Protein AF-0000000084591682 (afdb_homodimer)

Radius of gyration: 33.71 Å; Cα contacts (8 Å, |Δi|>4): 1251; chains: 2; bounding box: 107×96×108 Å

Sequence (1066 aa):
MLTRLLGTFDNETSRPFTKQYIESLRVKVKLLESEIAQLQAGPSNFSTSVPPDTPSSSSLSQEPFDELQSPHFLPSSLLNPLPPFASATNSDFSTTPSLHASELNAFHSTPTFQYQYTFNVDLSIPFEHHTPEIQASLSCQWDRHLPDLGQVYLSRIEHDGILSRYFSNGASWLSGLVPSLFLRDMMRSLSPQSTTGHLNNYSPLLHCSLLTFASTFSDNPYIKANDVRAKFATQAKGWLFDQFGDFHPTLLPSLVLLAGYHNGIGERNTGYMYLGMGVRATKAAPISTNISTHTWYSWSVYAQGHAHNLIEAFSALESGRSNQMPLPRIPIDFPTEHLGDHSSLEAETFVRSCKLAVIATEVNRNTPGDSSSVAELQLQIDAWYNSLPHRLLISQRATFTHSHVFCLHIAYWWITLQLHLPLYRQGQTKDSSIGQDRSIKMCNRATENLVQLFTEFDKRYTLRYFPGNLLQAMALCGDALLLERVQTPGGAPKKRAKAQEGIDSCIRALQAAGETWSHARNLSEQLQARAAEMLTRLLGTFDNETSRPFTKQYIESLRVKVKLLESEIAQLQAGPSNFSTSVPPDTPSSSSLSQEPFDELQSPHFLPSSLLNPLPPFASATNSDFSTTPSLHASELNAFHSTPTFQYQYTFNVDLSIPFEHHTPEIQASLSCQWDRHLPDLGQVYLSRIEHDGILSRYFSNGASWLSGLVPSLFLRDMMRSLSPQSTTGHLNNYSPLLHCSLLTFASTFSDNPYIKANDVRAKFATQAKGWLFDQFGDFHPTLLPSLVLLAGYHNGIGERNTGYMYLGMGVRATKAAPISTNISTHTWYSWSVYAQGHAHNLIEAFSALESGRSNQMPLPRIPIDFPTEHLGDHSSLEAETFVRSCKLAVIATEVNRNTPGDSSSVAELQLQIDAWYNSLPHRLLISQRATFTHSHVFCLHIAYWWITLQLHLPLYRQGQTKDSSIGQDRSIKMCNRATENLVQLFTEFDKRYTLRYFPGNLLQAMALCGDALLLERVQTPGGAPKKRAKAQEGIDSCIRALQAAGETWSHARNLSEQLQARAAE

Organism: NCBI:txid1423351

Secondary structure (DSSP, 8-state):
-HHHHHHHHHTT--SPPPHHHHHHHHHHHHHHHHHHHHHHS---------------------------------------------------TT------GGGS--------PPP--GGGS-TTS-GGGS-HHHHHHHH--TTTTSPP-TT----HHHHHHHHHHHHHHTHHHHT---HHHHHHHHHHHTSTT-----BTTB-HHHHHHHHHHHGGG-S-HHHHSHHHHHHHHHHHHHHHHHHTTT--TTHHHHHHHHHHHHHHTT-HHHHHHHHHHHHHHHTS---GGGHHHHHHHHHHHHHHHHHHHHHHHHHHTTT-----PPP-SSS----HHHHTT---HHHHHHHHHHHHHHHHHHHHHSPTT-HHHHHHHHHHHHHHHHTS-GGGS--SS-S---HHHHHHHHHHHHHHHHHHHHHHHT---SS--HHHHHHHHHHHHHHHHHHHHHHHHHHHH-GGG--GGGHHHHHHHHHHHHHHHHHS-TT-HHHHHHHHHHHHHHHHHHHHHTTT-HHHHHHHHHHHHHHH-/-TTGGGSSTTS-------HHHHHHHHHHHHHHHHHHHHHHS---------------------------------------------------TT-S----TTTTT-------PPP--GGGS-TTS-GGGS-HHHHHHHH--TTTTSPP-TT----HHHHHHHHHHHHHHTHHHHT---HHHHHHHHHHHTSTT-----BTTB-HHHHHHHHHHHGGG-S-HHHHSHHHHHHHHHHHHHHHHHHTTT--TTHHHHHHHHHHHHHHTT-HHHHHHHHHHHHHHHTS---GGGHHHHHHHHHHHHHHHHHHHHHHHHHHHHH-----PPP-SSS----HHHHTT---HHHHHHHHHHHHHHHHHHHHHSPTT-HHHHHHHHHHHHHHHHTS-GGGS--SS-S---HHHHHHHHHHHHHHHHHHHHHHHT---SS--HHHHHHHHHHHHHHHHHHHHHHHHHHHH-GGG--GGGHHHHHHHHHHHHHHHHHS-TT-HHHHHHHHHHHHHHHHHHHHHTTT-HHHHHHHHHHHHHHH-

Nearest PDB structures (foldseek):
  5xbk-assembly2_A  TM=3.174E-01  e=1.146E+00  Homo sapiens
  1a4o-assembly2_D  TM=3.570E-01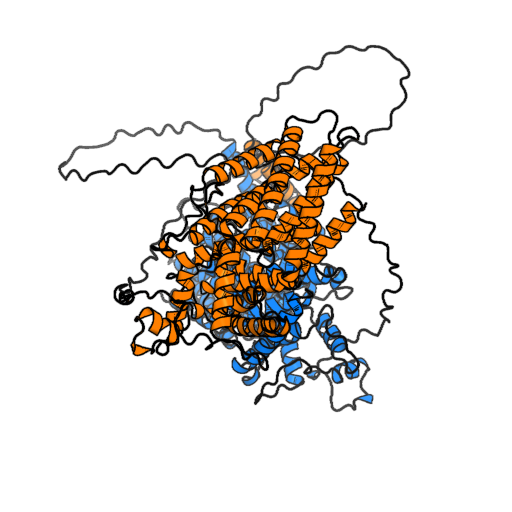  e=2.607E+00  Bos taurus
  8fbj-assembly1_A  TM=3.184E-01  e=3.048E+00  synthetic construct
  8jau-assembly1_A  TM=4.005E-01  e=5.701E+00  Homo sapiens
  3kbt-assembly2_B  TM=1.583E-01  e=6.411E+00  Homo sapiens

Solvent-accessible surface area (backbone atoms only — not comparable to full-atom values): 59731 Å² total; per-residue (Å²): 117,69,68,58,56,59,59,66,48,57,80,68,39,90,54,76,76,46,71,64,29,54,50,23,43,50,49,36,38,50,44,41,50,50,52,43,48,61,68,62,66,57,86,72,83,80,74,78,75,76,74,79,77,86,91,78,83,84,90,82,76,82,83,80,83,82,79,79,81,78,81,86,82,81,88,87,74,83,77,73,79,77,76,82,60,79,80,74,78,76,77,68,80,63,68,56,76,72,64,75,71,62,78,54,75,76,70,67,82,59,81,82,50,61,64,50,55,59,82,78,49,69,77,84,54,57,70,88,75,45,55,70,38,51,40,50,38,71,53,28,45,83,63,74,75,53,62,85,58,77,90,53,81,82,49,70,56,52,54,43,46,24,53,51,52,30,53,54,43,47,25,24,45,42,45,59,58,49,59,71,54,30,41,30,33,42,40,54,36,28,25,85,85,41,83,52,65,73,51,81,52,24,30,59,35,31,54,24,14,45,47,29,37,28,26,55,67,37,87,46,66,69,56,38,28,66,70,47,29,48,45,26,40,53,49,16,56,63,40,48,72,65,42,35,66,61,50,51,43,37,54,32,47,21,26,41,32,45,14,51,37,30,40,48,75,65,37,50,47,39,13,50,49,30,39,45,46,21,57,49,55,57,67,45,81,52,51,80,90,38,46,51,50,32,52,52,27,33,45,17,41,50,34,40,46,45,43,44,34,54,49,33,39,62,49,22,70,69,68,75,65,85,78,81,71,78,75,66,80,78,72,81,62,72,52,53,72,61,43,55,89,55,80,41,73,45,58,51,45,20,53,54,40,43,55,49,42,55,52,44,52,51,50,68,67,47,66,81,66,45,55,60,59,45,29,50,52,45,25,51,53,31,45,53,61,41,39,51,53,75,89,64,49,89,48,93,81,50,90,74,77,58,52,40,44,51,52,51,53,47,49,53,35,38,49,52,31,64,56,24,46,53,42,45,64,70,48,83,48,97,74,59,46,78,52,37,59,51,23,43,53,49,38,53,54,28,41,54,51,45,54,51,50,52,53,52,43,35,75,75,67,35,35,55,54,53,49,76,75,53,51,58,45,42,52,51,40,27,50,53,27,50,49,50,38,70,67,47,57,86,89,43,58,67,61,37,51,52,26,50,52,49,32,51,48,30,40,51,48,26,48,44,25,25,76,52,29,57,61,32,38,52,52,25,50,51,51,51,52,60,71,70,106,124,84,74,67,70,74,66,73,83,77,77,83,81,94,68,76,82,55,73,64,55,54,50,50,44,49,50,46,38,52,49,38,53,48,47,43,19,52,68,54,44,60,87,76,86,79,79,78,86,80,84,88,84,87,84,82,90,86,79,88,75,80,84,72,86,82,78,82,80,74,79,83,79,76,87,82,68,26,77,64,75,74,75,79,77,78,75,73,80,77,77,69,79,62,69,56,78,72,66,77,70,65,70,76,61,64,64,69,82,61,82,82,50,62,62,49,56,57,83,79,50,69,79,84,54,58,69,88,74,45,54,70,39,49,41,50,38,70,55,30,45,82,63,76,74,52,62,84,59,76,92,53,82,82,48,71,54,53,52,44,46,25,52,49,50,28,54,54,43,46,26,25,47,42,45,57,59,48,61,70,54,30,41,31,34,42,40,54,37,29,26,85,85,41,82,52,66,73,50,80,52,24,30,58,36,30,54,22,14,47,48,27,35,29,26,54,68,37,86,47,67,69,55,38,28,66,70,46,28,47,45,27,41,54,48,17,55,65,40,46,70,65,42,36,65,62,51,50,43,37,55,31,46,22,26,41,30,44,13,49,36,30,43,50,74,65,38,50,49,40,13,51,49,31,40,44,47,23,57,48,55,57,66,45,81,52,51,80,89,38,47,50,50,32,53,51,25,33,45,19,40,50,34,41,46,46,41,42,36,54,50,32,40,61,48,24,70,68,68,75,63,84,77,81,73,76,74,64,81,77,71,83,60,72,49,53,74,60,43,55,88,55,80,39,74,46,57,52,45,19,53,52,41,41,56,48,43,56,52,46,51,52,51,69,68,46,49,81,68,44,57,67,60,46,53,53,51,46,49,49,54,50,49,54,59,69,66,52,54,74,89,64,50,90,48,92,81,50,90,72,77,59,51,42,46,52,50,52,53,47,50,53,36,38,49,51,31,63,56,26,45,54,43,46,66,68,48,82,48,96,75,59,46,77,53,37,59,50,22,44,52,50,37,53,52,26,40,54,51,45,53,51,49,52,52,51,42,35,74,73,67,35,36,55,53,52,49,76,74,52,48,57,45,42,52,52,39,26,50,52,28,49,49,50,37,69,68,48,58,88,89,41,59,68,60,37,50,52,27,50,52,49,30,51,49,30,37,51,49,26,48,44,24,25,76,52,29,59,63,33,39,53,51,25,51,52,51,51,53,59,72,70,108

Foldseek 3Di:
DLVVLLVVLPPFFPFDFDPLLVVLVVLLVVVVVVVVVVVPPPPPPPPPPPPPDDDDDDDDDDDDPDPPDPDDPDDPDDPDDPDDPDDPDDPCPVPPPCPPPPPVPPPPVPPLQFADQPVPDDPVDDLVPDDPSPNLNVQFPLCPLADDLVPDDDDSNQLSVLLVLCQQAPCQQQLLQDSRVLRSVSSQCRHPPHPDADDQRDHSLLSLLSLLQSLLLGPDCSSNDPSSSVRSVVSSVVCLVVCVVQLRLSNLSSLQSSLNNCVLVPNNVSSVVSLVVNLVSLPDDHDPVRVLSNLSSNLSSLLSVLLVCVVVCVVCCVVVDPPDRDDRDDPLPNSCVVCPVVPDPSNVSHSLSSSVSVLLVQLSVDDQPDLSSLSSSSSSLSSSVSSDDPLLDDDPPDPDDGNSSLVSVLSSLLSLLSNLVSLCVVDCDVCNPPRSVVSLVSNVVSLVVNLVSLVVCCVPPRLLSHYPSSLVSLLSSLVSLLSQLVNDDPVCVVSNVVSVVSNVSSLVSLVRNCSSGVVSPVSSVVSVVSSVD/DVVPPVPPPPDDDPDDPDPVVVVVVVVVVVVVVVVQFVVQFDDDPPPPPDDDDDDDDDDDPDDPDDDPDDDDDDDDTHPDDPDDPDDPDPPCPVPPPPPPPPPPPCPPPPPLQFADQPVPDDPVDDLVPDDPSPNLNVQFPLCPLADDLPPDDDDSNQLSVLLVLCQQAPCQQQLLQDSRVLRSVSSQCRHPPHPDADDQRDHSLLSLLSLLQSLLLGPDCSSNDPSSSVRSLVSSVVCLVVCVVQLRLSNLSSLQSSLNNCVLVPNNVSSVVSLVVNLVSLPDDHDPVRVLSNLSSNLSSLLSVLLVCVVCVVVCVVVVDPPDRDDRDDPLPNSCVVCPVVPDPSNVSRSLSSQVSVLLVQLSVDDQPDLVSLVVSVVVLVVSVVPDDPLLDDDPPDPDDGNSSLVSVLSSLLSLLSNLVSLCVVDPDVCCPPSSVVSLVSNVVSLVVNLVSLVVCCVPPRLLSHYPSSLVSLLSSLVSLLSQLVNDDPVCVVSNVVSVVSNVSSLVSLVRNCSSGVVSPVSSVVSVVSSVD

Structure (mmCIF, N/CA/C/O backbone):
data_AF-0000000084591682-model_v1
#
loop_
_entity.id
_entity.type
_entity.pdbx_description
1 polymer 'Putative transcription factor'
#
loop_
_atom_site.group_PDB
_atom_site.id
_atom_site.type_symbol
_atom_site.label_atom_id
_atom_site.label_alt_id
_atom_site.label_comp_id
_atom_site.label_asym_id
_atom_site.label_entity_id
_atom_site.label_seq_id
_atom_site.pdbx_PDB_ins_code
_atom_site.Cartn_x
_atom_site.Cartn_y
_atom_site.Cartn_z
_atom_site.occupancy
_atom_site.B_iso_or_equiv
_atom_site.auth_seq_id
_atom_site.auth_comp_id
_atom_site.auth_asym_id
_atom_site.auth_atom_id
_atom_site.pdbx_PDB_model_num
ATOM 1 N N . MET A 1 1 ? -15.391 -1.304 -22.281 1 24.45 1 MET A N 1
ATOM 2 C CA . MET A 1 1 ? -14.102 -1.838 -21.859 1 24.45 1 MET A CA 1
ATOM 3 C C . MET A 1 1 ? -13.969 -3.309 -22.234 1 24.45 1 MET A C 1
ATOM 5 O O . MET A 1 1 ? -12.898 -3.752 -22.656 1 24.45 1 MET A O 1
ATOM 9 N N . LEU A 1 2 ? -15.141 -3.934 -22.219 1 29.91 2 LEU A N 1
ATOM 10 C CA . LEU A 1 2 ? -15.164 -5.375 -22.438 1 29.91 2 LEU A CA 1
ATOM 11 C C . LEU A 1 2 ? -14.914 -5.695 -23.906 1 29.91 2 LEU A C 1
ATOM 13 O O . LEU A 1 2 ? -14.219 -6.66 -24.234 1 29.91 2 LEU A O 1
ATOM 17 N N . THR A 1 3 ? -15.414 -4.969 -24.734 1 33.12 3 THR A N 1
ATOM 18 C CA . THR A 1 3 ? -15.281 -5.246 -26.156 1 33.12 3 THR A CA 1
ATOM 19 C C . THR A 1 3 ? -13.82 -5.18 -26.594 1 33.12 3 THR A C 1
ATOM 21 O O . THR A 1 3 ? -13.414 -5.875 -27.531 1 33.12 3 THR A O 1
ATOM 24 N N . ARG A 1 4 ? -13.164 -4.395 -25.906 1 32 4 ARG A N 1
ATOM 25 C CA . ARG A 1 4 ? -11.773 -4.223 -26.312 1 32 4 ARG A CA 1
ATOM 26 C C . ARG A 1 4 ? -10.945 -5.457 -25.969 1 32 4 ARG A C 1
ATOM 28 O O . ARG A 1 4 ? -9.977 -5.773 -26.672 1 32 4 ARG A O 1
ATOM 35 N N . LEU A 1 5 ? -11.312 -6.07 -25.062 1 34.53 5 LEU A N 1
ATOM 36 C CA . LEU A 1 5 ? -10.57 -7.258 -24.672 1 34.53 5 LEU A CA 1
ATOM 37 C C . LEU A 1 5 ? -10.742 -8.375 -25.688 1 34.53 5 LEU A C 1
ATOM 39 O O . LEU A 1 5 ? -9.797 -9.125 -25.969 1 34.53 5 LEU A O 1
ATOM 43 N N . LEU A 1 6 ? -11.883 -8.453 -26.281 1 39.56 6 LEU A N 1
ATOM 44 C CA . LEU A 1 6 ? -12.117 -9.5 -27.281 1 39.56 6 LEU A CA 1
ATOM 45 C C . LEU A 1 6 ? -11.297 -9.25 -28.531 1 39.56 6 LEU A C 1
ATOM 47 O O . LEU A 1 6 ? -10.828 -10.195 -29.172 1 39.56 6 LEU A O 1
ATOM 51 N N . GLY A 1 7 ? -11.164 -8.039 -28.828 1 38.56 7 GLY A N 1
ATOM 52 C CA . GLY A 1 7 ? -10.383 -7.703 -30.016 1 38.56 7 GLY A CA 1
ATOM 53 C C . GLY A 1 7 ? -8.922 -8.086 -29.891 1 38.56 7 GLY A C 1
ATOM 54 O O . GLY A 1 7 ? -8.289 -8.477 -30.875 1 38.56 7 GLY A O 1
ATOM 55 N N . THR A 1 8 ? -8.445 -7.988 -28.766 1 39.97 8 THR A N 1
ATOM 56 C CA . THR A 1 8 ? -7.016 -8.203 -28.594 1 39.97 8 THR A CA 1
ATOM 57 C C . THR A 1 8 ? -6.676 -9.688 -28.703 1 39.97 8 THR A C 1
ATOM 59 O O . THR A 1 8 ? -5.547 -10.055 -29.047 1 39.97 8 THR A O 1
ATOM 62 N N . PHE A 1 9 ? -7.562 -10.578 -28.406 1 42.81 9 PHE A N 1
ATOM 63 C CA . PHE A 1 9 ? -7.27 -12 -28.453 1 42.81 9 PHE A CA 1
ATOM 64 C C . PHE A 1 9 ? -7.305 -12.516 -29.891 1 42.81 9 PHE A C 1
ATOM 66 O O . PHE A 1 9 ? -6.695 -13.539 -30.203 1 42.81 9 PHE A O 1
ATOM 73 N N . ASP A 1 10 ? -7.906 -11.812 -30.828 1 42.34 10 ASP A N 1
ATOM 74 C CA . ASP A 1 10 ? -8.18 -12.297 -32.156 1 42.34 10 ASP A CA 1
ATOM 75 C C . ASP A 1 10 ? -6.902 -12.359 -33 1 42.34 10 ASP A C 1
ATOM 77 O O . ASP A 1 10 ? -6.746 -13.25 -33.844 1 42.34 10 ASP A O 1
ATOM 81 N N . ASN A 1 11 ? -6.129 -11.422 -32.844 1 40.66 11 ASN A N 1
ATOM 82 C CA . ASN A 1 11 ? -5.066 -11.359 -33.844 1 40.66 11 ASN A CA 1
ATOM 83 C C . ASN A 1 11 ? -4.078 -12.516 -33.656 1 40.66 11 ASN A C 1
ATOM 85 O O . ASN A 1 11 ? -3.158 -12.672 -34.469 1 40.66 11 ASN A O 1
ATOM 89 N N . GLU A 1 12 ? -4.164 -13.203 -32.625 1 39.81 12 GLU A N 1
ATOM 90 C CA . GLU A 1 12 ? -3 -14.07 -32.469 1 39.81 12 GLU A CA 1
ATOM 91 C C . GLU A 1 12 ? -3.316 -15.5 -32.875 1 39.81 12 GLU A C 1
ATOM 93 O O . GLU A 1 12 ? -2.426 -16.359 -32.906 1 39.81 12 GLU A O 1
ATOM 98 N N . THR A 1 13 ? -4.504 -15.984 -32.938 1 44.84 13 THR A N 1
ATOM 99 C CA . THR A 1 13 ? -4.516 -17.438 -32.938 1 44.84 13 THR A CA 1
ATOM 100 C C . THR A 1 13 ? -4.891 -17.969 -34.312 1 44.84 13 THR A C 1
ATOM 102 O O . THR A 1 13 ? -5.91 -17.578 -34.875 1 44.84 13 THR A O 1
ATOM 105 N N . SER A 1 14 ? -3.955 -18.578 -35.031 1 51 14 SER A N 1
ATOM 106 C CA . SER A 1 14 ? -4.086 -19.484 -36.156 1 51 14 SER A CA 1
ATOM 107 C C . SER A 1 14 ? -4.891 -20.719 -35.812 1 51 14 SER A C 1
ATOM 109 O O . SER A 1 14 ? -5.02 -21.641 -36.625 1 51 14 SER A O 1
ATOM 111 N N . ARG A 1 15 ? -5.258 -20.969 -34.688 1 53.69 15 ARG A N 1
ATOM 112 C CA . ARG A 1 15 ? -5.914 -22.219 -34.312 1 53.69 15 ARG A CA 1
ATOM 113 C C . ARG A 1 15 ? -7.422 -22.109 -34.5 1 53.69 15 ARG A C 1
ATOM 115 O O . ARG A 1 15 ? -8.016 -21.047 -34.312 1 53.69 15 ARG A O 1
ATOM 122 N N . PRO A 1 16 ? -7.973 -23.234 -34.938 1 55.75 16 PRO A N 1
ATOM 123 C CA . PRO A 1 16 ? -9.43 -23.281 -35.062 1 55.75 16 PRO A CA 1
ATOM 124 C C . PRO A 1 16 ? -10.133 -23.047 -33.719 1 55.75 16 PRO A C 1
ATOM 126 O O . PRO A 1 16 ? -9.578 -23.359 -32.656 1 55.75 16 PRO A O 1
ATOM 129 N N . PHE A 1 17 ? -11.211 -22.344 -33.688 1 56 17 PHE A N 1
ATOM 130 C CA . PHE A 1 17 ? -11.984 -22 -32.5 1 56 17 PHE A CA 1
ATOM 131 C C . PHE A 1 17 ? -12.555 -23.266 -31.859 1 56 17 PHE A C 1
ATOM 133 O O . PHE A 1 17 ? -12.984 -24.188 -32.562 1 56 17 PHE A O 1
ATOM 140 N N . THR A 1 18 ? -12.523 -23.406 -30.594 1 61.62 18 THR A N 1
ATOM 141 C CA . THR A 1 18 ? -13.055 -24.531 -29.828 1 61.62 18 THR A CA 1
ATOM 142 C C . THR A 1 18 ? -14.578 -24.531 -29.844 1 61.62 18 THR A C 1
ATOM 144 O O . THR A 1 18 ? -15.195 -23.484 -30.062 1 61.62 18 THR A O 1
ATOM 147 N N . LYS A 1 19 ? -15.156 -25.672 -29.766 1 59.75 19 LYS A N 1
ATOM 148 C CA . LYS A 1 19 ? -16.609 -25.828 -29.688 1 59.75 19 LYS A CA 1
ATOM 149 C C . LYS A 1 19 ? -17.188 -24.984 -28.562 1 59.75 19 LYS A C 1
ATOM 151 O O . LYS A 1 19 ? -18.266 -24.406 -28.703 1 59.75 19 LYS A O 1
ATOM 156 N N . GLN A 1 20 ? -16.469 -24.875 -27.516 1 61.59 20 GLN A N 1
ATOM 157 C CA . GLN A 1 20 ? -16.953 -24.141 -26.344 1 61.59 20 GLN A CA 1
ATOM 158 C C . GLN A 1 20 ? -17.047 -22.641 -26.656 1 61.59 20 GLN A C 1
ATOM 160 O O . GLN A 1 20 ? -18.016 -22 -26.25 1 61.59 20 GLN A O 1
ATOM 165 N N . TYR A 1 21 ? -16.141 -22.172 -27.328 1 66.69 21 TYR A N 1
ATOM 166 C CA . TYR A 1 21 ? -16.172 -20.766 -27.688 1 66.69 21 TYR A CA 1
ATOM 167 C C . TYR A 1 21 ? -17.359 -20.469 -28.609 1 66.69 21 TYR A C 1
ATOM 169 O O . TYR A 1 21 ? -18.047 -19.453 -28.438 1 66.69 21 TYR A O 1
ATOM 177 N N . ILE A 1 22 ? -17.594 -21.375 -29.5 1 63.94 22 ILE A N 1
ATOM 178 C CA . ILE A 1 22 ? -18.703 -21.203 -30.438 1 63.94 22 ILE A CA 1
ATOM 179 C C . ILE A 1 22 ? -20.031 -21.266 -29.672 1 63.94 22 ILE A C 1
ATOM 181 O O . ILE A 1 22 ? -20.938 -20.469 -29.922 1 63.94 22 ILE A O 1
ATOM 185 N N . GLU A 1 23 ? -20.031 -22.141 -28.734 1 65.75 23 GLU A N 1
ATOM 186 C CA . GLU A 1 23 ? -21.234 -22.25 -27.922 1 65.75 23 GLU A CA 1
ATOM 187 C C . GLU A 1 23 ? -21.469 -20.984 -27.094 1 65.75 23 GLU A C 1
ATOM 189 O O . GLU A 1 23 ? -22.594 -20.531 -26.953 1 65.75 23 GLU A O 1
ATOM 194 N N . SER A 1 24 ? -20.469 -20.5 -26.688 1 68.81 24 SER A N 1
ATOM 195 C CA . SER A 1 24 ? -20.594 -19.281 -25.891 1 68.81 24 SER A CA 1
ATOM 196 C C . SER A 1 24 ? -21.062 -18.109 -26.734 1 68.81 24 SER A C 1
ATOM 198 O O . SER A 1 24 ? -21.844 -17.281 -26.281 1 68.81 24 SER A O 1
ATOM 200 N N . LEU A 1 25 ? -20.594 -18.016 -27.938 1 64.19 25 LEU A N 1
ATOM 201 C CA . LEU A 1 25 ? -21.047 -16.969 -28.859 1 64.19 25 LEU A CA 1
ATOM 202 C C . LEU A 1 25 ? -22.531 -17.125 -29.156 1 64.19 25 LEU A C 1
ATOM 204 O O . LEU A 1 25 ? -23.266 -16.141 -29.188 1 64.19 25 LEU A O 1
ATOM 208 N N . ARG A 1 26 ? -22.953 -18.359 -29.266 1 63.03 26 ARG A N 1
ATOM 209 C CA . ARG A 1 26 ? -24.359 -18.641 -29.547 1 63.03 26 ARG A CA 1
ATOM 210 C C . ARG A 1 26 ? -25.25 -18.234 -28.391 1 63.03 26 ARG A C 1
ATOM 212 O O . ARG A 1 26 ? -26.312 -17.625 -28.594 1 63.03 26 ARG A O 1
ATOM 219 N N . VAL A 1 27 ? -24.812 -18.531 -27.281 1 63.88 27 VAL A N 1
ATOM 220 C CA . VAL A 1 27 ? -25.594 -18.188 -26.109 1 63.88 27 VAL A CA 1
ATOM 221 C C . VAL A 1 27 ? -25.688 -16.672 -25.953 1 63.88 27 VAL A C 1
ATOM 223 O O . VAL A 1 27 ? -26.75 -16.141 -25.656 1 63.88 27 VAL A O 1
ATOM 226 N N . LYS A 1 28 ? -24.641 -16.047 -26.219 1 68.81 28 LYS A N 1
ATOM 227 C CA . LYS A 1 28 ? -24.656 -14.594 -26.156 1 68.81 28 LYS A CA 1
ATOM 228 C C . LYS A 1 28 ? -25.625 -14 -27.172 1 68.81 28 LYS A C 1
ATOM 230 O O . LYS A 1 28 ? -26.375 -13.07 -26.875 1 68.81 28 LYS A O 1
ATOM 235 N N . VAL A 1 29 ? -25.609 -14.555 -28.297 1 62.22 29 VAL A N 1
ATOM 236 C CA . VAL A 1 29 ? -26.516 -14.086 -29.344 1 62.22 29 VAL A CA 1
ATOM 237 C C . VAL A 1 29 ? -27.953 -14.297 -28.906 1 62.22 29 VAL A C 1
ATOM 239 O O . VAL A 1 29 ? -28.781 -13.391 -29.031 1 62.22 29 VAL A O 1
ATOM 242 N N . LYS A 1 30 ? -28.172 -15.414 -28.359 1 62.84 30 LYS A N 1
ATOM 243 C CA . LYS A 1 30 ? -29.531 -15.719 -27.938 1 62.84 30 LYS A CA 1
ATOM 244 C C . LYS A 1 30 ? -29.984 -14.781 -26.812 1 62.84 30 LYS A C 1
ATOM 246 O O . LYS A 1 30 ? -31.125 -14.32 -26.812 1 62.84 30 LYS A O 1
ATOM 251 N N . LEU A 1 31 ? -29.094 -14.531 -26.062 1 64.88 31 LEU A N 1
ATOM 252 C CA . LEU A 1 31 ? -29.438 -13.656 -24.953 1 64.88 31 LEU A CA 1
ATOM 253 C C . LEU A 1 31 ? -29.656 -12.227 -25.422 1 64.88 31 LEU A C 1
ATOM 255 O O . LEU A 1 31 ? -30.609 -11.562 -24.984 1 64.88 31 LEU A O 1
ATOM 259 N N . LEU A 1 32 ? -28.828 -11.852 -26.266 1 64.94 32 LEU A N 1
ATOM 260 C CA . LEU A 1 32 ? -29 -10.516 -26.828 1 64.94 32 LEU A CA 1
ATOM 261 C C . LEU A 1 32 ? -30.297 -10.414 -27.609 1 64.94 32 LEU A C 1
ATOM 263 O O . LEU A 1 32 ? -31 -9.398 -27.531 1 64.94 32 LEU A O 1
ATOM 267 N N . GLU A 1 33 ? -30.688 -11.43 -28.25 1 62.22 33 GLU A N 1
ATOM 268 C CA . GLU A 1 33 ? -31.938 -11.469 -29.016 1 62.22 33 GLU A CA 1
ATOM 269 C C . GLU A 1 33 ? -33.156 -11.43 -28.078 1 62.22 33 GLU A C 1
ATOM 271 O O . GLU A 1 33 ? -34.125 -10.742 -28.359 1 62.22 33 GLU A O 1
ATOM 276 N N . SER A 1 34 ? -32.938 -12.078 -27.047 1 61.81 34 SER A N 1
ATOM 277 C CA . SER A 1 34 ? -34.062 -12.07 -26.078 1 61.81 34 SER A CA 1
ATOM 278 C C . SER A 1 34 ? -34.219 -10.703 -25.438 1 61.81 34 SER A C 1
ATOM 280 O O . SER A 1 34 ? -35.312 -10.242 -25.203 1 61.81 34 SER A O 1
ATOM 282 N N . GLU A 1 35 ? -33.156 -10.133 -25.188 1 63.44 35 GLU A N 1
ATOM 283 C CA . GLU A 1 35 ? -33.188 -8.797 -24.609 1 63.44 35 GLU A CA 1
ATOM 284 C C . GLU A 1 35 ? -33.75 -7.781 -25.578 1 63.44 35 GLU A C 1
ATOM 286 O O . GLU A 1 35 ? -34.531 -6.91 -25.188 1 63.44 35 GLU A O 1
ATOM 291 N N . ILE A 1 36 ? -33.5 -7.844 -26.812 1 61.12 36 ILE A N 1
ATOM 292 C CA . ILE A 1 36 ? -34.031 -6.969 -27.859 1 61.12 36 ILE A CA 1
ATOM 293 C C . ILE A 1 36 ? -35.531 -7.223 -28.016 1 61.12 36 ILE A C 1
ATOM 295 O O . ILE A 1 36 ? -36.312 -6.281 -28.156 1 61.12 36 ILE A O 1
ATOM 299 N N . ALA A 1 37 ? -35.938 -8.445 -27.969 1 59.81 37 ALA A N 1
ATOM 300 C CA . ALA A 1 37 ? -37.375 -8.773 -28.062 1 59.81 37 ALA A CA 1
ATOM 301 C C . ALA A 1 37 ? -38.156 -8.172 -26.906 1 59.81 37 ALA A C 1
ATOM 303 O O . ALA A 1 37 ? -39.25 -7.66 -27.109 1 59.81 37 ALA A O 1
ATOM 304 N N . GLN A 1 38 ? -37.5 -8.164 -25.812 1 59.62 38 GLN A N 1
ATOM 305 C CA . GLN A 1 38 ? -38.188 -7.594 -24.641 1 59.62 38 GLN A CA 1
ATOM 306 C C . GLN A 1 38 ? -38.25 -6.074 -24.75 1 59.62 38 GLN A C 1
ATOM 308 O O . GLN A 1 38 ? -39.281 -5.477 -24.391 1 59.62 38 GLN A O 1
ATOM 313 N N . LEU A 1 39 ? -37.281 -5.578 -25.25 1 60.5 39 LEU A N 1
ATOM 314 C CA . LEU A 1 39 ? -37.281 -4.129 -25.406 1 60.5 39 LEU A CA 1
ATOM 315 C C . LEU A 1 39 ? -38.219 -3.713 -26.547 1 60.5 39 LEU A C 1
ATOM 317 O O . LEU A 1 39 ? -38.844 -2.641 -26.484 1 60.5 39 LEU A O 1
ATOM 321 N N . GLN A 1 40 ? -38.5 -4.477 -27.516 1 55.03 40 GLN A N 1
ATOM 322 C CA . GLN A 1 40 ? -39.375 -4.184 -28.641 1 55.03 40 GLN A CA 1
ATOM 323 C C . GLN A 1 40 ? -40.812 -4.477 -28.297 1 55.03 40 GLN A C 1
ATOM 325 O O . GLN A 1 40 ? -41.719 -3.822 -28.812 1 55.03 40 GLN A O 1
ATOM 330 N N . ALA A 1 41 ? -41.219 -5.645 -27.672 1 50.66 41 ALA A N 1
ATOM 331 C CA . ALA A 1 41 ? -42.625 -5.988 -27.375 1 50.66 41 ALA A CA 1
ATOM 332 C C . ALA A 1 41 ? -43.281 -4.91 -26.516 1 50.66 41 ALA A C 1
ATOM 334 O O . ALA A 1 41 ? -44.5 -4.895 -26.359 1 50.66 41 ALA A O 1
ATOM 335 N N . GLY A 1 42 ? -43.188 -3.67 -26.625 1 41.75 42 GLY A N 1
ATOM 336 C CA . GLY A 1 42 ? -43.906 -2.541 -26.062 1 41.75 42 GLY A CA 1
ATOM 337 C C . GLY A 1 42 ? -44.406 -2.783 -24.656 1 41.75 42 GLY A C 1
ATOM 338 O O . GLY A 1 42 ? -44.438 -3.924 -24.188 1 41.75 42 GLY A O 1
ATOM 339 N N . PRO A 1 43 ? -44.781 -1.813 -23.797 1 37.59 43 PRO A N 1
ATOM 340 C CA . PRO A 1 43 ? -45.469 -1.909 -22.5 1 37.59 43 PRO A CA 1
ATOM 341 C C . PRO A 1 43 ? -46.812 -2.629 -22.578 1 37.59 43 PRO A C 1
ATOM 343 O O . PRO A 1 43 ? -47.75 -2.109 -23.188 1 37.59 43 PRO A O 1
ATOM 346 N N . SER A 1 44 ? -47.094 -3.754 -23.078 1 31.17 44 SER A N 1
ATOM 347 C CA . SER A 1 44 ? -48.469 -4.242 -22.953 1 31.17 44 SER A CA 1
ATOM 348 C C . SER A 1 44 ? -49.031 -3.947 -21.562 1 31.17 44 SER A C 1
ATOM 350 O O . SER A 1 44 ? -48.281 -3.936 -20.578 1 31.17 44 SER A O 1
ATOM 352 N N . ASN A 1 45 ? -50.375 -3.357 -21.469 1 30.25 45 ASN A N 1
ATOM 353 C CA . ASN A 1 45 ? -51.344 -3.086 -20.406 1 30.25 45 ASN A CA 1
ATOM 354 C C . ASN A 1 45 ? -51.594 -4.312 -19.531 1 30.25 45 ASN A C 1
ATOM 356 O O . ASN A 1 45 ? -52.25 -5.266 -19.953 1 30.25 45 ASN A O 1
ATOM 360 N N . PHE A 1 46 ? -50.719 -5.004 -18.875 1 23.97 46 PHE A N 1
ATOM 361 C CA . PHE A 1 46 ? -51.094 -6.012 -17.906 1 23.97 46 PHE A CA 1
ATOM 362 C C . PHE A 1 46 ? -52.219 -5.5 -17.016 1 23.97 46 PHE A C 1
ATOM 364 O O . PHE A 1 46 ? -52 -4.605 -16.188 1 23.97 46 PHE A O 1
ATOM 371 N N . SER A 1 47 ? -53.469 -5.414 -17.594 1 23.98 47 SER A N 1
ATOM 372 C CA . SER A 1 47 ? -54.719 -5.285 -16.844 1 23.98 47 SER A CA 1
ATOM 373 C C . SER A 1 47 ? -54.812 -6.34 -15.75 1 23.98 47 SER A C 1
ATOM 375 O O . SER A 1 47 ? -54.938 -7.531 -16.031 1 23.98 47 SER A O 1
ATOM 377 N N . THR A 1 48 ? -54 -6.246 -14.641 1 22.28 48 THR A N 1
ATOM 378 C CA . THR A 1 48 ? -54.219 -7.07 -13.453 1 22.28 48 THR A CA 1
ATOM 379 C C . THR A 1 48 ? -55.688 -7.062 -13.031 1 22.28 48 THR A C 1
ATOM 381 O O . THR A 1 48 ? -56.188 -6.035 -12.586 1 22.28 48 THR A O 1
ATOM 384 N N . SER A 1 49 ? -56.531 -7.664 -13.727 1 21.27 49 SER A N 1
ATOM 385 C CA . SER A 1 49 ? -57.875 -7.98 -13.273 1 21.27 49 SER A CA 1
ATOM 386 C C . SER A 1 49 ? -57.875 -8.609 -11.883 1 21.27 49 SER A C 1
ATOM 388 O O . SER A 1 49 ? -57.156 -9.586 -11.648 1 21.27 49 SER A O 1
ATOM 390 N N . VAL A 1 50 ? -58.312 -7.738 -10.828 1 22.66 50 VAL A N 1
ATOM 391 C CA . VAL A 1 50 ? -58.625 -7.922 -9.414 1 22.66 50 VAL A CA 1
ATOM 392 C C . VAL A 1 50 ? -59.688 -9.016 -9.266 1 22.66 50 VAL A C 1
ATOM 394 O O . VAL A 1 50 ? -60.812 -8.867 -9.727 1 22.66 50 VAL A O 1
ATOM 397 N N . PRO A 1 51 ? -59.281 -10.219 -9.375 1 19.7 51 PRO A N 1
ATOM 398 C CA . PRO A 1 51 ? -60.438 -11.102 -9.211 1 19.7 51 PRO A CA 1
ATOM 399 C C . PRO A 1 51 ? -61.156 -10.883 -7.879 1 19.7 51 PRO A C 1
ATOM 401 O O . PRO A 1 51 ? -60.531 -10.477 -6.898 1 19.7 51 PRO A O 1
ATOM 404 N N . PRO A 1 52 ? -62.5 -10.75 -7.75 1 21 52 PRO A N 1
ATOM 405 C CA . PRO A 1 52 ? -63.469 -10.406 -6.711 1 21 52 PRO A CA 1
ATOM 406 C C . PRO A 1 52 ? -63.531 -11.445 -5.594 1 21 52 PRO A C 1
ATOM 408 O O . PRO A 1 52 ? -64.375 -11.359 -4.703 1 21 52 PRO A O 1
ATOM 411 N N . ASP A 1 53 ? -62.656 -12.414 -5.434 1 18.5 53 ASP A N 1
ATOM 412 C CA . ASP A 1 53 ? -63.375 -13.531 -4.836 1 18.5 53 ASP A CA 1
ATOM 413 C C . ASP A 1 53 ? -63.875 -13.164 -3.443 1 18.5 53 ASP A C 1
ATOM 415 O O . ASP A 1 53 ? -63.469 -12.156 -2.867 1 18.5 53 ASP A O 1
ATOM 419 N N . THR A 1 54 ? -63.594 -14.141 -2.43 1 19.12 54 THR A N 1
ATOM 420 C CA . THR A 1 54 ? -64.438 -14.938 -1.567 1 19.12 54 THR A CA 1
ATOM 421 C C . THR A 1 54 ? -64.75 -14.211 -0.259 1 19.12 54 THR A C 1
ATOM 423 O O . THR A 1 54 ? -64 -13.289 0.118 1 19.12 54 THR A O 1
ATOM 426 N N . PRO A 1 55 ? -65.062 -15.008 0.877 1 19.59 55 PRO A N 1
ATOM 427 C CA . PRO A 1 55 ? -66.125 -15.086 1.941 1 19.59 55 PRO A CA 1
ATOM 428 C C . PRO A 1 55 ? -65.688 -14.305 3.189 1 19.59 55 PRO A C 1
ATOM 430 O O . PRO A 1 55 ? -64.562 -13.898 3.326 1 19.59 55 PRO A O 1
ATOM 433 N N . SER A 1 56 ? -66.312 -14.555 4.418 1 18.42 56 SER A N 1
ATOM 434 C CA . SER A 1 56 ? -67 -13.945 5.539 1 18.42 56 SER A CA 1
ATOM 435 C C . SER A 1 56 ? -66.062 -13.68 6.711 1 18.42 56 SER A C 1
ATOM 437 O O . SER A 1 56 ? -66.188 -12.648 7.375 1 18.42 56 SER A O 1
ATOM 439 N N . SER A 1 57 ? -65.438 -14.688 7.305 1 17.94 57 SER A N 1
ATOM 440 C CA . SER A 1 57 ? -65.75 -14.789 8.719 1 17.94 57 SER A CA 1
ATOM 441 C C . SER A 1 57 ? -65.125 -13.641 9.516 1 17.94 57 SER A C 1
ATOM 443 O O . SER A 1 57 ? -65.875 -12.914 10.211 1 17.94 57 SER A O 1
ATOM 445 N N . SER A 1 58 ? -64.312 -14.078 10.602 1 18.7 58 SER A N 1
ATOM 446 C CA . SER A 1 58 ? -64.375 -13.914 12.055 1 18.7 58 SER A CA 1
ATOM 447 C C . SER A 1 58 ? -63.625 -12.68 12.508 1 18.7 58 SER A C 1
ATOM 449 O O . SER A 1 58 ? -62.781 -12.164 11.781 1 18.7 58 SER A O 1
ATOM 451 N N . SER A 1 59 ? -63.344 -12.625 13.781 1 19.11 59 SER A N 1
ATOM 452 C CA . SER A 1 59 ? -63.344 -11.719 14.93 1 19.11 59 SER A CA 1
ATOM 453 C C . SER A 1 59 ? -62.094 -10.867 14.969 1 19.11 59 SER A C 1
ATOM 455 O O . SER A 1 59 ? -60.969 -11.367 14.734 1 19.11 59 SER A O 1
ATOM 457 N N . LEU A 1 60 ? -62.125 -9.43 14.992 1 18.17 60 LEU A N 1
ATOM 458 C CA . LEU A 1 60 ? -61.719 -8.047 14.812 1 18.17 60 LEU A CA 1
ATOM 459 C C . LEU A 1 60 ? -60.625 -7.684 15.828 1 18.17 60 LEU A C 1
ATOM 461 O O . LEU A 1 60 ? -59.969 -6.645 15.695 1 18.17 60 LEU A O 1
ATOM 465 N N . SER A 1 61 ? -60.438 -8.234 17.062 1 17.72 61 SER A N 1
ATOM 466 C CA . SER A 1 61 ? -60.406 -7.156 18.047 1 17.72 61 SER A CA 1
ATOM 467 C C . SER A 1 61 ? -59.031 -6.512 18.094 1 17.72 61 SER A C 1
ATOM 469 O O . SER A 1 61 ? -58.875 -5.379 18.562 1 17.72 61 SER A O 1
ATOM 471 N N . GLN A 1 62 ? -57.938 -7.32 17.891 1 18.03 62 GLN A N 1
ATOM 472 C CA . GLN A 1 62 ? -56.875 -7.008 18.844 1 18.03 62 GLN A CA 1
ATOM 473 C C . GLN A 1 62 ? -56.312 -5.617 18.609 1 18.03 62 GLN A C 1
ATOM 475 O O . GLN A 1 62 ? -56.344 -5.113 17.484 1 18.03 62 GLN A O 1
ATOM 480 N N . GLU A 1 63 ? -55.438 -4.988 19.547 1 19.27 63 GLU A N 1
ATOM 481 C CA . GLU A 1 63 ? -55.188 -3.697 20.172 1 19.27 63 GLU A CA 1
ATOM 482 C C . GLU A 1 63 ? -54.281 -2.828 19.312 1 19.27 63 GLU A C 1
ATOM 484 O O . GLU A 1 63 ? -53.531 -3.34 18.469 1 19.27 63 GLU A O 1
ATOM 489 N N . PRO A 1 64 ? -54.125 -1.445 19.469 1 19.34 64 PRO A N 1
ATOM 490 C CA . PRO A 1 64 ? -53.906 -0.135 18.844 1 19.34 64 PRO A CA 1
ATOM 491 C C . PRO A 1 64 ? -52.438 0.176 18.578 1 19.34 64 PRO A C 1
ATOM 493 O O . PRO A 1 64 ? -52.125 1.273 18.125 1 19.34 64 PRO A O 1
ATOM 496 N N . PHE A 1 65 ? -51.438 -0.844 18.562 1 18.59 65 PHE A N 1
ATOM 497 C CA . PHE A 1 65 ? -50.156 -0.273 18.953 1 18.59 65 PHE A CA 1
ATOM 498 C C . PHE A 1 65 ? -49.719 0.772 17.938 1 18.59 65 PHE A C 1
ATOM 500 O O . PHE A 1 65 ? -49.938 0.62 16.734 1 18.59 65 PHE A O 1
ATOM 507 N N . ASP A 1 66 ? -49.125 1.956 18.359 1 18.73 66 ASP A N 1
ATOM 508 C CA . ASP A 1 66 ? -48.781 3.352 18.078 1 18.73 66 ASP A CA 1
ATOM 509 C C . ASP A 1 66 ? -47.688 3.459 17.031 1 18.73 66 ASP A C 1
ATOM 511 O O . ASP A 1 66 ? -46.594 2.928 17.219 1 18.73 66 ASP A O 1
ATOM 515 N N . GLU A 1 67 ? -47.969 3.734 15.727 1 19.31 67 GLU A N 1
ATOM 516 C CA . GLU A 1 67 ? -47.375 3.682 14.391 1 19.31 67 GLU A CA 1
ATOM 517 C C . GLU A 1 67 ? -46.375 4.793 14.18 1 19.31 67 GLU A C 1
ATOM 519 O O . GLU A 1 67 ? -46.719 5.926 13.844 1 19.31 67 GLU A O 1
ATOM 524 N N . LEU A 1 68 ? -45.344 4.93 15.148 1 19.25 68 LEU A N 1
ATOM 525 C CA . LEU A 1 68 ? -44.625 6.191 15.102 1 19.25 68 LEU A CA 1
ATOM 526 C C . LEU A 1 68 ? -44.031 6.441 13.711 1 19.25 68 LEU A C 1
ATOM 528 O O . LEU A 1 68 ? -43.531 5.512 13.07 1 19.25 68 LEU A O 1
ATOM 532 N N . GLN A 1 69 ? -44.156 7.617 13.047 1 18.11 69 GLN A N 1
ATOM 533 C CA . GLN A 1 69 ? -44.188 8.336 11.773 1 18.11 69 GLN A CA 1
ATOM 534 C C . GLN A 1 69 ? -42.75 8.547 11.25 1 18.11 69 GLN A C 1
ATOM 536 O O . GLN A 1 69 ? -41.969 9.32 11.82 1 18.11 69 GLN A O 1
ATOM 541 N N . SER A 1 70 ? -42.031 7.492 10.852 1 18.33 70 SER A N 1
ATOM 542 C CA . SER A 1 70 ? -40.594 7.562 10.57 1 18.33 70 SER A CA 1
ATOM 543 C C . SER A 1 70 ? -40.312 8.508 9.406 1 18.33 70 SER A C 1
ATOM 545 O O . SER A 1 70 ? -40.938 8.406 8.352 1 18.33 70 SER A O 1
ATOM 547 N N . PRO A 1 71 ? -39.562 9.688 9.555 1 19.66 71 PRO A N 1
ATOM 548 C CA . PRO A 1 71 ? -39.469 10.875 8.695 1 19.66 71 PRO A CA 1
ATOM 549 C C . PRO A 1 71 ? -38.906 10.562 7.309 1 19.66 71 PRO A C 1
ATOM 551 O O . PRO A 1 71 ? -38.219 9.547 7.133 1 19.66 71 PRO A O 1
ATOM 554 N N . HIS A 1 72 ? -39.25 11.266 6.25 1 18.88 72 HIS A N 1
ATOM 555 C CA . HIS A 1 72 ? -39.312 11.352 4.797 1 18.88 72 HIS A CA 1
ATOM 556 C C . HIS A 1 72 ? -37.938 11.609 4.199 1 18.88 72 HIS A C 1
ATOM 558 O O . HIS A 1 72 ? -37.375 12.703 4.344 1 18.88 72 HIS A O 1
ATOM 564 N N . PHE A 1 73 ? -36.969 10.719 4.234 1 18.91 73 PHE A N 1
ATOM 565 C CA . PHE A 1 73 ? -35.562 10.836 3.916 1 18.91 73 PHE A CA 1
ATOM 566 C C . PHE A 1 73 ? -35.344 11.211 2.451 1 18.91 73 PHE A C 1
ATOM 568 O O . PHE A 1 73 ? -35.938 10.586 1.561 1 18.91 73 PHE A O 1
ATOM 575 N N . LEU A 1 74 ? -34.906 12.539 2.105 1 18.52 74 LEU A N 1
ATOM 576 C CA . LEU A 1 74 ? -34.906 13.328 0.88 1 18.52 74 LEU A CA 1
ATOM 577 C C . LEU A 1 74 ? -34.156 12.625 -0.229 1 18.52 74 LEU A C 1
ATOM 579 O O . LEU A 1 74 ? -33.281 11.781 0.045 1 18.52 74 LEU A O 1
ATOM 583 N N . PRO A 1 75 ? -34.188 13.266 -1.594 1 18.91 75 PRO A N 1
ATOM 584 C CA . PRO A 1 75 ? -34.094 12.859 -2.996 1 18.91 75 PRO A CA 1
ATOM 585 C C . PRO A 1 75 ? -32.656 12.734 -3.477 1 18.91 75 PRO A C 1
ATOM 587 O O . PRO A 1 75 ? -31.828 13.594 -3.166 1 18.91 75 PRO A O 1
ATOM 590 N N . SER A 1 76 ? -32.031 11.641 -3.771 1 20.19 76 SER A N 1
ATOM 591 C CA . SER A 1 76 ? -30.719 11.07 -3.992 1 20.19 76 SER A CA 1
ATOM 592 C C . SER A 1 76 ? -30.141 11.508 -5.336 1 20.19 76 SER A C 1
ATOM 594 O O . SER A 1 76 ? -29.172 10.93 -5.816 1 20.19 76 SER A O 1
ATOM 596 N N . SER A 1 77 ? -30.703 12.406 -6.254 1 19.53 77 SER A N 1
ATOM 597 C CA . SER A 1 77 ? -30.609 12.195 -7.695 1 19.53 77 SER A CA 1
ATOM 598 C C . SER A 1 77 ? -29.234 12.586 -8.234 1 19.53 77 SER A C 1
ATOM 600 O O . SER A 1 77 ? -28.672 11.883 -9.07 1 19.53 77 SER A O 1
ATOM 602 N N . LEU A 1 78 ? -28.812 13.852 -8.242 1 18.39 78 LEU A N 1
ATOM 603 C CA . LEU A 1 78 ? -28.438 14.656 -9.391 1 18.39 78 LEU A CA 1
ATOM 604 C C . LEU A 1 78 ? -26.969 14.422 -9.758 1 18.39 78 LEU A C 1
ATOM 606 O O . LEU A 1 78 ? -26.109 15.258 -9.477 1 18.39 78 LEU A O 1
ATOM 610 N N . LEU A 1 79 ? -26.391 13.43 -9.594 1 19.09 79 LEU A N 1
ATOM 611 C CA . LEU A 1 79 ? -24.938 13.516 -9.672 1 19.09 79 LEU A CA 1
ATOM 612 C C . LEU A 1 79 ? -24.469 13.578 -11.117 1 19.09 79 LEU A C 1
ATOM 614 O O . LEU A 1 79 ? -24.594 12.602 -11.859 1 19.09 79 LEU A O 1
ATOM 618 N N . ASN A 1 80 ? -24.594 14.742 -11.867 1 19.27 80 ASN A N 1
ATOM 619 C CA . ASN A 1 80 ? -24.266 14.977 -13.266 1 19.27 80 ASN A CA 1
ATOM 620 C C . ASN A 1 80 ? -22.797 14.711 -13.562 1 19.27 80 ASN A C 1
ATOM 622 O O . ASN A 1 80 ? -21.922 15.117 -12.797 1 19.27 80 ASN A O 1
ATOM 626 N N . PRO A 1 81 ? -22.531 13.953 -14.547 1 20.92 81 PRO A N 1
ATOM 627 C CA . PRO A 1 81 ? -21.203 13.492 -14.961 1 20.92 81 PRO A CA 1
ATOM 628 C C . PRO A 1 81 ? -20.312 14.633 -15.477 1 20.92 81 PRO A C 1
ATOM 630 O O . PRO A 1 81 ? -20.766 15.445 -16.297 1 20.92 81 PRO A O 1
ATOM 633 N N . LEU A 1 82 ? -19.578 15.32 -14.758 1 20.66 82 LEU A N 1
ATOM 634 C CA . LEU A 1 82 ? -18.906 16.516 -15.227 1 20.66 82 LEU A CA 1
ATOM 635 C C . LEU A 1 82 ? -18.141 16.25 -16.516 1 20.66 82 LEU A C 1
ATOM 637 O O . LEU A 1 82 ? -17.641 15.141 -16.719 1 20.66 82 LEU A O 1
ATOM 641 N N . PRO A 1 83 ? -18.281 17.109 -17.578 1 20.77 83 PRO A N 1
ATOM 642 C CA . PRO A 1 83 ? -17.75 17 -18.938 1 20.77 83 PRO A CA 1
ATOM 643 C C . PRO A 1 83 ? -16.234 16.781 -18.969 1 20.77 83 PRO A C 1
ATOM 645 O O . PRO A 1 83 ? -15.539 17.125 -18.016 1 20.77 83 PRO A O 1
ATOM 648 N N . PRO A 1 84 ? -15.742 16.062 -20.047 1 21.14 84 PRO A N 1
ATOM 649 C CA . PRO A 1 84 ? -14.367 15.609 -20.281 1 21.14 84 PRO A CA 1
ATOM 650 C C . PRO A 1 84 ? -13.391 16.766 -20.438 1 21.14 84 PRO A C 1
ATOM 652 O O . PRO A 1 84 ? -13.688 17.75 -21.125 1 21.14 84 PRO A O 1
ATOM 655 N N . PHE A 1 85 ? -12.828 17.266 -19.516 1 20.81 85 PHE A N 1
ATOM 656 C CA . PHE A 1 85 ? -11.969 18.438 -19.594 1 20.81 85 PHE A CA 1
ATOM 657 C C . PHE A 1 85 ? -11.039 18.344 -20.797 1 20.81 85 PHE A C 1
ATOM 659 O O . PHE A 1 85 ? -10.578 17.266 -21.156 1 20.81 85 PHE A O 1
ATOM 666 N N . ALA A 1 86 ? -11.109 19.281 -21.766 1 19.02 86 ALA A N 1
ATOM 667 C CA . ALA A 1 86 ? -10.344 19.562 -22.969 1 19.02 86 ALA A CA 1
ATOM 668 C C . ALA A 1 86 ? -8.844 19.391 -22.719 1 19.02 86 ALA A C 1
ATOM 670 O O . ALA A 1 86 ? -8.375 19.562 -21.594 1 19.02 86 ALA A O 1
ATOM 671 N N . SER A 1 87 ? -8.164 18.906 -23.828 1 20.8 87 SER A N 1
ATOM 672 C CA . SER A 1 87 ? -6.809 18.484 -24.172 1 20.8 87 SER A CA 1
ATOM 673 C C . SER A 1 87 ? -5.816 19.641 -24.016 1 20.8 87 SER A C 1
ATOM 675 O O . SER A 1 87 ? -5.773 20.547 -24.844 1 20.8 87 SER A O 1
ATOM 677 N N . ALA A 1 88 ? -5.758 20.328 -23 1 21.8 88 ALA A N 1
ATOM 678 C CA . ALA A 1 88 ? -4.762 21.391 -23.094 1 21.8 88 ALA A CA 1
ATOM 679 C C . ALA A 1 88 ? -3.504 20.891 -23.812 1 21.8 88 ALA A C 1
ATOM 681 O O . ALA A 1 88 ? -3.186 19.703 -23.781 1 21.8 88 ALA A O 1
ATOM 682 N N . THR A 1 89 ? -2.928 21.719 -24.75 1 19.47 89 THR A N 1
ATOM 683 C CA . THR A 1 89 ? -1.794 21.609 -25.656 1 19.47 89 THR A CA 1
ATOM 684 C C . THR A 1 89 ? -0.587 21 -24.953 1 19.47 89 THR A C 1
ATOM 686 O O . THR A 1 89 ? -0.441 21.141 -23.734 1 19.47 89 THR A O 1
ATOM 689 N N . ASN A 1 90 ? 0.14 20.188 -25.719 1 20.89 90 ASN A N 1
ATOM 690 C CA . ASN A 1 90 ? 1.365 19.391 -25.672 1 20.89 90 ASN A CA 1
ATOM 691 C C . ASN A 1 90 ? 2.568 20.25 -25.281 1 20.89 90 ASN A C 1
ATOM 693 O O . ASN A 1 90 ? 3.16 20.922 -26.109 1 20.89 90 ASN A O 1
ATOM 697 N N . SER A 1 91 ? 2.467 21.25 -24.547 1 21.34 91 SER A N 1
ATOM 698 C CA . SER A 1 91 ? 3.77 21.906 -24.594 1 21.34 91 SER A CA 1
ATOM 699 C C . SER A 1 91 ? 4.902 20.891 -24.469 1 21.34 91 SER A C 1
ATOM 701 O O . SER A 1 91 ? 4.773 19.891 -23.75 1 21.34 91 SER A O 1
ATOM 703 N N . ASP A 1 92 ? 5.914 21.016 -25.453 1 21.91 92 ASP A N 1
ATOM 704 C CA . ASP A 1 92 ? 7.152 20.344 -25.844 1 21.91 92 ASP A CA 1
ATOM 705 C C . ASP A 1 92 ? 8.133 20.266 -24.672 1 21.91 92 ASP A C 1
ATOM 707 O O . ASP A 1 92 ? 9.086 21.047 -24.594 1 21.91 92 ASP A O 1
ATOM 711 N N . PHE A 1 93 ? 7.66 20.484 -23.656 1 21.72 93 PHE A N 1
ATOM 712 C CA . PHE A 1 93 ? 8.797 20.438 -22.75 1 21.72 93 PHE A CA 1
ATOM 713 C C . PHE A 1 93 ? 9.625 19.188 -22.984 1 21.72 93 PHE A C 1
ATOM 715 O O . PHE A 1 93 ? 9.562 18.234 -22.203 1 21.72 93 PHE A O 1
ATOM 722 N N . SER A 1 94 ? 9.539 18.734 -24.25 1 23.59 94 SER A N 1
ATOM 723 C CA . SER A 1 94 ? 10.398 17.688 -24.766 1 23.59 94 SER A CA 1
ATOM 724 C C . SER A 1 94 ? 11.875 18 -24.516 1 23.59 94 SER A C 1
ATOM 726 O O . SER A 1 94 ? 12.75 17.203 -24.859 1 23.59 94 SER A O 1
ATOM 728 N N . THR A 1 95 ? 12.125 19.359 -24.359 1 22.67 95 THR A N 1
ATOM 729 C CA . THR A 1 95 ? 13.539 19.453 -24.703 1 22.67 95 THR A CA 1
ATOM 730 C C . THR A 1 95 ? 14.406 18.859 -23.594 1 22.67 95 THR A C 1
ATOM 732 O O . THR A 1 95 ? 14.727 19.547 -22.609 1 22.67 95 THR A O 1
ATOM 735 N N . THR A 1 96 ? 13.992 17.938 -23.016 1 23.75 96 THR A N 1
ATOM 736 C CA . THR A 1 96 ? 15.094 17.406 -22.219 1 23.75 96 THR A CA 1
ATOM 737 C C . THR A 1 96 ? 16.406 17.453 -23 1 23.75 96 THR A C 1
ATOM 739 O O . THR A 1 96 ? 16.453 17.078 -24.172 1 23.75 96 THR A O 1
ATOM 742 N N . PRO A 1 97 ? 17.203 18.484 -22.719 1 23.72 97 PRO A N 1
ATOM 743 C CA . PRO A 1 97 ? 18.438 18.344 -23.516 1 23.72 97 PRO A CA 1
ATOM 744 C C . PRO A 1 97 ? 18.812 16.875 -23.766 1 23.72 97 PRO A C 1
ATOM 746 O O . PRO A 1 97 ? 18.438 16 -22.984 1 23.72 97 PRO A O 1
ATOM 749 N N . SER A 1 98 ? 18.875 16.562 -25.031 1 23.12 98 SER A N 1
ATOM 750 C CA . SER A 1 98 ? 19.484 15.391 -25.656 1 23.12 98 SER A CA 1
ATOM 751 C C . SER A 1 98 ? 20.797 15.023 -24.984 1 23.12 98 SER A C 1
ATOM 753 O O . SER A 1 98 ? 21.844 15.562 -25.328 1 23.12 98 SER A O 1
ATOM 755 N N . LEU A 1 99 ? 20.828 15.266 -23.688 1 23.91 99 LEU A N 1
ATOM 756 C CA . LEU A 1 99 ? 22.188 14.836 -23.391 1 23.91 99 LEU A CA 1
ATOM 757 C C . LEU A 1 99 ? 22.562 13.602 -24.203 1 23.91 99 LEU A C 1
ATOM 759 O O . LEU A 1 99 ? 21.703 12.75 -24.484 1 23.91 99 LEU A O 1
ATOM 763 N N . HIS A 1 100 ? 23.531 13.812 -25 1 23.38 100 HIS A N 1
ATOM 764 C CA . HIS A 1 100 ? 24.188 12.828 -25.859 1 23.38 100 HIS A CA 1
ATOM 765 C C . HIS A 1 100 ? 24.203 11.445 -25.203 1 23.38 100 HIS A C 1
ATOM 767 O O . HIS A 1 100 ? 24.594 11.312 -24.047 1 23.38 100 HIS A O 1
ATOM 773 N N . ALA A 1 101 ? 23.219 10.688 -25.531 1 25.7 101 ALA A N 1
ATOM 774 C CA . ALA A 1 101 ? 23.016 9.242 -25.516 1 25.7 101 ALA A CA 1
ATOM 775 C C . ALA A 1 101 ? 24.328 8.492 -25.594 1 25.7 101 ALA A C 1
ATOM 777 O O . ALA A 1 101 ? 24.344 7.262 -25.703 1 25.7 101 ALA A O 1
ATOM 778 N N . SER A 1 102 ? 25.266 9.32 -25.938 1 25.17 102 SER A N 1
ATOM 779 C CA . SER A 1 102 ? 26.438 8.594 -26.422 1 25.17 102 SER A CA 1
ATOM 780 C C . SER A 1 102 ? 26.984 7.645 -25.359 1 25.17 102 SER A C 1
ATOM 782 O O . SER A 1 102 ? 27.391 6.523 -25.672 1 25.17 102 SER A O 1
ATOM 784 N N . GLU A 1 103 ? 27.359 8.391 -24.297 1 25.19 103 GLU A N 1
ATOM 785 C CA . GLU A 1 103 ? 28.297 7.516 -23.609 1 25.19 103 GLU A CA 1
ATOM 786 C C . GLU A 1 103 ? 27.578 6.391 -22.875 1 25.19 103 GLU A C 1
ATOM 788 O O . GLU A 1 103 ? 27.547 6.367 -21.641 1 25.19 103 GLU A O 1
ATOM 793 N N . LEU A 1 104 ? 26.328 6.371 -23.062 1 27.41 104 LEU A N 1
ATOM 794 C CA . LEU A 1 104 ? 25.656 5.211 -22.5 1 27.41 104 LEU A CA 1
ATOM 795 C C . LEU A 1 104 ? 26.5 3.951 -22.672 1 27.41 104 LEU A C 1
ATOM 797 O O . LEU A 1 104 ? 26.953 3.658 -23.781 1 27.41 104 LEU A O 1
ATOM 801 N N . ASN A 1 105 ? 27 3.453 -21.531 1 27.67 105 ASN A N 1
ATOM 802 C CA . ASN A 1 105 ? 28.062 2.451 -21.438 1 27.67 105 ASN A CA 1
ATOM 803 C C . ASN A 1 105 ? 27.844 1.317 -22.438 1 27.67 105 ASN A C 1
ATOM 805 O O . ASN A 1 105 ? 26.703 0.934 -22.703 1 27.67 105 ASN A O 1
ATOM 809 N N . ALA A 1 106 ? 28.656 1.18 -23.469 1 27 106 ALA A N 1
ATOM 810 C CA . ALA A 1 106 ? 29.125 -0.017 -24.156 1 27 106 ALA A CA 1
ATOM 811 C C . ALA A 1 106 ? 28.969 -1.257 -23.281 1 27 106 ALA A C 1
ATOM 813 O O . ALA A 1 106 ? 29.734 -1.479 -22.344 1 27 106 ALA A O 1
ATOM 814 N N . PHE A 1 107 ? 27.797 -1.475 -22.828 1 29.78 107 PHE A N 1
ATOM 815 C CA . PHE A 1 107 ? 27.609 -2.857 -22.406 1 29.78 107 PHE A CA 1
ATOM 816 C C . PHE A 1 107 ? 28.484 -3.801 -23.219 1 29.78 107 PHE A C 1
ATOM 818 O O . PHE A 1 107 ? 28.297 -3.947 -24.438 1 29.78 107 PHE A O 1
ATOM 825 N N . HIS A 1 108 ? 29.656 -3.752 -23.062 1 30.03 108 HIS A N 1
ATOM 826 C CA . HIS A 1 108 ? 30.469 -4.859 -23.547 1 30.03 108 HIS A CA 1
ATOM 827 C C . HIS A 1 108 ? 29.672 -6.164 -23.547 1 30.03 108 HIS A C 1
ATOM 829 O O . HIS A 1 108 ? 28.891 -6.422 -22.641 1 30.03 108 HIS A O 1
ATOM 835 N N . SER A 1 109 ? 29.172 -6.66 -24.609 1 35.12 109 SER A N 1
ATOM 836 C CA . SER A 1 109 ? 28.75 -8.008 -24.953 1 35.12 109 SER A CA 1
ATOM 837 C C . SER A 1 109 ? 29.344 -9.047 -24.016 1 35.12 109 SER A C 1
ATOM 839 O O . SER A 1 109 ? 30.375 -9.656 -24.328 1 35.12 109 SER A O 1
ATOM 841 N N . THR A 1 110 ? 29.594 -8.75 -22.812 1 40.34 110 THR A N 1
ATOM 842 C CA . THR A 1 110 ? 30.141 -9.867 -22.062 1 40.34 110 THR A CA 1
ATOM 843 C C . THR A 1 110 ? 29.328 -11.133 -22.281 1 40.34 110 THR A C 1
ATOM 845 O O . THR A 1 110 ? 28.094 -11.07 -22.359 1 40.34 110 THR A O 1
ATOM 848 N N . PRO A 1 111 ? 29.75 -12.109 -22.75 1 46.47 111 PRO A N 1
ATOM 849 C CA . PRO A 1 111 ? 29.078 -13.391 -22.969 1 46.47 111 PRO A CA 1
ATOM 850 C C . PRO A 1 111 ? 28.078 -13.727 -21.859 1 46.47 111 PRO A C 1
ATOM 852 O O . PRO A 1 111 ? 28.406 -13.617 -20.672 1 46.47 111 PRO A O 1
ATOM 855 N N . THR A 1 112 ? 26.766 -13.367 -21.922 1 61.47 112 THR A N 1
ATOM 856 C CA . THR A 1 112 ? 25.703 -13.562 -20.938 1 61.47 112 THR A CA 1
ATOM 857 C C . THR A 1 112 ? 25.688 -15.008 -20.453 1 61.47 112 THR A C 1
ATOM 859 O O . THR A 1 112 ? 25.266 -15.906 -21.172 1 61.47 112 THR A O 1
ATOM 862 N N . PHE A 1 113 ? 26.531 -15.383 -19.609 1 74.88 113 PHE A N 1
ATOM 863 C CA . PHE A 1 113 ? 26.625 -16.719 -19.016 1 74.88 113 PHE A CA 1
ATOM 864 C C . PHE A 1 113 ? 25.297 -17.094 -18.359 1 74.88 113 PHE A C 1
ATOM 866 O O . PHE A 1 113 ? 24.641 -16.25 -17.734 1 74.88 113 PHE A O 1
ATOM 873 N N . GLN A 1 114 ? 24.938 -18.281 -18.75 1 83.31 114 GLN A N 1
ATOM 874 C CA . GLN A 1 114 ? 23.797 -18.859 -18.062 1 83.31 114 GLN A CA 1
ATOM 875 C C . GLN A 1 114 ? 24.219 -19.5 -16.734 1 83.31 114 GLN A C 1
ATOM 877 O O . GLN A 1 114 ? 25.234 -20.203 -16.672 1 83.31 114 GLN A O 1
ATOM 882 N N . TYR A 1 115 ? 23.516 -19.203 -15.766 1 91.38 115 TYR A N 1
ATOM 883 C CA . TYR A 1 115 ? 23.797 -19.766 -14.453 1 91.38 115 TYR A CA 1
ATOM 884 C C . TYR A 1 115 ? 23.594 -21.281 -14.445 1 91.38 115 TYR A C 1
ATOM 886 O O . TYR A 1 115 ? 22.609 -21.781 -14.992 1 91.38 115 TYR A O 1
ATOM 894 N N . GLN A 1 116 ? 24.578 -21.953 -13.922 1 91.06 116 GLN A N 1
ATOM 895 C CA . GLN A 1 116 ? 24.484 -23.406 -13.773 1 91.06 116 GLN A CA 1
ATOM 896 C C . GLN A 1 116 ? 24.281 -23.797 -12.312 1 91.06 116 GLN A C 1
ATOM 898 O O . GLN A 1 116 ? 25.141 -23.516 -11.469 1 91.06 116 GLN A O 1
ATOM 903 N N . TYR A 1 117 ? 23.141 -24.469 -12.172 1 92.81 117 TYR A N 1
ATOM 904 C CA . TYR A 1 117 ? 22.891 -24.938 -10.812 1 92.81 117 TYR A CA 1
ATOM 905 C C . TYR A 1 117 ? 24 -25.875 -10.344 1 92.81 117 TYR A C 1
ATOM 907 O O . TYR A 1 117 ? 24.484 -26.703 -11.117 1 92.81 117 TYR A O 1
ATOM 915 N N . THR A 1 118 ? 24.344 -25.812 -9.148 1 90.06 118 THR A N 1
ATOM 916 C CA . THR A 1 118 ? 25.5 -26.547 -8.617 1 90.06 118 THR A CA 1
ATOM 917 C C . THR A 1 118 ? 25.234 -28.047 -8.641 1 90.06 118 THR A C 1
ATOM 919 O O . THR A 1 118 ? 26.156 -28.844 -8.805 1 90.06 118 THR A O 1
ATOM 922 N N . PHE A 1 119 ? 24 -28.422 -8.453 1 88.19 119 PHE A N 1
ATOM 923 C CA . PHE A 1 119 ? 23.703 -29.859 -8.422 1 88.19 119 PHE A CA 1
ATOM 924 C C . PHE A 1 119 ? 23.812 -30.453 -9.82 1 88.19 119 PHE A C 1
ATOM 926 O O . PHE A 1 119 ? 23.844 -31.672 -9.969 1 88.19 119 PHE A O 1
ATOM 933 N N . ASN A 1 120 ? 23.922 -29.641 -10.828 1 87.94 120 ASN A N 1
ATOM 934 C CA . ASN A 1 120 ? 24.125 -30.109 -12.195 1 87.94 120 ASN A CA 1
ATOM 935 C C . ASN A 1 120 ? 25.594 -30.125 -12.578 1 87.94 120 ASN A C 1
ATOM 937 O O . ASN A 1 120 ? 25.953 -30.516 -13.695 1 87.94 120 ASN A O 1
ATOM 941 N N . VAL A 1 121 ? 26.438 -29.656 -11.68 1 89.81 121 VAL A N 1
ATOM 942 C CA . VAL A 1 121 ? 27.859 -29.516 -11.984 1 89.81 121 VAL A CA 1
ATOM 943 C C . VAL A 1 121 ? 28.641 -30.641 -11.305 1 89.81 121 VAL A C 1
ATOM 945 O O . VAL A 1 121 ? 28.422 -30.953 -10.133 1 89.81 121 VAL A O 1
ATOM 948 N N . ASP A 1 122 ? 29.516 -31.25 -12.062 1 89.69 122 ASP A N 1
ATOM 949 C CA . ASP A 1 122 ? 30.422 -32.25 -11.516 1 89.69 122 ASP A CA 1
ATOM 950 C C . ASP A 1 122 ? 31.578 -31.609 -10.766 1 89.69 122 ASP A C 1
ATOM 952 O O . ASP A 1 122 ? 32.531 -31.141 -11.375 1 89.69 122 ASP A O 1
ATOM 956 N N . LEU A 1 123 ? 31.5 -31.703 -9.539 1 87.25 123 LEU A N 1
ATOM 957 C CA . LEU A 1 123 ? 32.469 -31.016 -8.688 1 87.25 123 LEU A CA 1
ATOM 958 C C . LEU A 1 123 ? 33.75 -31.781 -8.602 1 87.25 123 LEU A C 1
ATOM 960 O O . LEU A 1 123 ? 34.75 -31.312 -8.016 1 87.25 123 LEU A O 1
ATOM 964 N N . SER A 1 124 ? 33.781 -32.938 -9.219 1 87.56 124 SER A N 1
ATOM 965 C CA . SER A 1 124 ? 35.031 -33.719 -9.266 1 87.56 124 SER A CA 1
ATOM 966 C C . SER A 1 124 ? 36.031 -33.125 -10.266 1 87.56 124 SER A C 1
ATOM 968 O O . SER A 1 124 ? 37.219 -33.375 -10.18 1 87.56 124 SER A O 1
ATOM 970 N N . ILE A 1 125 ? 35.5 -32.406 -11.234 1 91.06 125 ILE A N 1
ATOM 971 C CA . ILE A 1 125 ? 36.344 -31.75 -12.227 1 91.06 125 ILE A CA 1
ATOM 972 C C . ILE A 1 125 ? 36.969 -30.484 -11.617 1 91.06 125 ILE A C 1
ATOM 974 O O . ILE A 1 125 ? 36.25 -29.688 -11 1 91.06 125 ILE A O 1
ATOM 978 N N . PRO A 1 126 ? 38.281 -30.406 -11.734 1 91.44 126 PRO A N 1
ATOM 979 C CA . PRO A 1 126 ? 38.906 -29.203 -11.188 1 91.44 126 PRO A CA 1
ATOM 980 C C . PRO A 1 126 ? 38.344 -27.906 -11.773 1 91.44 126 PRO A C 1
ATOM 982 O O . PRO A 1 126 ? 37.906 -27.891 -12.93 1 91.44 126 PRO A O 1
ATOM 985 N N . PHE A 1 127 ? 38.25 -26.812 -11.039 1 91 127 PHE A N 1
ATOM 986 C CA . PHE A 1 127 ? 37.656 -25.531 -11.336 1 91 127 PHE A CA 1
ATOM 987 C C . PHE A 1 127 ? 38.125 -25 -12.688 1 91 127 PHE A C 1
ATOM 989 O O . PHE A 1 127 ? 37.312 -24.531 -13.492 1 91 127 PHE A O 1
ATOM 996 N N . GLU A 1 128 ? 39.469 -25.188 -12.992 1 90.88 128 GLU A N 1
ATOM 997 C CA . GLU A 1 128 ? 40.094 -24.594 -14.164 1 90.88 128 GLU A CA 1
ATOM 998 C C . GLU A 1 128 ? 39.688 -25.297 -15.445 1 90.88 128 GLU A C 1
ATOM 1000 O O . GLU A 1 128 ? 39.812 -24.75 -16.547 1 90.88 128 GLU A O 1
ATOM 1005 N N . HIS A 1 129 ? 39.125 -26.531 -15.203 1 92.56 129 HIS A N 1
ATOM 1006 C CA . HIS A 1 129 ? 38.781 -27.312 -16.375 1 92.56 129 HIS A CA 1
ATOM 1007 C C . HIS A 1 129 ? 37.312 -27.156 -16.75 1 92.56 129 HIS A C 1
ATOM 1009 O O . HIS A 1 129 ? 36.875 -27.641 -17.797 1 92.56 129 HIS A O 1
ATOM 1015 N N . HIS A 1 130 ? 36.594 -26.422 -15.906 1 91.62 130 HIS A N 1
ATOM 1016 C CA . HIS A 1 130 ? 35.188 -26.172 -16.219 1 91.62 130 HIS A CA 1
ATOM 1017 C C . HIS A 1 130 ? 35.062 -25.094 -17.281 1 91.62 130 HIS A C 1
ATOM 1019 O O . HIS A 1 130 ? 35.969 -24.312 -17.516 1 91.62 130 HIS A O 1
ATOM 1025 N N . THR A 1 131 ? 33.938 -25.156 -17.984 1 90.75 131 THR A N 1
ATOM 1026 C CA . THR A 1 131 ? 33.625 -24.078 -18.922 1 90.75 131 THR A CA 1
ATOM 1027 C C . THR A 1 131 ? 33.531 -22.734 -18.203 1 90.75 131 THR A C 1
ATOM 1029 O O . THR A 1 131 ? 33.312 -22.688 -17 1 90.75 131 THR A O 1
ATOM 1032 N N . PRO A 1 132 ? 33.75 -21.656 -18.891 1 89.44 132 PRO A N 1
ATOM 1033 C CA . PRO A 1 132 ? 33.656 -20.344 -18.25 1 89.44 132 PRO A CA 1
ATOM 1034 C C . PRO A 1 132 ? 32.312 -20.094 -17.562 1 89.44 132 PRO A C 1
ATOM 1036 O O . PRO A 1 132 ? 32.281 -19.422 -16.531 1 89.44 132 PRO A O 1
ATOM 1039 N N . GLU A 1 133 ? 31.281 -20.625 -18.062 1 88.62 133 GLU A N 1
ATOM 1040 C CA . GLU A 1 133 ? 29.953 -20.484 -17.469 1 88.62 133 GLU A CA 1
ATOM 1041 C C . GLU A 1 133 ? 29.891 -21.156 -16.094 1 88.62 133 GLU A C 1
ATOM 1043 O O . GLU A 1 133 ? 29.359 -20.594 -15.141 1 88.62 133 GLU A O 1
ATOM 1048 N N . ILE A 1 134 ? 30.406 -22.281 -16.094 1 91.5 134 ILE A N 1
ATOM 1049 C CA . ILE A 1 134 ? 30.406 -23.047 -14.852 1 91.5 134 ILE A CA 1
ATOM 1050 C C . ILE A 1 134 ? 31.328 -22.375 -13.844 1 91.5 134 ILE A C 1
ATOM 1052 O O . ILE A 1 134 ? 31 -22.281 -12.656 1 91.5 134 ILE A O 1
ATOM 1056 N N . GLN A 1 135 ? 32.406 -21.891 -14.312 1 91.88 135 GLN A N 1
ATOM 1057 C CA . GLN A 1 135 ? 33.344 -21.203 -13.438 1 91.88 135 GLN A CA 1
ATOM 1058 C C . GLN A 1 135 ? 32.688 -19.953 -12.82 1 91.88 135 GLN A C 1
ATOM 1060 O O . GLN A 1 135 ? 32.844 -19.703 -11.617 1 91.88 135 GLN A O 1
ATOM 1065 N N . ALA A 1 136 ? 32.031 -19.266 -13.664 1 90.06 136 ALA A N 1
ATOM 1066 C CA . ALA A 1 136 ? 3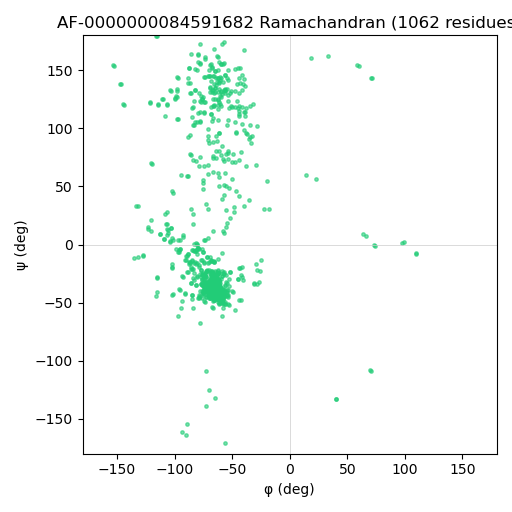1.344 -18.062 -13.195 1 90.06 136 ALA A CA 1
ATOM 1067 C C . ALA A 1 136 ? 30.281 -18.422 -12.164 1 90.06 136 ALA A C 1
ATOM 1069 O O . ALA A 1 136 ? 30.125 -17.734 -11.156 1 90.06 136 ALA A O 1
ATOM 1070 N N . SER A 1 137 ? 29.531 -19.453 -12.398 1 91.81 137 SER A N 1
ATOM 1071 C CA . SER A 1 137 ? 28.484 -19.906 -11.484 1 91.81 137 SER A CA 1
ATOM 1072 C C . SER A 1 137 ? 29.062 -20.359 -10.148 1 91.81 137 SER A C 1
ATOM 1074 O O . SER A 1 137 ? 28.516 -20.031 -9.094 1 91.81 137 SER A O 1
ATOM 1076 N N . LEU A 1 138 ? 30.172 -21 -10.25 1 91.56 138 LEU A N 1
ATOM 1077 C CA . LEU A 1 138 ? 30.797 -21.531 -9.047 1 91.56 138 LEU A CA 1
ATOM 1078 C C . LEU A 1 138 ? 31.438 -20.406 -8.227 1 91.56 138 LEU A C 1
ATOM 1080 O O . LEU A 1 138 ? 31.547 -20.5 -7.004 1 91.56 138 LEU A O 1
ATOM 1084 N N . SER A 1 139 ? 31.781 -19.344 -8.883 1 91.69 139 SER A N 1
ATOM 1085 C CA . SER A 1 139 ? 32.438 -18.234 -8.203 1 91.69 139 SER A CA 1
ATOM 1086 C C . SER A 1 139 ? 31.422 -17.25 -7.625 1 91.69 139 SER A C 1
ATOM 1088 O O . SER A 1 139 ? 31.797 -16.328 -6.883 1 91.69 139 SER A O 1
ATOM 1090 N N . CYS A 1 140 ? 30.141 -17.438 -7.961 1 93.44 140 CYS A N 1
ATOM 1091 C CA . CYS A 1 140 ? 29.078 -16.562 -7.496 1 93.44 140 CYS A CA 1
ATOM 1092 C C . CYS A 1 140 ? 28.969 -16.609 -5.977 1 93.44 140 CYS A C 1
ATOM 1094 O O . CYS A 1 140 ? 28.844 -17.672 -5.383 1 93.44 140 CYS A O 1
ATOM 1096 N N . GLN A 1 141 ? 29.047 -15.469 -5.352 1 94.69 141 GLN A N 1
ATOM 1097 C CA . GLN A 1 141 ? 28.922 -15.375 -3.9 1 94.69 141 GLN A CA 1
ATOM 1098 C C . GLN A 1 141 ? 27.453 -15.328 -3.482 1 94.69 141 GLN A C 1
ATOM 1100 O O . GLN A 1 141 ? 26.984 -14.32 -2.949 1 94.69 141 GLN A O 1
ATOM 1105 N N . TRP A 1 142 ? 26.828 -16.391 -3.588 1 94.31 142 TRP A N 1
ATOM 1106 C CA . TRP A 1 142 ? 25.375 -16.531 -3.506 1 94.31 142 TRP A CA 1
ATOM 1107 C C . TRP A 1 142 ? 24.875 -16.156 -2.113 1 94.31 142 TRP A C 1
ATOM 1109 O O . TRP A 1 142 ? 23.703 -15.781 -1.946 1 94.31 142 TRP A O 1
ATOM 1119 N N . ASP A 1 143 ? 25.719 -16.219 -1.021 1 94.69 143 ASP A N 1
ATOM 1120 C CA . ASP A 1 143 ? 25.25 -16.031 0.345 1 94.69 143 ASP A CA 1
ATOM 1121 C C . ASP A 1 143 ? 25.672 -14.664 0.888 1 94.69 143 ASP A C 1
ATOM 1123 O O . ASP A 1 143 ? 25.531 -14.391 2.082 1 94.69 143 ASP A O 1
ATOM 1127 N N . ARG A 1 144 ? 26.141 -13.781 0.012 1 94.31 144 ARG A N 1
ATOM 1128 C CA . ARG A 1 144 ? 26.672 -12.484 0.409 1 94.31 144 ARG A CA 1
ATOM 1129 C C . ARG A 1 144 ? 25.656 -11.68 1.201 1 94.31 144 ARG A C 1
ATOM 1131 O O . ARG A 1 144 ? 26 -11.016 2.176 1 94.31 144 ARG A O 1
ATOM 1138 N N . HIS A 1 145 ? 24.406 -11.711 0.799 1 94.12 145 HIS A N 1
ATOM 1139 C CA . HIS A 1 145 ? 23.406 -10.836 1.389 1 94.12 145 HIS A CA 1
ATOM 1140 C C . HIS A 1 145 ? 22.375 -11.633 2.188 1 94.12 145 HIS A C 1
ATOM 1142 O O . HIS A 1 145 ? 21.344 -11.086 2.604 1 94.12 145 HIS A O 1
ATOM 1148 N N . LEU A 1 146 ? 22.609 -12.898 2.395 1 96.25 146 LEU A N 1
ATOM 1149 C CA . LEU A 1 146 ? 21.688 -13.742 3.146 1 96.25 146 LEU A CA 1
ATOM 1150 C C . LEU A 1 146 ? 22 -13.68 4.641 1 96.25 146 LEU A C 1
ATOM 1152 O O . LEU A 1 146 ? 23.109 -13.367 5.039 1 96.25 146 LEU A O 1
ATOM 1156 N N . PRO A 1 147 ? 21 -13.891 5.449 1 95.81 147 PRO A N 1
ATOM 1157 C CA . PRO A 1 147 ? 21.219 -13.812 6.898 1 95.81 147 PRO A CA 1
ATOM 1158 C C . PRO A 1 147 ? 21.984 -15.016 7.449 1 95.81 147 PRO A C 1
ATOM 1160 O O . PRO A 1 147 ? 22.047 -16.062 6.793 1 95.81 147 PRO A O 1
ATOM 1163 N N . ASP A 1 148 ? 22.484 -14.75 8.594 1 93.56 148 ASP A N 1
ATOM 1164 C CA . ASP A 1 148 ? 23 -15.859 9.375 1 93.56 148 ASP A CA 1
ATOM 1165 C C . ASP A 1 148 ? 21.859 -16.688 9.984 1 93.56 148 ASP A C 1
ATOM 1167 O O . ASP A 1 148 ? 21.031 -16.156 10.727 1 93.56 148 ASP A O 1
ATOM 1171 N N . LEU A 1 149 ? 21.844 -17.984 9.672 1 93.38 149 LEU A N 1
ATOM 1172 C CA . LEU A 1 149 ? 20.734 -18.828 10.109 1 93.38 149 LEU A CA 1
ATOM 1173 C C . LEU A 1 149 ? 21.047 -19.5 11.445 1 93.38 149 LEU A C 1
ATOM 1175 O O . LEU A 1 149 ? 20.312 -20.375 11.898 1 93.38 149 LEU A O 1
ATOM 1179 N N . GLY A 1 150 ? 22.141 -19.078 12.008 1 89.5 150 GLY A N 1
ATOM 1180 C CA . GLY A 1 150 ? 22.516 -19.625 13.305 1 89.5 150 GLY A CA 1
ATOM 1181 C C . GLY A 1 150 ? 22.938 -21.078 13.242 1 89.5 150 GLY A C 1
ATOM 1182 O O . GLY A 1 150 ? 23.891 -21.422 12.531 1 89.5 150 GLY A O 1
ATOM 1183 N N . GLN A 1 151 ? 22.031 -21.906 13.789 1 88.38 151 GLN A N 1
ATOM 1184 C CA . GLN A 1 151 ? 22.359 -23.328 13.93 1 88.38 151 GLN A CA 1
ATOM 1185 C C . GLN A 1 151 ? 22.047 -24.094 12.648 1 88.38 151 GLN A C 1
ATOM 1187 O O . GLN A 1 151 ? 22.5 -25.219 12.477 1 88.38 151 GLN A O 1
ATOM 1192 N N . VAL A 1 152 ? 21.328 -23.5 11.781 1 92.19 152 VAL A N 1
ATOM 1193 C CA . VAL A 1 152 ? 20.969 -24.156 10.539 1 92.19 152 VAL A CA 1
ATOM 1194 C C . VAL A 1 152 ? 21.891 -23.703 9.414 1 92.19 152 VAL A C 1
ATOM 1196 O O . VAL A 1 152 ? 22.141 -22.516 9.25 1 92.19 152 VAL A O 1
ATOM 1199 N N . TYR A 1 153 ? 22.469 -24.688 8.742 1 90.81 153 TYR A N 1
ATOM 1200 C CA . TYR A 1 153 ? 23.391 -24.391 7.648 1 90.81 153 TYR A CA 1
ATOM 1201 C C . TYR A 1 153 ? 22.703 -24.516 6.297 1 90.81 153 TYR A C 1
ATOM 1203 O O . TYR A 1 153 ? 22.094 -25.547 6.008 1 90.81 153 TYR A O 1
ATOM 1211 N N . LEU A 1 154 ? 22.781 -23.469 5.531 1 94.81 154 LEU A N 1
ATOM 1212 C CA . LEU A 1 154 ? 22.297 -23.5 4.156 1 94.81 154 LEU A CA 1
ATOM 1213 C C . LEU A 1 154 ? 23.438 -23.75 3.184 1 94.81 154 LEU A C 1
ATOM 1215 O O . LEU A 1 154 ? 24.281 -22.875 2.955 1 94.81 154 LEU A O 1
ATOM 1219 N N . SER A 1 155 ? 23.453 -24.906 2.652 1 93.19 155 SER A N 1
ATOM 1220 C CA . SER A 1 155 ? 24.484 -25.219 1.673 1 93.19 155 SER A CA 1
ATOM 1221 C C . SER A 1 155 ? 24.141 -24.641 0.303 1 93.19 155 SER A C 1
ATOM 1223 O O . SER A 1 155 ? 22.984 -24.312 0.031 1 93.19 155 SER A O 1
ATOM 1225 N N . ARG A 1 156 ? 25.125 -24.578 -0.544 1 93.88 156 ARG A N 1
ATOM 1226 C CA . ARG A 1 156 ? 24.922 -24.094 -1.905 1 93.88 156 ARG A CA 1
ATOM 1227 C C . ARG A 1 156 ? 23.969 -25 -2.67 1 93.88 156 ARG A C 1
ATOM 1229 O O . ARG A 1 156 ? 23.125 -24.516 -3.438 1 93.88 156 ARG A O 1
ATOM 1236 N N . ILE A 1 157 ? 24.047 -26.234 -2.477 1 92.75 157 ILE A N 1
ATOM 1237 C CA . ILE A 1 157 ? 23.188 -27.203 -3.143 1 92.75 157 ILE A CA 1
ATOM 1238 C C . ILE A 1 157 ? 21.734 -27 -2.715 1 92.75 157 ILE A C 1
ATOM 1240 O O . ILE A 1 157 ? 20.828 -27.047 -3.543 1 92.75 157 ILE A O 1
ATOM 1244 N N . GLU A 1 158 ? 21.578 -26.719 -1.461 1 94.19 158 GLU A N 1
ATOM 1245 C CA . GLU A 1 158 ? 20.234 -26.469 -0.953 1 94.19 158 GLU A CA 1
ATOM 1246 C C . GLU A 1 158 ? 19.672 -25.156 -1.49 1 94.19 158 GLU A C 1
ATOM 1248 O O . GLU A 1 158 ? 18.5 -25.094 -1.869 1 94.19 158 GLU A O 1
ATOM 1253 N N . HIS A 1 159 ? 20.531 -24.156 -1.456 1 96.5 159 HIS A N 1
ATOM 1254 C CA . HIS A 1 159 ? 20.125 -22.875 -2.023 1 96.5 159 HIS A CA 1
ATOM 1255 C C . HIS A 1 159 ? 19.641 -23.031 -3.461 1 96.5 159 HIS A C 1
ATOM 1257 O O . HIS A 1 159 ? 18.531 -22.609 -3.797 1 96.5 159 HIS A O 1
ATOM 1263 N N . ASP A 1 160 ? 20.453 -23.688 -4.273 1 95.38 160 ASP A N 1
ATOM 1264 C CA . ASP A 1 160 ? 20.109 -23.891 -5.68 1 95.38 160 ASP A CA 1
ATOM 1265 C C . ASP A 1 160 ? 18.875 -24.781 -5.828 1 95.38 160 ASP A C 1
ATOM 1267 O O . ASP A 1 160 ? 18.062 -24.578 -6.734 1 95.38 160 ASP A O 1
ATOM 1271 N N . GLY A 1 161 ? 18.781 -25.75 -4.945 1 94 161 GLY A N 1
ATOM 1272 C CA . GLY A 1 161 ? 17.625 -26.625 -4.973 1 94 161 GLY A CA 1
ATOM 1273 C C . GLY A 1 161 ? 16.312 -25.891 -4.703 1 94 161 GLY A C 1
ATOM 1274 O O . GLY A 1 161 ? 15.312 -26.125 -5.383 1 94 161 GLY A O 1
ATOM 1275 N N . ILE A 1 162 ? 16.344 -25.016 -3.77 1 94.44 162 ILE A N 1
ATOM 1276 C CA . ILE A 1 162 ? 15.164 -24.234 -3.414 1 94.44 162 ILE A CA 1
ATOM 1277 C C . ILE A 1 162 ? 14.758 -23.344 -4.594 1 94.44 162 ILE A C 1
ATOM 1279 O O . ILE A 1 162 ? 13.578 -23.297 -4.957 1 94.44 162 ILE A O 1
ATOM 1283 N N . LEU A 1 163 ? 15.773 -22.688 -5.195 1 93.94 163 LEU A N 1
ATOM 1284 C CA . LEU A 1 163 ? 15.484 -21.828 -6.34 1 93.94 163 LEU A CA 1
ATOM 1285 C C . LEU A 1 163 ? 14.914 -22.641 -7.496 1 93.94 163 LEU A C 1
ATOM 1287 O O . LEU A 1 163 ? 13.914 -22.25 -8.102 1 93.94 163 LEU A O 1
ATOM 1291 N N . SER A 1 164 ? 15.477 -23.75 -7.73 1 91.5 164 SER A N 1
ATOM 1292 C CA . SER A 1 164 ? 15.031 -24.594 -8.836 1 91.5 164 SER A CA 1
ATOM 1293 C C . SER A 1 164 ? 13.602 -25.078 -8.625 1 91.5 164 SER A C 1
ATOM 1295 O O . SER A 1 164 ? 12.789 -25.062 -9.555 1 91.5 164 SER A O 1
ATOM 1297 N N . ARG A 1 165 ? 13.289 -25.484 -7.469 1 89.31 165 ARG A N 1
ATOM 1298 C CA . ARG A 1 165 ? 11.945 -25.969 -7.164 1 89.31 165 ARG A CA 1
ATOM 1299 C C . ARG A 1 165 ? 10.914 -24.859 -7.309 1 89.31 165 ARG A C 1
ATOM 1301 O O . ARG A 1 165 ? 9.828 -25.078 -7.844 1 89.31 165 ARG A O 1
ATOM 1308 N N . TYR A 1 166 ? 11.273 -23.734 -6.836 1 91.38 166 TYR A N 1
ATOM 1309 C CA . TYR A 1 166 ? 10.352 -22.609 -6.953 1 91.38 166 TYR A CA 1
ATOM 1310 C C . TYR A 1 166 ? 10.156 -22.219 -8.414 1 91.38 166 TYR A C 1
ATOM 1312 O O . TYR A 1 166 ? 9.023 -21.969 -8.852 1 91.38 166 TYR A O 1
ATOM 1320 N N . PHE A 1 167 ? 11.219 -22.125 -9.141 1 88.12 167 PHE A N 1
ATOM 1321 C CA . PHE A 1 167 ? 11.141 -21.688 -10.531 1 88.12 167 PHE A CA 1
ATOM 1322 C C . PHE A 1 167 ? 10.406 -22.719 -11.383 1 88.12 167 PHE A C 1
ATOM 1324 O O . PHE A 1 167 ? 9.727 -22.375 -12.344 1 88.12 167 PHE A O 1
ATOM 1331 N N . SER A 1 168 ? 10.406 -23.922 -10.977 1 81.12 168 SER A N 1
ATOM 1332 C CA . SER A 1 168 ? 9.758 -24.984 -11.734 1 81.12 168 SER A CA 1
ATOM 1333 C C . SER A 1 168 ? 8.273 -25.078 -11.398 1 81.12 168 SER A C 1
ATOM 1335 O O . SER A 1 168 ? 7.461 -25.453 -12.25 1 81.12 168 SER A O 1
ATOM 1337 N N . ASN A 1 169 ? 7.938 -24.797 -10.188 1 74.31 169 ASN A N 1
ATOM 1338 C CA . ASN A 1 169 ? 6.574 -25.078 -9.75 1 74.31 169 ASN A CA 1
ATOM 1339 C C . ASN A 1 169 ? 5.824 -23.797 -9.398 1 74.31 169 ASN A C 1
ATOM 1341 O O . ASN A 1 169 ? 4.594 -23.766 -9.414 1 74.31 169 ASN A O 1
ATOM 1345 N N . GLY A 1 170 ? 6.449 -22.797 -8.984 1 61.81 170 GLY A N 1
ATOM 1346 C CA . GLY A 1 170 ? 5.77 -21.688 -8.32 1 61.81 170 GLY A CA 1
ATOM 1347 C C . GLY A 1 170 ? 5.844 -20.391 -9.094 1 61.81 170 GLY A C 1
ATOM 1348 O O . GLY A 1 170 ? 4.879 -19.625 -9.133 1 61.81 170 GLY A O 1
ATOM 1349 N N . ALA A 1 171 ? 6.867 -20.125 -9.609 1 61.56 171 ALA A N 1
ATOM 1350 C CA . ALA A 1 171 ? 7.191 -18.766 -10.031 1 61.56 171 ALA A CA 1
ATOM 1351 C C . ALA A 1 171 ? 6.461 -18.406 -11.328 1 61.56 171 ALA A C 1
ATOM 1353 O O . ALA A 1 171 ? 5.93 -17.312 -11.461 1 61.56 171 ALA A O 1
ATOM 1354 N N . SER A 1 172 ? 6.285 -19.344 -12.156 1 60.91 172 SER A N 1
ATOM 1355 C CA . SER A 1 172 ? 6.062 -18.953 -13.547 1 60.91 172 SER A CA 1
ATOM 1356 C C . SER A 1 172 ? 4.602 -18.594 -13.789 1 60.91 172 SER A C 1
ATOM 1358 O O . SER A 1 172 ? 4.285 -17.828 -14.703 1 60.91 172 SER A O 1
ATOM 1360 N N . TRP A 1 173 ? 3.814 -19 -12.859 1 69.75 173 TRP A N 1
ATOM 1361 C CA . TRP A 1 173 ? 2.455 -18.688 -13.273 1 69.75 173 TRP A CA 1
ATOM 1362 C C . TRP A 1 173 ? 2.021 -17.328 -12.719 1 69.75 173 TRP A C 1
ATOM 1364 O O . TRP A 1 173 ? 1.29 -16.578 -13.375 1 69.75 173 TRP A O 1
ATOM 1374 N N . LEU A 1 174 ? 2.615 -16.922 -11.57 1 74.75 174 LEU A N 1
ATOM 1375 C CA . LEU A 1 174 ? 2.043 -15.664 -11.086 1 74.75 174 LEU A CA 1
ATOM 1376 C C . LEU A 1 174 ? 3.141 -14.703 -10.656 1 74.75 174 LEU A C 1
ATOM 1378 O O . LEU A 1 174 ? 2.893 -13.5 -10.5 1 74.75 174 LEU A O 1
ATOM 1382 N N . SER A 1 175 ? 4.348 -15.117 -10.531 1 78.44 175 SER A N 1
ATOM 1383 C CA . SER A 1 175 ? 5.344 -14.227 -9.945 1 78.44 175 SER A CA 1
ATOM 1384 C C . SER A 1 175 ? 6.004 -13.359 -11.008 1 78.44 175 SER A C 1
ATOM 1386 O O . SER A 1 175 ? 6.531 -12.289 -10.711 1 78.44 175 SER A O 1
ATOM 1388 N N . GLY A 1 176 ? 6 -13.781 -12.227 1 80.88 176 GLY A N 1
ATOM 1389 C CA . GLY A 1 176 ? 6.645 -13.039 -13.289 1 80.88 176 GLY A CA 1
ATOM 1390 C C . GLY A 1 176 ? 8.156 -13.109 -13.242 1 80.88 176 GLY A C 1
ATOM 1391 O O . GLY A 1 176 ? 8.844 -12.531 -14.086 1 80.88 176 GLY A O 1
ATOM 1392 N N . LEU A 1 177 ? 8.711 -13.82 -12.25 1 87.88 177 LEU A N 1
ATOM 1393 C CA . LEU A 1 177 ? 10.164 -13.984 -12.188 1 87.88 177 LEU A CA 1
ATOM 1394 C C . LEU A 1 177 ? 10.641 -14.977 -13.242 1 87.88 177 LEU A C 1
ATOM 1396 O O . LEU A 1 177 ? 10.273 -16.156 -13.211 1 87.88 177 LEU A O 1
ATOM 1400 N N . VAL A 1 178 ? 11.336 -14.453 -14.109 1 84.62 178 VAL A N 1
ATOM 1401 C CA . VAL A 1 178 ? 11.938 -15.312 -15.125 1 84.62 178 VAL A CA 1
ATOM 1402 C C . VAL A 1 178 ? 13.258 -15.891 -14.594 1 84.62 178 VAL A C 1
ATOM 1404 O O . VAL A 1 178 ? 14.219 -15.156 -14.375 1 84.62 178 VAL A O 1
ATOM 1407 N N . PRO A 1 179 ? 13.305 -17.172 -14.477 1 87.88 179 PRO A N 1
ATOM 1408 C CA . PRO A 1 179 ? 14.469 -17.797 -13.82 1 87.88 179 PRO A CA 1
ATOM 1409 C C . PRO A 1 179 ? 15.789 -17.422 -14.492 1 87.88 179 PRO A C 1
ATOM 1411 O O . PRO A 1 179 ? 16.75 -17.047 -13.812 1 87.88 179 PRO A O 1
ATOM 1414 N N . SER A 1 180 ? 15.844 -17.438 -15.805 1 85.56 180 SER A N 1
ATOM 1415 C CA . SER A 1 180 ? 17.094 -17.172 -16.516 1 85.56 180 SER A CA 1
ATOM 1416 C C . SER A 1 180 ? 17.562 -15.742 -16.281 1 85.56 180 SER A C 1
ATOM 1418 O O . SER A 1 180 ? 18.766 -15.492 -16.141 1 85.56 180 SER A O 1
ATOM 1420 N N . LEU A 1 181 ? 16.656 -14.844 -16.203 1 86.81 181 LEU A N 1
ATOM 1421 C CA . LEU A 1 181 ? 17.016 -13.445 -16.016 1 86.81 181 LEU A CA 1
ATOM 1422 C C . LEU A 1 181 ? 17.453 -13.195 -14.578 1 86.81 181 LEU A C 1
ATOM 1424 O O . LEU A 1 181 ? 18.422 -12.469 -14.336 1 86.81 181 LEU A O 1
ATOM 1428 N N . PHE A 1 182 ? 16.75 -13.781 -13.648 1 91.81 182 PHE A N 1
ATOM 1429 C CA . PHE A 1 182 ? 17.125 -13.633 -12.25 1 91.81 182 PHE A CA 1
ATOM 1430 C C . PHE A 1 182 ? 18.5 -14.219 -11.992 1 91.81 182 PHE A C 1
ATOM 1432 O O . PHE A 1 182 ? 19.359 -13.578 -11.383 1 91.81 182 PHE A O 1
ATOM 1439 N N . LEU A 1 183 ? 18.688 -15.375 -12.492 1 92.44 183 LEU A N 1
ATOM 1440 C CA . LEU A 1 183 ? 19.938 -16.078 -12.242 1 92.44 183 LEU A CA 1
ATOM 1441 C C . LEU A 1 183 ? 21.109 -15.375 -12.93 1 92.44 183 LEU A C 1
ATOM 1443 O O . LEU A 1 183 ? 22.203 -15.305 -12.383 1 92.44 183 LEU A O 1
ATOM 1447 N N . ARG A 1 184 ? 20.891 -14.914 -14.086 1 89.75 184 ARG A N 1
ATOM 1448 C CA . ARG A 1 184 ? 21.906 -14.148 -14.789 1 89.75 184 ARG A CA 1
ATOM 1449 C C . ARG A 1 184 ? 22.328 -12.922 -13.984 1 89.75 184 ARG A C 1
ATOM 1451 O O . ARG A 1 184 ? 23.516 -12.688 -13.773 1 89.75 184 ARG A O 1
ATOM 1458 N N . ASP A 1 185 ? 21.359 -12.188 -13.562 1 91.5 185 ASP A N 1
ATOM 1459 C CA . ASP A 1 185 ? 21.641 -10.945 -12.836 1 91.5 185 ASP A CA 1
ATOM 1460 C C . ASP A 1 185 ? 22.219 -11.242 -11.461 1 91.5 185 ASP A C 1
ATOM 1462 O O . ASP A 1 185 ? 23.047 -10.477 -10.953 1 91.5 185 ASP A O 1
ATOM 1466 N N . MET A 1 186 ? 21.781 -12.336 -10.859 1 94.12 186 MET A N 1
ATOM 1467 C CA . MET A 1 186 ? 22.375 -12.742 -9.586 1 94.12 186 MET A CA 1
ATOM 1468 C C . MET A 1 186 ? 23.859 -13.039 -9.742 1 94.12 186 MET A C 1
ATOM 1470 O O . MET A 1 186 ? 24.672 -12.555 -8.953 1 94.12 186 MET A O 1
ATOM 1474 N N . MET A 1 187 ? 24.172 -13.75 -10.75 1 92.31 187 MET A N 1
ATOM 1475 C CA . MET A 1 187 ? 25.562 -14.102 -11.008 1 92.31 187 MET A CA 1
ATOM 1476 C C . MET A 1 187 ? 26.406 -12.859 -11.273 1 92.31 187 MET A C 1
ATOM 1478 O O . MET A 1 187 ? 27.531 -12.75 -10.781 1 92.31 187 MET A O 1
ATOM 1482 N N . ARG A 1 188 ? 25.859 -11.969 -11.953 1 90.75 188 ARG A N 1
ATOM 1483 C CA . ARG A 1 188 ? 26.562 -10.734 -12.273 1 90.75 188 ARG A CA 1
ATOM 1484 C C . ARG A 1 188 ? 26.75 -9.867 -11.031 1 90.75 188 ARG A C 1
ATOM 1486 O O . ARG A 1 188 ? 27.844 -9.359 -10.781 1 90.75 188 ARG A O 1
ATOM 1493 N N . SER A 1 189 ? 25.719 -9.719 -10.273 1 93.12 189 SER A N 1
ATOM 1494 C CA . SER A 1 189 ? 25.734 -8.852 -9.102 1 93.12 189 SER A CA 1
ATOM 1495 C C . SER A 1 189 ? 26.625 -9.43 -7.996 1 93.12 189 SER A C 1
ATOM 1497 O O . SER A 1 189 ? 27.219 -8.68 -7.215 1 93.12 189 SER A O 1
ATOM 1499 N N . LEU A 1 190 ? 26.688 -10.703 -7.98 1 94 190 LEU A N 1
ATOM 1500 C CA . LEU A 1 190 ? 27.391 -11.336 -6.871 1 94 190 LEU A CA 1
ATOM 1501 C C . LEU A 1 190 ? 28.734 -11.898 -7.32 1 94 190 LEU A C 1
ATOM 1503 O O . LEU A 1 190 ? 29.312 -12.766 -6.656 1 94 190 LEU A O 1
ATOM 1507 N N . SER A 1 191 ? 29.109 -11.406 -8.43 1 91.38 191 SER A N 1
ATOM 1508 C CA . SER A 1 191 ? 30.484 -11.742 -8.828 1 91.38 191 SER A CA 1
ATOM 1509 C C . SER A 1 191 ? 31.5 -11.125 -7.871 1 91.38 191 SER A C 1
ATOM 1511 O O . SER A 1 191 ? 31.266 -10.047 -7.316 1 91.38 191 SER A O 1
ATOM 1513 N N . PRO A 1 192 ? 32.562 -11.758 -7.602 1 87.69 192 PRO A N 1
ATOM 1514 C CA . PRO A 1 192 ? 33.562 -11.25 -6.648 1 87.69 192 PRO A CA 1
ATOM 1515 C C . PRO A 1 192 ? 34 -9.836 -6.98 1 87.69 192 PRO A C 1
ATOM 1517 O O . PRO A 1 192 ? 34.312 -9.047 -6.074 1 87.69 192 PRO A O 1
ATOM 1520 N N . GLN A 1 193 ? 34 -9.43 -8.18 1 82.06 193 GLN A N 1
ATOM 1521 C CA . GLN A 1 193 ? 34.531 -8.125 -8.578 1 82.06 193 GLN A CA 1
ATOM 1522 C C . GLN A 1 193 ? 33.406 -7.086 -8.672 1 82.06 193 GLN A C 1
ATOM 1524 O O . GLN A 1 193 ? 33.656 -5.895 -8.844 1 82.06 193 GLN A O 1
ATOM 1529 N N . SER A 1 194 ? 32.188 -7.617 -8.516 1 82.62 194 SER A N 1
ATOM 1530 C CA . SER A 1 194 ? 31.094 -6.699 -8.766 1 82.62 194 SER A CA 1
ATOM 1531 C C . SER A 1 194 ? 30.75 -5.895 -7.523 1 82.62 194 SER A C 1
ATOM 1533 O O . SER A 1 194 ? 30.719 -6.434 -6.414 1 82.62 194 SER A O 1
ATOM 1535 N N . THR A 1 195 ? 30.672 -4.559 -7.758 1 73.44 195 THR A N 1
ATOM 1536 C CA . THR A 1 195 ? 30.234 -3.664 -6.691 1 73.44 195 THR A CA 1
ATOM 1537 C C . THR A 1 195 ? 28.797 -3.207 -6.93 1 73.44 195 THR A C 1
ATOM 1539 O O . THR A 1 195 ? 28.281 -2.35 -6.211 1 73.44 195 THR A O 1
ATOM 1542 N N . THR A 1 196 ? 28.344 -3.842 -8.078 1 66.31 196 THR A N 1
ATOM 1543 C CA . THR A 1 196 ? 27 -3.383 -8.43 1 66.31 196 THR A CA 1
ATOM 1544 C C . THR A 1 196 ? 25.953 -4.012 -7.512 1 66.31 196 THR A C 1
ATOM 1546 O O . THR A 1 196 ? 25.969 -5.223 -7.277 1 66.31 196 THR A O 1
ATOM 1549 N N . GLY A 1 197 ? 25.203 -3.264 -6.91 1 68.38 197 GLY A N 1
ATOM 1550 C CA . GLY A 1 197 ? 24.266 -3.811 -5.945 1 68.38 197 GLY A CA 1
ATOM 1551 C C . GLY A 1 197 ? 22.922 -4.164 -6.562 1 68.38 197 GLY A C 1
ATOM 1552 O O . GLY A 1 197 ? 22.422 -5.273 -6.379 1 68.38 197 GLY A O 1
ATOM 1553 N N . HIS A 1 198 ? 22.328 -3.342 -7.457 1 83.5 198 HIS A N 1
ATOM 1554 C CA . HIS A 1 198 ? 20.969 -3.549 -7.98 1 83.5 198 HIS A CA 1
ATOM 1555 C C . HIS A 1 198 ? 20.984 -3.674 -9.5 1 83.5 198 HIS A C 1
ATOM 1557 O O . HIS A 1 198 ? 21.688 -2.926 -10.18 1 83.5 198 HIS A O 1
ATOM 1563 N N . LEU A 1 199 ? 20.469 -4.828 -9.992 1 87.38 199 LEU A N 1
ATOM 1564 C CA . LEU A 1 199 ? 20.219 -4.988 -11.414 1 87.38 199 LEU A CA 1
ATOM 1565 C C . LEU A 1 199 ? 18.734 -5.152 -11.688 1 87.38 199 LEU A C 1
ATOM 1567 O O . LEU A 1 199 ? 17.922 -5.176 -10.758 1 87.38 199 LEU A O 1
ATOM 1571 N N . ASN A 1 200 ? 18.359 -5.285 -12.867 1 85.12 200 ASN A N 1
ATOM 1572 C CA . ASN A 1 200 ? 16.953 -5.258 -13.25 1 85.12 200 ASN A CA 1
ATOM 1573 C C . ASN A 1 200 ? 16.172 -6.434 -12.656 1 85.12 200 ASN A C 1
ATOM 1575 O O . ASN A 1 200 ? 14.984 -6.316 -12.359 1 85.12 200 ASN A O 1
ATOM 1579 N N . ASN A 1 201 ? 16.891 -7.535 -12.516 1 90.06 201 ASN A N 1
ATOM 1580 C CA . ASN A 1 201 ? 16.188 -8.719 -12.055 1 90.06 201 ASN A CA 1
ATOM 1581 C C . ASN A 1 201 ? 16.797 -9.289 -10.781 1 90.06 201 ASN A C 1
ATOM 1583 O O . ASN A 1 201 ? 16.578 -10.461 -10.453 1 90.06 201 ASN A O 1
ATOM 1587 N N . TYR A 1 202 ? 17.656 -8.438 -10.188 1 93.31 202 TYR A N 1
ATOM 1588 C CA . TYR A 1 202 ? 18.266 -8.914 -8.945 1 93.31 202 TYR A CA 1
ATOM 1589 C C . TYR A 1 202 ? 18.5 -7.762 -7.98 1 93.31 202 TYR A C 1
ATOM 1591 O O . TYR A 1 202 ? 18.953 -6.691 -8.383 1 93.31 202 TYR A O 1
ATOM 1599 N N . SER A 1 203 ? 18.234 -7.977 -6.836 1 94.38 203 SER A N 1
ATOM 1600 C CA . SER A 1 203 ? 18.594 -7.152 -5.691 1 94.38 203 SER A CA 1
ATOM 1601 C C . SER A 1 203 ? 18.688 -7.984 -4.418 1 94.38 203 SER A C 1
ATOM 1603 O O . SER A 1 203 ? 18.094 -9.07 -4.332 1 94.38 203 SER A O 1
ATOM 1605 N N . PRO A 1 204 ? 19.422 -7.574 -3.51 1 94.94 204 PRO A N 1
ATOM 1606 C CA . PRO A 1 204 ? 19.469 -8.305 -2.242 1 94.94 204 PRO A CA 1
ATOM 1607 C C . PRO A 1 204 ? 18.094 -8.5 -1.621 1 94.94 204 PRO A C 1
ATOM 1609 O O . PRO A 1 204 ? 17.797 -9.57 -1.079 1 94.94 204 PRO A O 1
ATOM 1612 N N . LEU A 1 205 ? 17.25 -7.516 -1.705 1 95.69 205 LEU A N 1
ATOM 1613 C CA . LEU A 1 205 ? 15.891 -7.621 -1.205 1 95.69 205 LEU A CA 1
ATOM 1614 C C . LEU A 1 205 ? 15.148 -8.758 -1.9 1 95.69 205 LEU A C 1
ATOM 1616 O O . LEU A 1 205 ? 14.531 -9.594 -1.24 1 95.69 205 LEU A O 1
ATOM 1620 N N . LEU A 1 206 ? 15.211 -8.781 -3.176 1 96.19 206 LEU A N 1
ATOM 1621 C CA . LEU A 1 206 ? 14.508 -9.805 -3.936 1 96.19 206 LEU A CA 1
ATOM 1622 C C . LEU A 1 206 ? 15.039 -11.195 -3.6 1 96.19 206 LEU A C 1
ATOM 1624 O O . LEU A 1 206 ? 14.266 -12.141 -3.438 1 96.19 206 LEU A O 1
ATOM 1628 N N . HIS A 1 207 ? 16.328 -11.258 -3.535 1 97.06 207 HIS A N 1
ATOM 1629 C CA . HIS A 1 207 ? 16.953 -12.539 -3.223 1 97.06 207 HIS A CA 1
ATOM 1630 C C . HIS A 1 207 ? 16.469 -13.078 -1.879 1 97.06 207 HIS A C 1
ATOM 1632 O O . HIS A 1 207 ? 16.062 -14.234 -1.778 1 97.06 207 HIS A O 1
ATOM 1638 N N . CYS A 1 208 ? 16.453 -12.281 -0.896 1 97.44 208 CYS A N 1
ATOM 1639 C CA . CYS A 1 208 ? 16.016 -12.688 0.435 1 97.44 208 CYS A CA 1
ATOM 1640 C C . CYS A 1 208 ? 14.523 -12.984 0.446 1 97.44 208 CYS A C 1
ATOM 1642 O O . CYS A 1 208 ? 14.086 -13.953 1.074 1 97.44 208 CYS A O 1
ATOM 1644 N N . SER A 1 209 ? 13.758 -12.148 -0.234 1 96.62 209 SER A N 1
ATOM 1645 C CA . SER A 1 209 ? 12.32 -12.391 -0.319 1 96.62 209 SER A CA 1
ATOM 1646 C C . SER A 1 209 ? 12.016 -13.711 -1.016 1 96.62 209 SER A C 1
ATOM 1648 O O . SER A 1 209 ? 11.117 -14.445 -0.601 1 96.62 209 SER A O 1
ATOM 1650 N N . LEU A 1 210 ? 12.758 -13.922 -2.055 1 96.38 210 LEU A N 1
ATOM 1651 C CA . LEU A 1 210 ? 12.586 -15.164 -2.801 1 96.38 210 LEU A CA 1
ATOM 1652 C C . LEU A 1 210 ? 12.859 -16.375 -1.913 1 96.38 210 LEU A C 1
ATOM 1654 O O . LEU A 1 210 ? 12.078 -17.328 -1.889 1 96.38 210 LEU A O 1
ATOM 1658 N N . LEU A 1 211 ? 13.906 -16.312 -1.188 1 97.19 211 LEU A N 1
ATOM 1659 C CA . LEU A 1 211 ? 14.227 -17.438 -0.316 1 97.19 211 LEU A CA 1
ATOM 1660 C C . LEU A 1 211 ? 13.203 -17.562 0.807 1 97.19 211 LEU A C 1
ATOM 1662 O O . LEU A 1 211 ? 12.875 -18.672 1.232 1 97.19 211 LEU A O 1
ATOM 1666 N N . THR A 1 212 ? 12.727 -16.406 1.305 1 96.62 212 THR A N 1
ATOM 1667 C CA . THR A 1 212 ? 11.688 -16.422 2.332 1 96.62 212 THR A CA 1
ATOM 1668 C C . THR A 1 212 ? 10.484 -17.25 1.881 1 96.62 212 THR A C 1
ATOM 1670 O O . THR A 1 212 ? 9.992 -18.094 2.627 1 96.62 212 THR A O 1
ATOM 1673 N N . PHE A 1 213 ? 10.117 -17.047 0.666 1 94.44 213 PHE A N 1
ATOM 1674 C CA . PHE A 1 213 ? 8.922 -17.719 0.151 1 94.44 213 PHE A CA 1
ATOM 1675 C C . PHE A 1 213 ? 9.258 -19.125 -0.348 1 94.44 213 PHE A C 1
ATOM 1677 O O . PHE A 1 213 ? 8.594 -20.094 0.018 1 94.44 213 PHE A O 1
ATOM 1684 N N . ALA A 1 214 ? 10.344 -19.25 -1.064 1 94.44 214 ALA A N 1
ATOM 1685 C CA . ALA A 1 214 ? 10.688 -20.484 -1.773 1 94.44 214 ALA A CA 1
ATOM 1686 C C . ALA A 1 214 ? 11.117 -21.578 -0.8 1 94.44 214 ALA A C 1
ATOM 1688 O O . ALA A 1 214 ? 11.047 -22.766 -1.121 1 94.44 214 ALA A O 1
ATOM 1689 N N . SER A 1 215 ? 11.555 -21.219 0.378 1 95.06 215 SER A N 1
ATOM 1690 C CA . SER A 1 215 ? 12.008 -22.219 1.343 1 95.06 215 SER A CA 1
ATOM 1691 C C . SER A 1 215 ? 10.859 -23.109 1.807 1 95.06 215 SER A C 1
ATOM 1693 O O . SER A 1 215 ? 11.086 -24.172 2.383 1 95.06 215 SER A O 1
ATOM 1695 N N . THR A 1 216 ? 9.68 -22.688 1.542 1 91.81 216 THR A N 1
ATOM 1696 C CA . THR A 1 216 ? 8.523 -23.531 1.843 1 91.81 216 THR A CA 1
ATOM 1697 C C . THR A 1 216 ? 8.586 -24.828 1.044 1 91.81 216 THR A C 1
ATOM 1699 O O . THR A 1 216 ? 8.031 -25.859 1.467 1 91.81 216 THR A O 1
ATOM 1702 N N . PHE A 1 217 ? 9.32 -24.828 -0.07 1 90.69 217 PHE A N 1
ATOM 1703 C CA . PHE A 1 217 ? 9.406 -25.984 -0.956 1 90.69 217 PHE A CA 1
ATOM 1704 C C . PHE A 1 217 ? 10.641 -26.828 -0.641 1 90.69 217 PHE A C 1
ATOM 1706 O O . PHE A 1 217 ? 10.922 -27.812 -1.331 1 90.69 217 PHE A O 1
ATOM 1713 N N . SER A 1 218 ? 11.328 -26.422 0.373 1 92.62 218 SER A N 1
ATOM 1714 C CA . SER A 1 218 ? 12.516 -27.188 0.732 1 92.62 218 SER A CA 1
ATOM 1715 C C . SER A 1 218 ? 12.141 -28.547 1.301 1 92.62 218 SER A C 1
ATOM 1717 O O . SER A 1 218 ? 11.141 -28.688 2.008 1 92.62 218 SER A O 1
ATOM 1719 N N . ASP A 1 219 ? 12.945 -29.5 1.004 1 89.06 219 ASP A N 1
ATOM 1720 C CA . ASP A 1 219 ? 12.75 -30.844 1.567 1 89.06 219 ASP A CA 1
ATOM 1721 C C . ASP A 1 219 ? 13.438 -30.969 2.926 1 89.06 219 ASP A C 1
ATOM 1723 O O . ASP A 1 219 ? 13.203 -31.922 3.658 1 89.06 219 ASP A O 1
ATOM 1727 N N . ASN A 1 220 ? 14.312 -30 3.176 1 92.69 220 ASN A N 1
ATOM 1728 C CA . ASN A 1 220 ? 14.961 -29.953 4.48 1 92.69 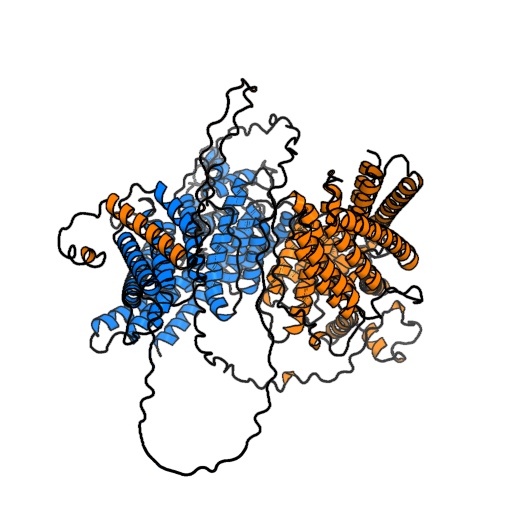220 ASN A CA 1
ATOM 1729 C C . ASN A 1 220 ? 14.055 -29.328 5.535 1 92.69 220 ASN A C 1
ATOM 1731 O O . ASN A 1 220 ? 13.758 -28.141 5.484 1 92.69 220 ASN A O 1
ATOM 1735 N N . PRO A 1 221 ? 13.648 -30.125 6.48 1 91.56 221 PRO A N 1
ATOM 1736 C CA . PRO A 1 221 ? 12.688 -29.625 7.469 1 91.56 221 PRO A CA 1
ATOM 1737 C C . PRO A 1 221 ? 13.227 -28.453 8.281 1 91.56 221 PRO A C 1
ATOM 1739 O O . PRO A 1 221 ? 12.445 -27.625 8.758 1 91.56 221 PRO A O 1
ATOM 1742 N N . TYR A 1 222 ? 14.555 -28.391 8.367 1 94.25 222 TYR A N 1
ATOM 1743 C CA . TYR A 1 222 ? 15.133 -27.297 9.133 1 94.25 222 TYR A CA 1
ATOM 1744 C C . TYR A 1 222 ? 15.039 -25.984 8.367 1 94.25 222 TYR A C 1
ATOM 1746 O O . TYR A 1 222 ? 14.773 -24.922 8.953 1 94.25 222 TYR A O 1
ATOM 1754 N N . ILE A 1 223 ? 15.195 -26.062 7.094 1 94.38 223 ILE A N 1
ATOM 1755 C CA . ILE A 1 223 ? 15.125 -24.875 6.258 1 94.38 223 ILE A CA 1
ATOM 1756 C C . ILE A 1 223 ? 13.664 -24.453 6.082 1 94.38 223 ILE A C 1
ATOM 1758 O O . ILE A 1 223 ? 13.352 -23.266 6.07 1 94.38 223 ILE A O 1
ATOM 1762 N N . LYS A 1 224 ? 12.836 -25.422 6.059 1 93.12 224 LYS A N 1
ATOM 1763 C CA . LYS A 1 224 ? 11.414 -25.172 5.859 1 93.12 224 LYS A CA 1
ATOM 1764 C C . LYS A 1 224 ? 10.766 -24.641 7.133 1 93.12 224 LYS A C 1
ATOM 1766 O O . LYS A 1 224 ? 9.664 -24.094 7.094 1 93.12 224 LYS A O 1
ATOM 1771 N N . ALA A 1 225 ? 11.43 -24.734 8.195 1 93 225 ALA A N 1
ATOM 1772 C CA . ALA A 1 225 ? 10.883 -24.328 9.492 1 93 225 ALA A CA 1
ATOM 1773 C C . ALA A 1 225 ? 10.617 -22.828 9.523 1 93 225 ALA A C 1
ATOM 1775 O O . ALA A 1 225 ? 11.352 -22.047 8.914 1 93 225 ALA A O 1
ATOM 1776 N N . ASN A 1 226 ? 9.625 -22.453 10.281 1 91.12 226 ASN A N 1
ATOM 1777 C CA . ASN A 1 226 ? 9.195 -21.062 10.352 1 91.12 226 ASN A CA 1
ATOM 1778 C C . ASN A 1 226 ? 10.297 -20.172 10.898 1 91.12 226 ASN A C 1
ATOM 1780 O O . ASN A 1 226 ? 10.445 -19.031 10.461 1 91.12 226 ASN A O 1
ATOM 1784 N N . ASP A 1 227 ? 11.039 -20.672 11.773 1 92.56 227 ASP A N 1
ATOM 1785 C CA . ASP A 1 227 ? 12.07 -19.859 12.406 1 92.56 227 ASP A CA 1
ATOM 1786 C C . ASP A 1 227 ? 13.141 -19.438 11.398 1 92.56 227 ASP A C 1
ATOM 1788 O O . ASP A 1 227 ? 13.602 -18.297 11.414 1 92.56 227 ASP A O 1
ATOM 1792 N N . VAL A 1 228 ? 13.523 -20.375 10.594 1 95.19 228 VAL A N 1
ATOM 1793 C CA . VAL A 1 228 ? 14.547 -20.094 9.602 1 95.19 228 VAL A CA 1
ATOM 1794 C C . VAL A 1 228 ? 13.977 -19.172 8.531 1 95.19 228 VAL A C 1
ATOM 1796 O O . VAL A 1 228 ? 14.633 -18.203 8.125 1 95.19 228 VAL A O 1
ATOM 1799 N N . ARG A 1 229 ? 12.797 -19.406 8.055 1 95.25 229 ARG A N 1
ATOM 1800 C CA . ARG A 1 229 ? 12.164 -18.562 7.051 1 95.25 229 ARG A CA 1
ATOM 1801 C C . ARG A 1 229 ? 11.953 -17.141 7.578 1 95.25 229 ARG A C 1
ATOM 1803 O O . ARG A 1 229 ? 12.078 -16.172 6.828 1 95.25 229 ARG A O 1
ATOM 1810 N N . ALA A 1 230 ? 11.703 -17.047 8.875 1 94.81 230 ALA A N 1
ATOM 1811 C CA . ALA A 1 230 ? 11.539 -15.734 9.5 1 94.81 230 ALA A CA 1
ATOM 1812 C C . ALA A 1 230 ? 12.844 -14.938 9.453 1 94.81 230 ALA A C 1
ATOM 1814 O O . ALA A 1 230 ? 12.828 -13.711 9.352 1 94.81 230 ALA A O 1
ATOM 1815 N N . LYS A 1 231 ? 13.953 -15.648 9.531 1 96.44 231 LYS A N 1
ATOM 1816 C CA . LYS A 1 231 ? 15.25 -14.969 9.445 1 96.44 231 LYS A CA 1
ATOM 1817 C C . LYS A 1 231 ? 15.469 -14.375 8.062 1 96.44 231 LYS A C 1
ATOM 1819 O O . LYS A 1 231 ? 15.953 -13.25 7.926 1 96.44 231 LYS A O 1
ATOM 1824 N N . PHE A 1 232 ? 15.078 -15.148 7.004 1 97.31 232 PHE A N 1
ATOM 1825 C CA . PHE A 1 232 ? 15.148 -14.609 5.648 1 97.31 232 PHE A CA 1
ATOM 1826 C C . PHE A 1 232 ? 14.25 -13.391 5.508 1 97.31 232 PHE A C 1
ATOM 1828 O O . PHE A 1 232 ? 14.641 -12.383 4.918 1 97.31 232 PHE A O 1
ATOM 1835 N N . ALA A 1 233 ? 13.078 -13.5 6.082 1 95.81 233 ALA A N 1
ATOM 1836 C CA . ALA A 1 233 ? 12.109 -12.414 5.988 1 95.81 233 ALA A CA 1
ATOM 1837 C C . ALA A 1 233 ? 12.625 -11.164 6.688 1 95.81 233 ALA A C 1
ATOM 1839 O O . ALA A 1 233 ? 12.484 -10.055 6.164 1 95.81 233 ALA A O 1
ATOM 1840 N N . THR A 1 234 ? 13.195 -11.352 7.859 1 93.12 234 THR A N 1
ATOM 1841 C CA . THR A 1 234 ? 13.734 -10.227 8.617 1 93.12 234 THR A CA 1
ATOM 1842 C C . THR A 1 234 ? 14.844 -9.531 7.832 1 93.12 234 THR A C 1
ATOM 1844 O O . THR A 1 234 ? 14.891 -8.297 7.785 1 93.12 234 THR A O 1
ATOM 1847 N N . GLN A 1 235 ? 15.68 -10.312 7.207 1 94.69 235 GLN A N 1
ATOM 1848 C CA . GLN A 1 235 ? 16.75 -9.75 6.391 1 94.69 235 GLN A CA 1
ATOM 1849 C C . GLN A 1 235 ? 16.172 -8.992 5.191 1 94.69 235 GLN A C 1
ATOM 1851 O O . GLN A 1 235 ? 16.672 -7.922 4.836 1 94.69 235 GLN A O 1
ATOM 1856 N N . ALA A 1 236 ? 15.188 -9.562 4.535 1 95.69 236 ALA A N 1
ATOM 1857 C CA . ALA A 1 236 ? 14.531 -8.898 3.414 1 95.69 236 ALA A CA 1
ATOM 1858 C C . ALA A 1 236 ? 13.93 -7.559 3.838 1 95.69 236 ALA A C 1
ATOM 1860 O O . ALA A 1 236 ? 14.117 -6.543 3.162 1 95.69 236 ALA A O 1
ATOM 1861 N N . LYS A 1 237 ? 13.281 -7.527 4.977 1 90.06 237 LYS A N 1
ATOM 1862 C CA . LYS A 1 237 ? 12.648 -6.312 5.484 1 90.06 237 LYS A CA 1
ATOM 1863 C C . LYS A 1 237 ? 13.688 -5.234 5.781 1 90.06 237 LYS A C 1
ATOM 1865 O O . LYS A 1 237 ? 13.414 -4.043 5.637 1 90.06 237 LYS A O 1
ATOM 1870 N N . GLY A 1 238 ? 14.836 -5.695 6.195 1 87.88 238 GLY A N 1
ATOM 1871 C CA . GLY A 1 238 ? 15.922 -4.758 6.414 1 87.88 238 GLY A CA 1
ATOM 1872 C C . GLY A 1 238 ? 16.328 -4.016 5.152 1 87.88 238 GLY A C 1
ATOM 1873 O O . GLY A 1 238 ? 16.688 -2.836 5.207 1 87.88 238 GLY A O 1
ATOM 1874 N N . TRP A 1 239 ? 16.188 -4.66 3.996 1 90.06 239 TRP A N 1
ATOM 1875 C CA . TRP A 1 239 ? 16.562 -4.062 2.715 1 90.06 239 TRP A CA 1
ATOM 1876 C C . TRP A 1 239 ? 15.414 -3.211 2.168 1 90.06 239 TRP A C 1
ATOM 1878 O O . TRP A 1 239 ? 15.625 -2.375 1.285 1 90.06 239 TRP A O 1
ATOM 1888 N N . LEU A 1 240 ? 14.195 -3.477 2.635 1 88.19 240 LEU A N 1
ATOM 1889 C CA . LEU A 1 240 ? 12.992 -2.873 2.08 1 88.19 240 LEU A CA 1
ATOM 1890 C C . LEU A 1 240 ? 13.031 -1.354 2.219 1 88.19 240 LEU A C 1
ATOM 1892 O O . LEU A 1 240 ? 12.75 -0.632 1.26 1 88.19 240 LEU A O 1
ATOM 1896 N N . PHE A 1 241 ? 13.43 -0.819 3.361 1 80.25 241 PHE A N 1
ATOM 1897 C CA . PHE A 1 241 ? 13.367 0.615 3.619 1 80.25 241 PHE A CA 1
ATOM 1898 C C . PHE A 1 241 ? 14.43 1.355 2.826 1 80.25 241 PHE A C 1
ATOM 1900 O O . PHE A 1 241 ? 14.227 2.502 2.418 1 80.25 241 PHE A O 1
ATOM 1907 N N . ASP A 1 242 ? 15.461 0.587 2.482 1 78.31 242 ASP A N 1
ATOM 1908 C CA . ASP A 1 242 ? 16.5 1.172 1.641 1 78.31 242 ASP A CA 1
ATOM 1909 C C . ASP A 1 242 ? 16.031 1.313 0.197 1 78.31 242 ASP A C 1
ATOM 1911 O O . ASP A 1 242 ? 16.422 2.252 -0.502 1 78.31 242 ASP A O 1
ATOM 1915 N N . GLN A 1 243 ? 15.141 0.482 -0.18 1 82.75 243 GLN A N 1
ATOM 1916 C CA . GLN A 1 243 ? 14.719 0.453 -1.575 1 82.75 243 GLN A CA 1
ATOM 1917 C C . GLN A 1 243 ? 13.531 1.384 -1.811 1 82.75 243 GLN A C 1
ATOM 1919 O O . GLN A 1 243 ? 13.203 1.703 -2.955 1 82.75 243 GLN A O 1
ATOM 1924 N N . PHE A 1 244 ? 12.891 1.854 -0.796 1 82.19 244 PHE A N 1
ATOM 1925 C CA . PHE A 1 244 ? 11.797 2.797 -0.979 1 82.19 244 PHE A CA 1
ATOM 1926 C C . PHE A 1 244 ? 12.289 4.082 -1.637 1 82.19 244 PHE A C 1
ATOM 1928 O O . PHE A 1 244 ? 11.531 4.758 -2.336 1 82.19 244 PHE A O 1
ATOM 1935 N N . GLY A 1 245 ? 13.57 4.301 -1.445 1 76.69 245 GLY A N 1
ATOM 1936 C CA . GLY A 1 245 ? 14.133 5.539 -1.966 1 76.69 245 GLY A CA 1
ATOM 1937 C C . GLY A 1 245 ? 14.305 5.527 -3.473 1 76.69 245 GLY A C 1
ATOM 1938 O O . GLY A 1 245 ? 14.273 6.578 -4.117 1 76.69 245 GLY A O 1
ATOM 1939 N N . ASP A 1 246 ? 14.57 4.402 -4.141 1 73.94 246 ASP A N 1
ATOM 1940 C CA . ASP A 1 246 ? 14.898 4.359 -5.562 1 73.94 246 ASP A CA 1
ATOM 1941 C C . ASP A 1 246 ? 13.898 3.502 -6.332 1 73.94 246 ASP A C 1
ATOM 1943 O O . ASP A 1 246 ? 13.938 3.451 -7.566 1 73.94 246 ASP A O 1
ATOM 1947 N N . PHE A 1 247 ? 12.852 3.242 -5.973 1 80.19 247 PHE A N 1
ATOM 1948 C CA . PHE A 1 247 ? 11.82 2.385 -6.539 1 80.19 247 PHE A CA 1
ATOM 1949 C C . PHE A 1 247 ? 12.391 1.492 -7.633 1 80.19 247 PHE A C 1
ATOM 1951 O O . PHE A 1 247 ? 11.969 1.562 -8.789 1 80.19 247 PHE A O 1
ATOM 1958 N N . HIS A 1 248 ? 13.336 0.686 -7.34 1 85.19 248 HIS A N 1
ATOM 1959 C CA . HIS A 1 248 ? 13.867 -0.312 -8.266 1 85.19 248 HIS A CA 1
ATOM 1960 C C . HIS A 1 248 ? 12.805 -1.344 -8.625 1 85.19 248 HIS A C 1
ATOM 1962 O O . HIS A 1 248 ? 12.008 -1.749 -7.773 1 85.19 248 HIS A O 1
ATOM 1968 N N . PRO A 1 249 ? 12.812 -1.784 -9.836 1 86.62 249 PRO A N 1
ATOM 1969 C CA . PRO A 1 249 ? 11.742 -2.682 -10.273 1 86.62 249 PRO A CA 1
ATOM 1970 C C . PRO A 1 249 ? 11.672 -3.959 -9.438 1 86.62 249 PRO A C 1
ATOM 1972 O O . PRO A 1 249 ? 10.594 -4.547 -9.297 1 86.62 249 PRO A O 1
ATOM 1975 N N . THR A 1 250 ? 12.758 -4.379 -8.875 1 91.5 250 THR A N 1
ATOM 1976 C CA . THR A 1 250 ? 12.797 -5.621 -8.109 1 91.5 250 THR A CA 1
ATOM 1977 C C . THR A 1 250 ? 11.992 -5.48 -6.82 1 91.5 250 THR A C 1
ATOM 1979 O O . THR A 1 250 ? 11.664 -6.48 -6.176 1 91.5 250 THR A O 1
ATOM 1982 N N . LEU A 1 251 ? 11.664 -4.262 -6.465 1 93 251 LEU A N 1
ATOM 1983 C CA . LEU A 1 251 ? 10.836 -4.027 -5.285 1 93 251 LEU A CA 1
ATOM 1984 C C . LEU A 1 251 ? 9.477 -4.703 -5.426 1 93 251 LEU A C 1
ATOM 1986 O O . LEU A 1 251 ? 8.961 -5.273 -4.461 1 93 251 LEU A O 1
ATOM 1990 N N . LEU A 1 252 ? 8.977 -4.695 -6.613 1 90.81 252 LEU A N 1
ATOM 1991 C CA . LEU A 1 252 ? 7.617 -5.172 -6.871 1 90.81 252 LEU A CA 1
ATOM 1992 C C . LEU A 1 252 ? 7.512 -6.672 -6.621 1 90.81 252 LEU A C 1
ATOM 1994 O O . LEU A 1 252 ? 6.746 -7.105 -5.754 1 90.81 252 LEU A O 1
ATOM 1998 N N . PRO A 1 253 ? 8.359 -7.461 -7.258 1 91.75 253 PRO A N 1
ATOM 1999 C CA . PRO A 1 253 ? 8.25 -8.891 -6.969 1 91.75 253 PRO A CA 1
ATOM 2000 C C . PRO A 1 253 ? 8.664 -9.234 -5.539 1 91.75 253 PRO A C 1
ATOM 2002 O O . PRO A 1 253 ? 8.156 -10.203 -4.965 1 91.75 253 PRO A O 1
ATOM 2005 N N . SER A 1 254 ? 9.539 -8.484 -4.969 1 95.19 254 SER A N 1
ATOM 2006 C CA . SER A 1 254 ? 9.945 -8.727 -3.586 1 95.19 254 SER A CA 1
ATOM 2007 C C . SER A 1 254 ? 8.758 -8.594 -2.635 1 95.19 254 SER A C 1
ATOM 2009 O O . SER A 1 254 ? 8.562 -9.438 -1.756 1 95.19 254 SER A O 1
ATOM 2011 N N . LEU A 1 255 ? 7.992 -7.57 -2.85 1 93 255 LEU A N 1
ATOM 2012 C CA . LEU A 1 255 ? 6.836 -7.32 -1.996 1 93 255 LEU A CA 1
ATOM 2013 C C . LEU A 1 255 ? 5.781 -8.406 -2.178 1 93 255 LEU A C 1
ATOM 2015 O O . LEU A 1 255 ? 5.156 -8.836 -1.206 1 93 255 LEU A O 1
ATOM 2019 N N . VAL A 1 256 ? 5.652 -8.867 -3.328 1 91.5 256 VAL A N 1
ATOM 2020 C CA . VAL A 1 256 ? 4.684 -9.914 -3.629 1 91.5 256 VAL A CA 1
ATOM 2021 C C . VAL A 1 256 ? 5.105 -11.219 -2.957 1 91.5 256 VAL A C 1
ATOM 2023 O O . VAL A 1 256 ? 4.273 -11.93 -2.395 1 91.5 256 VAL A O 1
ATOM 2026 N N . LEU A 1 257 ? 6.34 -11.477 -3.01 1 93.81 257 LEU A N 1
ATOM 2027 C CA . LEU A 1 257 ? 6.855 -12.695 -2.389 1 93.81 257 LEU A CA 1
ATOM 2028 C C . LEU A 1 257 ? 6.715 -12.633 -0.872 1 93.81 257 LEU A C 1
ATOM 2030 O O . LEU A 1 257 ? 6.344 -13.625 -0.238 1 93.81 257 LEU A O 1
ATOM 2034 N N . LEU A 1 258 ? 6.957 -11.523 -0.344 1 93.94 258 LEU A N 1
ATOM 2035 C CA . LEU A 1 258 ? 6.77 -11.352 1.094 1 93.94 258 LEU A CA 1
ATOM 2036 C C . LEU A 1 258 ? 5.301 -11.5 1.471 1 93.94 258 LEU A C 1
ATOM 2038 O O . LEU A 1 258 ? 4.977 -12.117 2.49 1 93.94 258 LEU A O 1
ATOM 2042 N N . ALA A 1 259 ? 4.445 -10.922 0.646 1 91.06 259 ALA A N 1
ATOM 2043 C CA . ALA A 1 259 ? 3.016 -11.102 0.877 1 91.06 259 ALA A CA 1
ATOM 2044 C C . ALA A 1 259 ? 2.633 -12.578 0.861 1 91.06 259 ALA A C 1
ATOM 2046 O O . ALA A 1 259 ? 1.901 -13.047 1.736 1 91.06 259 ALA A O 1
ATOM 2047 N N . GLY A 1 260 ? 3.172 -13.273 -0.09 1 89 260 GLY A N 1
ATOM 2048 C CA . GLY A 1 260 ? 2.902 -14.703 -0.188 1 89 260 GLY A CA 1
ATOM 2049 C C . GLY A 1 260 ? 3.381 -15.484 1.02 1 89 260 GLY A C 1
ATOM 2050 O O . GLY A 1 260 ? 2.695 -16.391 1.488 1 89 260 GLY A O 1
ATOM 2051 N N . TYR A 1 261 ? 4.496 -15.125 1.509 1 92.12 261 TYR A N 1
ATOM 2052 C CA . TYR A 1 261 ? 5.039 -15.766 2.701 1 92.12 261 TYR A CA 1
ATOM 2053 C C . TYR A 1 261 ? 4.105 -15.578 3.893 1 92.12 261 TYR A C 1
ATOM 2055 O O . TYR A 1 261 ? 3.736 -16.547 4.562 1 92.12 261 TYR A O 1
ATOM 2063 N N . HIS A 1 262 ? 3.719 -14.391 4.148 1 90.31 262 HIS A N 1
ATOM 2064 C CA . HIS A 1 262 ? 2.891 -14.109 5.316 1 90.31 262 HIS A CA 1
ATOM 2065 C C . HIS A 1 262 ? 1.506 -14.727 5.172 1 90.31 262 HIS A C 1
ATOM 2067 O O . HIS A 1 262 ? 0.95 -15.25 6.141 1 90.31 262 HIS A O 1
ATOM 2073 N N . ASN A 1 263 ? 1.005 -14.703 4.016 1 84.62 263 ASN A N 1
ATOM 2074 C CA . ASN A 1 263 ? -0.266 -15.383 3.785 1 84.62 263 ASN A CA 1
ATOM 2075 C C . ASN A 1 263 ? -0.146 -16.891 4.008 1 84.62 263 ASN A C 1
ATOM 2077 O O . ASN A 1 263 ? -1.062 -17.516 4.543 1 84.62 263 ASN A O 1
ATOM 2081 N N . GLY A 1 264 ? 0.938 -17.375 3.59 1 84.56 264 GLY A N 1
ATOM 2082 C CA . GLY A 1 264 ? 1.154 -18.812 3.699 1 84.56 264 GLY A CA 1
ATOM 2083 C C . GLY A 1 264 ? 1.223 -19.297 5.137 1 84.56 264 GLY A C 1
ATOM 2084 O O . GLY A 1 264 ? 0.866 -20.438 5.43 1 84.56 264 GLY A O 1
ATOM 2085 N N . ILE A 1 265 ? 1.624 -18.453 6.051 1 86.38 265 ILE A N 1
ATOM 2086 C CA . ILE A 1 265 ? 1.742 -18.875 7.438 1 86.38 265 ILE A CA 1
ATOM 2087 C C . ILE A 1 265 ? 0.536 -18.391 8.234 1 86.38 265 ILE A C 1
ATOM 2089 O O . ILE A 1 265 ? 0.533 -18.438 9.469 1 86.38 265 ILE A O 1
ATOM 2093 N N . GLY A 1 266 ? -0.392 -17.781 7.535 1 80.56 266 GLY A N 1
ATOM 2094 C CA . GLY A 1 266 ? -1.652 -17.438 8.172 1 80.56 266 GLY A CA 1
ATOM 2095 C C . GLY A 1 266 ? -1.709 -15.984 8.617 1 80.56 266 GLY A C 1
ATOM 2096 O O . GLY A 1 266 ? -2.666 -15.57 9.273 1 80.56 266 GLY A O 1
ATOM 2097 N N . GLU A 1 267 ? -0.674 -15.227 8.352 1 86.75 267 GLU A N 1
ATOM 2098 C CA . GLU A 1 267 ? -0.681 -13.805 8.68 1 86.75 267 GLU A CA 1
ATOM 2099 C C . GLU A 1 267 ? -1.31 -12.977 7.559 1 86.75 267 GLU A C 1
ATOM 2101 O O . GLU A 1 267 ? -0.621 -12.211 6.883 1 86.75 267 GLU A O 1
ATOM 2106 N N . ARG A 1 268 ? -2.527 -12.977 7.488 1 81.62 268 ARG A N 1
ATOM 2107 C CA . ARG A 1 268 ? -3.27 -12.43 6.355 1 81.62 268 ARG A CA 1
ATOM 2108 C C . ARG A 1 268 ? -3.178 -10.914 6.324 1 81.62 268 ARG A C 1
ATOM 2110 O O . ARG A 1 268 ? -3.064 -10.312 5.254 1 81.62 268 ARG A O 1
ATOM 2117 N N . ASN A 1 269 ? -3.211 -10.328 7.48 1 84 269 ASN A N 1
ATOM 2118 C CA . ASN A 1 269 ? -3.135 -8.875 7.527 1 84 269 ASN A CA 1
ATOM 2119 C C . ASN A 1 269 ? -1.785 -8.367 7.031 1 84 269 ASN A C 1
ATOM 2121 O O . ASN A 1 269 ? -1.724 -7.402 6.266 1 84 269 ASN A O 1
ATOM 2125 N N . THR A 1 270 ? -0.778 -9.039 7.496 1 88.69 270 THR A N 1
ATOM 2126 C CA . THR A 1 270 ? 0.563 -8.656 7.07 1 88.69 270 THR A CA 1
ATOM 2127 C C . THR A 1 270 ? 0.733 -8.852 5.566 1 88.69 270 THR A C 1
ATOM 2129 O O . THR A 1 270 ? 1.298 -7.992 4.887 1 88.69 270 THR A O 1
ATOM 2132 N N . GLY A 1 271 ? 0.223 -9.977 5.094 1 88.44 271 GLY A N 1
ATOM 2133 C CA . GLY A 1 271 ? 0.238 -10.195 3.654 1 88.44 271 GLY A CA 1
ATOM 2134 C C . GLY A 1 271 ? -0.525 -9.133 2.885 1 88.44 271 GLY A C 1
ATOM 2135 O O . GLY A 1 271 ? -0.061 -8.656 1.849 1 88.44 271 GLY A O 1
ATOM 2136 N N . TYR A 1 272 ? -1.616 -8.742 3.457 1 85.25 272 TYR A N 1
ATOM 2137 C CA . TYR A 1 272 ? -2.445 -7.695 2.877 1 85.25 272 TYR A CA 1
ATOM 2138 C C . TYR A 1 272 ? -1.67 -6.391 2.756 1 85.25 272 TYR A C 1
ATOM 2140 O O . TYR A 1 272 ? -1.741 -5.711 1.73 1 85.25 272 TYR A O 1
ATOM 2148 N N . MET A 1 273 ? -0.927 -6.098 3.723 1 88.38 273 MET A N 1
ATOM 2149 C CA . MET A 1 273 ? -0.172 -4.848 3.74 1 88.38 273 MET A CA 1
ATOM 2150 C C . MET A 1 273 ? 0.957 -4.879 2.715 1 88.38 273 MET A C 1
ATOM 2152 O O . MET A 1 273 ? 1.166 -3.908 1.984 1 88.38 273 MET A O 1
ATOM 2156 N N . TYR A 1 274 ? 1.678 -5.953 2.609 1 91.06 274 TYR A N 1
ATOM 2157 C CA . TYR A 1 274 ? 2.773 -6.047 1.651 1 91.06 274 TYR A CA 1
ATOM 2158 C C . TYR A 1 274 ? 2.254 -5.98 0.221 1 91.06 274 TYR A C 1
ATOM 2160 O O . TYR A 1 274 ? 2.883 -5.367 -0.646 1 91.06 274 TYR A O 1
ATOM 2168 N N . LEU A 1 275 ? 1.172 -6.641 0.01 1 88.12 275 LEU A N 1
ATOM 2169 C CA . LEU A 1 275 ? 0.58 -6.543 -1.32 1 88.12 275 LEU A CA 1
ATOM 2170 C C . LEU A 1 275 ? 0.173 -5.109 -1.631 1 88.12 275 LEU A C 1
ATOM 2172 O O . LEU A 1 275 ? 0.341 -4.641 -2.76 1 88.12 275 LEU A O 1
ATOM 2176 N N . GLY A 1 276 ? -0.381 -4.488 -0.666 1 84.06 276 GLY A N 1
ATOM 2177 C CA . GLY A 1 276 ? -0.718 -3.082 -0.831 1 84.06 276 GLY A CA 1
ATOM 2178 C C . GLY A 1 276 ? 0.479 -2.219 -1.18 1 84.06 276 GLY A C 1
ATOM 2179 O O . GLY A 1 276 ? 0.38 -1.319 -2.016 1 84.06 276 GLY A O 1
ATOM 2180 N N . MET A 1 277 ? 1.6 -2.457 -0.514 1 88.12 277 MET A N 1
ATOM 2181 C CA . MET A 1 277 ? 2.836 -1.753 -0.841 1 88.12 277 MET A CA 1
ATOM 2182 C C . MET A 1 277 ? 3.225 -1.983 -2.297 1 88.12 277 MET A C 1
ATOM 2184 O O . MET A 1 277 ? 3.691 -1.064 -2.973 1 88.12 277 MET A O 1
ATOM 2188 N N . GLY A 1 278 ? 3.039 -3.246 -2.674 1 86.94 278 GLY A N 1
ATOM 2189 C CA . GLY A 1 278 ? 3.312 -3.559 -4.066 1 86.94 278 GLY A CA 1
ATOM 2190 C C . GLY A 1 278 ? 2.465 -2.754 -5.035 1 86.94 278 GLY A C 1
ATOM 2191 O O . GLY A 1 278 ? 2.982 -2.195 -6.004 1 86.94 278 GLY A O 1
ATOM 2192 N N . VAL A 1 279 ? 1.21 -2.641 -4.793 1 82.38 279 VAL A N 1
ATOM 2193 C CA . VAL A 1 279 ? 0.29 -1.896 -5.645 1 82.38 279 VAL A CA 1
ATOM 2194 C C . VAL A 1 279 ? 0.707 -0.427 -5.699 1 82.38 279 VAL A C 1
ATOM 2196 O O . VAL A 1 279 ? 0.726 0.182 -6.77 1 82.38 279 VAL A O 1
ATOM 2199 N N . ARG A 1 280 ? 1.072 0.066 -4.551 1 82 280 ARG A N 1
ATOM 2200 C CA . ARG A 1 280 ? 1.513 1.456 -4.488 1 82 280 ARG A CA 1
ATOM 2201 C C . ARG A 1 280 ? 2.783 1.665 -5.305 1 82 280 ARG A C 1
ATOM 2203 O O . ARG A 1 280 ? 2.922 2.674 -6 1 82 280 ARG A O 1
ATOM 2210 N N . ALA A 1 281 ? 3.66 0.796 -5.23 1 84.81 281 ALA A N 1
ATOM 2211 C CA . ALA A 1 281 ? 4.945 0.893 -5.922 1 84.81 281 ALA A CA 1
ATOM 2212 C C . ALA A 1 281 ? 4.754 0.834 -7.438 1 84.81 281 ALA A C 1
ATOM 2214 O O . ALA A 1 281 ? 5.57 1.372 -8.188 1 84.81 281 ALA A O 1
ATOM 2215 N N . THR A 1 282 ? 3.684 0.125 -7.871 1 81.75 282 THR A N 1
ATOM 2216 C CA . THR A 1 282 ? 3.439 0.072 -9.312 1 81.75 282 THR A CA 1
ATOM 2217 C C . THR A 1 282 ? 3.148 1.465 -9.859 1 81.75 282 THR A C 1
ATOM 2219 O O . THR A 1 282 ? 3.412 1.742 -11.031 1 81.75 282 THR A O 1
ATOM 2222 N N . LYS A 1 283 ? 2.652 2.32 -9.008 1 73.62 283 LYS A N 1
ATOM 2223 C CA . LYS A 1 283 ? 2.234 3.65 -9.445 1 73.62 283 LYS A CA 1
ATOM 2224 C C . LYS A 1 283 ? 3.387 4.648 -9.352 1 73.62 283 LYS A C 1
ATOM 2226 O O . LYS A 1 283 ? 3.268 5.785 -9.805 1 73.62 283 LYS A O 1
ATOM 2231 N N . ALA A 1 284 ? 4.422 4.164 -8.727 1 73.81 284 ALA A N 1
ATOM 2232 C CA . ALA A 1 284 ? 5.578 5.051 -8.602 1 73.81 284 ALA A CA 1
ATOM 2233 C C . ALA A 1 284 ? 6.316 5.176 -9.93 1 73.81 284 ALA A C 1
ATOM 2235 O O . ALA A 1 284 ? 6.301 4.25 -10.75 1 73.81 284 ALA A O 1
ATOM 2236 N N . ALA A 1 285 ? 6.82 6.34 -10.18 1 59.41 285 ALA A N 1
ATOM 2237 C CA . ALA A 1 285 ? 7.57 6.57 -11.406 1 59.41 285 ALA A CA 1
ATOM 2238 C C . ALA A 1 285 ? 8.898 5.816 -11.398 1 59.41 285 ALA A C 1
ATOM 2240 O O . ALA A 1 285 ? 9.734 6.035 -10.516 1 59.41 285 ALA A O 1
ATOM 2241 N N . PRO A 1 286 ? 8.891 4.859 -12.305 1 60.31 286 PRO A N 1
ATOM 2242 C CA . PRO A 1 286 ? 10.172 4.152 -12.359 1 60.31 286 PRO A CA 1
ATOM 2243 C C . PRO A 1 286 ? 11.297 5.02 -12.922 1 60.31 286 PRO A C 1
ATOM 2245 O O . PRO A 1 286 ? 11.031 6.039 -13.562 1 60.31 286 PRO A O 1
ATOM 2248 N N . ILE A 1 287 ? 12.414 4.605 -12.484 1 58 287 ILE A N 1
ATOM 2249 C CA . ILE A 1 287 ? 13.562 5.191 -13.164 1 58 287 ILE A CA 1
ATOM 2250 C C . ILE A 1 287 ? 13.5 4.867 -14.656 1 58 287 ILE A C 1
ATOM 2252 O O . ILE A 1 287 ? 13.078 3.775 -15.047 1 58 287 ILE A O 1
ATOM 2256 N N . SER A 1 288 ? 13.672 5.816 -15.43 1 54.94 288 SER A N 1
ATOM 2257 C CA . SER A 1 288 ? 13.492 5.805 -16.875 1 54.94 288 SER A CA 1
ATOM 2258 C C . SER A 1 288 ? 14.117 4.566 -17.5 1 54.94 288 SER A C 1
ATOM 2260 O O . SER A 1 288 ? 13.578 4.008 -18.469 1 54.94 288 SER A O 1
ATOM 2262 N N . THR A 1 289 ? 15.117 4.074 -16.922 1 56.47 289 THR A N 1
ATOM 2263 C CA . THR A 1 289 ? 15.844 2.971 -17.547 1 56.47 289 THR A CA 1
ATOM 2264 C C . THR A 1 289 ? 15.133 1.645 -17.281 1 56.47 289 THR A C 1
ATOM 2266 O O . THR A 1 289 ? 15.391 0.653 -17.969 1 56.47 289 THR A O 1
ATOM 2269 N N . ASN A 1 290 ? 14.148 1.651 -16.547 1 74.62 290 ASN A N 1
ATOM 2270 C CA . ASN A 1 290 ? 13.617 0.365 -16.109 1 74.62 290 ASN A CA 1
ATOM 2271 C C . ASN A 1 290 ? 12.102 0.299 -16.266 1 74.62 290 ASN A C 1
ATOM 2273 O O . ASN A 1 290 ? 11.43 -0.431 -15.539 1 74.62 290 ASN A O 1
ATOM 2277 N N . ILE A 1 291 ? 11.695 0.998 -17.328 1 74.25 291 ILE A N 1
ATOM 2278 C CA . ILE A 1 291 ? 10.242 1.119 -17.422 1 74.25 291 ILE A CA 1
ATOM 2279 C C . ILE A 1 291 ? 9.641 -0.224 -17.828 1 74.25 291 ILE A C 1
ATOM 2281 O O . ILE A 1 291 ? 8.609 -0.633 -17.281 1 74.25 291 ILE A O 1
ATOM 2285 N N . SER A 1 292 ? 10.344 -0.906 -18.75 1 77.62 292 SER A N 1
ATOM 2286 C CA . SER A 1 292 ? 9.82 -2.18 -19.219 1 77.62 292 SER A CA 1
ATOM 2287 C C . SER A 1 292 ? 9.812 -3.225 -18.109 1 77.62 292 SER A C 1
ATOM 2289 O O . SER A 1 292 ? 8.828 -3.955 -17.953 1 77.62 292 SER A O 1
ATOM 2291 N N . THR A 1 293 ? 10.844 -3.277 -17.391 1 84.56 293 THR A N 1
ATOM 2292 C CA . THR A 1 293 ? 10.93 -4.223 -16.281 1 84.56 293 THR A CA 1
ATOM 2293 C C . THR A 1 293 ? 9.914 -3.879 -15.195 1 84.56 293 THR A C 1
ATOM 2295 O O . THR A 1 293 ? 9.281 -4.77 -14.625 1 84.56 293 THR A O 1
ATOM 2298 N N . HIS A 1 294 ? 9.742 -2.598 -15.008 1 84.69 294 HIS A N 1
ATOM 2299 C CA . HIS A 1 294 ? 8.758 -2.143 -14.023 1 84.69 294 HIS A CA 1
ATOM 2300 C C . HIS A 1 294 ? 7.348 -2.549 -14.43 1 84.69 294 HIS A C 1
ATOM 2302 O O . HIS A 1 294 ? 6.566 -3.008 -13.586 1 84.69 294 HIS A O 1
ATOM 2308 N N . THR A 1 295 ? 7.082 -2.408 -15.656 1 81.06 295 THR A N 1
ATOM 2309 C CA . THR A 1 295 ? 5.766 -2.783 -16.156 1 81.06 295 THR A CA 1
ATOM 2310 C C . THR A 1 295 ? 5.551 -4.289 -16.047 1 81.06 295 THR A C 1
ATOM 2312 O O . THR A 1 295 ? 4.473 -4.742 -15.656 1 81.06 295 THR A O 1
ATOM 2315 N N . TRP A 1 296 ? 6.559 -4.988 -16.328 1 84.75 296 TRP A N 1
ATOM 2316 C CA . TRP A 1 296 ? 6.484 -6.441 -16.234 1 84.75 296 TRP A CA 1
ATOM 2317 C C . TRP A 1 296 ? 6.141 -6.875 -14.812 1 84.75 296 TRP A C 1
ATOM 2319 O O . TRP A 1 296 ? 5.191 -7.637 -14.602 1 84.75 296 TRP A O 1
ATOM 2329 N N . TYR A 1 297 ? 6.828 -6.32 -13.922 1 88.06 297 TYR A N 1
ATOM 2330 C CA . TYR A 1 297 ? 6.629 -6.738 -12.539 1 88.06 297 TYR A CA 1
ATOM 2331 C C . TYR A 1 297 ? 5.355 -6.133 -11.961 1 88.06 297 TYR A C 1
ATOM 2333 O O . TYR A 1 297 ? 4.809 -6.641 -10.977 1 88.06 297 TYR A O 1
ATOM 2341 N N . SER A 1 298 ? 4.871 -5.016 -12.562 1 84.81 298 SER A N 1
ATOM 2342 C CA . SER A 1 298 ? 3.568 -4.496 -12.156 1 84.81 298 SER A CA 1
ATOM 2343 C C . SER A 1 298 ? 2.463 -5.512 -12.422 1 84.81 298 SER A C 1
ATOM 2345 O O . SER A 1 298 ? 1.51 -5.617 -11.648 1 84.81 298 SER A O 1
ATOM 2347 N N . TRP A 1 299 ? 2.643 -6.293 -13.422 1 84 299 TRP A N 1
ATOM 2348 C CA . TRP A 1 299 ? 1.666 -7.332 -13.727 1 84 299 TRP A CA 1
ATOM 2349 C C . TRP A 1 299 ? 1.744 -8.469 -12.719 1 84 299 TRP A C 1
ATOM 2351 O O . TRP A 1 299 ? 0.735 -9.117 -12.422 1 84 299 TRP A O 1
ATOM 2361 N N . SER A 1 300 ? 2.938 -8.695 -12.234 1 85.69 300 SER A N 1
ATOM 2362 C CA . SER A 1 300 ? 3.068 -9.688 -11.172 1 85.69 300 SER A CA 1
ATOM 2363 C C . SER A 1 300 ? 2.258 -9.289 -9.945 1 85.69 300 SER A C 1
ATOM 2365 O O . SER A 1 300 ? 1.578 -10.125 -9.352 1 85.69 300 SER A O 1
ATOM 2367 N N . VAL A 1 301 ? 2.314 -8.016 -9.656 1 86.31 301 VAL A N 1
ATOM 2368 C CA . VAL A 1 301 ? 1.562 -7.504 -8.516 1 86.31 301 VAL A CA 1
ATOM 2369 C C . VAL A 1 301 ? 0.064 -7.648 -8.781 1 86.31 301 VAL A C 1
ATOM 2371 O O . VAL A 1 301 ? -0.687 -8.086 -7.906 1 86.31 301 VAL A O 1
ATOM 2374 N N . TYR A 1 302 ? -0.331 -7.375 -9.969 1 81.81 302 TYR A N 1
ATOM 2375 C CA . TYR A 1 302 ? -1.741 -7.461 -10.328 1 81.81 302 TYR A CA 1
ATOM 2376 C C . TYR A 1 302 ? -2.232 -8.898 -10.266 1 81.81 302 TYR A C 1
ATOM 2378 O O . TYR A 1 302 ? -3.279 -9.18 -9.68 1 81.81 302 TYR A O 1
ATOM 2386 N N . ALA A 1 303 ? -1.473 -9.688 -10.852 1 82.31 303 ALA A N 1
ATOM 2387 C CA . ALA A 1 303 ? -1.879 -11.086 -10.922 1 82.31 303 ALA A CA 1
ATOM 2388 C C . ALA A 1 303 ? -1.954 -11.711 -9.531 1 82.31 303 ALA A C 1
ATOM 2390 O O . ALA A 1 303 ? -2.902 -12.438 -9.219 1 82.31 303 ALA A O 1
ATOM 2391 N N . GLN A 1 304 ? -1.055 -11.375 -8.758 1 82.56 304 GLN A N 1
ATOM 2392 C CA . GLN A 1 304 ? -1.05 -11.922 -7.406 1 82.56 304 GLN A CA 1
ATOM 2393 C C . GLN A 1 304 ? -2.143 -11.297 -6.547 1 82.56 304 GLN A C 1
ATOM 2395 O O . GLN A 1 304 ? -2.738 -11.961 -5.699 1 82.56 304 GLN A O 1
ATOM 2400 N N . GLY A 1 305 ? -2.293 -10.023 -6.738 1 75.31 305 GLY A N 1
ATOM 2401 C CA . GLY A 1 305 ? -3.375 -9.359 -6.031 1 75.31 305 GLY A CA 1
ATOM 2402 C C . GLY A 1 305 ? -4.734 -9.961 -6.312 1 75.31 305 GLY A C 1
ATOM 2403 O O . GLY A 1 305 ? -5.547 -10.141 -5.402 1 75.31 305 GLY A O 1
ATOM 2404 N N . HIS A 1 306 ? -4.902 -10.297 -7.453 1 69.69 306 HIS A N 1
ATOM 2405 C CA . HIS A 1 306 ? -6.164 -10.93 -7.832 1 69.69 306 HIS A CA 1
ATOM 2406 C C . HIS A 1 306 ? -6.289 -12.32 -7.215 1 69.69 306 HIS A C 1
ATOM 2408 O O . HIS A 1 306 ? -7.355 -12.68 -6.711 1 69.69 306 HIS A O 1
ATOM 2414 N N . ALA A 1 307 ? -5.172 -12.945 -7.355 1 65.88 307 ALA A N 1
ATOM 2415 C CA . ALA A 1 307 ? -5.195 -14.289 -6.781 1 65.88 307 ALA A CA 1
ATOM 2416 C C . ALA A 1 307 ? -5.484 -14.234 -5.281 1 65.88 307 ALA A C 1
ATOM 2418 O O . ALA A 1 307 ? -6.227 -15.07 -4.758 1 65.88 307 ALA A O 1
ATOM 2419 N N . HIS A 1 308 ? -4.973 -13.148 -4.738 1 64.88 308 HIS A N 1
ATOM 2420 C CA . HIS A 1 308 ? -5.207 -12.969 -3.309 1 64.88 308 HIS A CA 1
ATOM 2421 C C . HIS A 1 308 ? -6.621 -12.469 -3.039 1 64.88 308 HIS A C 1
ATOM 2423 O O . HIS A 1 308 ? -7.258 -12.898 -2.072 1 64.88 308 HIS A O 1
ATOM 2429 N N . ASN A 1 309 ? -6.984 -11.484 -3.889 1 57.94 309 ASN A N 1
ATOM 2430 C CA . ASN A 1 309 ? -8.344 -10.977 -3.73 1 57.94 309 ASN A CA 1
ATOM 2431 C C . ASN A 1 309 ? -9.375 -12.078 -3.941 1 57.94 309 ASN A C 1
ATOM 2433 O O . ASN A 1 309 ? -10.398 -12.125 -3.248 1 57.94 309 ASN A O 1
ATOM 2437 N N . LEU A 1 310 ? -9.023 -12.805 -4.934 1 48.28 310 LEU A N 1
ATOM 2438 C CA . LEU A 1 310 ? -9.898 -13.953 -5.133 1 48.28 310 LEU A CA 1
ATOM 2439 C C . LEU A 1 310 ? -9.977 -14.797 -3.865 1 48.28 310 LEU A C 1
ATOM 2441 O O . LEU A 1 310 ? -11.055 -15.289 -3.506 1 48.28 310 LEU A O 1
ATOM 2445 N N . ILE A 1 311 ? -8.758 -14.727 -3.312 1 44.22 311 ILE A N 1
ATOM 2446 C CA . ILE A 1 311 ? -8.727 -15.445 -2.041 1 44.22 311 ILE A CA 1
ATOM 2447 C C . ILE A 1 311 ? -9.492 -14.648 -0.984 1 44.22 311 ILE A C 1
ATOM 2449 O O . ILE A 1 311 ? -10.289 -15.203 -0.231 1 44.22 311 ILE A O 1
ATOM 2453 N N . GLU A 1 312 ? -9.141 -13.25 -1.037 1 47.31 312 GLU A N 1
ATOM 2454 C CA . GLU A 1 312 ? -9.797 -12.375 -0.071 1 47.31 312 GLU A CA 1
ATOM 2455 C C . GLU A 1 312 ? -11.266 -12.141 -0.44 1 47.31 312 GLU A C 1
ATOM 2457 O O . GLU A 1 312 ? -12.125 -12.031 0.439 1 47.31 312 GLU A O 1
ATOM 2462 N N . ALA A 1 313 ? -11.367 -11.781 -1.765 1 39.88 313 ALA A N 1
ATOM 2463 C CA . ALA A 1 313 ? -12.766 -11.703 -2.176 1 39.88 313 ALA A CA 1
ATOM 2464 C C . ALA A 1 313 ? -13.562 -12.898 -1.644 1 39.88 313 ALA A C 1
ATOM 2466 O O . ALA A 1 313 ? -14.703 -12.742 -1.202 1 39.88 313 ALA A O 1
ATOM 2467 N N . PHE A 1 314 ? -12.961 -14.047 -1.854 1 38.28 314 PHE A N 1
ATOM 2468 C CA . PHE A 1 314 ? -13.625 -15.18 -1.22 1 38.28 314 PHE A CA 1
ATOM 2469 C C . PHE A 1 314 ? -13.695 -14.984 0.291 1 38.28 314 PHE A C 1
ATOM 2471 O O . PHE A 1 314 ? -14.719 -15.273 0.911 1 38.28 314 PHE A O 1
ATOM 2478 N N . SER A 1 315 ? -12.461 -14.406 0.649 1 36.88 315 SER A N 1
ATOM 2479 C CA . SER A 1 315 ? -12.523 -14.102 2.076 1 36.88 315 SER A CA 1
ATOM 2480 C C . SER A 1 315 ? -13.312 -12.82 2.334 1 36.88 315 SER A C 1
ATOM 2482 O O . SER A 1 315 ? -14.023 -12.719 3.336 1 36.88 315 SER A O 1
ATOM 2484 N N . ALA A 1 316 ? -13.008 -11.766 1.541 1 34.91 316 ALA A N 1
ATOM 2485 C CA . ALA A 1 316 ? -13.781 -10.531 1.544 1 34.91 316 ALA A CA 1
ATOM 2486 C C . ALA A 1 316 ? -15.219 -10.773 1.095 1 34.91 316 ALA A C 1
ATOM 2488 O O . ALA A 1 316 ? -16.109 -9.953 1.347 1 34.91 316 ALA A O 1
ATOM 2489 N N . LEU A 1 317 ? -15.492 -11.477 -0.052 1 33.19 317 LEU A N 1
ATOM 2490 C CA . LEU A 1 317 ? -16.891 -11.906 -0.107 1 33.19 317 LEU A CA 1
ATOM 2491 C C . LEU A 1 317 ? -17.469 -12.055 1.297 1 33.19 317 LEU A C 1
ATOM 2493 O O . LEU A 1 317 ? -18.656 -11.844 1.507 1 33.19 317 LEU A O 1
ATOM 2497 N N . GLU A 1 318 ? -16.75 -12.398 2.197 1 32.41 318 GLU A N 1
ATOM 2498 C CA . GLU A 1 318 ? -17.25 -12.281 3.568 1 32.41 318 GLU A CA 1
ATOM 2499 C C . GLU A 1 318 ? -17.156 -10.844 4.07 1 32.41 318 GLU A C 1
ATOM 2501 O O . GLU A 1 318 ? -18.031 -10.375 4.785 1 32.41 318 GLU A O 1
ATOM 2506 N N . SER A 1 319 ? -15.938 -9.938 3.852 1 34.47 319 SER A N 1
ATOM 2507 C CA . SER A 1 319 ? -15.805 -8.703 4.613 1 34.47 319 SER A CA 1
ATOM 2508 C C . SER A 1 319 ? -16.031 -7.48 3.73 1 34.47 319 SER A C 1
ATOM 2510 O O . SER A 1 319 ? -16.125 -6.355 4.227 1 34.47 319 SER A O 1
ATOM 2512 N N . GLY A 1 320 ? -16.75 -7.348 2.592 1 34.31 320 GLY A N 1
ATOM 2513 C CA . GLY A 1 320 ? -17.234 -6.219 1.815 1 34.31 320 GLY A CA 1
ATOM 2514 C C . GLY A 1 320 ? -16.125 -5.371 1.228 1 34.31 320 GLY A C 1
ATOM 2515 O O . GLY A 1 320 ? -16.344 -4.223 0.838 1 34.31 320 GLY A O 1
ATOM 2516 N N . ARG A 1 321 ? -14.898 -5.609 1.209 1 38.59 321 ARG A N 1
ATOM 2517 C CA . ARG A 1 321 ? -13.82 -4.668 0.897 1 38.59 321 ARG A CA 1
ATOM 2518 C C . ARG A 1 321 ? -13.539 -4.641 -0.601 1 38.59 321 ARG A C 1
ATOM 2520 O O . ARG A 1 321 ? -13.242 -5.68 -1.2 1 38.59 321 ARG A O 1
ATOM 2527 N N . SER A 1 322 ? -14.109 -3.766 -1.548 1 37.78 322 SER A N 1
ATOM 2528 C CA . SER A 1 322 ? -13.875 -3.574 -2.977 1 37.78 322 SER A CA 1
ATOM 2529 C C . SER A 1 322 ? -12.43 -3.191 -3.26 1 37.78 322 SER A C 1
ATOM 2531 O O . SER A 1 322 ? -11.969 -2.133 -2.83 1 37.78 322 SER A O 1
ATOM 2533 N N . ASN A 1 323 ? -11.414 -4.008 -3.268 1 42.41 323 ASN A N 1
ATOM 2534 C CA . ASN A 1 323 ? -10 -3.76 -3.52 1 42.41 323 ASN A CA 1
ATOM 2535 C C . ASN A 1 323 ? -9.742 -3.449 -4.992 1 42.41 323 ASN A C 1
ATOM 2537 O O . ASN A 1 323 ? -9.797 -4.344 -5.84 1 42.41 323 ASN A O 1
ATOM 2541 N N . GLN A 1 324 ? -10.156 -2.338 -5.625 1 44.75 324 GLN A N 1
ATOM 2542 C CA . GLN A 1 324 ? -9.93 -2.096 -7.047 1 44.75 324 GLN A CA 1
ATOM 2543 C C . GLN A 1 324 ? -8.461 -1.808 -7.324 1 44.75 324 GLN A C 1
ATOM 2545 O O . GLN A 1 324 ? -7.906 -0.827 -6.82 1 44.75 324 GLN A O 1
ATOM 2550 N N . MET A 1 325 ? -7.676 -2.9 -7.613 1 45.81 325 MET A N 1
ATOM 2551 C CA . MET A 1 325 ? -6.34 -2.662 -8.148 1 45.81 325 MET A CA 1
ATOM 2552 C C . MET A 1 325 ? -6.414 -2.074 -9.555 1 45.81 325 MET A C 1
ATOM 2554 O O . MET A 1 325 ? -7.141 -2.586 -10.406 1 45.81 325 MET A O 1
ATOM 2558 N N . PRO A 1 326 ? -5.859 -0.844 -9.672 1 44.06 326 PRO A N 1
ATOM 2559 C CA . PRO A 1 326 ? -5.824 -0.34 -11.047 1 44.06 326 PRO A CA 1
ATOM 2560 C C . PRO A 1 326 ? -5.098 -1.285 -12.008 1 44.06 326 PRO A C 1
ATOM 2562 O O . PRO A 1 326 ? -4.156 -1.975 -11.602 1 44.06 326 PRO A O 1
ATOM 2565 N N . LEU A 1 327 ? -5.773 -1.501 -13.188 1 47.78 327 LEU A N 1
ATOM 2566 C CA . LEU A 1 327 ? -5.102 -2.287 -14.219 1 47.78 327 LEU A CA 1
ATOM 2567 C C . LEU A 1 327 ? -3.801 -1.618 -14.648 1 47.78 327 LEU A C 1
ATOM 2569 O O . LEU A 1 327 ? -3.736 -0.392 -14.758 1 47.78 327 LEU A O 1
ATOM 2573 N N . PRO A 1 328 ? -2.709 -2.375 -14.477 1 48.97 328 PRO A N 1
ATOM 2574 C CA . PRO A 1 328 ? -1.543 -1.799 -15.148 1 48.97 328 PRO A CA 1
ATOM 2575 C C . PRO A 1 328 ? -1.859 -1.306 -16.562 1 48.97 328 PRO A C 1
ATOM 2577 O O . PRO A 1 328 ? -2.938 -1.585 -17.094 1 48.97 328 PRO A O 1
ATOM 2580 N N . ARG A 1 329 ? -1.191 -0.322 -17.109 1 43.12 329 ARG A N 1
ATOM 2581 C CA . ARG A 1 329 ? -1.393 0.168 -18.469 1 43.12 329 ARG A CA 1
ATOM 2582 C C . ARG A 1 329 ? -1.642 -0.984 -19.438 1 43.12 329 ARG A C 1
ATOM 2584 O O . ARG A 1 329 ? -0.906 -1.974 -19.438 1 43.12 329 ARG A O 1
ATOM 2591 N N . ILE A 1 330 ? -2.992 -0.921 -19.953 1 41.84 330 ILE A N 1
ATOM 2592 C CA . ILE A 1 330 ? -3.422 -1.764 -21.062 1 41.84 330 ILE A CA 1
ATOM 2593 C C . ILE A 1 330 ? -2.994 -1.133 -22.391 1 41.84 330 ILE A C 1
ATOM 2595 O O . ILE A 1 330 ? -2.916 0.093 -22.5 1 41.84 330 ILE A O 1
ATOM 2599 N N . PRO A 1 331 ? -2.701 -2.02 -23.594 1 43.91 331 PRO A N 1
ATOM 2600 C CA . PRO A 1 331 ? -2.748 -3.479 -23.703 1 43.91 331 PRO A CA 1
ATOM 2601 C C . PRO A 1 331 ? -1.687 -4.168 -22.844 1 43.91 331 PRO A C 1
ATOM 2603 O O . PRO A 1 331 ? -0.635 -3.586 -22.562 1 43.91 331 PRO A O 1
ATOM 2606 N N . ILE A 1 332 ? -2.01 -5.094 -22.281 1 49.12 332 ILE A N 1
ATOM 2607 C CA . ILE A 1 332 ? -1.008 -5.984 -21.703 1 49.12 332 ILE A CA 1
ATOM 2608 C C . ILE A 1 332 ? 0.084 -6.27 -22.734 1 49.12 332 ILE A C 1
ATOM 2610 O O . ILE A 1 332 ? -0.085 -7.121 -23.609 1 49.12 332 ILE A O 1
ATOM 2614 N N . ASP A 1 333 ? 0.562 -5.242 -23.391 1 47.69 333 ASP A N 1
ATOM 2615 C CA . ASP A 1 333 ? 1.603 -5.672 -24.328 1 47.69 333 ASP A CA 1
ATOM 2616 C C . ASP A 1 333 ? 2.836 -6.172 -23.578 1 47.69 333 ASP A C 1
ATOM 2618 O O . ASP A 1 333 ? 3.291 -5.539 -22.625 1 47.69 333 ASP A O 1
ATOM 2622 N N . PHE A 1 334 ? 2.963 -7.406 -23.609 1 50.53 334 PHE A N 1
ATOM 2623 C CA . PHE A 1 334 ? 4.141 -8.125 -23.141 1 50.53 334 PHE A CA 1
ATOM 2624 C C . PHE A 1 334 ? 5.414 -7.355 -23.484 1 50.53 334 PHE A C 1
ATOM 2626 O O . PHE A 1 334 ? 5.688 -7.094 -24.656 1 50.53 334 PHE A O 1
ATOM 2633 N N . PRO A 1 335 ? 5.82 -6.621 -22.453 1 54.06 335 PRO A N 1
ATOM 2634 C CA . PRO A 1 335 ? 7.012 -5.891 -22.891 1 54.06 335 PRO A CA 1
ATOM 2635 C C . PRO A 1 335 ? 8.086 -6.809 -23.469 1 54.06 335 PRO A C 1
ATOM 2637 O O . PRO A 1 335 ? 8.953 -7.285 -22.734 1 54.06 335 PRO A O 1
ATOM 2640 N N . THR A 1 336 ? 7.945 -7.219 -24.656 1 54.31 336 THR A N 1
ATOM 2641 C CA . THR A 1 336 ? 8.914 -8.016 -25.406 1 54.31 336 THR A CA 1
ATOM 2642 C C . THR A 1 336 ? 10.328 -7.484 -25.188 1 54.31 336 THR A C 1
ATOM 2644 O O . THR A 1 336 ? 11.297 -8.242 -25.25 1 54.31 336 THR A O 1
ATOM 2647 N N . GLU A 1 337 ? 10.281 -6.297 -24.781 1 56.34 337 GLU A N 1
ATOM 2648 C CA . GLU A 1 337 ? 11.609 -5.707 -24.641 1 56.34 337 GLU A CA 1
ATOM 2649 C C . GLU A 1 337 ? 12.312 -6.223 -23.391 1 56.34 337 GLU A C 1
ATOM 2651 O O . GLU A 1 337 ? 13.539 -6.348 -23.375 1 56.34 337 GLU A O 1
ATOM 2656 N N . HIS A 1 338 ? 11.578 -6.543 -22.406 1 56.69 338 HIS A N 1
ATOM 2657 C CA . HIS A 1 338 ? 12.164 -7.062 -21.172 1 56.69 338 HIS A CA 1
ATOM 2658 C C . HIS A 1 338 ? 12.703 -8.477 -21.375 1 56.69 338 HIS A C 1
ATOM 2660 O O . HIS A 1 338 ? 13.773 -8.812 -20.859 1 56.69 338 HIS A O 1
ATOM 2666 N N . LEU A 1 339 ? 11.945 -9.172 -22.094 1 61.22 339 LEU A N 1
ATOM 2667 C CA . LEU A 1 339 ? 12.273 -10.586 -22.234 1 61.22 339 LEU A CA 1
ATOM 2668 C C . LEU A 1 339 ? 13.344 -10.797 -23.297 1 61.22 339 LEU A C 1
ATOM 2670 O O . LEU A 1 339 ? 14.023 -11.828 -23.312 1 61.22 339 LEU A O 1
ATOM 2674 N N . GLY A 1 340 ? 13.641 -9.547 -23.953 1 54.66 340 GLY A N 1
ATOM 2675 C CA . GLY A 1 340 ? 14.555 -9.742 -25.062 1 54.66 340 GLY A CA 1
ATOM 2676 C C . GLY A 1 340 ? 14.273 -10.992 -25.875 1 54.66 340 GLY A C 1
ATOM 2677 O O . GLY A 1 340 ? 13.133 -11.242 -26.266 1 54.66 340 GLY A O 1
ATOM 2678 N N . ASP A 1 341 ? 15.297 -11.711 -26.125 1 51.59 341 ASP A N 1
ATOM 2679 C CA . ASP A 1 341 ? 15.281 -12.953 -26.891 1 51.59 341 ASP A CA 1
ATOM 2680 C C . ASP A 1 341 ? 14.828 -14.125 -26.031 1 51.59 341 ASP A C 1
ATOM 2682 O O . ASP A 1 341 ? 14.75 -15.266 -26.5 1 51.59 341 ASP A O 1
ATOM 2686 N N . HIS A 1 342 ? 14.531 -13.852 -24.766 1 52.94 342 HIS A N 1
ATOM 2687 C CA . HIS A 1 342 ? 14.227 -14.961 -23.875 1 52.94 342 HIS A CA 1
ATOM 2688 C C . HIS A 1 342 ? 12.742 -15.312 -23.906 1 52.94 342 HIS A C 1
ATOM 2690 O O . HIS A 1 342 ? 11.961 -14.805 -23.094 1 52.94 342 HIS A O 1
ATOM 2696 N N . SER A 1 343 ? 12.305 -15.641 -25.047 1 57.94 343 SER A N 1
ATOM 2697 C CA . SER A 1 343 ? 10.938 -16.156 -25.125 1 57.94 343 SER A CA 1
ATOM 2698 C C . SER A 1 343 ? 10.812 -17.5 -24.422 1 57.94 343 SER A C 1
ATOM 2700 O O . SER A 1 343 ? 11.055 -18.547 -25.031 1 57.94 343 SER A O 1
ATOM 2702 N N . SER A 1 344 ? 10.82 -17.453 -23.047 1 72.94 344 SER A N 1
ATOM 2703 C CA . SER A 1 344 ? 10.688 -18.703 -22.297 1 72.94 344 SER A CA 1
ATOM 2704 C C . SER A 1 344 ? 9.219 -19.062 -22.078 1 72.94 344 SER A C 1
ATOM 2706 O O . SER A 1 344 ? 8.344 -18.203 -22.188 1 72.94 344 SER A O 1
ATOM 2708 N N . LEU A 1 345 ? 8.945 -20.312 -22.219 1 77.5 345 LEU A N 1
ATOM 2709 C CA . LEU A 1 345 ? 7.629 -20.859 -21.922 1 77.5 345 LEU A CA 1
ATOM 2710 C C . LEU A 1 345 ? 7.07 -20.266 -20.641 1 77.5 345 LEU A C 1
ATOM 2712 O O . LEU A 1 345 ? 5.871 -20 -20.531 1 77.5 345 LEU A O 1
ATOM 2716 N N . GLU A 1 346 ? 7.992 -19.875 -19.828 1 80.5 346 GLU A N 1
ATOM 2717 C CA . GLU A 1 346 ? 7.586 -19.312 -18.547 1 80.5 346 GLU A CA 1
ATOM 2718 C C . GLU A 1 346 ? 7.047 -17.906 -18.703 1 80.5 346 GLU A C 1
ATOM 2720 O O . GLU A 1 346 ? 6.043 -17.531 -18.094 1 80.5 346 GLU A O 1
ATOM 2725 N N . ALA A 1 347 ? 7.695 -17.141 -19.5 1 80.56 347 ALA A N 1
ATOM 2726 C CA . ALA A 1 347 ? 7.262 -15.766 -19.734 1 80.56 347 ALA A CA 1
ATOM 2727 C C . ALA A 1 347 ? 5.914 -15.734 -20.453 1 80.56 347 ALA A C 1
ATOM 2729 O O . ALA A 1 347 ? 5.051 -14.914 -20.125 1 80.56 347 ALA A O 1
ATOM 2730 N N . GLU A 1 348 ? 5.758 -16.641 -21.328 1 81.88 348 GLU A N 1
ATOM 2731 C CA . GLU A 1 348 ? 4.496 -16.703 -22.047 1 81.88 348 GLU A CA 1
ATOM 2732 C C . GLU A 1 348 ? 3.352 -17.125 -21.141 1 81.88 348 GLU A C 1
ATOM 2734 O O . GLU A 1 348 ? 2.24 -16.609 -21.234 1 81.88 348 GLU A O 1
ATOM 2739 N N . THR A 1 349 ? 3.65 -18.125 -20.391 1 85.44 349 THR A N 1
ATOM 2740 C CA . THR A 1 349 ? 2.65 -18.562 -19.422 1 85.44 349 THR A CA 1
ATOM 2741 C C . THR A 1 349 ? 2.221 -17.406 -18.531 1 85.44 349 THR A C 1
ATOM 2743 O O . THR A 1 349 ? 1.032 -17.234 -18.25 1 85.44 349 THR A O 1
ATOM 2746 N N . PHE A 1 350 ? 3.162 -16.625 -18.141 1 85.44 350 PHE A N 1
ATOM 2747 C CA . PHE A 1 350 ? 2.867 -15.492 -17.266 1 85.44 350 PHE A CA 1
ATOM 2748 C C . PHE A 1 350 ? 1.965 -14.492 -17.969 1 85.44 350 PHE A C 1
ATOM 2750 O O . PHE A 1 350 ? 0.987 -14.008 -17.391 1 85.44 350 PHE A O 1
ATOM 2757 N N . VAL A 1 351 ? 2.268 -14.203 -19.125 1 83.31 351 VAL A N 1
ATOM 2758 C CA . VAL A 1 351 ? 1.484 -13.242 -19.891 1 83.31 351 VAL A CA 1
ATOM 2759 C C . VAL A 1 351 ? 0.046 -13.734 -20.031 1 83.31 351 VAL A C 1
ATOM 2761 O O . VAL A 1 351 ? -0.901 -12.969 -19.812 1 83.31 351 VAL A O 1
ATOM 2764 N N . ARG A 1 352 ? -0.086 -14.969 -20.328 1 86.06 352 ARG A N 1
ATOM 2765 C CA . ARG A 1 352 ? -1.418 -15.547 -20.484 1 86.06 352 ARG A CA 1
ATOM 2766 C C . ARG A 1 352 ? -2.162 -15.578 -19.156 1 86.06 352 ARG A C 1
ATOM 2768 O O . ARG A 1 352 ? -3.381 -15.406 -19.109 1 86.06 352 ARG A O 1
ATOM 2775 N N . SER A 1 353 ? -1.408 -15.828 -18.156 1 87.56 353 SER A N 1
ATOM 2776 C CA . SER A 1 353 ? -2.014 -15.812 -16.828 1 87.56 353 SER A CA 1
ATOM 2777 C C . SER A 1 353 ? -2.518 -14.422 -16.469 1 87.56 353 SER A C 1
ATOM 2779 O O . SER A 1 353 ? -3.574 -14.273 -15.852 1 87.56 353 SER A O 1
ATOM 2781 N N . CYS A 1 354 ? -1.734 -13.445 -16.828 1 84.5 354 CYS A N 1
ATOM 2782 C CA . CYS A 1 354 ? -2.148 -12.07 -16.562 1 84.5 354 CYS A CA 1
ATOM 2783 C C . CYS A 1 354 ? -3.424 -11.734 -17.328 1 84.5 354 CYS A C 1
ATOM 2785 O O . CYS A 1 354 ? -4.328 -11.094 -16.781 1 84.5 354 CYS A O 1
ATOM 2787 N N . LYS A 1 355 ? -3.48 -12.141 -18.5 1 84 355 LYS A N 1
ATOM 2788 C CA . LYS A 1 355 ? -4.68 -11.898 -19.312 1 84 355 LYS A CA 1
ATOM 2789 C C . LYS A 1 355 ? -5.898 -12.586 -18.688 1 84 355 LYS A C 1
ATOM 2791 O O . LYS A 1 355 ? -6.996 -12.031 -18.688 1 84 355 LYS A O 1
ATOM 2796 N N . LEU A 1 356 ? -5.676 -13.75 -18.266 1 88.19 356 LEU A N 1
ATOM 2797 C CA . LEU A 1 356 ? -6.754 -14.477 -17.609 1 88.19 356 LEU A CA 1
ATOM 2798 C C . LEU A 1 356 ? -7.184 -13.766 -16.328 1 88.19 356 LEU A C 1
ATOM 2800 O O . LEU A 1 356 ? -8.367 -13.727 -16 1 88.19 356 LEU A O 1
ATOM 2804 N N . ALA A 1 357 ? -6.23 -13.227 -15.656 1 84.81 357 ALA A N 1
ATOM 2805 C CA . ALA A 1 357 ? -6.52 -12.508 -14.414 1 84.81 357 ALA A CA 1
ATOM 2806 C C . ALA A 1 357 ? -7.414 -11.305 -14.68 1 84.81 357 ALA A C 1
ATOM 2808 O O . ALA A 1 357 ? -8.258 -10.953 -13.852 1 84.81 357 ALA A O 1
ATOM 2809 N N . VAL A 1 358 ? -7.215 -10.68 -15.766 1 81.25 358 VAL A N 1
ATOM 2810 C CA . VAL A 1 358 ? -8.062 -9.547 -16.125 1 81.25 358 VAL A CA 1
ATOM 2811 C C . VAL A 1 358 ? -9.508 -10.016 -16.281 1 81.25 358 VAL A C 1
ATOM 2813 O O . VAL A 1 358 ? -10.438 -9.367 -15.797 1 81.25 358 VAL A O 1
ATOM 2816 N N . ILE A 1 359 ? -9.688 -11.117 -16.906 1 84.5 359 ILE A N 1
ATOM 2817 C CA . ILE A 1 359 ? -11.023 -11.672 -17.062 1 84.5 359 ILE A CA 1
ATOM 2818 C C . ILE A 1 359 ? -11.594 -12.062 -15.703 1 84.5 359 ILE A C 1
ATOM 2820 O O . ILE A 1 359 ? -12.773 -11.836 -15.43 1 84.5 359 ILE A O 1
ATOM 2824 N N . ALA A 1 360 ? -10.766 -12.625 -14.93 1 85.75 360 ALA A N 1
ATOM 2825 C CA . ALA A 1 360 ? -11.195 -13.039 -13.594 1 85.75 360 ALA A CA 1
ATOM 2826 C C . ALA A 1 360 ? -11.688 -11.844 -12.789 1 85.75 360 ALA A C 1
ATOM 2828 O O . ALA A 1 360 ? -12.617 -11.969 -11.992 1 85.75 360 ALA A O 1
ATOM 2829 N N . THR A 1 361 ? -11.039 -10.742 -12.969 1 78.56 361 THR A N 1
ATOM 2830 C CA . THR A 1 361 ? -11.477 -9.531 -12.273 1 78.56 361 THR A CA 1
ATOM 2831 C C . THR A 1 361 ? -12.898 -9.156 -12.68 1 78.56 361 THR A C 1
ATOM 2833 O O . THR A 1 361 ? -13.703 -8.758 -11.836 1 78.56 361 THR A O 1
ATOM 2836 N N . GLU A 1 362 ? -13.164 -9.328 -13.875 1 77.06 362 GLU A N 1
ATOM 2837 C CA . GLU A 1 362 ? -14.508 -9.031 -14.352 1 77.06 362 GLU A CA 1
ATOM 2838 C C . GLU A 1 362 ? -15.523 -10.039 -13.812 1 77.06 362 GLU A C 1
ATOM 2840 O O . GLU A 1 362 ? -16.656 -9.68 -13.523 1 77.06 362 GLU A O 1
ATOM 2845 N N . VAL A 1 363 ? -15.109 -11.188 -13.711 1 83.88 363 VAL A N 1
ATOM 2846 C CA . VAL A 1 363 ? -15.977 -12.227 -13.172 1 83.88 363 VAL A CA 1
ATOM 2847 C C . VAL A 1 363 ? -16.312 -11.906 -11.711 1 83.88 363 VAL A C 1
ATOM 2849 O O . VAL A 1 363 ? -17.469 -12.047 -11.297 1 83.88 363 VAL A O 1
ATOM 2852 N N . ASN A 1 364 ? -15.422 -11.461 -11.039 1 76.88 364 ASN A N 1
ATOM 2853 C CA . ASN A 1 364 ? -15.617 -11.141 -9.625 1 76.88 364 ASN A CA 1
ATOM 2854 C C . ASN A 1 364 ? -16.5 -9.914 -9.445 1 76.88 364 ASN A C 1
ATOM 2856 O O . ASN A 1 364 ? -17.219 -9.797 -8.445 1 76.88 364 ASN A O 1
ATOM 2860 N N . ARG A 1 365 ? -16.375 -9.086 -10.359 1 68.25 365 ARG A N 1
ATOM 2861 C CA . ARG A 1 365 ? -17.156 -7.852 -10.273 1 68.25 365 ARG A CA 1
ATOM 2862 C C . ARG A 1 365 ? -18.594 -8.078 -10.75 1 68.25 365 ARG A C 1
ATOM 2864 O O . ARG A 1 365 ? -19.484 -7.273 -10.469 1 68.25 365 ARG A O 1
ATOM 2871 N N . ASN A 1 366 ? -18.719 -9.133 -11.398 1 67.38 366 ASN A N 1
ATOM 2872 C CA . ASN A 1 366 ? -20.031 -9.414 -12 1 67.38 366 ASN A CA 1
ATOM 2873 C C . ASN A 1 366 ? -21.078 -9.727 -10.938 1 67.38 366 ASN A C 1
ATOM 2875 O O . ASN A 1 366 ? -20.781 -10.344 -9.914 1 67.38 366 ASN A O 1
ATOM 2879 N N . THR A 1 367 ? -22.234 -9.125 -11.148 1 57.47 367 THR A N 1
ATOM 2880 C CA . THR A 1 367 ? -23.375 -9.406 -10.289 1 57.47 367 THR A CA 1
ATOM 2881 C C . THR A 1 367 ? -23.844 -10.852 -10.461 1 57.47 367 THR A C 1
ATOM 2883 O O . THR A 1 367 ? -24.094 -11.289 -11.586 1 57.47 367 THR A O 1
ATOM 2886 N N . PRO A 1 368 ? -23.891 -11.508 -9.289 1 61.84 368 PRO A N 1
ATOM 2887 C CA . PRO A 1 368 ? -24.312 -12.906 -9.391 1 61.84 368 PRO A CA 1
ATOM 2888 C C . PRO A 1 368 ? -25.719 -13.055 -9.969 1 61.84 368 PRO A C 1
ATOM 2890 O O . PRO A 1 368 ? -26.625 -12.305 -9.594 1 61.84 368 PRO A O 1
ATOM 2893 N N . GLY A 1 369 ? -25.938 -13.844 -10.977 1 60.44 369 GLY A N 1
ATOM 2894 C CA . GLY A 1 369 ? -27.266 -14.234 -11.414 1 60.44 369 GLY A CA 1
ATOM 2895 C C . GLY A 1 369 ? -27.656 -13.617 -12.742 1 60.44 369 GLY A C 1
ATOM 2896 O O . GLY A 1 369 ? -28.734 -13.914 -13.281 1 60.44 369 GLY A O 1
ATOM 2897 N N . ASP A 1 370 ? -26.953 -12.773 -13.234 1 71.25 370 ASP A N 1
ATOM 2898 C CA . ASP A 1 370 ? -27.25 -12.195 -14.539 1 71.25 370 ASP A CA 1
ATOM 2899 C C . ASP A 1 370 ? -26.75 -13.094 -15.672 1 71.25 370 ASP A C 1
ATOM 2901 O O . ASP A 1 370 ? -25.562 -13.109 -15.992 1 71.25 370 ASP A O 1
ATOM 2905 N N . SER A 1 371 ? -27.672 -13.789 -16.344 1 74.25 371 SER A N 1
ATOM 2906 C CA . SER A 1 371 ? -27.328 -14.797 -17.344 1 74.25 371 SER A CA 1
ATOM 2907 C C . SER A 1 371 ? -26.656 -14.172 -18.562 1 74.25 371 SER A C 1
ATOM 2909 O O . SER A 1 371 ? -25.812 -14.797 -19.188 1 74.25 371 SER A O 1
ATOM 2911 N N . SER A 1 372 ? -27 -12.992 -18.812 1 73.94 372 SER A N 1
ATOM 2912 C CA . SER A 1 372 ? -26.406 -12.32 -19.969 1 73.94 372 SER A CA 1
ATOM 2913 C C . SER A 1 372 ? -24.938 -12 -19.719 1 73.94 372 SER A C 1
ATOM 2915 O O . SER A 1 372 ? -24.078 -12.242 -20.578 1 73.94 372 SER A O 1
ATOM 2917 N N . SER A 1 373 ? -24.688 -11.516 -18.562 1 79.62 373 SER A N 1
ATOM 2918 C CA . SER A 1 373 ? -23.312 -11.195 -18.203 1 79.62 373 SER A CA 1
ATOM 2919 C C . SER A 1 373 ? -22.453 -12.453 -18.125 1 79.62 373 SER A C 1
ATOM 2921 O O . SER A 1 373 ? -21.297 -12.445 -18.516 1 79.62 373 SER A O 1
ATOM 2923 N N . VAL A 1 374 ? -23.047 -13.516 -17.703 1 86.19 374 VAL A N 1
ATOM 2924 C CA . VAL A 1 374 ? -22.328 -14.773 -17.578 1 86.19 374 VAL A CA 1
ATOM 2925 C C . VAL A 1 374 ? -21.953 -15.297 -18.969 1 86.19 374 VAL A C 1
ATOM 2927 O O . VAL A 1 374 ? -20.844 -15.773 -19.172 1 86.19 374 VAL A O 1
ATOM 2930 N N . ALA A 1 375 ? -22.891 -15.172 -19.828 1 81.69 375 ALA A N 1
ATOM 2931 C CA . ALA A 1 375 ? -22.641 -15.641 -21.188 1 81.69 375 ALA A CA 1
ATOM 2932 C C . ALA A 1 375 ? -21.516 -14.836 -21.859 1 81.69 375 ALA A C 1
ATOM 2934 O O . ALA A 1 375 ? -20.672 -15.391 -22.547 1 81.69 375 ALA A O 1
ATOM 2935 N N . GLU A 1 376 ? -21.531 -13.586 -21.594 1 82.31 376 GLU A N 1
ATOM 2936 C CA . GLU A 1 376 ? -20.484 -12.727 -22.156 1 82.31 376 GLU A CA 1
ATOM 2937 C C . GLU A 1 376 ? -19.125 -13.055 -21.578 1 82.31 376 GLU A C 1
ATOM 2939 O O . GLU A 1 376 ? -18.141 -13.141 -22.312 1 82.31 376 GLU A O 1
ATOM 2944 N N . LEU A 1 377 ? -19.094 -13.234 -20.359 1 87.31 377 LEU A N 1
ATOM 2945 C CA . LEU A 1 377 ? -17.828 -13.531 -19.703 1 87.31 377 LEU A CA 1
ATOM 2946 C C . LEU A 1 377 ? -17.328 -14.914 -20.094 1 87.31 377 LEU A C 1
ATOM 2948 O O . LEU A 1 377 ? -16.125 -15.125 -20.234 1 87.31 377 LEU A O 1
ATOM 2952 N N . GLN A 1 378 ? -18.234 -15.797 -20.312 1 89.12 378 GLN A N 1
ATOM 2953 C CA . GLN A 1 378 ? -17.812 -17.125 -20.75 1 89.12 378 GLN A CA 1
ATOM 2954 C C . GLN A 1 378 ? -17.188 -17.062 -22.141 1 89.12 378 GLN A C 1
ATOM 2956 O O . GLN A 1 378 ? -16.234 -17.781 -22.438 1 89.12 378 GLN A O 1
ATOM 2961 N N . LEU A 1 379 ? -17.797 -16.266 -22.891 1 85.56 379 LEU A N 1
ATOM 2962 C CA . LEU A 1 379 ? -17.234 -16.078 -24.234 1 85.56 379 LEU A CA 1
ATOM 2963 C C . LEU A 1 379 ? -15.797 -15.57 -24.141 1 85.56 379 LEU A C 1
ATOM 2965 O O . LEU A 1 379 ? -14.938 -15.984 -24.922 1 85.56 379 LEU A O 1
ATOM 2969 N N . GLN A 1 380 ? -15.539 -14.75 -23.25 1 87.31 380 GLN A N 1
ATOM 2970 C CA . GLN A 1 380 ? -14.188 -14.219 -23.078 1 87.31 380 GLN A CA 1
ATOM 2971 C C . GLN A 1 380 ? -13.234 -15.312 -22.594 1 87.31 380 GLN A C 1
ATOM 2973 O O . GLN A 1 380 ? -12.094 -15.391 -23.047 1 87.31 380 GLN A O 1
ATOM 2978 N N . ILE A 1 381 ? -13.68 -16.078 -21.688 1 91.31 381 ILE A N 1
ATOM 2979 C CA . ILE A 1 381 ? -12.867 -17.156 -21.141 1 91.31 381 ILE A CA 1
ATOM 2980 C C . ILE A 1 381 ? -12.531 -18.156 -22.25 1 91.31 381 ILE A C 1
ATOM 2982 O O . ILE A 1 381 ? -11.383 -18.594 -22.375 1 91.31 381 ILE A O 1
ATOM 2986 N N . ASP A 1 382 ? -13.539 -18.391 -23.062 1 88.38 382 ASP A N 1
ATOM 2987 C CA . ASP A 1 382 ? -13.32 -19.328 -24.156 1 88.38 382 ASP A CA 1
ATOM 2988 C C . ASP A 1 382 ? -12.391 -18.734 -25.219 1 88.38 382 ASP A C 1
ATOM 2990 O O . ASP A 1 382 ? -11.57 -19.453 -25.797 1 88.38 382 ASP A O 1
ATOM 2994 N N . ALA A 1 383 ? -12.594 -17.5 -25.438 1 84 383 ALA A N 1
ATOM 2995 C CA . ALA A 1 383 ? -11.695 -16.828 -26.391 1 84 383 ALA A CA 1
ATOM 2996 C C . ALA A 1 383 ? -10.25 -16.875 -25.891 1 84 383 ALA A C 1
ATOM 2998 O O . ALA A 1 383 ? -9.328 -17.094 -26.688 1 84 383 ALA A O 1
ATOM 2999 N N . TRP A 1 384 ? -10.039 -16.625 -24.688 1 90 384 TRP A N 1
ATOM 3000 C CA . TRP A 1 384 ? -8.711 -16.719 -24.078 1 90 384 TRP A CA 1
ATOM 3001 C C . TRP A 1 384 ? -8.125 -18.109 -24.266 1 90 384 TRP A C 1
ATOM 3003 O O . TRP A 1 384 ? -6.977 -18.25 -24.688 1 90 384 TRP A O 1
ATOM 3013 N N . TYR A 1 385 ? -8.898 -19.141 -23.938 1 91.94 385 TYR A N 1
ATOM 3014 C CA . TYR A 1 385 ? -8.422 -20.516 -24.047 1 91.94 385 TYR A CA 1
ATOM 3015 C C . TYR A 1 385 ? -8.047 -20.844 -25.484 1 91.94 385 TYR A C 1
ATOM 3017 O O . TYR A 1 385 ? -7.012 -21.469 -25.734 1 91.94 385 TYR A O 1
ATOM 3025 N N . ASN A 1 386 ? -8.859 -20.359 -26.391 1 85.81 386 ASN A N 1
ATOM 3026 C CA . ASN A 1 386 ? -8.633 -20.656 -27.797 1 85.81 386 ASN A CA 1
ATOM 3027 C C . ASN A 1 386 ? -7.41 -19.922 -28.344 1 85.81 386 ASN A C 1
ATOM 3029 O O . ASN A 1 386 ? -6.824 -20.344 -29.344 1 85.81 386 ASN A O 1
ATOM 3033 N N . SER A 1 387 ? -7.074 -18.891 -27.703 1 83.94 387 SER A N 1
ATOM 3034 C CA . SER A 1 387 ? -5.93 -18.109 -28.156 1 83.94 387 SER A CA 1
ATOM 3035 C C . SER A 1 387 ? -4.621 -18.688 -27.625 1 83.94 387 SER A C 1
ATOM 3037 O O . SER A 1 387 ? -3.539 -18.25 -28.031 1 83.94 387 SER A O 1
ATOM 3039 N N . LEU A 1 388 ? -4.68 -19.734 -26.766 1 87.88 388 LEU A N 1
ATOM 3040 C CA . LEU A 1 388 ? -3.467 -20.312 -26.203 1 87.88 388 LEU A CA 1
ATOM 3041 C C . LEU A 1 388 ? -2.648 -21.016 -27.297 1 87.88 388 LEU A C 1
ATOM 3043 O O . LEU A 1 388 ? -3.199 -21.734 -28.125 1 87.88 388 LEU A O 1
ATOM 3047 N N . PRO A 1 389 ? -1.403 -20.719 -27.328 1 83.25 389 PRO A N 1
ATOM 3048 C CA . PRO A 1 389 ? -0.557 -21.469 -28.25 1 83.25 389 PRO A CA 1
ATOM 3049 C C . PRO A 1 389 ? -0.502 -22.969 -27.922 1 83.25 389 PRO A C 1
ATOM 3051 O O . PRO A 1 389 ? -0.755 -23.344 -26.766 1 83.25 389 PRO A O 1
ATOM 3054 N N . HIS A 1 390 ? -0.091 -23.781 -28.859 1 82.81 390 HIS A N 1
ATOM 3055 C CA . HIS A 1 390 ? -0.088 -25.234 -28.719 1 82.81 390 HIS A CA 1
ATOM 3056 C C . HIS A 1 390 ? 0.831 -25.672 -27.594 1 82.81 390 HIS A C 1
ATOM 3058 O O . HIS A 1 390 ? 0.547 -26.656 -26.906 1 82.81 390 HIS A O 1
ATOM 3064 N N . ARG A 1 391 ? 1.84 -24.922 -27.375 1 82.38 391 ARG A N 1
ATOM 3065 C CA . ARG A 1 391 ? 2.828 -25.297 -26.359 1 82.38 391 ARG A CA 1
ATOM 3066 C C . ARG A 1 391 ? 2.264 -25.141 -24.953 1 82.38 391 ARG A C 1
ATOM 3068 O O . ARG A 1 391 ? 2.812 -25.672 -24 1 82.38 391 ARG A O 1
ATOM 3075 N N . LEU A 1 392 ? 1.146 -24.391 -24.859 1 88.81 392 LEU A N 1
ATOM 3076 C CA . LEU A 1 392 ? 0.547 -24.156 -23.547 1 88.81 392 LEU A CA 1
ATOM 3077 C C . LEU A 1 392 ? -0.731 -24.984 -2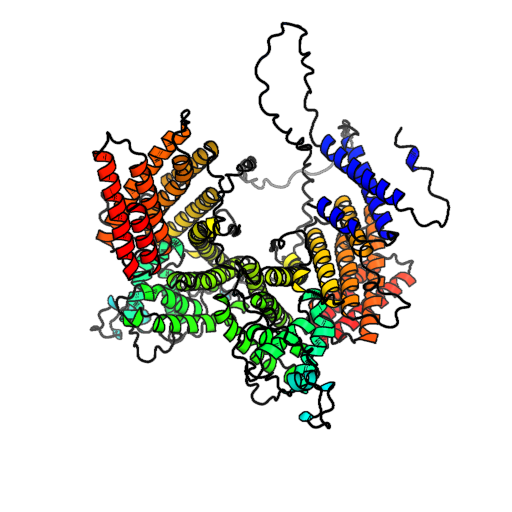3.375 1 88.81 392 LEU A C 1
ATOM 3079 O O . LEU A 1 392 ? -1.489 -24.766 -22.422 1 88.81 392 LEU A O 1
ATOM 3083 N N . LEU A 1 393 ? -0.944 -25.875 -24.297 1 89.19 393 LEU A N 1
ATOM 3084 C CA . LEU A 1 393 ? -2.086 -26.781 -24.172 1 89.19 393 LEU A CA 1
ATOM 3085 C C . LEU A 1 393 ? -1.656 -28.125 -23.594 1 89.19 393 LEU A C 1
ATOM 3087 O O . LEU A 1 393 ? -0.508 -28.531 -23.766 1 89.19 393 LEU A O 1
ATOM 3091 N N . ILE A 1 394 ? -2.504 -28.656 -22.828 1 86.81 394 ILE A N 1
ATOM 3092 C CA . ILE A 1 394 ? -2.227 -29.984 -22.281 1 86.81 394 ILE A CA 1
ATOM 3093 C C . ILE A 1 394 ? -2.658 -31.047 -23.297 1 86.81 394 ILE A C 1
ATOM 3095 O O . ILE A 1 394 ? -3.83 -31.109 -23.672 1 86.81 394 ILE A O 1
ATOM 3099 N N . SER A 1 395 ? -1.681 -31.562 -23.938 1 74.12 395 SER A N 1
ATOM 3100 C CA . SER A 1 395 ? -1.979 -32.625 -24.906 1 74.12 395 SER A CA 1
ATOM 3101 C C . SER A 1 395 ? -1.743 -34 -24.297 1 74.12 395 SER A C 1
ATOM 3103 O O . SER A 1 395 ? -0.819 -34.188 -23.5 1 74.12 395 SER A O 1
ATOM 3105 N N . GLN A 1 396 ? -2.76 -34.812 -24.531 1 60.84 396 GLN A N 1
ATOM 3106 C CA . GLN A 1 396 ? -2.609 -36.219 -24.094 1 60.84 396 GLN A CA 1
ATOM 3107 C C . GLN A 1 396 ? -1.381 -36.844 -24.734 1 60.84 396 GLN A C 1
ATOM 3109 O O . GLN A 1 396 ? -0.808 -37.781 -24.172 1 60.84 396 GLN A O 1
ATOM 3114 N N . ARG A 1 397 ? -0.94 -36.312 -25.875 1 58.91 397 ARG A N 1
ATOM 3115 C CA . ARG A 1 397 ? 0.166 -36.906 -26.609 1 58.91 397 ARG A CA 1
ATOM 3116 C C . ARG A 1 397 ? 1.507 -36.375 -26.125 1 58.91 397 ARG A C 1
ATOM 3118 O O . ARG A 1 397 ? 2.557 -36.938 -26.422 1 58.91 397 ARG A O 1
ATOM 3125 N N . ALA A 1 398 ? 1.263 -35.281 -25.391 1 62.81 398 ALA A N 1
ATOM 3126 C CA . ALA A 1 398 ? 2.535 -34.688 -24.984 1 62.81 398 ALA A CA 1
ATOM 3127 C C . ALA A 1 398 ? 3.139 -35.469 -23.812 1 62.81 398 ALA A C 1
ATOM 3129 O O . ALA A 1 398 ? 2.434 -35.812 -22.859 1 62.81 398 ALA A O 1
ATOM 3130 N N . THR A 1 399 ? 4.293 -35.906 -24.016 1 61.41 399 THR A N 1
ATOM 3131 C CA . THR A 1 399 ? 5.043 -36.719 -23.047 1 61.41 399 THR A CA 1
ATOM 3132 C C . THR A 1 399 ? 5.289 -35.938 -21.766 1 61.41 399 THR A C 1
ATOM 3134 O O . THR A 1 399 ? 5.352 -36.5 -20.688 1 61.41 399 THR A O 1
ATOM 3137 N N . PHE A 1 400 ? 5.375 -34.562 -21.906 1 78.56 400 PHE A N 1
ATOM 3138 C CA . PHE A 1 400 ? 5.727 -33.812 -20.703 1 78.56 400 PHE A CA 1
ATOM 3139 C C . PHE A 1 400 ? 4.992 -32.469 -20.672 1 78.56 400 PHE A C 1
ATOM 3141 O O . PHE A 1 400 ? 4.922 -31.766 -21.672 1 78.56 400 PHE A O 1
ATOM 3148 N N . THR A 1 401 ? 4.223 -32.281 -19.656 1 81 401 THR A N 1
ATOM 3149 C CA . THR A 1 401 ? 3.588 -31 -19.406 1 81 401 THR A CA 1
ATOM 3150 C C . THR A 1 401 ? 4.184 -30.344 -18.172 1 81 401 THR A C 1
ATOM 3152 O O . THR A 1 401 ? 4.246 -30.938 -17.094 1 81 401 THR A O 1
ATOM 3155 N N . HIS A 1 402 ? 4.633 -29.141 -18.359 1 85.62 402 HIS A N 1
ATOM 3156 C CA . HIS A 1 402 ? 5.234 -28.391 -17.266 1 85.62 402 HIS A CA 1
ATOM 3157 C C . HIS A 1 402 ? 4.199 -28.047 -16.203 1 85.62 402 HIS A C 1
ATOM 3159 O O . HIS A 1 402 ? 3.014 -27.906 -16.5 1 85.62 402 HIS A O 1
ATOM 3165 N N . SER A 1 403 ? 4.652 -27.906 -15.062 1 88.5 403 SER A N 1
ATOM 3166 C CA . SER A 1 403 ? 3.773 -27.625 -13.93 1 88.5 403 SER A CA 1
ATOM 3167 C C . SER A 1 403 ? 3.02 -26.312 -14.133 1 88.5 403 SER A C 1
ATOM 3169 O O . SER A 1 403 ? 1.84 -26.219 -13.789 1 88.5 403 SER A O 1
ATOM 3171 N N . HIS A 1 404 ? 3.709 -25.281 -14.68 1 87.19 404 HIS A N 1
ATOM 3172 C CA . HIS A 1 404 ? 3.068 -23.984 -14.836 1 87.19 404 HIS A CA 1
ATOM 3173 C C . HIS A 1 404 ? 1.938 -24.047 -15.859 1 87.19 404 HIS A C 1
ATOM 3175 O O . HIS A 1 404 ? 0.977 -23.281 -15.781 1 87.19 404 HIS A O 1
ATOM 3181 N N . VAL A 1 405 ? 2.031 -24.969 -16.75 1 89 405 VAL A N 1
ATOM 3182 C CA . VAL A 1 405 ? 0.957 -25.156 -17.719 1 89 405 VAL A CA 1
ATOM 3183 C C . VAL A 1 405 ? -0.258 -25.766 -17.031 1 89 405 VAL A C 1
ATOM 3185 O O . VAL A 1 405 ? -1.396 -25.375 -17.312 1 89 405 VAL A O 1
ATOM 3188 N N . PHE A 1 406 ? 0.011 -26.703 -16.141 1 91.31 406 PHE A N 1
ATOM 3189 C CA . PHE A 1 406 ? -1.081 -27.25 -15.352 1 91.31 406 PHE A CA 1
ATOM 3190 C C . PHE A 1 406 ? -1.792 -26.156 -14.57 1 91.31 406 PHE A C 1
ATOM 3192 O O . PHE A 1 406 ? -3.023 -26.094 -14.555 1 91.31 406 PHE A O 1
ATOM 3199 N N . CYS A 1 407 ? -0.992 -25.312 -13.977 1 91.5 407 CYS A N 1
ATOM 3200 C CA . CYS A 1 407 ? -1.551 -24.234 -13.172 1 91.5 407 CYS A CA 1
ATOM 3201 C C . CYS A 1 407 ? -2.422 -23.312 -14.016 1 91.5 407 CYS A C 1
ATOM 3203 O O . CYS A 1 407 ? -3.484 -22.875 -13.57 1 91.5 407 CYS A O 1
ATOM 3205 N N . LEU A 1 408 ? -1.99 -23.078 -15.172 1 91.06 408 LEU A N 1
ATOM 3206 C CA . LEU A 1 408 ? -2.744 -22.234 -16.109 1 91.06 408 LEU A CA 1
ATOM 3207 C C . LEU A 1 408 ? -4.109 -22.844 -16.391 1 91.06 408 LEU A C 1
ATOM 3209 O O . LEU A 1 408 ? -5.125 -22.156 -16.375 1 91.06 408 LEU A O 1
ATOM 3213 N N . HIS A 1 409 ? -4.164 -24.078 -16.641 1 93.75 409 HIS A N 1
ATOM 3214 C CA . HIS A 1 409 ? -5.41 -24.766 -16.953 1 93.75 409 HIS A CA 1
ATOM 3215 C C . HIS A 1 409 ? -6.297 -24.891 -15.719 1 93.75 409 HIS A C 1
ATOM 3217 O O . HIS A 1 409 ? -7.523 -24.812 -15.82 1 93.75 409 HIS A O 1
ATOM 3223 N N . ILE A 1 410 ? -5.668 -25.125 -14.625 1 94.25 410 ILE A N 1
ATOM 3224 C CA . ILE A 1 410 ? -6.438 -25.156 -13.383 1 94.25 410 ILE A CA 1
ATOM 3225 C C . ILE A 1 410 ? -7.109 -23.797 -13.156 1 94.25 410 ILE A C 1
ATOM 3227 O O . ILE A 1 410 ? -8.289 -23.734 -12.812 1 94.25 410 ILE A O 1
ATOM 3231 N N . ALA A 1 411 ? -6.379 -22.75 -13.375 1 92.25 411 ALA A N 1
ATOM 3232 C CA . ALA A 1 411 ? -6.934 -21.422 -13.211 1 92.25 411 ALA A CA 1
ATOM 3233 C C . ALA A 1 411 ? -8.094 -21.188 -14.172 1 92.25 411 ALA A C 1
ATOM 3235 O O . ALA A 1 411 ? -9.102 -20.578 -13.805 1 92.25 411 ALA A O 1
ATOM 3236 N N . TYR A 1 412 ? -7.941 -21.656 -15.391 1 93.69 412 TYR A N 1
ATOM 3237 C CA . TYR A 1 412 ? -8.992 -21.531 -16.406 1 93.69 412 TYR A CA 1
ATOM 3238 C C . TYR A 1 412 ? -10.297 -22.156 -15.906 1 93.69 412 TYR A C 1
ATOM 3240 O O . TYR A 1 412 ? -11.344 -21.5 -15.922 1 93.69 412 TYR A O 1
ATOM 3248 N N . TRP A 1 413 ? -10.227 -23.297 -15.469 1 95.81 413 TRP A N 1
ATOM 3249 C CA . TRP A 1 413 ? -11.43 -23.984 -15.031 1 95.81 413 TRP A CA 1
ATOM 3250 C C . TRP A 1 413 ? -11.938 -23.438 -13.703 1 95.81 413 TRP A C 1
ATOM 3252 O O . TRP A 1 413 ? -13.141 -23.422 -13.445 1 95.81 413 TRP A O 1
ATOM 3262 N N . TRP A 1 414 ? -11.016 -23.016 -12.898 1 93.75 414 TRP A N 1
ATOM 3263 C CA . TRP A 1 414 ? -11.391 -22.375 -11.648 1 93.75 414 TRP A CA 1
ATOM 3264 C C . TRP A 1 414 ? -12.234 -21.141 -11.898 1 93.75 414 TRP A C 1
ATOM 3266 O O . TRP A 1 414 ? -13.297 -20.969 -11.297 1 93.75 414 TRP A O 1
ATOM 3276 N N . ILE A 1 415 ? -11.812 -20.297 -12.773 1 91.56 415 ILE A N 1
ATOM 3277 C CA . ILE A 1 415 ? -12.516 -19.062 -13.094 1 91.56 415 ILE A CA 1
ATOM 3278 C C . ILE A 1 415 ? -13.867 -19.391 -13.734 1 91.56 415 ILE A C 1
ATOM 3280 O O . ILE A 1 415 ? -14.859 -18.719 -13.469 1 91.56 415 ILE A O 1
ATOM 3284 N N . THR A 1 416 ? -13.898 -20.422 -14.523 1 94 416 THR A N 1
ATOM 3285 C CA . THR A 1 416 ? -15.156 -20.891 -15.117 1 94 416 THR A CA 1
ATOM 3286 C C . THR A 1 416 ? -16.141 -21.312 -14.031 1 94 416 THR A C 1
ATOM 3288 O O . THR A 1 416 ? -17.328 -20.953 -14.086 1 94 416 THR A O 1
ATOM 3291 N N . LEU A 1 417 ? -15.625 -21.984 -13.156 1 93.75 417 LEU A N 1
ATOM 3292 C CA . LEU A 1 417 ? -16.453 -22.438 -12.055 1 93.75 417 LEU A CA 1
ATOM 3293 C C . LEU A 1 417 ? -16.984 -21.266 -11.25 1 93.75 417 LEU A C 1
ATOM 3295 O O . LEU A 1 417 ? -18.172 -21.234 -10.891 1 93.75 417 LEU A O 1
ATOM 3299 N N . GLN A 1 418 ? -16.188 -20.344 -11.016 1 89 418 GLN A N 1
ATOM 3300 C CA . GLN A 1 418 ? -16.578 -19.156 -10.273 1 89 418 GLN A CA 1
ATOM 3301 C C . GLN A 1 418 ? -17.672 -18.375 -11.008 1 89 418 GLN A C 1
ATOM 3303 O O . GLN A 1 418 ? -18.547 -17.781 -10.375 1 89 418 GLN A O 1
ATOM 3308 N N . LEU A 1 419 ? -17.516 -18.359 -12.203 1 89.94 419 LEU A N 1
ATOM 3309 C CA . LEU A 1 419 ? -18.453 -17.609 -13.023 1 89.94 419 LEU A CA 1
ATOM 3310 C C . LEU A 1 419 ? -19.844 -18.25 -12.984 1 89.94 419 LEU A C 1
ATOM 3312 O O . LEU A 1 419 ? -20.844 -17.562 -12.852 1 89.94 419 LEU A O 1
ATOM 3316 N N . HIS A 1 420 ? -19.984 -19.547 -12.977 1 90.81 420 HIS A N 1
ATOM 3317 C CA . HIS A 1 420 ? -21.234 -20.25 -13.211 1 90.81 420 HIS A CA 1
ATOM 3318 C C . HIS A 1 420 ? -21.844 -20.734 -11.906 1 90.81 420 HIS A C 1
ATOM 3320 O O . HIS A 1 420 ? -23.047 -21.016 -11.836 1 90.81 420 HIS A O 1
ATOM 3326 N N . LEU A 1 421 ? -21.156 -20.828 -10.914 1 89.06 421 LEU A N 1
ATOM 3327 C CA . LEU A 1 421 ? -21.594 -21.438 -9.68 1 89.06 421 LEU A CA 1
ATOM 3328 C C . LEU A 1 421 ? -22.75 -20.672 -9.062 1 89.06 421 LEU A C 1
ATOM 3330 O O . LEU A 1 421 ? -23.719 -21.266 -8.562 1 89.06 421 LEU A O 1
ATOM 3334 N N . PRO A 1 422 ? -22.672 -19.375 -9.086 1 84.31 422 PRO A N 1
ATOM 3335 C CA . PRO A 1 422 ? -23.797 -18.641 -8.492 1 84.31 422 PRO A CA 1
ATOM 3336 C C . PRO A 1 422 ? -25.141 -18.953 -9.156 1 84.31 422 PRO A C 1
ATOM 3338 O O . PRO A 1 422 ? -26.156 -19.047 -8.477 1 84.31 422 PRO A O 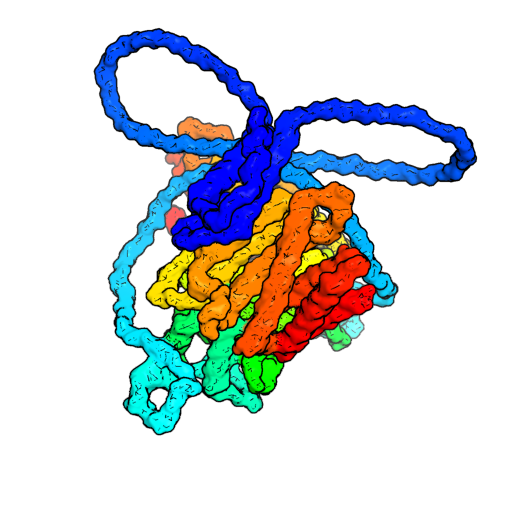1
ATOM 3341 N N . LEU A 1 423 ? -25.188 -19.109 -10.406 1 83.62 423 LEU A N 1
ATOM 3342 C CA . LEU A 1 423 ? -26.422 -19.453 -11.109 1 83.62 423 LEU A CA 1
ATOM 3343 C C . LEU A 1 423 ? -26.844 -20.891 -10.805 1 83.62 423 LEU A C 1
ATOM 3345 O O . LEU A 1 423 ? -28.047 -21.188 -10.758 1 83.62 423 LEU A O 1
ATOM 3349 N N . TYR A 1 424 ? -25.906 -21.672 -10.625 1 83.25 424 TYR A N 1
ATOM 3350 C CA . TYR A 1 424 ? -26.172 -23.062 -10.258 1 83.25 424 TYR A CA 1
ATOM 3351 C C . TYR A 1 424 ? -26.828 -23.141 -8.883 1 83.25 424 TYR A C 1
ATOM 3353 O O . TYR A 1 424 ? -27.75 -23.953 -8.672 1 83.25 424 TYR A O 1
ATOM 3361 N N . ARG A 1 425 ? -26.469 -22.281 -8.016 1 80.19 425 ARG A N 1
ATOM 3362 C CA . ARG A 1 425 ? -26.969 -22.297 -6.641 1 80.19 425 ARG A CA 1
ATOM 3363 C C . ARG A 1 425 ? -28.406 -21.781 -6.574 1 80.19 425 ARG A C 1
ATOM 3365 O O . ARG A 1 425 ? -29.156 -22.125 -5.66 1 80.19 425 ARG A O 1
ATOM 3372 N N . GLN A 1 426 ? -28.75 -20.781 -7.41 1 72.75 426 GLN A N 1
ATOM 3373 C CA . GLN A 1 426 ? -30.109 -20.219 -7.395 1 72.75 426 GLN A CA 1
ATOM 3374 C C . GLN A 1 426 ? -31.141 -21.312 -7.641 1 72.75 426 GLN A C 1
ATOM 3376 O O . GLN A 1 426 ? -32.312 -21.156 -7.262 1 72.75 426 GLN A O 1
ATOM 3381 N N . GLY A 1 427 ? -30.875 -22.5 -7.648 1 59.88 427 GLY A N 1
ATOM 3382 C CA . GLY A 1 427 ? -31.781 -23.625 -7.715 1 59.88 427 GLY A CA 1
ATOM 3383 C C . GLY A 1 427 ? -32.625 -23.641 -8.969 1 59.88 427 GLY A C 1
ATOM 3384 O O . GLY A 1 427 ? -32.688 -22.641 -9.688 1 59.88 427 GLY A O 1
ATOM 3385 N N . GLN A 1 428 ? -33.094 -24.797 -9.43 1 52.12 428 GLN A N 1
ATOM 3386 C CA . GLN A 1 428 ? -33.969 -25.047 -10.547 1 52.12 428 GLN A CA 1
ATOM 3387 C C . GLN A 1 428 ? -35.344 -24.375 -10.328 1 52.12 428 GLN A C 1
ATOM 3389 O O . GLN A 1 428 ? -36.125 -24.844 -9.516 1 52.12 428 GLN A O 1
ATOM 3394 N N . THR A 1 429 ? -35.375 -23.062 -10.203 1 48.38 429 THR A N 1
ATOM 3395 C CA . THR A 1 429 ? -36.781 -22.656 -10.242 1 48.38 429 THR A CA 1
ATOM 3396 C C . THR A 1 429 ? -37.469 -23.172 -11.5 1 48.38 429 THR A C 1
ATOM 3398 O O . THR A 1 429 ? -36.812 -23.484 -12.492 1 48.38 429 THR A O 1
ATOM 3401 N N . LYS A 1 430 ? -38.781 -23.578 -11.375 1 49.19 430 LYS A N 1
ATOM 3402 C CA . LYS A 1 430 ? -39.688 -24.094 -12.398 1 49.19 430 LYS A CA 1
ATOM 3403 C C . LYS A 1 430 ? -39.375 -23.484 -13.766 1 49.19 430 LYS A C 1
ATOM 3405 O O . LYS A 1 430 ? -39.656 -24.078 -14.805 1 49.19 430 LYS A O 1
ATOM 3410 N N . ASP A 1 431 ? -38.969 -22.312 -13.828 1 45.06 431 ASP A N 1
ATOM 3411 C CA . ASP A 1 431 ? -38.625 -21.688 -15.102 1 45.06 431 ASP A CA 1
ATOM 3412 C C . ASP A 1 431 ? -37.125 -21.656 -15.336 1 45.06 431 ASP A C 1
ATOM 3414 O O . ASP A 1 431 ? -36.5 -20.609 -15.203 1 45.06 431 ASP A O 1
ATOM 3418 N N . SER A 1 432 ? -36.562 -22.719 -15.055 1 54.78 432 SER A N 1
ATOM 3419 C CA . SER A 1 432 ? -35.125 -22.875 -15.211 1 54.78 432 SER A CA 1
ATOM 3420 C C . SER A 1 432 ? -34.656 -22.359 -16.562 1 54.78 432 SER A C 1
ATOM 3422 O O . SER A 1 432 ? -35.094 -22.875 -17.609 1 54.78 432 SER A O 1
ATOM 3424 N N . SER A 1 433 ? -34.156 -21.125 -16.703 1 61.47 433 SER A N 1
ATOM 3425 C CA . SER A 1 433 ? -33.75 -20.406 -17.906 1 61.47 433 SER A CA 1
ATOM 3426 C C . SER A 1 433 ? -32.562 -21.078 -18.578 1 61.47 433 SER A C 1
ATOM 3428 O O . SER A 1 433 ? -31.859 -21.875 -17.969 1 61.47 433 SER A O 1
ATOM 3430 N N . ILE A 1 434 ? -32.625 -21.234 -19.859 1 62.59 434 ILE A N 1
ATOM 3431 C CA . ILE A 1 434 ? -31.578 -21.703 -20.75 1 62.59 434 ILE A CA 1
ATOM 3432 C C . ILE A 1 434 ? -30.203 -21.359 -20.172 1 62.59 434 ILE A C 1
ATOM 3434 O O . ILE A 1 434 ? -29.266 -22.156 -20.25 1 62.59 434 ILE A O 1
ATOM 3438 N N . GLY A 1 435 ? -30.297 -20.406 -19.344 1 71.19 435 GLY A N 1
ATOM 3439 C CA . GLY A 1 435 ? -29.031 -19.969 -18.75 1 71.19 435 GLY A CA 1
ATOM 3440 C C . GLY A 1 435 ? -28.609 -20.797 -17.562 1 71.19 435 GLY A C 1
ATOM 3441 O O . GLY A 1 435 ? -27.422 -21.094 -17.406 1 71.19 435 GLY A O 1
ATOM 3442 N N . GLN A 1 436 ? -29.516 -21.281 -16.938 1 77.75 436 GLN A N 1
ATOM 3443 C CA . GLN A 1 436 ? -29.203 -22.062 -15.75 1 77.75 436 GLN A CA 1
ATOM 3444 C C . GLN A 1 436 ? -28.719 -23.469 -16.125 1 77.75 436 GLN A C 1
ATOM 3446 O O . GLN A 1 436 ? -27.781 -23.984 -15.539 1 77.75 436 GLN A O 1
ATOM 3451 N N . ASP A 1 437 ? -29.344 -24.031 -17.094 1 80.56 437 ASP A N 1
ATOM 3452 C CA . ASP A 1 437 ? -28.938 -25.359 -17.547 1 80.56 437 ASP A CA 1
ATOM 3453 C C . ASP A 1 437 ? -27.516 -25.328 -18.094 1 80.56 437 ASP A C 1
ATOM 3455 O O . ASP A 1 437 ? -26.734 -26.25 -17.844 1 80.56 437 ASP A O 1
ATOM 3459 N N . ARG A 1 438 ? -27.203 -24.344 -18.734 1 83.75 438 ARG A N 1
ATOM 3460 C CA . ARG A 1 438 ? -25.859 -24.188 -19.266 1 83.75 438 ARG A CA 1
ATOM 3461 C C . ARG A 1 438 ? -24.844 -24.062 -18.141 1 83.75 438 ARG A C 1
ATOM 3463 O O . ARG A 1 438 ? -23.75 -24.625 -18.219 1 83.75 438 ARG A O 1
ATOM 3470 N N . SER A 1 439 ? -25.266 -23.359 -17.188 1 88.38 439 SER A N 1
ATOM 3471 C CA . SER A 1 439 ? -24.344 -23.172 -16.062 1 88.38 439 SER A CA 1
ATOM 3472 C C . SER A 1 439 ? -24.109 -24.469 -15.297 1 88.38 439 SER A C 1
ATOM 3474 O O . SER A 1 439 ? -23 -24.734 -14.844 1 88.38 439 SER A O 1
ATOM 3476 N N . ILE A 1 440 ? -25.125 -25.188 -15.227 1 88.19 440 ILE A N 1
ATOM 3477 C CA . ILE A 1 440 ? -24.984 -26.484 -14.555 1 88.19 440 ILE A CA 1
ATOM 3478 C C . ILE A 1 440 ? -24.031 -27.375 -15.344 1 88.19 440 ILE A C 1
ATOM 3480 O O . ILE A 1 440 ? -23.125 -27.984 -14.781 1 88.19 440 ILE A O 1
ATOM 3484 N N . LYS A 1 441 ? -24.188 -27.406 -16.609 1 88.75 441 LYS A N 1
ATOM 3485 C CA . LYS A 1 441 ? -23.328 -28.219 -17.469 1 88.75 441 LYS A CA 1
ATOM 3486 C C . LYS A 1 441 ? -21.875 -27.75 -17.406 1 88.75 441 LYS A C 1
ATOM 3488 O O . LYS A 1 441 ? -20.953 -28.562 -17.359 1 88.75 441 LYS A O 1
ATOM 3493 N N . MET A 1 442 ? -21.75 -26.469 -17.406 1 92.69 442 MET A N 1
ATOM 3494 C CA . MET A 1 442 ? -20.406 -25.906 -17.344 1 92.69 442 MET A CA 1
ATOM 3495 C C . MET A 1 442 ? -19.734 -26.203 -16.016 1 92.69 442 MET A C 1
ATOM 3497 O O . MET A 1 442 ? -18.531 -26.469 -15.953 1 92.69 442 MET A O 1
ATOM 3501 N N . CYS A 1 443 ? -20.469 -26.125 -14.977 1 94.19 443 CYS A N 1
ATOM 3502 C CA . CYS A 1 443 ? -19.922 -26.438 -13.664 1 94.19 443 CYS A CA 1
ATOM 3503 C C . CYS A 1 443 ? -19.484 -27.906 -13.602 1 94.19 443 CYS A C 1
ATOM 3505 O O . CYS A 1 443 ? -18.406 -28.219 -13.078 1 94.19 443 CYS A O 1
ATOM 3507 N N . ASN A 1 444 ? -20.312 -28.75 -14.148 1 92.56 444 ASN A N 1
ATOM 3508 C CA . ASN A 1 444 ? -19.969 -30.172 -14.156 1 92.56 444 ASN A CA 1
ATOM 3509 C C . ASN A 1 444 ? -18.703 -30.438 -14.969 1 92.56 444 ASN A C 1
ATOM 3511 O O . ASN A 1 444 ? -17.844 -31.203 -14.539 1 92.56 444 ASN A O 1
ATOM 3515 N N . ARG A 1 445 ? -18.609 -29.812 -16.094 1 93.81 445 ARG A N 1
ATOM 3516 C CA . ARG A 1 445 ? -17.406 -29.953 -16.922 1 93.81 445 ARG A CA 1
ATOM 3517 C C . ARG A 1 445 ? -16.172 -29.422 -16.188 1 93.81 445 ARG A C 1
ATOM 3519 O O . ARG A 1 445 ? -15.109 -30.047 -16.234 1 93.81 445 ARG A O 1
ATOM 3526 N N . ALA A 1 446 ? -16.328 -28.344 -15.562 1 97.06 446 ALA A N 1
ATOM 3527 C CA . ALA A 1 446 ? -15.219 -27.719 -14.852 1 97.06 446 ALA A CA 1
ATOM 3528 C C . ALA A 1 446 ? -14.734 -28.594 -13.703 1 97.06 446 ALA A C 1
ATOM 3530 O O . ALA A 1 446 ? -13.531 -28.797 -13.531 1 97.06 446 ALA A O 1
ATOM 3531 N N . THR A 1 447 ? -15.664 -29.141 -12.945 1 97.56 447 THR A N 1
ATOM 3532 C CA . THR A 1 447 ? -15.281 -29.969 -11.805 1 97.56 447 THR A CA 1
ATOM 3533 C C . THR A 1 447 ? -14.594 -31.25 -12.266 1 97.56 447 THR A C 1
ATOM 3535 O O . THR A 1 447 ? -13.617 -31.688 -11.664 1 97.56 447 THR A O 1
ATOM 3538 N N . GLU A 1 448 ? -15.102 -31.812 -13.32 1 96.12 448 GLU A N 1
ATOM 3539 C CA . GLU A 1 448 ? -14.477 -33.031 -13.859 1 96.12 448 GLU A CA 1
ATOM 3540 C C . GLU A 1 448 ? -13.039 -32.75 -14.305 1 96.12 448 GLU A C 1
ATOM 3542 O O . GLU A 1 448 ? -12.125 -33.5 -13.984 1 96.12 448 GLU A O 1
ATOM 3547 N N . ASN A 1 449 ? -12.844 -31.703 -15.016 1 96.69 449 ASN A N 1
ATOM 3548 C CA . ASN A 1 449 ? -11.508 -31.344 -15.492 1 96.69 449 ASN A CA 1
ATOM 3549 C C . ASN A 1 449 ? -10.578 -31 -14.336 1 96.69 449 ASN A C 1
ATOM 3551 O O . ASN A 1 449 ? -9.406 -31.375 -14.336 1 96.69 449 ASN A O 1
ATOM 3555 N N . LEU A 1 450 ? -11.055 -30.266 -13.359 1 97.81 450 LEU A N 1
ATOM 3556 C CA . LEU A 1 450 ? -10.234 -29.875 -12.211 1 97.81 450 LEU A CA 1
ATOM 3557 C C . LEU A 1 450 ? -9.75 -31.094 -11.445 1 97.81 450 LEU A C 1
ATOM 3559 O O . LEU A 1 450 ? -8.562 -31.203 -11.125 1 97.81 450 LEU A O 1
ATOM 3563 N N . VAL A 1 451 ? -10.68 -32 -11.188 1 97.62 451 VAL A N 1
ATOM 3564 C CA . VAL A 1 451 ? -10.297 -33.219 -10.469 1 97.62 451 VAL A CA 1
ATOM 3565 C C . VAL A 1 451 ? -9.234 -33.969 -11.25 1 97.62 451 VAL A C 1
ATOM 3567 O O . VAL A 1 451 ? -8.242 -34.438 -10.672 1 97.62 451 VAL A O 1
ATOM 3570 N N . GLN A 1 452 ? -9.43 -34.062 -12.547 1 95.62 452 GLN A N 1
ATOM 3571 C CA . GLN A 1 452 ? -8.445 -34.75 -13.391 1 95.62 452 GLN A CA 1
ATOM 3572 C C . GLN A 1 452 ? -7.102 -34.031 -13.344 1 95.62 452 GLN A C 1
ATOM 3574 O O . GLN A 1 452 ? -6.055 -34.656 -13.25 1 95.62 452 GLN A O 1
ATOM 3579 N N . LEU A 1 453 ? -7.137 -32.75 -13.383 1 95.81 453 LEU A N 1
ATOM 3580 C CA . LEU A 1 453 ? -5.914 -31.953 -13.375 1 95.81 453 LEU A CA 1
ATOM 3581 C C . LEU A 1 453 ? -5.195 -32.094 -12.031 1 95.81 453 LEU A C 1
ATOM 3583 O O . LEU A 1 453 ? -3.967 -32.156 -11.984 1 95.81 453 LEU A O 1
ATOM 3587 N N . PHE A 1 454 ? -5.934 -32.094 -10.953 1 96.56 454 PHE A N 1
ATOM 3588 C CA . PHE A 1 454 ? -5.328 -32.312 -9.641 1 96.56 454 PHE A CA 1
ATOM 3589 C C . PHE A 1 454 ? -4.629 -33.656 -9.562 1 96.56 454 PHE A C 1
ATOM 3591 O O . PHE A 1 454 ? -3.502 -33.75 -9.07 1 96.56 454 PHE A O 1
ATOM 3598 N N . THR A 1 455 ? -5.336 -34.594 -10.047 1 94.75 455 THR A N 1
ATOM 3599 C CA . THR A 1 455 ? -4.797 -35.969 -10.008 1 94.75 455 THR A CA 1
ATOM 3600 C C . THR A 1 455 ? -3.533 -36.062 -10.852 1 94.75 455 THR A C 1
ATOM 3602 O O . THR A 1 455 ? -2.539 -36.656 -10.422 1 94.75 455 THR A O 1
ATOM 3605 N N . GLU A 1 456 ? -3.555 -35.5 -12.016 1 92.69 456 GLU A N 1
ATOM 3606 C CA . GLU A 1 456 ? -2.391 -35.531 -12.898 1 92.69 456 GLU A CA 1
ATOM 3607 C C . GLU A 1 456 ? -1.229 -34.75 -12.305 1 92.69 456 GLU A C 1
ATOM 3609 O O . GLU A 1 456 ? -0.07 -35.125 -12.43 1 92.69 456 GLU A O 1
ATOM 3614 N N . PHE A 1 457 ? -1.508 -33.625 -11.719 1 93.5 457 PHE A N 1
ATOM 3615 C CA . PHE A 1 457 ? -0.475 -32.812 -11.062 1 93.5 457 PHE A CA 1
ATOM 3616 C C . PHE A 1 457 ? 0.194 -33.625 -9.953 1 93.5 457 PHE A C 1
ATOM 3618 O O . PHE A 1 457 ? 1.42 -33.594 -9.82 1 93.5 457 PHE A O 1
ATOM 3625 N N . ASP A 1 458 ? -0.561 -34.281 -9.18 1 94.06 458 ASP A N 1
ATOM 3626 C CA . ASP A 1 458 ? -0.039 -35.094 -8.078 1 94.06 458 ASP A CA 1
ATOM 3627 C C . ASP A 1 458 ? 0.869 -36.219 -8.586 1 94.06 458 ASP A C 1
ATOM 3629 O O . ASP A 1 458 ? 1.938 -36.469 -8.023 1 94.06 458 ASP A O 1
ATOM 3633 N N . LYS A 1 459 ? 0.468 -36.812 -9.617 1 91.56 459 LYS A N 1
ATOM 3634 C CA . LYS A 1 459 ? 1.227 -37.938 -10.195 1 91.56 459 LYS A CA 1
ATOM 3635 C C . LYS A 1 459 ? 2.562 -37.438 -10.75 1 91.56 459 LYS A C 1
ATOM 3637 O O . LYS A 1 459 ? 3.584 -38.125 -10.602 1 91.56 459 LYS A O 1
ATOM 3642 N N . ARG A 1 460 ? 2.562 -36.281 -11.297 1 88.44 460 ARG A N 1
ATOM 3643 C CA . ARG A 1 460 ? 3.74 -35.812 -12.031 1 88.44 460 ARG A CA 1
ATOM 3644 C C . ARG A 1 460 ? 4.637 -34.969 -11.141 1 88.44 460 ARG A C 1
ATOM 3646 O O . ARG A 1 460 ? 5.863 -35 -11.25 1 88.44 460 ARG A O 1
ATOM 3653 N N . TYR A 1 461 ? 4.145 -34.125 -10.281 1 89.62 461 TYR A N 1
ATOM 3654 C CA . TYR A 1 461 ? 4.938 -33.156 -9.555 1 89.62 461 TYR A CA 1
ATOM 3655 C C . TYR A 1 461 ? 4.688 -33.25 -8.055 1 89.62 461 TYR A C 1
ATOM 3657 O O . TYR A 1 461 ? 5.402 -32.625 -7.258 1 89.62 461 TYR A O 1
ATOM 3665 N N . THR A 1 462 ? 3.695 -34 -7.633 1 91.5 462 THR A N 1
ATOM 3666 C CA . THR A 1 462 ? 3.26 -34.125 -6.246 1 91.5 462 THR A CA 1
ATOM 3667 C C . THR A 1 462 ? 2.562 -32.844 -5.793 1 91.5 462 THR A C 1
ATOM 3669 O O . THR A 1 462 ? 2.977 -31.734 -6.152 1 91.5 462 THR A O 1
ATOM 3672 N N . LEU A 1 463 ? 1.618 -32.938 -5.043 1 93.19 463 LEU A N 1
ATOM 3673 C CA . LEU A 1 463 ? 0.821 -31.797 -4.582 1 93.19 463 LEU A CA 1
ATOM 3674 C C . LEU A 1 463 ? 1.521 -31.062 -3.441 1 93.19 463 LEU A C 1
ATOM 3676 O O . LEU A 1 463 ? 1.103 -29.969 -3.047 1 93.19 463 LEU A O 1
ATOM 3680 N N . ARG A 1 464 ? 2.666 -31.594 -3.02 1 90 464 ARG A N 1
ATOM 3681 C CA . ARG A 1 464 ? 3.5 -30.891 -2.055 1 90 464 ARG A CA 1
ATOM 3682 C C . ARG A 1 464 ? 4.012 -29.578 -2.635 1 90 464 ARG A C 1
ATOM 3684 O O . ARG A 1 464 ? 4.199 -28.594 -1.905 1 90 464 ARG A O 1
ATOM 3691 N N . TYR A 1 465 ? 4.18 -29.531 -3.951 1 89.56 465 TYR A N 1
ATOM 3692 C CA . TYR A 1 465 ? 4.727 -28.359 -4.613 1 89.56 465 TYR A CA 1
ATOM 3693 C C . TYR A 1 465 ? 3.623 -27.547 -5.289 1 89.56 465 TYR A C 1
ATOM 3695 O O . TYR A 1 465 ? 3.9 -26.688 -6.121 1 89.56 465 TYR A O 1
ATOM 3703 N N . PHE A 1 466 ? 2.363 -27.906 -4.887 1 91.69 466 PHE A N 1
ATOM 3704 C CA . PHE A 1 466 ? 1.229 -27.172 -5.453 1 91.69 466 PHE A CA 1
ATOM 3705 C C . PHE A 1 466 ? 1.229 -25.719 -4.996 1 91.69 466 PHE A C 1
ATOM 3707 O O . PHE A 1 466 ? 1.473 -25.438 -3.822 1 91.69 466 PHE A O 1
ATOM 3714 N N . PRO A 1 467 ? 1.048 -24.766 -5.922 1 88.31 467 PRO A N 1
ATOM 3715 C CA . PRO A 1 467 ? 1.072 -23.344 -5.539 1 88.31 467 PRO A CA 1
ATOM 3716 C C . PRO A 1 467 ? -0.03 -22.984 -4.543 1 88.31 467 PRO A C 1
ATOM 3718 O O . PRO A 1 467 ? -1.187 -23.375 -4.734 1 88.31 467 PRO A O 1
ATOM 3721 N N . GLY A 1 468 ? 0.249 -22.203 -3.609 1 85.12 468 GLY A N 1
ATOM 3722 C CA . GLY A 1 468 ? -0.673 -21.844 -2.543 1 85.12 468 GLY A CA 1
ATOM 3723 C C . GLY A 1 468 ? -1.843 -21.016 -3.021 1 85.12 468 GLY A C 1
ATOM 3724 O O . GLY A 1 468 ? -2.939 -21.094 -2.465 1 85.12 468 GLY A O 1
ATOM 3725 N N . ASN A 1 469 ? -1.626 -20.25 -4.051 1 83.06 469 ASN A N 1
ATOM 3726 C CA . ASN A 1 469 ? -2.654 -19.344 -4.551 1 83.06 469 ASN A CA 1
ATOM 3727 C C . ASN A 1 469 ? -3.738 -20.094 -5.32 1 83.06 469 ASN A C 1
ATOM 3729 O O . ASN A 1 469 ? -4.781 -19.516 -5.641 1 83.06 469 ASN A O 1
ATOM 3733 N N . LEU A 1 470 ? -3.576 -21.391 -5.562 1 88.25 470 LEU A N 1
ATOM 3734 C CA . LEU A 1 470 ? -4.555 -22.172 -6.316 1 88.25 470 LEU A CA 1
ATOM 3735 C C . LEU A 1 470 ? -5.301 -23.141 -5.402 1 88.25 470 LEU A C 1
ATOM 3737 O O . LEU A 1 470 ? -6.129 -23.922 -5.871 1 88.25 470 LEU A O 1
ATOM 3741 N N . LEU A 1 471 ? -5.043 -23.062 -4.152 1 89.25 471 LEU A N 1
ATOM 3742 C CA . LEU A 1 471 ? -5.688 -23.953 -3.205 1 89.25 471 LEU A CA 1
ATOM 3743 C C . LEU A 1 471 ? -7.199 -23.766 -3.209 1 89.25 471 LEU A C 1
ATOM 3745 O O . LEU A 1 471 ? -7.957 -24.719 -3.027 1 89.25 471 LEU A O 1
ATOM 3749 N N . GLN A 1 472 ? -7.539 -22.562 -3.486 1 88.12 472 GLN A N 1
ATOM 3750 C CA . GLN A 1 472 ? -8.969 -22.266 -3.484 1 88.12 472 GLN A CA 1
ATOM 3751 C C . GLN A 1 472 ? -9.688 -22.984 -4.621 1 88.12 472 GLN A C 1
ATOM 3753 O O . GLN A 1 472 ? -10.883 -23.266 -4.527 1 88.12 472 GLN A O 1
ATOM 3758 N N . ALA A 1 473 ? -8.984 -23.234 -5.633 1 92.38 473 ALA A N 1
ATOM 3759 C CA . ALA A 1 473 ? -9.57 -23.984 -6.73 1 92.38 473 ALA A CA 1
ATOM 3760 C C . ALA A 1 473 ? -9.984 -25.391 -6.273 1 92.38 473 ALA A C 1
ATOM 3762 O O . ALA A 1 473 ? -11.047 -25.891 -6.66 1 92.38 473 ALA A O 1
ATOM 3763 N N . MET A 1 474 ? -9.227 -25.969 -5.383 1 95.31 474 MET A N 1
ATOM 3764 C CA . MET A 1 474 ? -9.547 -27.281 -4.84 1 95.31 474 MET A CA 1
ATOM 3765 C C . MET A 1 474 ? -10.773 -27.219 -3.934 1 95.31 474 MET A C 1
ATOM 3767 O O . MET A 1 474 ? -11.672 -28.062 -4.035 1 95.31 474 MET A O 1
ATOM 3771 N N . ALA A 1 475 ? -10.781 -26.219 -3.158 1 93.38 475 ALA A N 1
ATOM 3772 C CA . ALA A 1 475 ? -11.891 -26.047 -2.223 1 93.38 475 ALA A CA 1
ATOM 3773 C C . ALA A 1 475 ? -13.195 -25.781 -2.963 1 93.38 475 ALA A C 1
ATOM 3775 O O . ALA A 1 475 ? -14.219 -26.406 -2.674 1 93.38 475 ALA A O 1
ATOM 3776 N N . LEU A 1 476 ? -13.117 -24.891 -3.877 1 92.69 476 LEU A N 1
ATOM 3777 C CA . LEU A 1 476 ? -14.32 -24.547 -4.625 1 92.69 476 LEU A CA 1
ATOM 3778 C C . LEU A 1 476 ? -14.812 -25.734 -5.441 1 92.69 476 LEU A C 1
ATOM 3780 O O . LEU A 1 476 ? -16.031 -25.938 -5.586 1 92.69 476 LEU A O 1
ATOM 3784 N N . CYS A 1 477 ? -13.93 -26.406 -6.055 1 97.06 477 CYS A N 1
ATOM 3785 C CA . CYS A 1 477 ? -14.289 -27.625 -6.777 1 97.06 477 CYS A CA 1
ATOM 3786 C C . CYS A 1 477 ? -15.031 -28.594 -5.871 1 97.06 477 CYS A C 1
ATOM 3788 O O . CYS A 1 477 ? -16.078 -29.109 -6.246 1 97.06 477 CYS A O 1
ATOM 3790 N N . GLY A 1 478 ? -14.539 -28.781 -4.664 1 96.44 478 GLY A N 1
ATOM 3791 C CA . GLY A 1 478 ? -15.219 -29.625 -3.699 1 96.44 478 GLY A CA 1
ATOM 3792 C C . GLY A 1 478 ? -16.625 -29.141 -3.367 1 96.44 478 GLY A C 1
ATOM 3793 O O . GLY A 1 478 ? -17.562 -29.938 -3.307 1 96.44 478 GLY A O 1
ATOM 3794 N N . ASP A 1 479 ? -16.75 -27.922 -3.213 1 93.19 479 ASP A N 1
ATOM 3795 C CA . ASP A 1 479 ? -18.047 -27.328 -2.906 1 93.19 479 ASP A CA 1
ATOM 3796 C C . ASP A 1 479 ? -19.031 -27.531 -4.055 1 93.19 479 ASP A C 1
ATOM 3798 O O . ASP A 1 479 ? -20.203 -27.812 -3.828 1 93.19 479 ASP A O 1
ATOM 3802 N N . ALA A 1 480 ? -18.531 -27.281 -5.215 1 94.81 480 ALA A N 1
ATOM 3803 C CA . ALA A 1 480 ? -19.391 -27.484 -6.383 1 94.81 480 ALA A CA 1
ATOM 3804 C C . ALA A 1 480 ? -19.844 -28.922 -6.492 1 94.81 480 ALA A C 1
ATOM 3806 O O . ALA A 1 480 ? -21 -29.203 -6.84 1 94.81 480 ALA A O 1
ATOM 3807 N N . LEU A 1 481 ? -18.984 -29.844 -6.215 1 96.31 481 LEU A N 1
ATOM 3808 C CA . LEU A 1 481 ? -19.328 -31.25 -6.254 1 96.31 481 LEU A CA 1
ATOM 3809 C C . LEU A 1 481 ? -20.312 -31.609 -5.148 1 96.31 481 LEU A C 1
ATOM 3811 O O . LEU A 1 481 ? -21.172 -32.469 -5.332 1 96.31 481 LEU A O 1
ATOM 3815 N N . LEU A 1 482 ? -20.172 -30.953 -4.039 1 94.31 482 LEU A N 1
ATOM 3816 C CA . LEU A 1 482 ? -21.156 -31.141 -2.971 1 94.31 482 LEU A CA 1
ATOM 3817 C C . LEU A 1 482 ? -22.531 -30.688 -3.418 1 94.31 482 LEU A C 1
ATOM 3819 O O . LEU A 1 482 ? -23.531 -31.359 -3.141 1 94.31 482 LEU A O 1
ATOM 3823 N N . LEU A 1 483 ? -22.531 -29.562 -4.031 1 91 483 LEU A N 1
ATOM 3824 C CA . LEU A 1 483 ? -23.797 -29.062 -4.562 1 91 483 LEU A CA 1
ATOM 3825 C C . LEU A 1 483 ? -24.391 -30.031 -5.574 1 91 483 LEU A C 1
ATOM 3827 O O . LEU A 1 483 ? -25.594 -30.281 -5.578 1 91 483 LEU A O 1
ATOM 3831 N N . GLU A 1 484 ? -23.609 -30.562 -6.453 1 91.5 484 GLU A N 1
ATOM 3832 C CA . GLU A 1 484 ? -24.047 -31.562 -7.434 1 91.5 484 GLU A CA 1
ATOM 3833 C C . GLU A 1 484 ? -24.625 -32.812 -6.75 1 91.5 484 GLU A C 1
ATOM 3835 O O . GLU A 1 484 ? -25.641 -33.344 -7.172 1 91.5 484 GLU A O 1
ATOM 3840 N N . ARG A 1 485 ? -24.016 -33.219 -5.699 1 91.5 485 ARG A N 1
ATOM 3841 C CA . ARG A 1 485 ? -24.484 -34.375 -4.965 1 91.5 485 ARG A CA 1
ATOM 3842 C C . ARG A 1 485 ? -25.859 -34.125 -4.352 1 91.5 485 ARG A C 1
ATOM 3844 O O . ARG A 1 485 ? -26.719 -35 -4.395 1 91.5 485 ARG A O 1
ATOM 3851 N N . VAL A 1 486 ? -26.047 -32.969 -3.816 1 87.69 486 VAL A N 1
ATOM 3852 C CA . VAL A 1 486 ? -27.281 -32.625 -3.137 1 87.69 486 VAL A CA 1
ATOM 3853 C C . VAL A 1 486 ? -28.406 -32.469 -4.164 1 87.69 486 VAL A C 1
ATOM 3855 O O . VAL A 1 486 ? -29.547 -32.844 -3.91 1 87.69 486 VAL A O 1
ATOM 3858 N N . GLN A 1 487 ? -28.109 -31.906 -5.293 1 84.06 487 GLN A N 1
ATOM 3859 C CA . GLN A 1 487 ? -29.125 -31.594 -6.285 1 84.06 487 GLN A CA 1
ATOM 3860 C C . GLN A 1 487 ? -29.438 -32.812 -7.164 1 84.06 487 GLN A C 1
ATOM 3862 O O . GLN A 1 487 ? -30.422 -32.812 -7.898 1 84.06 487 GLN A O 1
ATOM 3867 N N . THR A 1 488 ? -28.578 -33.719 -7.223 1 84.06 488 THR A N 1
ATOM 3868 C CA . THR A 1 488 ? -28.828 -34.938 -7.988 1 84.06 488 THR A CA 1
ATOM 3869 C C . THR A 1 488 ? -29.969 -35.75 -7.379 1 84.06 488 THR A C 1
ATOM 3871 O O . THR A 1 488 ? -29.953 -36.062 -6.184 1 84.06 488 THR A O 1
ATOM 3874 N N . PRO A 1 489 ? -30.969 -35.906 -8.242 1 78.31 489 PRO A N 1
ATOM 3875 C CA . PRO A 1 489 ? -32.125 -36.625 -7.75 1 78.31 489 PRO A CA 1
ATOM 3876 C C . PRO A 1 489 ? -31.797 -38.031 -7.25 1 78.31 489 PRO A C 1
ATOM 3878 O O . PRO A 1 489 ? -30.781 -38.594 -7.664 1 78.31 489 PRO A O 1
ATOM 3881 N N . GLY A 1 490 ? -32.594 -38.625 -6.344 1 75.81 490 GLY A N 1
ATOM 3882 C CA . GLY A 1 490 ? -32.406 -39.938 -5.719 1 75.81 490 GLY A CA 1
ATOM 3883 C C . GLY A 1 490 ? -32.312 -41.062 -6.723 1 75.81 490 GLY A C 1
ATOM 3884 O O . GLY A 1 490 ? -31.641 -42.062 -6.457 1 75.81 490 GLY A O 1
ATOM 3885 N N . GLY A 1 491 ? -32.875 -40.906 -7.887 1 74.44 491 GLY A N 1
ATOM 3886 C CA . GLY A 1 491 ? -32.875 -41.969 -8.883 1 74.44 491 GLY A CA 1
ATOM 3887 C C . GLY A 1 491 ? -31.594 -42.062 -9.672 1 74.44 491 GLY A C 1
ATOM 3888 O O . GLY A 1 491 ? -31.469 -42.875 -10.578 1 74.44 491 GLY A O 1
ATOM 3889 N N . ALA A 1 492 ? -30.578 -41.25 -9.43 1 86.38 492 ALA A N 1
ATOM 3890 C CA . ALA A 1 492 ? -29.328 -41.312 -10.172 1 86.38 492 ALA A CA 1
ATOM 3891 C C . ALA A 1 492 ? -28.141 -41.594 -9.242 1 86.38 492 ALA A C 1
ATOM 3893 O O . ALA A 1 492 ? -27.266 -40.75 -9.062 1 86.38 492 ALA A O 1
ATOM 3894 N N . PRO A 1 493 ? -28.109 -42.844 -8.734 1 86.06 493 PRO A N 1
ATOM 3895 C CA . PRO A 1 493 ? -27.094 -43.156 -7.738 1 86.06 493 PRO A CA 1
ATOM 3896 C C . PRO A 1 493 ? -25.672 -43.125 -8.305 1 86.06 493 PRO A C 1
ATOM 3898 O O . PRO A 1 493 ? -24.734 -42.75 -7.59 1 86.06 493 PRO A O 1
ATOM 3901 N N . LYS A 1 494 ? -25.547 -43.469 -9.594 1 89.38 494 LYS A N 1
ATOM 3902 C CA . LYS A 1 494 ? -24.219 -43.438 -10.195 1 89.38 494 LYS A CA 1
ATOM 3903 C C . LYS A 1 494 ? -23.656 -42.031 -10.219 1 89.38 494 LYS A C 1
ATOM 3905 O O . LYS A 1 494 ? -22.469 -41.812 -9.938 1 89.38 494 LYS A O 1
ATOM 3910 N N . LYS A 1 495 ? -24.469 -41.094 -10.539 1 88.81 495 LYS A N 1
ATOM 3911 C CA . LYS A 1 495 ? -24.047 -39.719 -10.562 1 88.81 495 LYS A CA 1
ATOM 3912 C C . LYS A 1 495 ? -23.688 -39.219 -9.164 1 88.81 495 LYS A C 1
ATOM 3914 O O . LYS A 1 495 ? -22.719 -38.469 -9 1 88.81 495 LYS A O 1
ATOM 3919 N N . ARG A 1 496 ? -24.344 -39.625 -8.211 1 90.81 496 ARG A N 1
ATOM 3920 C CA . ARG A 1 496 ? -24.062 -39.25 -6.828 1 90.81 496 ARG A CA 1
ATOM 3921 C C . ARG A 1 496 ? -22.75 -39.844 -6.355 1 90.81 496 ARG A C 1
ATOM 3923 O O . ARG A 1 496 ? -21.969 -39.188 -5.656 1 90.81 496 ARG A O 1
ATOM 3930 N N . ALA A 1 497 ? -22.578 -41.094 -6.754 1 91.88 497 ALA A N 1
ATOM 3931 C CA . ALA A 1 497 ? -21.328 -41.75 -6.379 1 91.88 497 ALA A CA 1
ATOM 3932 C C . ALA A 1 497 ? -20.125 -41.062 -7.02 1 91.88 497 ALA A C 1
ATOM 3934 O O . ALA A 1 497 ? -19.078 -40.938 -6.387 1 91.88 497 ALA A O 1
ATOM 3935 N N . LYS A 1 498 ? -20.266 -40.688 -8.25 1 92.75 498 LYS A N 1
ATOM 3936 C CA . LYS A 1 498 ? -19.188 -40 -8.945 1 92.75 498 LYS A CA 1
ATOM 3937 C C . LYS A 1 498 ? -18.891 -38.656 -8.273 1 92.75 498 LYS A C 1
ATOM 3939 O O . LYS A 1 498 ? -17.719 -38.281 -8.148 1 92.75 498 LYS A O 1
ATOM 3944 N N . ALA A 1 499 ? -19.875 -37.938 -7.891 1 94.31 499 ALA A N 1
ATOM 3945 C CA . ALA A 1 499 ? -19.703 -36.688 -7.176 1 94.31 499 ALA A CA 1
ATOM 3946 C C . ALA A 1 499 ? -18.969 -36.906 -5.859 1 94.31 499 ALA A C 1
ATOM 3948 O O . ALA A 1 499 ? -18.078 -36.125 -5.5 1 94.31 499 ALA A O 1
ATOM 3949 N N . GLN A 1 500 ? -19.312 -37.969 -5.18 1 94.31 500 GLN A N 1
ATOM 3950 C CA . GLN A 1 500 ? -18.656 -38.281 -3.91 1 94.31 500 GLN A CA 1
ATOM 3951 C C . GLN A 1 500 ? -17.172 -38.594 -4.117 1 94.31 500 GLN A C 1
ATOM 3953 O O . GLN A 1 500 ? -16.328 -38.156 -3.33 1 94.31 500 GLN A O 1
ATOM 3958 N N . GLU A 1 501 ? -16.891 -39.344 -5.152 1 95.62 501 GLU A N 1
ATOM 3959 C CA . GLU A 1 501 ? -15.5 -39.625 -5.477 1 95.62 501 GLU A CA 1
ATOM 3960 C C . GLU A 1 501 ? -14.719 -38.344 -5.754 1 95.62 501 GLU A C 1
ATOM 3962 O O . GLU A 1 501 ? -13.555 -38.219 -5.371 1 95.62 501 GLU A O 1
ATOM 3967 N N . GLY A 1 502 ? -15.336 -37.5 -6.461 1 96.94 502 GLY A N 1
ATOM 3968 C CA . GLY A 1 502 ? -14.719 -36.219 -6.723 1 96.94 502 GLY A CA 1
ATOM 3969 C C . GLY A 1 502 ? -14.445 -35.406 -5.461 1 96.94 502 GLY A C 1
ATOM 3970 O O . GLY A 1 502 ? -13.375 -34.812 -5.316 1 96.94 502 GLY A O 1
ATOM 3971 N N . ILE A 1 503 ? -15.375 -35.375 -4.57 1 97 503 ILE A N 1
ATOM 3972 C CA . ILE A 1 503 ? -15.227 -34.688 -3.297 1 97 503 ILE A CA 1
ATOM 3973 C C . ILE A 1 503 ? -14.039 -35.281 -2.527 1 97 503 ILE A C 1
ATOM 3975 O O . ILE A 1 503 ? -13.195 -34.531 -2.025 1 97 503 ILE A O 1
ATOM 3979 N N . ASP A 1 504 ? -13.977 -36.562 -2.508 1 96.44 504 ASP A N 1
ATOM 3980 C CA . ASP A 1 504 ? -12.898 -37.25 -1.799 1 96.44 504 ASP A CA 1
ATOM 3981 C C . ASP A 1 504 ? -11.539 -36.906 -2.418 1 96.44 504 ASP A C 1
ATOM 3983 O O . ASP A 1 504 ? -10.547 -36.75 -1.705 1 96.44 504 ASP A O 1
ATOM 3987 N N . SER A 1 505 ? -11.562 -36.844 -3.701 1 97.06 505 SER A N 1
ATOM 3988 C CA . SER A 1 505 ? -10.336 -36.469 -4.402 1 97.06 505 SER A CA 1
ATOM 3989 C C . SER A 1 505 ? -9.883 -35.062 -4.016 1 97.06 505 SER A C 1
ATOM 3991 O O . SER A 1 505 ? -8.688 -34.812 -3.836 1 97.06 505 SER A O 1
ATOM 3993 N N . CYS A 1 506 ? -10.789 -34.156 -3.912 1 97.81 506 CYS A N 1
ATOM 3994 C CA . CYS A 1 506 ? -10.469 -32.781 -3.525 1 97.81 506 CYS A CA 1
ATOM 3995 C C . CYS A 1 506 ? -9.938 -32.75 -2.096 1 97.81 506 CYS A C 1
ATOM 3997 O O . CYS A 1 506 ? -8.969 -32.031 -1.812 1 97.81 506 CYS A O 1
ATOM 3999 N N . ILE A 1 507 ? -10.531 -33.469 -1.228 1 97.12 507 ILE A N 1
ATOM 4000 C CA . ILE A 1 507 ? -10.102 -33.531 0.166 1 97.12 507 ILE A CA 1
ATOM 4001 C C . ILE A 1 507 ? -8.68 -34.094 0.249 1 97.12 507 ILE A C 1
ATOM 4003 O O . ILE A 1 507 ? -7.824 -33.531 0.928 1 97.12 507 ILE A O 1
ATOM 4007 N N . ARG A 1 508 ? -8.422 -35.156 -0.456 1 96.56 508 ARG A N 1
ATOM 4008 C CA . ARG A 1 508 ? -7.094 -35.75 -0.47 1 96.56 508 ARG A CA 1
ATOM 4009 C C . ARG A 1 508 ? -6.062 -34.781 -1.034 1 96.56 508 ARG A C 1
ATOM 4011 O O . ARG A 1 508 ? -4.941 -34.688 -0.528 1 96.56 508 ARG A O 1
ATOM 4018 N N . ALA A 1 509 ? -6.477 -34.125 -2.082 1 97.69 509 ALA A N 1
ATOM 4019 C CA . ALA A 1 509 ? -5.578 -33.156 -2.697 1 97.69 509 ALA A CA 1
ATOM 4020 C C . ALA A 1 509 ? -5.227 -32.062 -1.719 1 97.69 509 ALA A C 1
ATOM 4022 O O . ALA A 1 509 ? -4.062 -31.672 -1.593 1 97.69 509 ALA A O 1
ATOM 4023 N N . LEU A 1 510 ? -6.188 -31.516 -0.987 1 97 510 LEU A N 1
ATOM 4024 C CA . LEU A 1 510 ? -5.961 -30.469 0.001 1 97 510 LEU A CA 1
ATOM 4025 C C . LEU A 1 510 ? -5.082 -30.969 1.138 1 97 510 LEU A C 1
ATOM 4027 O O . LEU A 1 510 ? -4.203 -30.25 1.616 1 97 510 LEU A O 1
ATOM 4031 N N . GLN A 1 511 ? -5.27 -32.188 1.507 1 96.44 511 GLN A N 1
ATOM 4032 C CA . GLN A 1 511 ? -4.449 -32.75 2.562 1 96.44 511 GLN A CA 1
ATOM 4033 C C . GLN A 1 511 ? -2.994 -32.906 2.119 1 96.44 511 GLN A C 1
ATOM 4035 O O . GLN A 1 511 ? -2.076 -32.594 2.889 1 96.44 511 GLN A O 1
ATOM 4040 N N . ALA A 1 512 ? -2.816 -33.312 0.918 1 95.94 512 ALA A N 1
ATOM 4041 C CA . ALA A 1 512 ? -1.463 -33.438 0.379 1 95.94 512 ALA A CA 1
ATOM 4042 C C . ALA A 1 512 ? -0.787 -32.062 0.291 1 95.94 512 ALA A C 1
ATOM 4044 O O . ALA A 1 512 ? 0.38 -31.922 0.662 1 95.94 512 ALA A O 1
ATOM 4045 N N . ALA A 1 513 ? -1.529 -31.109 -0.161 1 93.81 513 ALA A N 1
ATOM 4046 C CA . ALA A 1 513 ? -0.996 -29.75 -0.241 1 93.81 513 ALA A CA 1
ATOM 4047 C C . ALA A 1 513 ? -0.759 -29.172 1.15 1 93.81 513 ALA A C 1
ATOM 4049 O O . ALA A 1 513 ? 0.017 -28.219 1.312 1 93.81 513 ALA A O 1
ATOM 4050 N N . GLY A 1 514 ? -1.438 -29.672 2.166 1 92.38 514 GLY A N 1
ATOM 4051 C CA . GLY A 1 514 ? -1.342 -29.234 3.547 1 92.38 514 GLY A CA 1
ATOM 4052 C C . GLY A 1 514 ? 0.012 -29.5 4.172 1 92.38 514 GLY A C 1
ATOM 4053 O O . GLY A 1 514 ? 0.352 -28.938 5.211 1 92.38 514 GLY A O 1
ATOM 4054 N N . GLU A 1 515 ? 0.81 -30.359 3.52 1 89.81 515 GLU A N 1
ATOM 4055 C CA . GLU A 1 515 ? 2.178 -30.578 3.98 1 89.81 515 GLU A CA 1
ATOM 4056 C C . GLU A 1 515 ? 3.023 -29.312 3.811 1 89.81 515 GLU A C 1
ATOM 4058 O O . GLU A 1 515 ? 3.975 -29.094 4.562 1 89.81 515 GLU A O 1
ATOM 4063 N N . THR A 1 516 ? 2.658 -28.531 2.844 1 89 516 THR A N 1
ATOM 4064 C CA . THR A 1 516 ? 3.389 -27.312 2.549 1 89 516 THR A CA 1
ATOM 4065 C C . THR A 1 516 ? 2.652 -26.094 3.105 1 89 516 THR A C 1
ATOM 4067 O O . THR A 1 516 ? 3.27 -25.203 3.697 1 89 516 THR A O 1
ATOM 4070 N N . TRP A 1 517 ? 1.334 -26.125 2.912 1 88.94 517 TRP A N 1
ATOM 4071 C CA . TRP A 1 517 ? 0.536 -24.969 3.291 1 88.94 517 TRP A CA 1
ATOM 4072 C C . TRP A 1 517 ? -0.416 -25.312 4.434 1 88.94 517 TRP A C 1
ATOM 4074 O O . TRP A 1 517 ? -1.321 -26.125 4.27 1 88.94 517 TRP A O 1
ATOM 4084 N N . SER A 1 518 ? -0.325 -24.672 5.547 1 84.25 518 SER A N 1
ATOM 4085 C CA . SER A 1 518 ? -1.169 -24.969 6.703 1 84.25 518 SER A CA 1
ATOM 4086 C C . SER A 1 518 ? -2.631 -24.641 6.414 1 84.25 518 SER A C 1
ATOM 4088 O O . SER A 1 518 ? -3.531 -25.344 6.875 1 84.25 518 SER A O 1
ATOM 4090 N N . HIS A 1 519 ? -2.842 -23.656 5.711 1 84.69 519 HIS A N 1
ATOM 4091 C CA . HIS A 1 519 ? -4.215 -23.25 5.434 1 84.69 519 HIS A CA 1
ATOM 4092 C C . HIS A 1 519 ? -4.918 -24.281 4.547 1 84.69 519 HIS A C 1
ATOM 4094 O O . HIS A 1 519 ? -6.148 -24.359 4.543 1 84.69 519 HIS A O 1
ATOM 4100 N N . ALA A 1 520 ? -4.211 -25.047 3.762 1 90.62 520 ALA A N 1
ATOM 4101 C CA . ALA A 1 520 ? -4.809 -26.125 2.98 1 90.62 520 ALA A CA 1
ATOM 4102 C C . ALA A 1 520 ? -5.445 -27.172 3.889 1 90.62 520 ALA A C 1
ATOM 4104 O O . ALA A 1 520 ? -6.488 -27.734 3.561 1 90.62 520 ALA A O 1
ATOM 4105 N N . ARG A 1 521 ? -4.852 -27.359 5.016 1 90.94 521 ARG A N 1
ATOM 4106 C CA . ARG A 1 521 ? -5.418 -28.281 5.984 1 90.94 521 ARG A CA 1
ATOM 4107 C C . ARG A 1 521 ? -6.75 -27.781 6.523 1 90.94 521 ARG A C 1
ATOM 4109 O O . ARG A 1 521 ? -7.707 -28.547 6.656 1 90.94 521 ARG A O 1
ATOM 4116 N N . ASN A 1 522 ? -6.762 -26.578 6.781 1 88.62 522 ASN A N 1
ATOM 4117 C CA . ASN A 1 522 ? -8.008 -25.969 7.25 1 88.62 522 ASN A CA 1
ATOM 4118 C C . ASN A 1 522 ? -9.117 -26.094 6.215 1 88.62 522 ASN A C 1
ATOM 4120 O O . ASN A 1 522 ? -10.258 -26.406 6.559 1 88.62 522 ASN A O 1
ATOM 4124 N N . LEU A 1 523 ? -8.766 -25.844 4.98 1 90.25 523 LEU A N 1
ATOM 4125 C CA . LEU A 1 523 ? -9.742 -25.969 3.904 1 90.25 523 LEU A CA 1
ATOM 4126 C C . LEU A 1 523 ? -10.25 -27.406 3.785 1 90.25 523 LEU A C 1
ATOM 4128 O O . LEU A 1 523 ? -11.445 -27.625 3.557 1 90.25 523 LEU A O 1
ATOM 4132 N N . SER A 1 524 ? -9.352 -28.312 3.975 1 94.94 524 SER A N 1
ATOM 4133 C CA . SER A 1 524 ? -9.727 -29.719 3.92 1 94.94 524 SER A CA 1
ATOM 4134 C C . SER A 1 524 ? -10.711 -30.078 5.027 1 94.94 524 SER A C 1
ATOM 4136 O O . SER A 1 524 ? -11.703 -30.766 4.785 1 94.94 524 SER A O 1
ATOM 4138 N N . GLU A 1 525 ? -10.445 -29.562 6.16 1 93.81 525 GLU A N 1
ATOM 4139 C CA . GLU A 1 525 ? -11.32 -29.844 7.301 1 93.81 525 GLU A CA 1
ATOM 4140 C C . GLU A 1 525 ? -12.695 -29.219 7.102 1 93.81 525 GLU A C 1
ATOM 4142 O O . GLU A 1 525 ? -13.711 -29.828 7.422 1 93.81 525 GLU A O 1
ATOM 4147 N N . GLN A 1 526 ? -12.695 -28.109 6.609 1 92.5 526 GLN A N 1
ATOM 4148 C CA . GLN A 1 526 ? -13.969 -27.438 6.348 1 92.5 526 GLN A CA 1
ATOM 4149 C C . GLN A 1 526 ? -14.781 -28.203 5.301 1 92.5 526 GLN A C 1
ATOM 4151 O O . GLN A 1 526 ? -15.984 -28.375 5.457 1 92.5 526 GLN A O 1
ATOM 4156 N N . LEU A 1 527 ? -14.125 -28.594 4.277 1 93.19 527 LEU A N 1
ATOM 4157 C CA . LEU A 1 527 ? -14.805 -29.344 3.221 1 93.19 527 LEU A CA 1
ATOM 4158 C C . LEU A 1 527 ? -15.32 -30.672 3.742 1 93.19 527 LEU A C 1
ATOM 4160 O O . LEU A 1 527 ? -16.438 -31.094 3.414 1 93.19 527 LEU A O 1
ATOM 4164 N N . GLN A 1 528 ? -14.555 -31.25 4.562 1 94.56 528 GLN A N 1
ATOM 4165 C CA . GLN A 1 528 ? -14.969 -32.531 5.164 1 94.56 528 GLN A CA 1
ATOM 4166 C C . GLN A 1 528 ? -16.188 -32.344 6.059 1 94.56 528 GLN A C 1
ATOM 4168 O O . GLN A 1 528 ? -17.094 -33.156 6.051 1 94.56 528 GLN A O 1
ATOM 4173 N N . ALA A 1 529 ? -16.125 -31.266 6.762 1 92.75 529 ALA A N 1
ATOM 4174 C CA . ALA A 1 529 ? -17.25 -30.984 7.641 1 92.75 529 ALA A CA 1
ATOM 4175 C C . ALA A 1 529 ? -18.531 -30.75 6.84 1 92.75 529 ALA A C 1
ATOM 4177 O O . ALA A 1 529 ? -19.609 -31.219 7.207 1 92.75 529 ALA A O 1
ATOM 4178 N N . ARG A 1 530 ? -18.406 -30.078 5.809 1 91.5 530 ARG A N 1
ATOM 4179 C CA . ARG A 1 530 ? -19.578 -29.812 4.969 1 91.5 530 ARG A CA 1
ATOM 4180 C C . ARG A 1 530 ? -20.062 -31.078 4.27 1 91.5 530 ARG A C 1
ATOM 4182 O O . ARG A 1 530 ? -21.266 -31.266 4.07 1 91.5 530 ARG A O 1
ATOM 4189 N N . ALA A 1 531 ? -19.188 -31.938 3.885 1 90.81 531 ALA A N 1
ATOM 4190 C CA . ALA A 1 531 ? -19.531 -33.188 3.209 1 90.81 531 ALA A CA 1
ATOM 4191 C C . ALA A 1 531 ? -20.25 -34.125 4.16 1 90.81 531 ALA A C 1
ATOM 4193 O O . ALA A 1 531 ? -21.078 -34.938 3.73 1 90.81 531 ALA A O 1
ATOM 4194 N N . ALA A 1 532 ? -19.969 -33.969 5.379 1 87.81 532 ALA A N 1
ATOM 4195 C CA . ALA A 1 532 ? -20.594 -34.844 6.383 1 87.81 532 ALA A CA 1
ATOM 4196 C C . ALA A 1 532 ? -22 -34.375 6.703 1 87.81 532 ALA A C 1
ATOM 4198 O O . ALA A 1 532 ? -22.859 -35.188 7.086 1 87.81 532 ALA A O 1
ATOM 4199 N N . GLU A 1 533 ? -22.375 -33.094 6.574 1 80.19 533 GLU A N 1
ATOM 4200 C CA . GLU A 1 533 ? -23.719 -32.594 6.793 1 80.19 533 GLU A CA 1
ATOM 4201 C C . GLU A 1 533 ? -24.656 -33.031 5.676 1 80.19 533 GLU A C 1
ATOM 4203 O O . GLU A 1 533 ? -25.828 -33.344 5.922 1 80.19 533 GLU A O 1
ATOM 4208 N N . MET B 1 1 ? -40.656 -11.602 -39.188 1 19.92 1 MET B N 1
ATOM 4209 C CA . MET B 1 1 ? -40.062 -12.406 -40.25 1 19.92 1 MET B CA 1
ATOM 4210 C C . MET B 1 1 ? -38.75 -13.031 -39.781 1 19.92 1 MET B C 1
ATOM 4212 O O . MET B 1 1 ? -38.344 -14.078 -40.312 1 19.92 1 MET B O 1
ATOM 4216 N N . LEU B 1 2 ? -37.969 -12.32 -38.875 1 21.42 2 LEU B N 1
ATOM 4217 C CA . LEU B 1 2 ? -36.625 -12.758 -38.531 1 21.42 2 LEU B CA 1
ATOM 4218 C C . LEU B 1 2 ? -36.656 -13.945 -37.562 1 21.42 2 LEU B C 1
ATOM 4220 O O . LEU B 1 2 ? -35.594 -14.492 -37.219 1 21.42 2 LEU B O 1
ATOM 4224 N N . THR B 1 3 ? -37.781 -14.383 -37.094 1 25.52 3 THR B N 1
ATOM 4225 C CA . THR B 1 3 ? -38.062 -15.508 -36.188 1 25.52 3 THR B CA 1
ATOM 4226 C C . THR B 1 3 ? -37.75 -16.828 -36.875 1 25.52 3 THR B C 1
ATOM 4228 O O . THR B 1 3 ? -37.406 -17.812 -36.219 1 25.52 3 THR B O 1
ATOM 4231 N N . ARG B 1 4 ? -38.125 -16.938 -38.219 1 25.61 4 ARG B N 1
ATOM 4232 C CA . ARG B 1 4 ? -38.25 -18.156 -39 1 25.61 4 ARG B CA 1
ATOM 4233 C C . ARG B 1 4 ? -36.875 -18.797 -39.25 1 25.61 4 ARG B C 1
ATOM 4235 O O . ARG B 1 4 ? -36.781 -19.984 -39.562 1 25.61 4 ARG B O 1
ATOM 4242 N N . LEU B 1 5 ? -35.844 -17.922 -39.344 1 24.12 5 LEU B N 1
ATOM 4243 C CA . LEU B 1 5 ? -34.688 -18.547 -39.938 1 24.12 5 LEU B CA 1
ATOM 4244 C C . LEU B 1 5 ? -33.938 -19.406 -38.906 1 24.12 5 LEU B C 1
ATOM 4246 O O . LEU B 1 5 ? -33.031 -20.156 -39.25 1 24.12 5 LEU B O 1
ATOM 4250 N N . LEU B 1 6 ? -34.156 -19.188 -37.625 1 27.53 6 LEU B N 1
ATOM 4251 C CA . LEU B 1 6 ? -33.281 -19.906 -36.719 1 27.53 6 LEU B CA 1
ATOM 4252 C C . LEU B 1 6 ? -33.75 -21.359 -36.531 1 27.53 6 LEU B C 1
ATOM 4254 O O . LEU B 1 6 ? -33.094 -22.141 -35.812 1 27.53 6 LEU B O 1
ATOM 4258 N N . GLY B 1 7 ? -34.906 -21.766 -37.031 1 27.45 7 GLY B N 1
ATOM 4259 C CA . GLY B 1 7 ? -35.438 -23.078 -36.719 1 27.45 7 GLY B CA 1
ATOM 4260 C C . GLY B 1 7 ? -34.625 -24.219 -37.281 1 27.45 7 GLY B C 1
ATOM 4261 O O . GLY B 1 7 ? -34.656 -25.344 -36.781 1 27.45 7 GLY B O 1
ATOM 4262 N N . THR B 1 8 ? -34.25 -24.156 -38.656 1 27.14 8 THR B N 1
ATOM 4263 C CA . THR B 1 8 ? -34.094 -25.359 -39.469 1 27.14 8 THR B CA 1
ATOM 4264 C C . THR B 1 8 ? -32.719 -25.969 -39.219 1 27.14 8 THR B C 1
ATOM 4266 O O . THR B 1 8 ? -32.406 -27.078 -39.688 1 27.14 8 THR B O 1
ATOM 4269 N N . PHE B 1 9 ? -31.562 -25.172 -38.969 1 26.88 9 PHE B N 1
ATOM 4270 C CA . PHE B 1 9 ? -30.297 -25.812 -39.281 1 26.88 9 PHE B CA 1
ATOM 4271 C C . PHE B 1 9 ? -29.844 -26.688 -38.094 1 26.88 9 PHE B C 1
ATOM 4273 O O . PHE B 1 9 ? -28.938 -26.312 -37.344 1 26.88 9 PHE B O 1
ATOM 4280 N N . ASP B 1 10 ? -30.609 -27.234 -37.219 1 29.78 10 ASP B N 1
ATOM 4281 C CA . ASP B 1 10 ? -30.375 -28.125 -36.094 1 29.78 10 ASP B CA 1
ATOM 4282 C C . ASP B 1 10 ? -29.484 -29.281 -36.469 1 29.78 10 ASP B C 1
ATOM 4284 O O . ASP B 1 10 ? -28.703 -29.781 -35.656 1 29.78 10 ASP B O 1
ATOM 4288 N N . ASN B 1 11 ? -29.766 -30.172 -37.531 1 27.36 11 ASN B N 1
ATOM 4289 C CA . ASN B 1 11 ? -29.469 -31.609 -37.594 1 27.36 11 ASN B CA 1
ATOM 4290 C C . ASN B 1 11 ? -28.031 -31.859 -38.062 1 27.36 11 ASN B C 1
ATOM 4292 O O . ASN B 1 11 ? -27.578 -33 -38.094 1 27.36 11 ASN B O 1
ATOM 4296 N N . GLU B 1 12 ? -27.578 -31.266 -39.312 1 26.91 12 GLU B N 1
ATOM 4297 C CA . GLU B 1 12 ? -26.688 -32.125 -40.094 1 26.91 12 GLU B CA 1
ATOM 4298 C C . GLU B 1 12 ? -25.312 -32.219 -39.438 1 26.91 12 GLU B C 1
ATOM 4300 O O . GLU B 1 12 ? -25.016 -31.469 -38.5 1 26.91 12 GLU B O 1
ATOM 4305 N N . THR B 1 13 ? -24.125 -32.156 -40.438 1 28.3 13 THR B N 1
ATOM 4306 C CA . THR B 1 13 ? -22.859 -32.875 -40.625 1 28.3 13 THR B CA 1
ATOM 4307 C C . THR B 1 13 ? -21.812 -32.344 -39.656 1 28.3 13 THR B C 1
ATOM 4309 O O . THR B 1 13 ? -21.906 -31.203 -39.188 1 28.3 13 THR B O 1
ATOM 4312 N N . SER B 1 14 ? -20.672 -33.219 -39.312 1 33.84 14 SER B N 1
ATOM 4313 C CA . SER B 1 14 ? -19.391 -33.5 -38.688 1 33.84 14 SER B CA 1
ATOM 4314 C C . SER B 1 14 ? -18.406 -32.344 -38.875 1 33.84 14 SER B C 1
ATOM 4316 O O . SER B 1 14 ? -17.219 -32.469 -38.562 1 33.84 14 SER B O 1
ATOM 4318 N N . ARG B 1 15 ? -18.625 -31.406 -39.875 1 35.41 15 ARG B N 1
ATOM 4319 C CA . ARG B 1 15 ? -17.547 -30.531 -40.344 1 35.41 15 ARG B CA 1
ATOM 4320 C C . ARG B 1 15 ? -17.328 -29.391 -39.375 1 35.41 15 ARG B C 1
ATOM 4322 O O . ARG B 1 15 ? -18.281 -28.812 -38.844 1 35.41 15 ARG B O 1
ATOM 4329 N N . PRO B 1 16 ? -16.031 -29.125 -38.938 1 42.62 16 PRO B N 1
ATOM 4330 C CA . PRO B 1 16 ? -15.531 -28.078 -38.031 1 42.62 16 PRO B CA 1
ATOM 4331 C C . PRO B 1 16 ? -16.031 -26.688 -38.438 1 42.62 16 PRO B C 1
ATOM 4333 O O . PRO B 1 16 ? -16.312 -26.438 -39.625 1 42.62 16 PRO B O 1
ATOM 4336 N N . PHE B 1 17 ? -16.797 -25.969 -37.594 1 44.47 17 PHE B N 1
ATOM 4337 C CA . PHE B 1 17 ? -17.344 -24.656 -37.875 1 44.47 17 PHE B CA 1
ATOM 4338 C C . PHE B 1 17 ? -16.297 -23.766 -38.5 1 44.47 17 PHE B C 1
ATOM 4340 O O . PHE B 1 17 ? -15.125 -23.781 -38.125 1 44.47 17 PHE B O 1
ATOM 4347 N N . THR B 1 18 ? -16.5 -23.281 -39.781 1 45.97 18 THR B N 1
ATOM 4348 C CA . THR B 1 18 ? -15.594 -22.438 -40.531 1 45.97 18 THR B CA 1
ATOM 4349 C C . THR B 1 18 ? -15.383 -21.094 -39.844 1 45.97 18 THR B C 1
ATOM 4351 O O . THR B 1 18 ? -16.234 -20.672 -39.031 1 45.97 18 THR B O 1
ATOM 4354 N N . LYS B 1 19 ? -14.156 -20.484 -39.875 1 53.59 19 LYS B N 1
ATOM 4355 C CA . LYS B 1 19 ? -13.766 -19.156 -39.406 1 53.59 19 LYS B CA 1
ATOM 4356 C C . LYS B 1 19 ? -14.828 -18.109 -39.75 1 53.59 19 LYS B C 1
ATOM 4358 O O . LYS B 1 19 ? -15.086 -17.203 -38.938 1 53.59 19 LYS B O 1
ATOM 4363 N N . GLN B 1 20 ? -15.523 -18.297 -40.812 1 47.94 20 GLN B N 1
ATOM 4364 C CA . GLN B 1 20 ? -16.547 -17.359 -41.281 1 47.94 20 GLN B CA 1
ATOM 4365 C C . GLN B 1 20 ? -17.766 -17.391 -40.406 1 47.94 20 GLN B C 1
ATOM 4367 O O . GLN B 1 20 ? -18.359 -16.344 -40.094 1 47.94 20 GLN B O 1
ATOM 4372 N N . TYR B 1 21 ? -18.078 -18.516 -39.906 1 52.84 21 TYR B N 1
ATOM 4373 C CA . TYR B 1 21 ? -19.234 -18.641 -39.031 1 52.84 21 TYR B CA 1
ATOM 4374 C C . TYR B 1 21 ? -19 -17.953 -37.688 1 52.84 21 TYR B C 1
ATOM 4376 O O . TYR B 1 21 ? -19.875 -17.234 -37.188 1 52.84 21 TYR B O 1
ATOM 4384 N N . ILE B 1 22 ? -17.859 -18.062 -37.312 1 58.5 22 ILE B N 1
ATOM 4385 C CA . ILE B 1 22 ? -17.516 -17.438 -36.031 1 58.5 22 ILE B CA 1
ATOM 4386 C C . ILE B 1 22 ? -17.5 -15.914 -36.188 1 58.5 22 ILE B C 1
ATOM 4388 O O . ILE B 1 22 ? -18 -15.195 -35.312 1 58.5 22 ILE B O 1
ATOM 4392 N N . GLU B 1 23 ? -17.016 -15.508 -37.219 1 59.28 23 GLU B N 1
ATOM 4393 C CA . GLU B 1 23 ? -17.031 -14.078 -37.5 1 59.28 23 GLU B CA 1
ATOM 4394 C C . GLU B 1 23 ? -18.469 -13.562 -37.656 1 59.28 23 GLU B C 1
ATOM 4396 O O . GLU B 1 23 ? -18.781 -12.461 -37.219 1 59.28 23 GLU B O 1
ATOM 4401 N N . SER B 1 24 ? -19.281 -14.461 -38.219 1 54.44 24 SER B N 1
ATOM 4402 C CA . SER B 1 24 ? -20.688 -14.055 -38.375 1 54.44 24 SER B CA 1
ATOM 4403 C C . SER B 1 24 ? -21.359 -13.953 -37 1 54.44 24 SER B C 1
ATOM 4405 O O . SER B 1 24 ? -22.141 -13.039 -36.75 1 54.44 24 SER B O 1
ATOM 4407 N N . LEU B 1 25 ? -21.031 -14.781 -36.062 1 56.72 25 LEU B N 1
ATOM 4408 C CA . LEU B 1 25 ? -21.594 -14.734 -34.719 1 56.72 25 LEU B CA 1
ATOM 4409 C C . LEU B 1 25 ? -21.078 -13.523 -33.969 1 56.72 25 LEU B C 1
ATOM 4411 O O . LEU B 1 25 ? -21.844 -12.867 -33.25 1 56.72 25 LEU B O 1
ATOM 4415 N N . ARG B 1 26 ? -19.922 -13.234 -34.25 1 61.59 26 ARG B N 1
ATOM 4416 C CA . ARG B 1 26 ? -19.312 -12.07 -33.625 1 61.59 26 ARG B CA 1
ATOM 4417 C C . ARG B 1 26 ? -19.969 -10.773 -34.094 1 61.59 26 ARG B C 1
ATOM 4419 O O . ARG B 1 26 ? -20.25 -9.883 -33.312 1 61.59 26 ARG B O 1
ATOM 4426 N N . VAL B 1 27 ? -20.156 -10.742 -35.375 1 56.34 27 VAL B N 1
ATOM 4427 C CA . VAL B 1 27 ? -20.812 -9.586 -35.969 1 56.34 27 VAL B CA 1
ATOM 4428 C C . VAL B 1 27 ? -22.25 -9.492 -35.438 1 56.34 27 VAL B C 1
ATOM 4430 O O . VAL B 1 27 ? -22.734 -8.398 -35.156 1 56.34 27 VAL B O 1
ATOM 4433 N N . LYS B 1 28 ? -22.812 -10.617 -35.281 1 57.38 28 LYS B N 1
ATOM 4434 C CA . LYS B 1 28 ? -24.188 -10.633 -34.781 1 57.38 28 LYS B CA 1
ATOM 4435 C C . LYS B 1 28 ? -24.25 -10.141 -33.344 1 57.38 28 LYS B C 1
ATOM 4437 O O . LYS B 1 28 ? -25.141 -9.375 -32.969 1 57.38 28 LYS B O 1
ATOM 4442 N N . VAL B 1 29 ? -23.328 -10.516 -32.656 1 61.53 29 VAL B N 1
ATOM 4443 C CA . VAL B 1 29 ? -23.281 -10.078 -31.25 1 61.53 29 VAL B CA 1
ATOM 4444 C C . VAL B 1 29 ? -23.062 -8.562 -31.203 1 61.53 29 VAL B C 1
ATOM 4446 O O . VAL B 1 29 ? -23.75 -7.859 -30.469 1 61.53 29 VAL B O 1
ATOM 4449 N N . LYS B 1 30 ? -22.203 -8.156 -32.031 1 63.19 30 LYS B N 1
ATOM 4450 C CA . LYS B 1 30 ? -21.969 -6.719 -32.062 1 63.19 30 LYS B CA 1
ATOM 4451 C C . LYS B 1 30 ? -23.219 -5.965 -32.531 1 63.19 30 LYS B C 1
ATOM 4453 O O . LYS B 1 30 ? -23.531 -4.895 -32 1 63.19 30 LYS B O 1
ATOM 4458 N N . LEU B 1 31 ? -23.875 -6.574 -33.469 1 57.84 31 LEU B N 1
ATOM 4459 C CA . LEU B 1 31 ? -25.094 -5.949 -34 1 57.84 31 LEU B CA 1
ATOM 4460 C C . LEU B 1 31 ? -26.188 -5.93 -32.938 1 57.84 31 LEU B C 1
ATOM 4462 O O . LEU B 1 31 ? -26.875 -4.918 -32.75 1 57.84 31 LEU B O 1
ATOM 4466 N N . LEU B 1 32 ? -26.234 -6.961 -32.25 1 58.66 32 LEU B N 1
ATOM 4467 C CA . LEU B 1 32 ? -27.266 -7.043 -31.219 1 58.66 32 LEU B CA 1
ATOM 4468 C C . LEU B 1 32 ? -26.953 -6.105 -30.047 1 58.66 32 LEU B C 1
ATOM 4470 O O . LEU B 1 32 ? -27.844 -5.461 -29.5 1 58.66 32 LEU B O 1
ATOM 4474 N N . GLU B 1 33 ? -25.781 -5.996 -29.812 1 67.12 33 GLU B N 1
ATOM 4475 C CA . GLU B 1 33 ? -25.344 -5.086 -28.75 1 67.12 33 GLU B CA 1
ATOM 4476 C C . GLU B 1 33 ? -25.578 -3.631 -29.141 1 67.12 33 GLU B C 1
ATOM 4478 O O . GLU B 1 33 ? -26.016 -2.82 -28.312 1 67.12 33 GLU B O 1
ATOM 4483 N N . SER B 1 34 ? -25.312 -3.387 -30.406 1 61.19 34 SER B N 1
ATOM 4484 C CA . SER B 1 34 ? -25.609 -2.061 -30.938 1 61.19 34 SER B CA 1
ATOM 4485 C C . SER B 1 34 ? -27.109 -1.792 -30.922 1 61.19 34 SER B C 1
ATOM 4487 O O . SER B 1 34 ? -27.547 -0.679 -30.625 1 61.19 34 SER B O 1
ATOM 4489 N N . GLU B 1 35 ? -27.828 -2.734 -31.266 1 58.47 35 GLU B N 1
ATOM 4490 C CA . GLU B 1 35 ? -29.281 -2.598 -31.266 1 58.47 35 GLU B CA 1
ATOM 4491 C C . GLU B 1 35 ? -29.828 -2.365 -29.859 1 58.47 35 GLU B C 1
ATOM 4493 O O . GLU B 1 35 ? -30.719 -1.548 -29.672 1 58.47 35 GLU B O 1
ATOM 4498 N N . ILE B 1 36 ? -29.328 -2.986 -28.969 1 62.56 36 ILE B N 1
ATOM 4499 C CA . ILE B 1 36 ? -29.766 -2.807 -27.594 1 62.56 36 ILE B CA 1
ATOM 4500 C C . ILE B 1 36 ? -29.375 -1.409 -27.109 1 62.56 36 ILE B C 1
ATOM 4502 O O . ILE B 1 36 ? -30.172 -0.739 -26.438 1 62.56 36 ILE B O 1
ATOM 4506 N N . ALA B 1 37 ? -28.312 -0.985 -27.5 1 63.75 37 ALA B N 1
ATOM 4507 C CA . ALA B 1 37 ? -27.891 0.374 -27.172 1 63.75 37 ALA B CA 1
ATOM 4508 C C . ALA B 1 37 ? -28.828 1.403 -27.797 1 63.75 37 ALA B C 1
ATOM 4510 O O . ALA B 1 37 ? -29.188 2.4 -27.156 1 63.75 37 ALA B O 1
ATOM 4511 N N . GLN B 1 38 ? -29.234 1.193 -28.969 1 57.22 38 GLN B N 1
ATOM 4512 C CA . GLN B 1 38 ? -30.141 2.08 -29.672 1 57.22 38 GLN B CA 1
ATOM 4513 C C . GLN B 1 38 ? -31.531 2.037 -29.047 1 57.22 38 GLN B C 1
ATOM 4515 O O . GLN B 1 38 ? -32.188 3.07 -28.906 1 57.22 38 GLN B O 1
ATOM 4520 N N . LEU B 1 39 ? -31.938 0.894 -28.812 1 57.31 39 LEU B N 1
ATOM 4521 C CA . LEU B 1 39 ? -33.281 0.753 -28.234 1 57.31 39 LEU B CA 1
ATOM 4522 C C . LEU B 1 39 ? -33.312 1.357 -26.828 1 57.31 39 LEU B C 1
ATOM 4524 O O . LEU B 1 39 ? -34.344 1.871 -26.406 1 57.31 39 LEU B O 1
ATOM 4528 N N . GLN B 1 40 ? -32.281 1.329 -26.141 1 57.09 40 GLN B N 1
ATOM 4529 C CA . GLN B 1 40 ? -32.188 1.949 -24.828 1 57.09 40 GLN B CA 1
ATOM 4530 C C . GLN B 1 40 ? -32.062 3.465 -24.938 1 57.09 40 GLN B C 1
ATOM 4532 O O . GLN B 1 40 ? -32.531 4.199 -24.062 1 57.09 40 GLN B O 1
ATOM 4537 N N . ALA B 1 41 ? -31.484 4.133 -25.984 1 53.53 41 ALA B N 1
ATOM 4538 C CA . ALA B 1 41 ? -31.375 5.57 -26.219 1 53.53 41 ALA B CA 1
ATOM 4539 C C . ALA B 1 41 ? -32.688 6.16 -26.672 1 53.53 41 ALA B C 1
ATOM 4541 O O . ALA B 1 41 ? -32.938 7.367 -26.531 1 53.53 41 ALA B O 1
ATOM 4542 N N . GLY B 1 42 ? -33.906 6.145 -26.359 1 40.88 42 GLY B N 1
ATOM 4543 C CA . GLY B 1 42 ? -35.219 6.699 -26.656 1 40.88 42 GLY B CA 1
ATOM 4544 C C . GLY B 1 42 ? -35.281 7.336 -28.031 1 40.88 42 GLY B C 1
ATOM 4545 O O . GLY B 1 42 ? -34.25 7.609 -28.656 1 40.88 42 GLY B O 1
ATOM 4546 N N . PRO B 1 43 ? -36.531 7.582 -28.719 1 34.41 43 PRO B N 1
ATOM 4547 C CA . PRO B 1 43 ? -36.844 8.234 -30 1 34.41 43 PRO B CA 1
ATOM 4548 C C . PRO B 1 43 ? -36.312 9.648 -30.094 1 34.41 43 PRO B C 1
ATOM 4550 O O . PRO B 1 43 ? -36.75 10.539 -29.359 1 34.41 43 PRO B O 1
ATOM 4553 N N . SER B 1 44 ? -35.156 10.125 -30.062 1 32.69 44 SER B N 1
ATOM 4554 C CA . SER B 1 44 ? -34.969 11.523 -30.422 1 32.69 44 SER B CA 1
ATOM 4555 C C . SER B 1 44 ? -35.594 11.852 -31.781 1 32.69 44 SER B C 1
ATOM 4557 O O . SER B 1 44 ? -35.5 11.062 -32.719 1 32.69 44 SER B O 1
ATOM 4559 N N . ASN B 1 45 ? -36.688 12.82 -31.953 1 27.22 45 ASN B N 1
ATOM 4560 C CA . ASN B 1 45 ? -37.344 13.531 -33.031 1 27.22 45 ASN B CA 1
ATOM 4561 C C . ASN B 1 45 ? -36.344 14.07 -34.062 1 27.22 45 ASN B C 1
ATOM 4563 O O . ASN B 1 45 ? -35.562 14.984 -33.75 1 27.22 45 ASN B O 1
ATOM 4567 N N . PHE B 1 46 ? -35.812 13.391 -34.969 1 24.88 46 PHE B N 1
ATOM 4568 C CA . PHE B 1 46 ? -35.094 13.844 -36.125 1 24.88 46 PHE B CA 1
ATOM 4569 C C . PHE B 1 46 ? -35.938 14.781 -36.969 1 24.88 46 PHE B C 1
ATOM 4571 O O . PHE B 1 46 ? -36.875 14.344 -37.656 1 24.88 46 PHE B O 1
ATOM 4578 N N . SER B 1 47 ? -36.25 16.141 -36.531 1 23.23 47 SER B N 1
ATOM 4579 C CA . SER B 1 47 ? -36.875 17.141 -37.406 1 23.23 47 SER B CA 1
ATOM 4580 C C . SER B 1 47 ? -36.125 17.328 -38.719 1 23.23 47 SER B C 1
ATOM 4582 O O . SER B 1 47 ? -34.906 17.547 -38.688 1 23.23 47 SER B O 1
ATOM 4584 N N . THR B 1 48 ? -36.562 16.891 -39.906 1 22.8 48 THR B N 1
ATOM 4585 C CA . THR B 1 48 ? -36.25 16.875 -41.312 1 22.8 48 THR B CA 1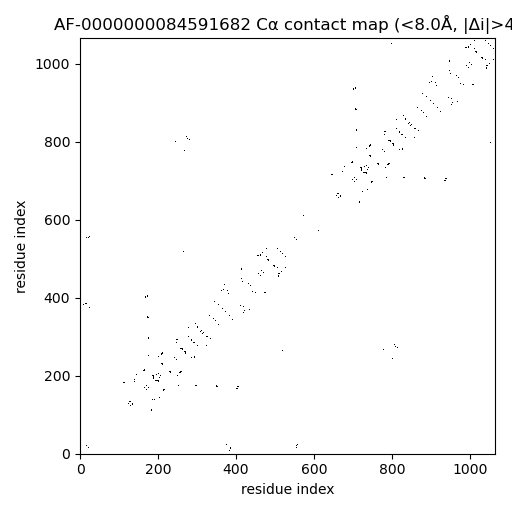
ATOM 4586 C C . THR B 1 48 ? -36.156 18.297 -41.844 1 22.8 48 THR B C 1
ATOM 4588 O O . THR B 1 48 ? -36.219 18.516 -43.062 1 22.8 48 THR B O 1
ATOM 4591 N N . SER B 1 49 ? -35.594 19.5 -41.25 1 21.38 49 SER B N 1
ATOM 4592 C CA . SER B 1 49 ? -35.688 20.766 -41.938 1 21.38 49 SER B CA 1
ATOM 4593 C C . SER B 1 49 ? -34.969 20.719 -43.281 1 21.38 49 SER B C 1
ATOM 4595 O O . SER B 1 49 ? -33.844 20.25 -43.375 1 21.38 49 SER B O 1
ATOM 4597 N N . VAL B 1 50 ? -35.688 21.031 -44.531 1 21.8 50 VAL B N 1
ATOM 4598 C CA . VAL B 1 50 ? -35.562 21.094 -45.969 1 21.8 50 VAL B CA 1
ATOM 4599 C C . VAL B 1 50 ? -34.656 22.25 -46.375 1 21.8 50 VAL B C 1
ATOM 4601 O O . VAL B 1 50 ? -34.938 23.406 -46.125 1 21.8 50 VAL B O 1
ATOM 4604 N N . PRO B 1 51 ? -33.219 22.172 -46.5 1 22.39 51 PRO B N 1
ATOM 4605 C CA . PRO B 1 51 ? -32.406 23.328 -46.875 1 22.39 51 PRO B CA 1
ATOM 4606 C C . PRO B 1 51 ? -32.75 23.844 -48.281 1 22.39 51 PRO B C 1
ATOM 4608 O O . PRO B 1 51 ? -33.031 23.047 -49.188 1 22.39 51 PRO B O 1
ATOM 4611 N N . PRO B 1 52 ? -33.219 25.156 -48.531 1 21.22 52 PRO B N 1
ATOM 4612 C CA . PRO B 1 52 ? -33.594 25.844 -49.781 1 21.22 52 PRO B CA 1
ATOM 4613 C C . PRO B 1 52 ? -32.438 25.891 -50.781 1 21.22 52 PRO B C 1
ATOM 4615 O O . PRO B 1 52 ? -31.281 25.734 -50.406 1 21.22 52 PRO B O 1
ATOM 4618 N N . ASP B 1 53 ? -32.562 26.391 -52.25 1 20.73 53 ASP B N 1
ATOM 4619 C CA . ASP B 1 53 ? -32.125 26.203 -53.656 1 20.73 53 ASP B CA 1
ATOM 4620 C C . ASP B 1 53 ? -30.938 27.109 -53.969 1 20.73 53 ASP B C 1
ATOM 4622 O O . ASP B 1 53 ? -30.078 26.734 -54.75 1 20.73 53 ASP B O 1
ATOM 4626 N N . THR B 1 54 ? -30.859 28.469 -53.688 1 21.8 54 THR B N 1
ATOM 4627 C CA . THR B 1 54 ? -30.547 29.438 -54.719 1 21.8 54 THR B CA 1
ATOM 4628 C C . THR B 1 54 ? -29.078 29.328 -55.156 1 21.8 54 THR B C 1
ATOM 4630 O O . THR B 1 54 ? -28.203 29.156 -54.281 1 21.8 54 THR B O 1
ATOM 4633 N N . PRO B 1 55 ? -28.609 29.562 -56.625 1 22.02 55 PRO B N 1
ATOM 4634 C CA . PRO B 1 55 ? -27.5 29.172 -57.5 1 22.02 55 PRO B CA 1
ATOM 4635 C C . PRO B 1 55 ? -26.281 30.062 -57.312 1 22.02 55 PRO B C 1
ATOM 4637 O O . PRO B 1 55 ? -25.188 29.719 -57.812 1 22.02 55 PRO B O 1
ATOM 4640 N N . SER B 1 56 ? -26.328 31.312 -56.844 1 19.92 56 SER B N 1
ATOM 4641 C CA . SER B 1 56 ? -25.719 32.469 -57.469 1 19.92 56 SER B CA 1
ATOM 4642 C C . SER B 1 56 ? -24.219 32.281 -57.688 1 19.92 56 SER B C 1
ATOM 4644 O O . SER B 1 56 ? -23.609 31.422 -57 1 19.92 56 SER B O 1
ATOM 4646 N N . SER B 1 57 ? -23.344 33.406 -58.125 1 20.83 57 SER B N 1
ATOM 4647 C CA . SER B 1 57 ? -22.312 33.969 -58.969 1 20.83 57 SER B CA 1
ATOM 4648 C C . SER B 1 57 ? -20.922 33.531 -58.531 1 20.83 57 SER B C 1
ATOM 4650 O O . SER B 1 57 ? -20.734 33.156 -57.375 1 20.83 57 SER B O 1
ATOM 4652 N N . SER B 1 58 ? -19.719 33.844 -59.344 1 21.72 58 SER B N 1
ATOM 4653 C CA . SER B 1 58 ? -18.547 33.219 -59.969 1 21.72 58 SER B CA 1
ATOM 4654 C C . SER B 1 58 ? -17.328 33.281 -59.094 1 21.72 58 SER B C 1
ATOM 4656 O O . SER B 1 58 ? -16.453 32.406 -59.125 1 21.72 58 SER B O 1
ATOM 4658 N N . SER B 1 59 ? -16.969 34.531 -58.656 1 22.06 59 SER B N 1
ATOM 4659 C CA . SER B 1 59 ? -15.664 35.188 -58.719 1 22.06 59 SER B CA 1
ATOM 4660 C C . SER B 1 59 ? -14.617 34.406 -57.938 1 22.06 59 SER B C 1
ATOM 4662 O O . SER B 1 59 ? -14.961 33.625 -57.062 1 22.06 59 SER B O 1
ATOM 4664 N N . LEU B 1 60 ? -13.18 34.562 -58.25 1 22.66 60 LEU B N 1
ATOM 4665 C CA . LEU B 1 60 ? -11.906 33.844 -58.344 1 22.66 60 LEU B CA 1
ATOM 4666 C C . LEU B 1 60 ? -11.391 33.469 -56.938 1 22.66 60 LEU B C 1
ATOM 4668 O O . LEU B 1 60 ? -10.273 32.969 -56.812 1 22.66 60 LEU B O 1
ATOM 4672 N N . SER B 1 61 ? -12.141 33.688 -55.812 1 19.2 61 SER B N 1
ATOM 4673 C CA . SER B 1 61 ? -11.523 34.062 -54.562 1 19.2 61 SER B CA 1
ATOM 4674 C C . SER B 1 61 ? -10.562 32.969 -54.062 1 19.2 61 SER B C 1
ATOM 4676 O O . SER B 1 61 ? -10.852 31.781 -54.188 1 19.2 61 SER B O 1
ATOM 4678 N N . GLN B 1 62 ? -9.25 33.406 -53.594 1 22.56 62 GLN B N 1
ATOM 4679 C CA . GLN B 1 62 ? -7.922 32.812 -53.406 1 22.56 62 GLN B CA 1
ATOM 4680 C C . GLN B 1 62 ? -7.977 31.562 -52.562 1 22.56 62 GLN B C 1
ATOM 4682 O O . GLN B 1 62 ? -8.758 31.484 -51.594 1 22.56 62 GLN B O 1
ATOM 4687 N N . GLU B 1 63 ? -7.438 30.406 -52.906 1 21.88 63 GLU B N 1
ATOM 4688 C CA . GLU B 1 63 ? -7.586 28.953 -52.844 1 21.88 63 GLU B CA 1
ATOM 4689 C C . GLU B 1 63 ? -7.242 28.406 -51.469 1 21.88 63 GLU B C 1
ATOM 4691 O O . GLU B 1 63 ? -6.07 28.344 -51.094 1 21.88 63 GLU B O 1
ATOM 4696 N N . PRO B 1 64 ? -7.906 28.906 -50.375 1 19.89 64 PRO B N 1
ATOM 4697 C CA . PRO B 1 64 ? -7.336 28.734 -49.031 1 19.89 64 PRO B CA 1
ATOM 4698 C C . PRO B 1 64 ? -7.105 27.281 -48.656 1 19.89 64 PRO B C 1
ATOM 4700 O O . PRO B 1 64 ? -7.781 26.391 -49.188 1 19.89 64 PRO B O 1
ATOM 4703 N N . PHE B 1 65 ? -5.957 26.938 -47.969 1 20.16 65 PHE B N 1
ATOM 4704 C CA . PHE B 1 65 ? -5.297 25.672 -47.656 1 20.16 65 PHE B CA 1
ATOM 4705 C C . PHE B 1 65 ? -6.258 24.703 -46.969 1 20.16 65 PHE B C 1
ATOM 4707 O O . PHE B 1 65 ? -7.07 25.125 -46.156 1 20.16 65 PHE B O 1
ATOM 4714 N N . ASP B 1 66 ? -6.547 23.531 -47.375 1 20.53 66 ASP B N 1
ATOM 4715 C CA . ASP B 1 66 ? -7.395 22.344 -47.406 1 20.53 66 ASP B CA 1
ATOM 4716 C C . ASP B 1 66 ? -7.43 21.656 -46.031 1 20.53 66 ASP B C 1
ATOM 4718 O O . ASP B 1 66 ? -6.395 21.219 -45.531 1 20.53 66 ASP B O 1
ATOM 4722 N N . GLU B 1 67 ? -8.414 21.969 -45.156 1 19.03 67 GLU B N 1
ATOM 4723 C CA . GLU B 1 67 ? -8.797 21.703 -43.781 1 19.03 67 GLU B CA 1
ATOM 4724 C C . GLU B 1 67 ? -9.094 20.234 -43.562 1 19.03 67 GLU B C 1
ATOM 4726 O O . GLU B 1 67 ? -10.086 19.703 -44.062 1 19.03 67 GLU B O 1
ATOM 4731 N N . LEU B 1 68 ? -8.055 19.359 -43.5 1 19.83 68 LEU B N 1
ATOM 4732 C CA . LEU B 1 68 ? -8.141 17.906 -43.438 1 19.83 68 LEU B CA 1
ATOM 4733 C C . LEU B 1 68 ? -9.211 17.453 -42.469 1 19.83 68 LEU B C 1
ATOM 4735 O O . LEU B 1 68 ? -9.227 17.906 -41.312 1 19.83 68 LEU B O 1
ATOM 4739 N N . GLN B 1 69 ? -10.32 16.844 -42.812 1 18.86 69 GLN B N 1
ATOM 4740 C CA . GLN B 1 69 ? -11.633 16.375 -42.406 1 18.86 69 GLN B CA 1
ATOM 4741 C C . GLN B 1 69 ? -11.523 15.344 -41.281 1 18.86 69 GLN B C 1
ATOM 4743 O O . GLN B 1 69 ? -10.891 14.305 -41.469 1 18.86 69 GLN B O 1
ATOM 4748 N N . SER B 1 70 ? -11.656 15.781 -40.062 1 19.33 70 SER B N 1
ATOM 4749 C CA . SER B 1 70 ? -11.523 15.188 -38.75 1 19.33 70 SER B CA 1
ATOM 4750 C C . SER B 1 70 ? -12.516 14.047 -38.562 1 19.33 70 SER B C 1
ATOM 4752 O O . SER B 1 70 ? -13.719 14.219 -38.75 1 19.33 70 SER B O 1
ATOM 4754 N N . PRO B 1 71 ? -12.047 12.797 -38.812 1 19.67 71 PRO B N 1
ATOM 4755 C CA . PRO B 1 71 ? -12.961 11.656 -38.906 1 19.67 71 PRO B CA 1
ATOM 4756 C C . PRO B 1 71 ? -14.031 11.664 -37.812 1 19.67 71 PRO B C 1
ATOM 4758 O O . PRO B 1 71 ? -13.828 12.266 -36.75 1 19.67 71 PRO B O 1
ATOM 4761 N N . HIS B 1 72 ? -15.281 11.328 -38.125 1 18.94 72 HIS B N 1
ATOM 4762 C CA . HIS B 1 72 ? -16.641 11.203 -37.594 1 18.94 72 HIS B CA 1
ATOM 4763 C C . HIS B 1 72 ? -16.672 10.32 -36.375 1 18.94 72 HIS B C 1
ATOM 4765 O O . HIS B 1 72 ? -16.188 9.188 -36.375 1 18.94 72 HIS B O 1
ATOM 4771 N N . PHE B 1 73 ? -16.766 10.883 -35.25 1 19.97 73 PHE B N 1
ATOM 4772 C CA . PHE B 1 73 ? -16.766 10.562 -33.844 1 19.97 73 PHE B CA 1
ATOM 4773 C C . PHE B 1 73 ? -17.969 9.688 -33.469 1 19.97 73 PHE B C 1
ATOM 4775 O O . PHE B 1 73 ? -19.109 10.094 -33.625 1 19.97 73 PHE B O 1
ATOM 4782 N N . LEU B 1 74 ? -17.781 8.273 -33.781 1 18.16 74 LEU B N 1
ATOM 4783 C CA . LEU B 1 74 ? -18.875 7.301 -33.688 1 18.16 74 LEU B CA 1
ATOM 4784 C C . LEU B 1 74 ? -19.734 7.566 -32.469 1 18.16 74 LEU B C 1
ATOM 4786 O O . LEU B 1 74 ? -19.281 8.18 -31.484 1 18.16 74 LEU B O 1
ATOM 4790 N N . PRO B 1 75 ? -21.031 6.863 -32.406 1 18.02 75 PRO B N 1
ATOM 4791 C CA . PRO B 1 75 ? -22.328 7.055 -31.766 1 18.02 75 PRO B CA 1
ATOM 4792 C C . PRO B 1 75 ? -22.297 6.898 -30.25 1 18.02 75 PRO B C 1
ATOM 4794 O O . PRO B 1 75 ? -21.406 6.223 -29.719 1 18.02 75 PRO B O 1
ATOM 4797 N N . SER B 1 76 ? -23 7.684 -29.547 1 19.55 76 SER B N 1
ATOM 4798 C CA . SER B 1 76 ? -23.25 8.211 -28.203 1 19.55 76 SER B CA 1
ATOM 4799 C C . SER B 1 76 ? -23.891 7.164 -27.312 1 19.55 76 SER B C 1
ATOM 4801 O O . SER B 1 76 ? -23.953 7.336 -26.094 1 19.55 76 SER B O 1
ATOM 4803 N N . SER B 1 77 ? -24.734 6.223 -27.859 1 18.95 77 SER B N 1
ATOM 4804 C CA . SER B 1 77 ? -26.047 6.176 -27.219 1 18.95 77 SER B CA 1
ATOM 4805 C C . SER B 1 77 ? -25.953 5.539 -25.844 1 18.95 77 SER B C 1
ATOM 4807 O O . SER B 1 77 ? -26.375 6.141 -24.844 1 18.95 77 SER B O 1
ATOM 4809 N N . LEU B 1 78 ? -26.531 4.215 -25.719 1 17.42 78 LEU B N 1
ATOM 4810 C CA . LEU B 1 78 ? -27.609 3.641 -24.922 1 17.42 78 LEU B CA 1
ATOM 4811 C C . LEU B 1 78 ? -27.078 3.018 -23.641 1 17.42 78 LEU B C 1
ATOM 4813 O O . LEU B 1 78 ? -26.562 1.898 -23.656 1 17.42 78 LEU B O 1
ATOM 4817 N N . LEU B 1 79 ? -26.562 3.625 -22.953 1 19.09 79 LEU B N 1
ATOM 4818 C CA . LEU B 1 79 ? -25.953 3.076 -21.734 1 19.09 79 LEU B CA 1
ATOM 4819 C C . LEU B 1 79 ? -27.031 2.576 -20.781 1 19.09 79 LEU B C 1
ATOM 4821 O O . LEU B 1 79 ? -27.703 3.377 -20.125 1 19.09 79 LEU B O 1
ATOM 4825 N N . ASN B 1 80 ? -27.828 1.553 -21.203 1 18.19 80 ASN B N 1
ATOM 4826 C CA . ASN B 1 80 ? -28.953 1.128 -20.375 1 18.19 80 ASN B CA 1
ATOM 4827 C C . ASN B 1 80 ? -28.516 0.779 -18.953 1 18.19 80 ASN B C 1
ATOM 4829 O O . ASN B 1 80 ? -27.453 0.17 -18.766 1 18.19 80 ASN B O 1
ATOM 4833 N N . PRO B 1 81 ? -29.266 1.282 -18.062 1 20.19 81 PRO B N 1
ATOM 4834 C CA . PRO B 1 81 ? -29.094 1.159 -16.609 1 20.19 81 PRO B CA 1
ATOM 4835 C C . PRO B 1 81 ? -29.172 -0.287 -16.141 1 20.19 81 PRO B C 1
ATOM 4837 O O . PRO B 1 81 ? -30.141 -0.994 -16.438 1 20.19 81 PRO B O 1
ATOM 4840 N N . LEU B 1 82 ? -28.234 -1.048 -16.219 1 19.61 82 LEU B N 1
ATOM 4841 C CA . LEU B 1 82 ? -28.531 -2.432 -15.867 1 19.61 82 LEU B CA 1
ATOM 4842 C C . LEU B 1 82 ? -29.344 -2.5 -14.57 1 19.61 82 LEU B C 1
ATOM 4844 O O . LEU B 1 82 ? -29.125 -1.698 -13.664 1 19.61 82 LEU B O 1
ATOM 4848 N N . PRO B 1 83 ? -30.516 -3.125 -14.562 1 19.59 83 PRO B N 1
ATOM 4849 C CA . PRO B 1 83 ? -31.438 -3.162 -13.43 1 19.59 83 PRO B CA 1
ATOM 4850 C C . PRO B 1 83 ? -30.75 -3.52 -12.117 1 19.59 83 PRO B C 1
ATOM 4852 O O . PRO B 1 83 ? -29.672 -4.117 -12.125 1 19.59 83 PRO B O 1
ATOM 4855 N N . PRO B 1 84 ? -31.328 -2.996 -10.977 1 20.36 84 PRO B N 1
ATOM 4856 C CA . PRO B 1 84 ? -30.906 -3.076 -9.578 1 20.36 84 PRO B CA 1
ATOM 4857 C C . PRO B 1 84 ? -30.797 -4.516 -9.078 1 20.36 84 PRO B C 1
ATOM 4859 O O . PRO B 1 84 ? -31.703 -5.32 -9.281 1 20.36 84 PRO B O 1
ATOM 4862 N N . PHE B 1 85 ? -29.812 -5.117 -9.273 1 20.25 85 PHE B N 1
ATOM 4863 C CA . PHE B 1 85 ? -29.797 -6.512 -8.852 1 20.25 85 PHE B CA 1
ATOM 4864 C C . PHE B 1 85 ? -30.422 -6.66 -7.465 1 20.25 85 PHE B C 1
ATOM 4866 O O . PHE B 1 85 ? -30.25 -5.793 -6.605 1 20.25 85 PHE B O 1
ATOM 4873 N N . ALA B 1 86 ? -31.531 -7.332 -7.344 1 18.17 86 ALA B N 1
ATOM 4874 C CA . ALA B 1 86 ? -32.312 -7.707 -6.168 1 18.17 86 ALA B CA 1
ATOM 4875 C C . ALA B 1 86 ? -31.391 -8.109 -5.012 1 18.17 86 ALA B C 1
ATOM 4877 O O . ALA B 1 86 ? -30.266 -8.57 -5.23 1 18.17 86 ALA B O 1
ATOM 4878 N N . SER B 1 87 ? -31.859 -7.691 -3.82 1 20.23 87 SER B N 1
ATOM 4879 C CA . SER B 1 87 ? -31.516 -7.73 -2.404 1 20.23 87 SER B CA 1
ATOM 4880 C C . SER B 1 87 ? -31.312 -9.164 -1.927 1 20.23 87 SER B C 1
ATOM 4882 O O . SER B 1 87 ? -32.281 -9.898 -1.726 1 20.23 87 SER B O 1
ATOM 4884 N N . ALA B 1 88 ? -30.578 -9.938 -2.529 1 21.58 88 ALA B N 1
ATOM 4885 C CA . ALA B 1 88 ? -30.641 -11.258 -1.901 1 21.58 88 ALA B CA 1
ATOM 4886 C C . ALA B 1 88 ? -30.656 -11.141 -0.38 1 21.58 88 ALA B C 1
ATOM 4888 O O . ALA B 1 88 ? -30.125 -10.164 0.176 1 21.58 88 ALA B O 1
ATOM 4889 N N . THR B 1 89 ? -31.469 -11.914 0.321 1 19.11 89 THR B N 1
ATOM 4890 C CA . THR B 1 89 ? -31.828 -12.039 1.729 1 19.11 89 THR B CA 1
ATOM 4891 C C . THR B 1 89 ? -30.578 -12.023 2.609 1 19.11 89 THR B C 1
ATOM 4893 O O . THR B 1 89 ? -29.5 -12.438 2.176 1 19.11 89 THR B O 1
ATOM 4896 N N . ASN B 1 90 ? -30.703 -11.297 3.721 1 20.95 90 ASN B N 1
ATOM 4897 C CA . ASN B 1 90 ? -30.047 -10.992 4.988 1 20.95 90 ASN B CA 1
ATOM 4898 C C . ASN B 1 90 ? -29.625 -12.266 5.719 1 20.95 90 ASN B C 1
ATOM 4900 O O . ASN B 1 90 ? -30.406 -12.852 6.469 1 20.95 90 ASN B O 1
ATOM 4904 N N . SER B 1 91 ? -29.281 -13.297 5.098 1 21.41 91 SER B N 1
ATOM 4905 C CA . SER B 1 91 ? -29.188 -14.344 6.113 1 21.41 91 SER B CA 1
ATOM 4906 C C . SER B 1 91 ? -28.406 -13.867 7.332 1 21.41 91 SER B C 1
ATOM 4908 O O . SER B 1 91 ? -27.469 -13.078 7.203 1 21.41 91 SER B O 1
ATOM 4910 N N . ASP B 1 92 ? -29.016 -14.125 8.578 1 21.84 92 ASP B N 1
ATOM 4911 C CA . ASP B 1 92 ? -28.797 -13.898 10 1 21.84 92 ASP B CA 1
ATOM 4912 C C . ASP B 1 92 ? -27.438 -14.438 10.43 1 21.84 92 ASP B C 1
ATOM 4914 O O . ASP B 1 92 ? -27.328 -15.547 10.969 1 21.84 92 ASP B O 1
ATOM 4918 N N . PHE B 1 93 ? -26.703 -14.617 9.586 1 22.22 93 PHE B N 1
ATOM 4919 C CA . PHE B 1 93 ? -25.547 -15.18 10.273 1 22.22 93 PHE B CA 1
ATOM 4920 C C . PHE B 1 93 ? -25.125 -14.297 11.438 1 22.22 93 PHE B C 1
ATOM 4922 O O . PHE B 1 93 ? -24.078 -13.625 11.367 1 22.22 93 PHE B O 1
ATOM 4929 N N . SER B 1 94 ? -26.125 -13.516 11.891 1 23.84 94 SER B N 1
ATOM 4930 C CA . SER B 1 94 ? -25.984 -12.719 13.102 1 23.84 94 SER B CA 1
ATOM 4931 C C . SER B 1 94 ? -25.516 -13.57 14.273 1 23.84 94 SER B C 1
ATOM 4933 O O . SER B 1 94 ? -25.359 -13.062 15.391 1 23.84 94 SER B O 1
ATOM 4935 N N . THR B 1 95 ? -25.812 -14.914 14.117 1 22.91 95 THR B N 1
ATOM 4936 C CA . THR B 1 95 ? -25.812 -15.375 15.5 1 22.91 95 THR B CA 1
ATOM 4937 C C . THR B 1 95 ? -24.391 -15.398 16.062 1 22.91 95 THR B C 1
ATOM 4939 O O . THR B 1 95 ? -23.688 -16.406 15.938 1 22.91 95 THR B O 1
ATOM 4942 N N . THR B 1 96 ? -23.625 -14.609 15.641 1 23.83 96 THR B N 1
ATOM 4943 C CA . THR B 1 96 ? -22.469 -14.711 16.531 1 23.83 96 THR B CA 1
ATOM 4944 C C . THR B 1 96 ? -22.922 -14.852 17.984 1 23.83 96 THR B C 1
ATOM 4946 O O . THR B 1 96 ? -23.812 -14.125 18.438 1 23.83 96 THR B O 1
ATOM 4949 N N . PRO B 1 97 ? -22.844 -16.031 18.516 1 23.53 97 PRO B N 1
ATOM 4950 C CA . PRO B 1 97 ? -23.25 -16.016 19.922 1 23.53 97 PRO B CA 1
ATOM 4951 C C . PRO B 1 97 ? -22.859 -14.711 20.625 1 23.53 97 PRO B C 1
ATOM 4953 O O . PRO B 1 97 ? -21.906 -14.047 20.203 1 23.53 97 PRO B O 1
ATOM 4956 N N . SER B 1 98 ? -23.859 -14.023 21.109 1 23.03 98 SER B N 1
ATOM 4957 C CA . SER B 1 98 ? -23.891 -12.953 22.109 1 23.03 98 SER B CA 1
ATOM 4958 C C . SER B 1 98 ? -22.859 -13.18 23.203 1 23.03 98 SER B C 1
ATOM 4960 O O . SER B 1 98 ? -23.109 -13.875 24.188 1 23.03 98 SER B O 1
ATOM 4962 N N . LEU B 1 99 ? -21.734 -13.664 22.797 1 24.23 99 LEU B N 1
ATOM 4963 C CA . LEU B 1 99 ? -21 -13.742 24.062 1 24.23 99 LEU B CA 1
ATOM 4964 C C . LEU B 1 99 ? -21.25 -12.492 24.891 1 24.23 99 LEU B C 1
ATOM 4966 O O . LEU B 1 99 ? -21.406 -11.391 24.359 1 24.23 99 LEU B O 1
ATOM 4970 N N . HIS B 1 100 ? -21.812 -12.656 26.031 1 23 100 HIS B N 1
ATOM 4971 C CA . HIS B 1 100 ? -22.141 -11.703 27.094 1 23 100 HIS B CA 1
ATOM 4972 C C . HIS B 1 100 ? -21.094 -10.594 27.172 1 23 100 HIS B C 1
ATOM 4974 O O . HIS B 1 100 ? -19.906 -10.867 27.312 1 23 100 HIS B O 1
ATOM 4980 N N . ALA B 1 101 ? -21.281 -9.586 26.422 1 26.47 101 ALA B N 1
ATOM 4981 C CA . ALA B 1 101 ? -20.812 -8.203 26.406 1 26.47 101 ALA B CA 1
ATOM 4982 C C . ALA B 1 101 ? -20.516 -7.711 27.828 1 26.47 101 ALA B C 1
ATOM 4984 O O . ALA B 1 101 ? -20.188 -6.543 28.031 1 26.47 101 ALA B O 1
ATOM 4985 N N . SER B 1 102 ? -21.062 -8.477 28.75 1 25.97 102 SER B N 1
ATOM 4986 C CA . SER B 1 102 ? -21.172 -7.887 30.078 1 25.97 102 SER B CA 1
ATOM 4987 C C . SER B 1 102 ? -19.812 -7.461 30.609 1 25.97 102 SER B C 1
ATOM 4989 O O . SER B 1 102 ? -19.672 -6.406 31.234 1 25.97 102 SER B O 1
ATOM 4991 N N . GLU B 1 103 ? -18.953 -8.516 30.578 1 26.53 103 GLU B N 1
ATOM 4992 C CA . GLU B 1 103 ? -17.953 -8.266 31.609 1 26.53 103 GLU B CA 1
ATOM 4993 C C . GLU B 1 103 ? -16.938 -7.211 31.156 1 26.53 103 GLU B C 1
ATOM 4995 O O . GLU B 1 103 ? -16.188 -6.676 31.969 1 26.53 103 GLU B O 1
ATOM 5000 N N . LEU B 1 104 ? -16.844 -7.203 29.828 1 27.66 104 LEU B N 1
ATOM 5001 C CA . LEU B 1 104 ? -15.57 -6.551 29.562 1 27.66 104 LEU B CA 1
ATOM 5002 C C . LEU B 1 104 ? -15.68 -5.039 29.719 1 27.66 104 LEU B C 1
ATOM 5004 O O . LEU B 1 104 ? -14.695 -4.316 29.547 1 27.66 104 LEU B O 1
ATOM 5008 N N . ASN B 1 105 ? -16.891 -4.594 29.531 1 29.17 105 ASN B N 1
ATOM 5009 C CA . ASN B 1 105 ? -17.094 -3.152 29.641 1 29.17 105 ASN B CA 1
ATOM 5010 C C . ASN B 1 105 ? -16.766 -2.646 31.031 1 29.17 105 ASN B C 1
ATOM 5012 O O . ASN B 1 105 ? -17.25 -1.586 31.453 1 29.17 105 ASN B O 1
ATOM 5016 N N . ALA B 1 106 ? -16.609 -3.52 31.922 1 27.66 106 ALA B N 1
ATOM 5017 C CA . ALA B 1 106 ? -16.406 -2.814 33.188 1 27.66 106 ALA B CA 1
ATOM 5018 C C . ALA B 1 106 ? -15.281 -1.792 33.062 1 27.66 106 ALA B C 1
ATOM 5020 O O . ALA B 1 106 ? -14.109 -2.127 33.25 1 27.66 106 ALA B O 1
ATOM 5021 N N . PHE B 1 107 ? -15.32 -1.016 32.062 1 30.7 107 PHE B N 1
ATOM 5022 C CA . PHE B 1 107 ? -14.539 0.21 32.188 1 30.7 107 PHE B CA 1
ATOM 5023 C C . PHE B 1 107 ? -14.625 0.752 33.594 1 30.7 107 PHE B C 1
ATOM 5025 O O . PHE B 1 107 ? -15.688 1.19 34.062 1 30.7 107 PHE B O 1
ATOM 5032 N N . HIS B 1 108 ? -14.141 0.172 34.5 1 30.14 108 HIS B N 1
ATOM 5033 C CA . HIS B 1 108 ? -13.992 0.885 35.781 1 30.14 108 HIS B CA 1
ATOM 5034 C C . HIS B 1 108 ? -13.695 2.363 35.531 1 30.14 108 HIS B C 1
ATOM 5036 O O . HIS B 1 108 ? -12.93 2.711 34.656 1 30.14 108 HIS B O 1
ATOM 5042 N N . SER B 1 109 ? -14.578 3.316 35.656 1 35.41 109 SER B N 1
ATOM 5043 C CA . SER B 1 109 ? -14.516 4.762 35.844 1 35.41 109 SER B CA 1
ATOM 5044 C C . SER B 1 109 ? -13.164 5.184 36.438 1 35.41 109 SER B C 1
ATOM 5046 O O . SER B 1 109 ? -13.023 5.348 37.625 1 35.41 109 SER B O 1
ATOM 5048 N N . THR B 1 110 ? -12.141 4.578 36.219 1 40.47 110 THR B N 1
ATOM 5049 C CA . THR B 1 110 ? -10.945 5.129 36.844 1 40.47 110 THR B CA 1
ATOM 5050 C C . THR B 1 110 ? -10.82 6.621 36.531 1 40.47 110 THR B C 1
ATOM 5052 O O . THR B 1 110 ? -11.117 7.07 35.438 1 40.47 110 THR B O 1
ATOM 5055 N N . PRO B 1 111 ? -10.812 7.461 37.375 1 46.59 111 PRO B N 1
ATOM 5056 C CA . PRO B 1 111 ? -10.641 8.906 37.219 1 46.59 111 PRO B CA 1
ATOM 5057 C C . PRO B 1 111 ? -9.703 9.281 36.094 1 46.59 111 PRO B C 1
ATOM 5059 O O . PRO B 1 111 ? -8.602 8.742 35.969 1 46.59 111 PRO B O 1
ATOM 5062 N N . THR B 1 112 ? -10.133 9.539 34.844 1 61.38 112 THR B N 1
ATOM 5063 C CA . THR B 1 112 ? -9.375 9.828 33.625 1 61.38 112 THR B CA 1
ATOM 5064 C C . THR B 1 112 ? -8.406 10.984 33.844 1 61.38 112 THR B C 1
ATOM 5066 O O . THR B 1 112 ? -8.82 12.141 33.906 1 61.38 112 THR B O 1
ATOM 5069 N N . PHE B 1 113 ? -7.34 10.836 34.531 1 74.62 113 PHE B N 1
ATOM 5070 C CA . PHE B 1 113 ? -6.312 11.836 34.781 1 74.62 113 PHE B CA 1
ATOM 5071 C C . PHE B 1 113 ? -5.816 12.461 33.5 1 74.62 113 PHE B C 1
ATOM 5073 O O . PHE B 1 113 ? -5.672 11.773 32.469 1 74.62 113 PHE B O 1
ATOM 5080 N N . GLN B 1 114 ? -5.82 13.773 33.594 1 83.69 114 GLN B N 1
ATOM 5081 C CA . GLN B 1 114 ? -5.203 14.516 32.5 1 83.69 114 GLN B CA 1
ATOM 5082 C C . GLN B 1 114 ? -3.689 14.586 32.656 1 83.69 114 GLN B C 1
ATOM 5084 O O . GLN B 1 114 ? -3.193 14.836 33.781 1 83.69 114 GLN B O 1
ATOM 5089 N N . TYR B 1 115 ? -3.031 14.328 31.672 1 91.44 115 TYR B N 1
ATOM 5090 C CA . TYR B 1 115 ? -1.573 14.383 31.688 1 91.44 115 TYR B CA 1
ATOM 5091 C C . TYR B 1 115 ? -1.08 15.805 31.906 1 91.44 115 TYR B C 1
ATOM 5093 O O . TYR B 1 115 ? -1.591 16.75 31.297 1 91.44 115 TYR B O 1
ATOM 5101 N N . GLN B 1 116 ? -0.175 15.93 32.844 1 91 116 GLN B N 1
ATOM 5102 C CA . GLN B 1 116 ? 0.448 17.219 33.094 1 91 116 GLN B CA 1
ATOM 5103 C C . GLN B 1 116 ? 1.885 17.25 32.594 1 91 116 GLN B C 1
ATOM 5105 O O . GLN B 1 116 ? 2.729 16.484 33.062 1 91 116 GLN B O 1
ATOM 5110 N N . TYR B 1 117 ? 2.025 18.219 31.703 1 92.69 117 TYR B N 1
ATOM 5111 C CA . TYR B 1 117 ? 3.387 18.359 31.203 1 92.69 117 TYR B CA 1
ATOM 5112 C C . TYR B 1 117 ? 4.355 18.688 32.312 1 92.69 117 TYR B C 1
ATOM 5114 O O . TYR B 1 117 ? 4.035 19.484 33.219 1 92.69 117 TYR B O 1
ATOM 5122 N N . THR B 1 118 ? 5.5 18.203 32.25 1 89.88 118 THR B N 1
ATOM 5123 C CA . THR B 1 118 ? 6.465 18.328 33.344 1 89.88 118 THR B CA 1
ATOM 5124 C C . THR B 1 118 ? 6.918 19.766 33.531 1 89.88 118 THR B C 1
ATOM 5126 O O . THR B 1 118 ? 7.234 20.203 34.625 1 89.88 118 THR B O 1
ATOM 5129 N N . PHE B 1 119 ? 6.98 20.484 32.438 1 87.88 119 PHE B N 1
ATOM 5130 C CA . PHE B 1 119 ? 7.449 21.859 32.531 1 87.88 119 PHE B CA 1
ATOM 5131 C C . PHE B 1 119 ? 6.406 22.75 33.219 1 87.88 119 PHE B C 1
ATOM 5133 O O . PHE B 1 119 ? 6.707 23.875 33.625 1 87.88 119 PHE B O 1
ATOM 5140 N N . ASN B 1 120 ? 5.219 22.234 33.406 1 87.62 120 ASN B N 1
ATOM 5141 C CA . ASN B 1 120 ? 4.176 22.953 34.125 1 87.62 120 ASN B CA 1
ATOM 5142 C C . ASN B 1 120 ? 4.117 22.562 35.594 1 87.62 120 ASN B C 1
ATOM 5144 O O . ASN B 1 120 ? 3.305 23.078 36.344 1 87.62 120 ASN B O 1
ATOM 5148 N N . VAL B 1 121 ? 4.934 21.594 35.969 1 89.62 121 VAL B N 1
ATOM 5149 C CA . VAL B 1 121 ? 4.887 21.047 37.312 1 89.62 121 VAL B CA 1
ATOM 5150 C C . VAL B 1 121 ? 6.051 21.594 38.125 1 89.62 121 VAL B C 1
ATOM 5152 O O . VAL B 1 121 ? 7.188 21.641 37.656 1 89.62 121 VAL B O 1
ATOM 5155 N N . ASP B 1 122 ? 5.746 22.047 39.312 1 89.44 122 ASP B N 1
ATOM 5156 C CA . ASP B 1 122 ? 6.773 22.484 40.25 1 89.44 122 ASP B CA 1
ATOM 5157 C C . ASP B 1 122 ? 7.465 21.297 40.938 1 89.44 122 ASP B C 1
ATOM 5159 O O . ASP B 1 122 ? 6.93 20.719 41.875 1 89.44 122 ASP B O 1
ATOM 5163 N N . LEU B 1 123 ? 8.594 21.094 40.5 1 86.69 123 LEU B N 1
ATOM 5164 C CA . LEU B 1 123 ? 9.32 19.906 40.938 1 86.69 123 LEU B CA 1
ATOM 5165 C C . LEU B 1 123 ? 9.922 20.109 42.312 1 86.69 123 LEU B C 1
ATOM 5167 O O . LEU B 1 123 ? 10.469 19.188 42.906 1 86.69 123 LEU B O 1
ATOM 5171 N N . SER B 1 124 ? 9.773 21.312 42.844 1 87.25 124 SER B N 1
ATOM 5172 C CA . SER B 1 124 ? 10.25 21.578 44.188 1 87.25 124 SER B CA 1
ATOM 5173 C C . SER B 1 124 ? 9.312 20.969 45.219 1 87.25 124 SER B C 1
ATOM 5175 O O . SER B 1 124 ? 9.711 20.75 46.375 1 87.25 124 SER B O 1
ATOM 5177 N N . ILE B 1 125 ? 8.07 20.797 44.844 1 91.19 125 ILE B N 1
ATOM 5178 C CA . ILE B 1 125 ? 7.086 20.172 45.719 1 91.19 125 ILE B CA 1
ATOM 5179 C C . ILE B 1 125 ? 7.32 18.656 45.781 1 91.19 125 ILE B C 1
ATOM 5181 O O . ILE B 1 125 ? 7.465 18.016 44.75 1 91.19 125 ILE B O 1
ATOM 5185 N N . PRO B 1 126 ? 7.434 18.141 47 1 91.62 126 PRO B N 1
ATOM 5186 C CA . PRO B 1 126 ? 7.629 16.703 47.094 1 91.62 126 PRO B CA 1
ATOM 5187 C C . PRO B 1 126 ? 6.531 15.898 46.406 1 91.62 126 PRO B C 1
ATOM 5189 O O . PRO B 1 126 ? 5.379 16.328 46.344 1 91.62 126 PRO B O 1
ATOM 5192 N N . PHE B 1 127 ? 6.801 14.75 45.812 1 90.88 127 PHE B N 1
ATOM 5193 C CA . PHE B 1 127 ? 5.957 13.883 45 1 90.88 127 PHE B CA 1
ATOM 5194 C C . PHE B 1 127 ? 4.629 13.609 45.719 1 90.88 127 PHE B C 1
ATOM 5196 O O . PHE B 1 127 ? 3.568 13.68 45.094 1 90.88 127 PHE B O 1
ATOM 5203 N N . GLU B 1 128 ? 4.672 13.398 47.094 1 90.81 128 GLU B N 1
ATOM 5204 C CA . GLU B 1 128 ? 3.516 12.961 47.844 1 90.81 128 GLU B CA 1
ATOM 5205 C C . GLU B 1 128 ? 2.51 14.094 48.031 1 90.81 128 GLU B C 1
ATOM 5207 O O . GLU B 1 128 ? 1.334 13.844 48.312 1 90.81 128 GLU B O 1
ATOM 5212 N N . HIS B 1 129 ? 3.047 15.312 47.75 1 92.56 129 HIS B N 1
ATOM 5213 C CA . HIS B 1 129 ? 2.182 16.469 48.031 1 92.56 129 HIS B CA 1
ATOM 5214 C C . HIS B 1 129 ? 1.502 16.938 46.75 1 92.56 129 HIS B C 1
ATOM 5216 O O . HIS B 1 129 ? 0.642 17.812 46.781 1 92.56 129 HIS B O 1
ATOM 5222 N N . HIS B 1 130 ? 1.886 16.281 45.656 1 91.5 130 HIS B N 1
ATOM 5223 C CA . HIS B 1 130 ? 1.24 16.641 44.375 1 91.5 130 HIS B CA 1
ATOM 5224 C C . HIS B 1 130 ? -0.144 16.016 44.281 1 91.5 130 HIS B C 1
ATOM 5226 O O . HIS B 1 130 ? -0.452 15.055 44.969 1 91.5 130 HIS B O 1
ATOM 5232 N N . THR B 1 131 ? -0.985 16.641 43.469 1 90.94 131 THR B N 1
ATOM 5233 C CA . THR B 1 131 ? -2.281 16.031 43.156 1 90.94 131 THR B CA 1
ATOM 5234 C C . THR B 1 131 ? -2.109 14.664 42.5 1 90.94 131 THR B C 1
ATOM 5236 O O . THR B 1 131 ? -1.062 14.375 41.938 1 90.94 131 THR B O 1
ATOM 5239 N N . PRO B 1 132 ? -3.062 13.797 42.594 1 89.56 132 PRO B N 1
ATOM 5240 C CA . PRO B 1 132 ? -2.967 12.477 41.969 1 89.56 132 PRO B CA 1
ATOM 5241 C C . PRO B 1 132 ? -2.668 12.539 40.469 1 89.56 132 PRO B C 1
ATOM 5243 O O . PRO B 1 132 ? -1.974 11.672 39.938 1 89.56 132 PRO B O 1
ATOM 5246 N N . GLU B 1 133 ? -3.139 13.523 39.812 1 88.69 133 GLU B N 1
ATOM 5247 C CA . GLU B 1 133 ? -2.895 13.688 38.406 1 88.69 133 GLU B CA 1
ATOM 5248 C C . GLU B 1 133 ? -1.419 13.953 38.125 1 88.69 133 GLU B C 1
ATOM 5250 O O . GLU B 1 133 ? -0.841 13.367 37.188 1 88.69 133 GLU B O 1
ATOM 5255 N N . ILE B 1 134 ? -0.943 14.789 38.906 1 91.56 134 ILE B N 1
ATOM 5256 C CA . ILE B 1 134 ? 0.465 15.133 38.75 1 91.56 134 ILE B CA 1
ATOM 5257 C C . ILE B 1 134 ? 1.336 13.938 39.125 1 91.56 134 ILE B C 1
ATOM 5259 O O . ILE B 1 134 ? 2.332 13.648 38.438 1 91.56 134 ILE B O 1
ATOM 5263 N N . GLN B 1 135 ? 0.948 13.242 40.094 1 92 135 GLN B N 1
ATOM 5264 C CA . GLN B 1 135 ? 1.689 12.055 40.5 1 92 135 GLN B CA 1
ATOM 5265 C C . GLN B 1 135 ? 1.696 11.008 39.406 1 92 135 GLN B C 1
ATOM 5267 O O . GLN B 1 135 ? 2.734 10.406 39.125 1 92 135 GLN B O 1
ATOM 5272 N N . ALA B 1 136 ? 0.556 10.836 38.875 1 90.19 136 ALA B N 1
ATOM 5273 C CA . ALA B 1 136 ? 0.443 9.875 37.781 1 90.19 136 ALA B CA 1
ATOM 5274 C C . ALA B 1 136 ? 1.303 10.289 36.562 1 90.19 136 ALA B C 1
ATOM 5276 O O . ALA B 1 136 ? 1.965 9.453 35.969 1 90.19 136 ALA B O 1
ATOM 5277 N N . SER B 1 137 ? 1.307 11.547 36.25 1 92.06 137 SER B N 1
ATOM 5278 C CA . SER B 1 137 ? 2.096 12.07 35.125 1 92.06 137 SER B CA 1
ATOM 5279 C C . SER B 1 137 ? 3.59 11.914 35.406 1 92.06 137 SER B C 1
ATOM 5281 O O . SER B 1 137 ? 4.348 11.547 34.5 1 92.06 137 SER B O 1
ATOM 5283 N N . LEU B 1 138 ? 3.936 12.133 36.625 1 91.56 138 LEU B N 1
ATOM 5284 C CA . LEU B 1 138 ? 5.348 12.062 37 1 91.56 138 LEU B CA 1
ATOM 5285 C C . LEU B 1 138 ? 5.82 10.609 37.031 1 91.56 138 LEU B C 1
ATOM 5287 O O . LEU B 1 138 ? 7 10.336 36.781 1 91.56 138 LEU B O 1
ATOM 5291 N N . SER B 1 139 ? 4.934 9.703 37.25 1 91.69 139 SER B N 1
ATOM 5292 C CA . SER B 1 139 ? 5.293 8.297 37.375 1 91.69 139 SER B CA 1
ATOM 5293 C C . SER B 1 139 ? 5.281 7.617 36 1 91.69 139 SER B C 1
ATOM 5295 O O . SER B 1 139 ? 5.707 6.469 35.875 1 91.69 139 SER B O 1
ATOM 5297 N N . CYS B 1 140 ? 4.789 8.336 34.969 1 93.38 140 CYS B N 1
ATOM 5298 C CA . CYS B 1 140 ? 4.703 7.797 33.625 1 93.38 140 CYS B CA 1
ATOM 5299 C C . CYS B 1 140 ? 6.086 7.461 33.094 1 93.38 140 CYS B C 1
ATOM 5301 O O . CYS B 1 140 ? 6.98 8.312 33.094 1 93.38 140 CYS B O 1
ATOM 5303 N N . GLN B 1 141 ? 6.285 6.246 32.688 1 94.69 141 GLN B N 1
ATOM 5304 C CA . GLN B 1 141 ? 7.551 5.816 32.094 1 94.69 141 GLN B CA 1
ATOM 5305 C C . GLN B 1 141 ? 7.633 6.184 30.625 1 94.69 141 GLN B C 1
ATOM 5307 O O . GLN B 1 141 ? 7.672 5.301 29.766 1 94.69 141 GLN B O 1
ATOM 5312 N N . TRP B 1 142 ? 7.785 7.383 30.359 1 94.25 142 TRP B N 1
ATOM 5313 C CA . TRP B 1 142 ? 7.625 7.996 29.047 1 94.25 142 TRP B CA 1
ATOM 5314 C C . TRP B 1 142 ? 8.672 7.469 28.062 1 94.25 142 TRP B C 1
ATOM 5316 O O . TRP B 1 142 ? 8.461 7.488 26.859 1 94.25 142 TRP B O 1
ATOM 5326 N N . ASP B 1 143 ? 9.852 6.926 28.531 1 94.62 143 ASP B N 1
ATOM 5327 C CA . ASP B 1 143 ? 10.938 6.547 27.641 1 94.62 143 ASP B CA 1
ATOM 5328 C C . ASP B 1 143 ? 11.039 5.027 27.5 1 94.62 143 ASP B C 1
ATOM 5330 O O . ASP B 1 143 ? 12.008 4.508 26.938 1 94.62 143 ASP B O 1
ATOM 5334 N N . ARG B 1 144 ? 10.023 4.316 27.938 1 94.38 144 ARG B N 1
ATOM 5335 C CA . ARG B 1 144 ? 10.031 2.857 27.969 1 94.38 144 ARG B CA 1
ATOM 5336 C C . ARG B 1 144 ? 10.273 2.279 26.578 1 94.38 144 ARG B C 1
ATOM 5338 O O . ARG B 1 144 ? 10.992 1.292 26.422 1 94.38 144 ARG B O 1
ATOM 5345 N N . HIS B 1 145 ? 9.68 2.844 25.562 1 93.94 145 HIS B N 1
ATOM 5346 C CA . HIS B 1 145 ? 9.711 2.248 24.234 1 93.94 145 HIS B CA 1
ATOM 5347 C C . HIS B 1 145 ? 10.516 3.111 23.266 1 93.94 145 HIS B C 1
ATOM 5349 O O . HIS B 1 145 ? 10.484 2.883 22.062 1 93.94 145 HIS B O 1
ATOM 5355 N N . LEU B 1 146 ? 11.195 4.109 23.766 1 96.12 146 LEU B N 1
ATOM 5356 C CA . LEU B 1 146 ? 12 4.984 22.922 1 96.12 146 LEU B CA 1
ATOM 5357 C C . LEU B 1 146 ? 13.406 4.426 22.75 1 96.12 146 LEU B C 1
ATOM 5359 O O . LEU B 1 146 ? 13.875 3.641 23.562 1 96.12 146 LEU B O 1
ATOM 5363 N N . PRO B 1 147 ? 14.039 4.738 21.656 1 95.75 147 PRO B N 1
ATOM 5364 C CA . PRO B 1 147 ? 15.375 4.207 21.391 1 95.75 147 PRO B CA 1
ATOM 5365 C C . PRO B 1 147 ? 16.453 4.867 22.25 1 95.75 147 PRO B C 1
ATOM 5367 O O . PRO B 1 147 ? 16.234 5.957 22.797 1 95.75 147 PRO B O 1
ATOM 5370 N N . ASP B 1 148 ? 17.484 4.145 22.312 1 93.38 148 ASP B N 1
ATOM 5371 C CA . ASP B 1 148 ? 18.703 4.75 22.844 1 93.38 148 ASP B CA 1
ATOM 5372 C C . ASP B 1 148 ? 19.328 5.715 21.844 1 93.38 148 ASP B C 1
ATOM 5374 O O . ASP B 1 148 ? 19.672 5.324 20.734 1 93.38 148 ASP B O 1
ATOM 5378 N N . LEU B 1 149 ? 19.5 6.98 22.266 1 93.44 149 LEU B N 1
ATOM 5379 C CA . LEU B 1 149 ? 19.969 8.008 21.359 1 93.44 149 LEU B CA 1
ATOM 5380 C C . LEU B 1 149 ? 21.5 8.133 21.422 1 93.44 149 LEU B C 1
ATOM 5382 O O . LEU B 1 149 ? 22.078 9.055 20.844 1 93.44 149 LEU B O 1
ATOM 5386 N N . GLY B 1 150 ? 22.062 7.23 22.141 1 89.25 150 GLY B N 1
ATOM 5387 C CA . GLY B 1 150 ? 23.516 7.227 22.234 1 89.25 150 GLY B CA 1
ATOM 5388 C C . GLY B 1 150 ? 24.062 8.391 23.047 1 89.25 150 GLY B C 1
ATOM 5389 O O . GLY B 1 150 ? 23.719 8.562 24.219 1 89.25 150 GLY B O 1
ATOM 5390 N N . GLN B 1 151 ? 24.688 9.328 22.266 1 88.31 151 GLN B N 1
ATOM 5391 C CA . GLN B 1 151 ? 25.375 10.438 22.906 1 88.31 151 GLN B CA 1
ATOM 5392 C C . GLN B 1 151 ? 24.422 11.586 23.219 1 88.31 151 GLN B C 1
ATOM 5394 O O . GLN B 1 151 ? 24.734 12.469 24 1 88.31 151 GLN B O 1
ATOM 5399 N N . VAL B 1 152 ? 23.266 11.539 22.641 1 92.19 152 VAL B N 1
ATOM 5400 C CA . VAL B 1 152 ? 22.297 12.602 22.844 1 92.19 152 VAL B CA 1
ATOM 5401 C C . VAL B 1 152 ? 21.281 12.172 23.922 1 92.19 152 VAL B C 1
ATOM 5403 O O . VAL B 1 152 ? 20.766 11.055 23.875 1 92.19 152 VAL B O 1
ATOM 5406 N N . TYR B 1 153 ? 21.125 13.016 24.922 1 90.94 153 TYR B N 1
ATOM 5407 C CA . TYR B 1 153 ? 20.203 12.711 26 1 90.94 153 TYR B CA 1
ATOM 5408 C C . TYR B 1 153 ? 18.875 13.438 25.812 1 90.94 153 TYR B C 1
ATOM 5410 O O . TYR B 1 153 ? 18.859 14.656 25.609 1 90.94 153 TYR B O 1
ATOM 5418 N N . LEU B 1 154 ? 17.828 12.688 25.828 1 94.81 154 LEU B N 1
ATOM 5419 C CA . LEU B 1 154 ? 16.484 13.266 25.797 1 94.81 154 LEU B CA 1
ATOM 5420 C C . LEU B 1 154 ? 15.906 13.352 27.203 1 94.81 154 LEU B C 1
ATOM 5422 O O . LEU B 1 154 ? 15.547 12.328 27.797 1 94.81 154 LEU B O 1
ATOM 5426 N N . SER B 1 155 ? 15.828 14.523 27.688 1 93.06 155 SER B N 1
ATOM 5427 C CA . SER B 1 155 ? 15.242 14.711 29.016 1 93.06 155 SER B CA 1
ATOM 5428 C C . SER B 1 155 ? 13.719 14.68 28.953 1 93.06 155 SER B C 1
ATOM 5430 O O . SER B 1 155 ? 13.133 14.867 27.891 1 93.06 155 SER B O 1
ATOM 5432 N N . ARG B 1 156 ? 13.094 14.5 30.094 1 93.75 156 ARG B N 1
ATOM 5433 C CA . ARG B 1 156 ? 11.641 14.5 30.172 1 93.75 156 ARG B CA 1
ATOM 5434 C C . ARG B 1 156 ? 11.07 15.852 29.766 1 93.75 156 ARG B C 1
ATOM 5436 O O . ARG B 1 156 ? 10.039 15.922 29.094 1 93.75 156 ARG B O 1
ATOM 5443 N N . ILE B 1 157 ? 11.711 16.891 30.109 1 92.81 157 ILE B N 1
ATOM 5444 C CA . ILE B 1 157 ? 11.273 18.234 29.781 1 92.81 157 ILE B CA 1
ATOM 5445 C C . ILE B 1 157 ? 11.312 18.438 28.281 1 92.81 157 ILE B C 1
ATOM 5447 O O . ILE B 1 157 ? 10.391 19.031 27.703 1 92.81 157 ILE B O 1
ATOM 5451 N N . GLU B 1 158 ? 12.328 17.906 27.672 1 94.25 158 GLU B N 1
ATOM 5452 C CA . GLU B 1 158 ? 12.445 18.016 26.219 1 94.25 158 GLU B CA 1
ATOM 5453 C C . GLU B 1 158 ? 11.383 17.188 25.516 1 94.25 158 GLU B C 1
ATOM 5455 O O . GLU B 1 158 ? 10.789 17.625 24.531 1 94.25 158 GLU B O 1
ATOM 5460 N N . HIS B 1 159 ? 11.227 15.969 26.031 1 96.44 159 HIS B N 1
ATOM 5461 C CA . HIS B 1 159 ? 10.18 15.109 25.5 1 96.44 159 HIS B CA 1
ATOM 5462 C C . HIS B 1 159 ? 8.828 15.812 25.516 1 96.44 159 HIS B C 1
ATOM 5464 O O . HIS B 1 159 ? 8.156 15.906 24.484 1 96.44 159 HIS B O 1
ATOM 5470 N N . ASP B 1 160 ? 8.469 16.344 26.672 1 95.25 160 ASP B N 1
ATOM 5471 C CA . ASP B 1 160 ? 7.188 17.016 26.828 1 95.25 160 ASP B CA 1
ATOM 5472 C C . ASP B 1 160 ? 7.125 18.297 25.984 1 95.25 160 ASP B C 1
ATOM 5474 O O . ASP B 1 160 ? 6.066 18.641 25.453 1 95.25 160 ASP B O 1
ATOM 5478 N N . GLY B 1 161 ? 8.258 18.953 25.891 1 94 161 GLY B N 1
ATOM 5479 C CA . GLY B 1 161 ? 8.312 20.156 25.062 1 94 161 GLY B CA 1
ATOM 5480 C C . GLY B 1 161 ? 8.047 19.875 23.594 1 94 161 GLY B C 1
ATOM 5481 O O . GLY B 1 161 ? 7.316 20.625 22.938 1 94 161 GLY B O 1
ATOM 5482 N N . ILE B 1 162 ? 8.602 18.828 23.109 1 94.44 162 ILE B N 1
ATOM 5483 C CA . ILE B 1 162 ? 8.422 18.453 21.719 1 94.44 162 ILE B CA 1
ATOM 5484 C C . ILE B 1 162 ? 6.953 18.109 21.453 1 94.44 162 ILE B C 1
ATOM 5486 O O . ILE B 1 162 ? 6.371 18.578 20.469 1 94.44 162 ILE B O 1
ATOM 5490 N N . LEU B 1 163 ? 6.359 17.328 22.375 1 93.81 163 LEU B N 1
ATOM 5491 C CA . LEU B 1 163 ? 4.957 16.969 22.219 1 93.81 163 LEU B CA 1
ATOM 5492 C C . LEU B 1 163 ? 4.07 18.203 22.266 1 93.81 163 LEU B C 1
ATOM 5494 O O . LEU B 1 163 ? 3.184 18.359 21.422 1 93.81 163 LEU B O 1
ATOM 5498 N N . SER B 1 164 ? 4.355 19.062 23.141 1 91.44 164 SER B N 1
ATOM 5499 C CA . SER B 1 164 ? 3.559 20.281 23.297 1 91.44 164 SER B CA 1
ATOM 5500 C C . SER B 1 164 ? 3.645 21.156 22.047 1 91.44 164 SER B C 1
ATOM 5502 O O . SER B 1 164 ? 2.631 21.672 21.578 1 91.44 164 SER B O 1
ATOM 5504 N N . ARG B 1 165 ? 4.801 21.328 21.531 1 89.06 165 ARG B N 1
ATOM 5505 C CA . ARG B 1 165 ? 4.984 22.141 20.344 1 89.06 165 ARG B CA 1
ATOM 5506 C C . ARG B 1 165 ? 4.262 21.547 19.141 1 89.06 165 ARG B C 1
ATOM 5508 O O . ARG B 1 165 ? 3.639 22.266 18.359 1 89.06 165 ARG B O 1
ATOM 5515 N N . TYR B 1 166 ? 4.363 20.266 19.047 1 91.12 166 TYR B N 1
ATOM 5516 C CA . TYR B 1 166 ? 3.678 19.625 17.922 1 91.12 166 TYR B CA 1
ATOM 5517 C C . TYR B 1 166 ? 2.166 19.734 18.078 1 91.12 166 TYR B C 1
ATOM 5519 O O . TYR B 1 166 ? 1.466 20.047 17.109 1 91.12 166 TYR B O 1
ATOM 5527 N N . PHE B 1 167 ? 1.659 19.5 19.234 1 87.75 167 PHE B N 1
ATOM 5528 C CA . PHE B 1 167 ? 0.219 19.516 19.453 1 87.75 167 PHE B CA 1
ATOM 5529 C C . PHE B 1 167 ? -0.337 20.922 19.328 1 87.75 167 PHE B C 1
ATOM 5531 O O . PHE B 1 167 ? -1.478 21.109 18.891 1 87.75 167 PHE B O 1
ATOM 5538 N N . SER B 1 168 ? 0.483 21.875 19.547 1 80.62 168 SER B N 1
ATOM 5539 C CA . SER B 1 168 ? 0.035 23.266 19.469 1 80.62 168 SER B CA 1
ATOM 5540 C C . SER B 1 168 ? 0.097 23.797 18.031 1 80.62 168 SER B C 1
ATOM 5542 O O . SER B 1 168 ? -0.686 24.656 17.656 1 80.62 168 SER B O 1
ATOM 5544 N N . ASN B 1 169 ? 1.048 23.344 17.266 1 74 169 ASN B N 1
ATOM 5545 C CA . ASN B 1 169 ? 1.279 23.953 15.961 1 74 169 ASN B CA 1
ATOM 5546 C C . ASN B 1 169 ? 1.006 22.984 14.828 1 74 169 ASN B C 1
ATOM 5548 O O . ASN B 1 169 ? 0.762 23.391 13.688 1 74 169 ASN B O 1
ATOM 5552 N N . GLY B 1 170 ? 1.149 21.734 15 1 60.69 170 GLY B N 1
ATOM 5553 C CA . GLY B 1 170 ? 1.265 20.812 13.883 1 60.69 170 GLY B CA 1
ATOM 5554 C C . GLY B 1 170 ? 0.123 19.828 13.805 1 60.69 170 GLY B C 1
ATOM 5555 O O . GLY B 1 170 ? -0.348 19.484 12.719 1 60.69 170 GLY B O 1
ATOM 5556 N N . ALA B 1 171 ? -0.211 19.328 14.82 1 60.62 171 ALA B N 1
ATOM 5557 C CA . ALA B 1 171 ? -0.993 18.094 14.859 1 60.62 171 ALA B CA 1
ATOM 5558 C C . ALA B 1 171 ? -2.449 18.359 14.477 1 60.62 171 ALA B C 1
ATOM 5560 O O . ALA B 1 171 ? -3.051 17.578 13.734 1 60.62 171 ALA B O 1
ATOM 5561 N N . SER B 1 172 ? -2.92 19.5 14.852 1 59.78 172 SER B N 1
ATOM 5562 C CA . SER B 1 172 ? -4.375 19.547 14.961 1 59.78 172 SER B CA 1
ATOM 5563 C C . SER B 1 172 ? -5.023 19.781 13.594 1 59.78 172 SER B C 1
ATOM 5565 O O . SER B 1 172 ? -6.18 19.406 13.383 1 59.78 172 SER B O 1
ATOM 5567 N N . TRP B 1 173 ? -4.195 20.188 12.703 1 68 173 TRP B N 1
ATOM 5568 C CA . TRP B 1 173 ? -4.992 20.453 11.516 1 68 173 TRP B CA 1
ATOM 5569 C C . TRP B 1 173 ? -5.039 19.234 10.602 1 68 173 TRP B C 1
ATOM 5571 O O . TRP B 1 173 ? -6.059 18.969 9.961 1 68 173 TRP B O 1
ATOM 5581 N N . LEU B 1 174 ? -3.994 18.406 10.664 1 73.94 174 LEU B N 1
ATOM 5582 C CA . LEU B 1 174 ? -4.105 17.344 9.664 1 73.94 174 LEU B CA 1
ATOM 5583 C C . LEU B 1 174 ? -3.838 15.984 10.289 1 73.94 174 LEU B C 1
ATOM 5585 O O . LEU B 1 174 ? -4.156 14.953 9.688 1 73.94 174 LEU B O 1
ATOM 5589 N N . SER B 1 175 ? -3.367 15.906 11.461 1 77.56 175 SER B N 1
ATOM 5590 C CA . SER B 1 175 ? -2.957 14.602 11.969 1 77.56 175 SER B CA 1
ATOM 5591 C C . SER B 1 175 ? -4.109 13.891 12.664 1 77.56 175 SER B C 1
ATOM 5593 O O . SER B 1 175 ? -4.113 12.664 12.773 1 77.56 175 SER B O 1
ATOM 5595 N N . GLY B 1 176 ? -5.07 14.602 13.133 1 80.38 176 GLY B N 1
ATOM 5596 C CA . GLY B 1 176 ? -6.191 14 13.844 1 80.38 176 GLY B CA 1
ATOM 5597 C C . GLY B 1 176 ? -5.828 13.531 15.242 1 80.38 176 GLY B C 1
ATOM 5598 O O . GLY B 1 176 ? -6.672 12.992 15.961 1 80.38 176 GLY B O 1
ATOM 5599 N N . LEU B 1 177 ? -4.578 13.695 15.633 1 87.69 177 LEU B N 1
ATOM 5600 C CA . LEU B 1 177 ? -4.176 13.312 16.984 1 87.69 177 LEU B CA 1
ATOM 5601 C C . LEU B 1 177 ? -4.688 14.32 18.016 1 87.69 177 LEU B C 1
ATOM 5603 O O . LEU B 1 177 ? -4.289 15.492 18 1 87.69 177 LEU B O 1
ATOM 5607 N N . VAL B 1 178 ? -5.535 13.859 18.766 1 84.5 178 VAL B N 1
ATOM 5608 C CA . VAL B 1 178 ? -6.043 14.695 19.844 1 84.5 178 VAL B CA 1
ATOM 5609 C C . VAL B 1 178 ? -5.102 14.617 21.047 1 84.5 178 VAL B C 1
ATOM 5611 O O . VAL B 1 178 ? -4.957 13.555 21.656 1 84.5 178 VAL B O 1
ATOM 5614 N N . PRO B 1 179 ? -4.547 15.711 21.406 1 87.88 179 PRO B N 1
ATOM 5615 C CA . PRO B 1 179 ? -3.514 15.68 22.438 1 87.88 179 PRO B CA 1
ATOM 5616 C C . PRO B 1 179 ? -4.004 15.062 23.75 1 87.88 179 PRO B C 1
ATOM 5618 O O . PRO B 1 179 ? -3.316 14.219 24.328 1 87.88 179 PRO B O 1
ATOM 5621 N N . SER B 1 180 ? -5.195 15.445 24.188 1 85.62 180 SER B N 1
ATOM 5622 C CA . SER B 1 180 ? -5.695 14.961 25.469 1 85.62 180 SER B CA 1
ATOM 5623 C C . SER B 1 180 ? -5.898 13.453 25.453 1 85.62 180 SER B C 1
ATOM 5625 O O . SER B 1 180 ? -5.625 12.773 26.438 1 85.62 180 SER B O 1
ATOM 5627 N N . LEU B 1 181 ? -6.312 12.938 24.344 1 86.81 181 LEU B N 1
ATOM 5628 C CA . LEU B 1 181 ? -6.551 11.508 24.25 1 86.81 181 LEU B CA 1
ATOM 5629 C C . LEU B 1 181 ? -5.234 10.742 24.156 1 86.81 181 LEU B C 1
ATOM 5631 O O . LEU B 1 181 ? -5.078 9.688 24.797 1 86.81 181 LEU B O 1
ATOM 5635 N N . PHE B 1 182 ? -4.297 11.25 23.406 1 91.75 182 PHE B N 1
ATOM 5636 C CA . PHE B 1 182 ? -2.99 10.609 23.297 1 91.75 182 PHE B CA 1
ATOM 5637 C C . PHE B 1 182 ? -2.287 10.594 24.656 1 91.75 182 PHE B C 1
ATOM 5639 O O . PHE B 1 182 ? -1.785 9.547 25.078 1 91.75 182 PHE B O 1
ATOM 5646 N N . LEU B 1 183 ? -2.311 11.719 25.281 1 92.44 183 LEU B N 1
ATOM 5647 C CA . LEU B 1 183 ? -1.597 11.844 26.547 1 92.44 183 LEU B CA 1
ATOM 5648 C C . LEU B 1 183 ? -2.248 10.992 27.625 1 92.44 183 LEU B C 1
ATOM 5650 O O . LEU B 1 183 ? -1.554 10.398 28.453 1 92.44 183 LEU B O 1
ATOM 5654 N N . ARG B 1 184 ? -3.512 10.961 27.641 1 89.94 184 ARG B N 1
ATOM 5655 C CA . ARG B 1 184 ? -4.23 10.102 28.562 1 89.94 184 ARG B CA 1
ATOM 5656 C C . ARG B 1 184 ? -3.84 8.641 28.375 1 89.94 184 ARG B C 1
ATOM 5658 O O . ARG B 1 184 ? -3.49 7.957 29.344 1 89.94 184 ARG B O 1
ATOM 5665 N N . ASP B 1 185 ? -3.893 8.203 27.172 1 91.62 185 ASP B N 1
ATOM 5666 C CA . ASP B 1 185 ? -3.609 6.805 26.891 1 91.62 185 ASP B CA 1
ATOM 5667 C C . ASP B 1 185 ? -2.129 6.492 27.094 1 91.62 185 ASP B C 1
ATOM 5669 O O . ASP B 1 185 ? -1.773 5.383 27.5 1 91.62 185 ASP B O 1
ATOM 5673 N N . MET B 1 186 ? -1.275 7.461 26.797 1 94.12 186 MET B N 1
ATOM 5674 C CA . MET B 1 186 ? 0.148 7.281 27.062 1 94.12 186 MET B CA 1
ATOM 5675 C C . MET B 1 186 ? 0.395 7.066 28.562 1 94.12 186 MET B C 1
ATOM 5677 O O . MET B 1 186 ? 1.104 6.137 28.953 1 94.12 186 MET B O 1
ATOM 5681 N N . MET B 1 187 ? -0.238 7.863 29.344 1 92.5 187 MET B N 1
ATOM 5682 C CA . MET B 1 187 ? -0.078 7.766 30.781 1 92.5 187 MET B CA 1
ATOM 5683 C C . MET B 1 187 ? -0.591 6.426 31.297 1 92.5 187 MET B C 1
ATOM 5685 O O . MET B 1 187 ? 0.036 5.805 32.156 1 92.5 187 MET B O 1
ATOM 5689 N N . ARG B 1 188 ? -1.623 5.996 30.766 1 90.94 188 ARG B N 1
ATOM 5690 C CA . ARG B 1 188 ? -2.211 4.727 31.188 1 90.94 188 ARG B CA 1
ATOM 5691 C C . ARG B 1 188 ? -1.339 3.551 30.75 1 90.94 188 ARG B C 1
ATOM 5693 O O . ARG B 1 188 ? -1.075 2.645 31.547 1 90.94 188 ARG B O 1
ATOM 5700 N N . SER B 1 189 ? -0.901 3.576 29.531 1 93.25 189 SER B N 1
ATOM 5701 C CA . SER B 1 189 ? -0.126 2.477 28.969 1 93.25 189 SER B CA 1
ATOM 5702 C C . SER B 1 189 ? 1.257 2.391 29.609 1 93.25 189 SER B C 1
ATOM 5704 O O . SER B 1 189 ? 1.828 1.304 29.719 1 93.25 189 SER B O 1
ATOM 5706 N N . LEU B 1 190 ? 1.732 3.51 30.016 1 94 190 LEU B N 1
ATOM 5707 C CA . LEU B 1 190 ? 3.109 3.539 30.5 1 94 190 LEU B CA 1
ATOM 5708 C C . LEU B 1 190 ? 3.152 3.691 32 1 94 190 LEU B C 1
ATOM 5710 O O . LEU B 1 190 ? 4.172 4.098 32.562 1 94 190 LEU B O 1
ATOM 5714 N N . SER B 1 191 ? 2.043 3.412 32.531 1 91.5 191 SER B N 1
ATOM 5715 C CA . SER B 1 191 ? 2.059 3.344 34 1 91.5 191 SER B CA 1
ATOM 5716 C C . SER B 1 191 ? 2.91 2.178 34.5 1 91.5 191 SER B C 1
ATOM 5718 O O . SER B 1 191 ? 2.994 1.142 33.812 1 91.5 191 SER B O 1
ATOM 5720 N N . PRO B 1 192 ? 3.582 2.301 35.562 1 87.75 192 PRO B N 1
ATOM 5721 C CA . PRO B 1 192 ? 4.465 1.239 36.031 1 87.75 192 PRO B CA 1
ATOM 5722 C C . PRO B 1 192 ? 3.75 -0.103 36.188 1 87.75 192 PRO B C 1
ATOM 5724 O O . PRO B 1 192 ? 4.359 -1.156 35.969 1 87.75 192 PRO B O 1
ATOM 5727 N N . GLN B 1 193 ? 2.516 -0.136 36.406 1 82.31 193 GLN B N 1
ATOM 5728 C CA . GLN B 1 193 ? 1.794 -1.379 36.656 1 82.31 193 GLN B CA 1
ATOM 5729 C C . GLN B 1 193 ? 1.127 -1.896 35.406 1 82.31 193 GLN B C 1
ATOM 5731 O O . GLN B 1 193 ? 0.611 -3.016 35.375 1 82.31 193 GLN B O 1
ATOM 5736 N N . SER B 1 194 ? 1.218 -1.046 34.375 1 82.5 194 SER B N 1
ATOM 5737 C CA . SER B 1 194 ? 0.452 -1.419 33.219 1 82.5 194 SER B CA 1
ATOM 5738 C C . SER B 1 194 ? 1.245 -2.363 32.312 1 82.5 194 SER B C 1
ATOM 5740 O O . SER B 1 194 ? 2.443 -2.164 32.094 1 82.5 194 SER B O 1
ATOM 5742 N N . THR B 1 195 ? 0.54 -3.48 31.953 1 73.75 195 THR B N 1
ATOM 5743 C CA . THR B 1 195 ? 1.115 -4.422 31 1 73.75 195 THR B CA 1
ATOM 5744 C C . THR B 1 195 ? 0.464 -4.266 29.625 1 73.75 195 THR B C 1
ATOM 5746 O O . THR B 1 195 ? 0.721 -5.059 28.719 1 73.75 195 THR B O 1
ATOM 5749 N N . THR B 1 196 ? -0.442 -3.219 29.703 1 66.25 196 THR B N 1
ATOM 5750 C CA . THR B 1 196 ? -1.182 -3.068 28.453 1 66.25 196 THR B CA 1
ATOM 5751 C C . THR B 1 196 ? -0.318 -2.395 27.391 1 66.25 196 THR B C 1
ATOM 5753 O O . THR B 1 196 ? 0.338 -1.387 27.672 1 66.25 196 THR B O 1
ATOM 5756 N N . GLY B 1 197 ? -0.182 -2.955 26.328 1 68.06 197 GLY B N 1
ATOM 5757 C CA . GLY B 1 197 ? 0.708 -2.4 25.328 1 68.06 197 GLY B CA 1
ATOM 5758 C C . GLY B 1 197 ? 0.012 -1.449 24.375 1 68.06 197 GLY B C 1
ATOM 5759 O O . GLY B 1 197 ? 0.486 -0.335 24.141 1 68.06 197 GLY B O 1
ATOM 5760 N N . HIS B 1 198 ? -1.213 -1.731 23.875 1 83.31 198 HIS B N 1
ATOM 5761 C CA . HIS B 1 198 ? -1.882 -0.932 22.859 1 83.31 198 HIS B CA 1
ATOM 5762 C C . HIS B 1 198 ? -3.225 -0.41 23.359 1 83.31 198 HIS B C 1
ATOM 5764 O O . HIS B 1 198 ? -3.971 -1.139 24.016 1 83.31 198 HIS B O 1
ATOM 5770 N N . LEU B 1 199 ? -3.373 0.938 23.328 1 86.75 199 LEU B N 1
ATOM 5771 C CA . LEU B 1 199 ? -4.672 1.559 23.562 1 86.75 199 LEU B CA 1
ATOM 5772 C C . LEU B 1 199 ? -5.156 2.297 22.312 1 86.75 199 LEU B C 1
ATOM 5774 O O . LEU B 1 199 ? -4.449 2.355 21.312 1 86.75 199 LEU B O 1
ATOM 5778 N N . ASN B 1 200 ? -6.246 2.857 22.359 1 85.06 200 ASN B N 1
ATOM 5779 C CA . ASN B 1 200 ? -6.887 3.428 21.172 1 85.06 200 ASN B CA 1
ATOM 5780 C C . ASN B 1 200 ? -6.074 4.59 20.609 1 85.06 200 ASN B C 1
ATOM 5782 O O . ASN B 1 200 ? -6.078 4.816 19.391 1 85.06 200 ASN B O 1
ATOM 5786 N N . ASN B 1 201 ? -5.43 5.281 21.531 1 90 201 ASN B N 1
ATOM 5787 C CA . ASN B 1 201 ? -4.734 6.473 21.047 1 90 201 ASN B CA 1
ATOM 5788 C C . ASN B 1 201 ? -3.246 6.426 21.391 1 90 201 ASN B C 1
ATOM 5790 O O . ASN B 1 201 ? -2.574 7.457 21.406 1 90 201 ASN B O 1
ATOM 5794 N N . TYR B 1 202 ? -2.838 5.195 21.766 1 93.31 202 TYR B N 1
ATOM 5795 C CA . TYR B 1 202 ? -1.417 5.086 22.078 1 93.31 202 TYR B CA 1
ATOM 5796 C C . TYR B 1 202 ? -0.886 3.705 21.703 1 93.31 202 TYR B C 1
ATOM 5798 O O . TYR B 1 202 ? -1.544 2.691 21.953 1 93.31 202 TYR B O 1
ATOM 5806 N N . SER B 1 203 ? 0.188 3.688 21.172 1 94.44 203 SER B N 1
ATOM 5807 C CA . SER B 1 203 ? 1.021 2.512 20.938 1 94.44 203 SER B CA 1
ATOM 5808 C C . SER B 1 203 ? 2.498 2.887 20.875 1 94.44 203 SER B C 1
ATOM 5810 O O . SER B 1 203 ? 2.84 4.039 20.594 1 94.44 203 SER B O 1
ATOM 5812 N N . PRO B 1 204 ? 3.33 2.02 21.172 1 94.94 204 PRO B N 1
ATOM 5813 C CA . PRO B 1 204 ? 4.758 2.318 21.031 1 94.94 204 PRO B CA 1
ATOM 5814 C C . PRO B 1 204 ? 5.125 2.807 19.641 1 94.94 204 PRO B C 1
ATOM 5816 O O . PRO B 1 204 ? 5.941 3.723 19.5 1 94.94 204 PRO B O 1
ATOM 5819 N N . LEU B 1 205 ? 4.539 2.234 18.641 1 95.75 205 LEU B N 1
ATOM 5820 C CA . LEU B 1 205 ? 4.77 2.672 17.266 1 95.75 205 LEU B CA 1
ATOM 5821 C C . LEU B 1 205 ? 4.387 4.137 17.094 1 95.75 205 LEU B C 1
ATOM 5823 O O . LEU B 1 205 ? 5.164 4.93 16.547 1 95.75 205 LEU B O 1
ATOM 5827 N N . LEU B 1 206 ? 3.236 4.48 17.531 1 96.19 206 LEU B N 1
ATOM 5828 C CA . LEU B 1 206 ? 2.762 5.852 17.391 1 96.19 206 LEU B CA 1
ATOM 5829 C C . LEU B 1 206 ? 3.662 6.82 18.156 1 96.19 206 LEU B C 1
ATOM 5831 O O . LEU B 1 206 ? 3.992 7.895 17.641 1 96.19 206 LEU B O 1
ATOM 5835 N N . HIS B 1 207 ? 3.996 6.41 19.328 1 97 207 HIS B N 1
ATOM 5836 C CA . HIS B 1 207 ? 4.852 7.258 20.156 1 97 207 HIS B CA 1
ATOM 5837 C C . HIS B 1 207 ? 6.176 7.547 19.453 1 97 207 HIS B C 1
ATOM 5839 O O . HIS B 1 207 ? 6.594 8.703 19.359 1 97 207 HIS B O 1
ATOM 5845 N N . CYS B 1 208 ? 6.789 6.582 18.938 1 97.38 208 CYS B N 1
ATOM 5846 C CA . CYS B 1 208 ? 8.062 6.738 18.234 1 97.38 208 CYS B CA 1
ATOM 5847 C C . CYS B 1 208 ? 7.883 7.531 16.953 1 97.38 208 CYS B C 1
ATOM 5849 O O . CYS B 1 208 ? 8.711 8.383 16.625 1 97.38 208 CYS B O 1
ATOM 5851 N N . SER B 1 209 ? 6.816 7.234 16.234 1 96.56 209 SER B N 1
ATOM 5852 C CA . SER B 1 209 ? 6.543 7.973 15 1 96.56 209 SER B CA 1
ATOM 5853 C C . SER B 1 209 ? 6.305 9.453 15.281 1 96.56 209 SER B C 1
ATOM 5855 O O . SER B 1 209 ? 6.766 10.312 14.523 1 96.56 209 SER B O 1
ATOM 5857 N N . LEU B 1 210 ? 5.586 9.664 16.344 1 96.25 210 LEU B N 1
ATOM 5858 C CA . LEU B 1 210 ? 5.305 11.039 16.734 1 96.25 210 LEU B CA 1
ATOM 5859 C C . LEU B 1 210 ? 6.594 11.789 17.047 1 96.25 210 LEU B C 1
ATOM 5861 O O . LEU B 1 210 ? 6.797 12.914 16.578 1 96.25 210 LEU B O 1
ATOM 5865 N N . LEU B 1 211 ? 7.434 11.172 17.766 1 97.12 211 LEU B N 1
ATOM 5866 C CA . LEU B 1 211 ? 8.688 11.836 18.109 1 97.12 211 LEU B CA 1
ATOM 5867 C C . LEU B 1 211 ? 9.562 12.008 16.859 1 97.12 211 LEU B C 1
ATOM 5869 O O . LEU B 1 211 ? 10.273 13.008 16.734 1 97.12 211 LEU B O 1
ATOM 5873 N N . THR B 1 212 ? 9.516 11.008 15.969 1 96.56 212 THR B N 1
ATOM 5874 C CA . THR B 1 212 ? 10.258 11.102 14.719 1 96.56 212 THR B CA 1
ATOM 5875 C C . THR B 1 212 ? 9.898 12.383 13.969 1 96.56 212 THR B C 1
ATOM 5877 O O . THR B 1 212 ? 10.781 13.117 13.531 1 96.56 212 THR B O 1
ATOM 5880 N N . PHE B 1 213 ? 8.648 12.664 13.945 1 94.38 213 PHE B N 1
ATOM 5881 C CA . PHE B 1 213 ? 8.18 13.812 13.188 1 94.38 213 PHE B CA 1
ATOM 5882 C C . PHE B 1 213 ? 8.281 15.086 14.023 1 94.38 213 PHE B C 1
ATOM 5884 O O . PHE B 1 213 ? 8.82 16.094 13.562 1 94.38 213 PHE B O 1
ATOM 5891 N N . ALA B 1 214 ? 7.887 15.023 15.273 1 94.31 214 ALA B N 1
ATOM 5892 C CA . ALA B 1 214 ? 7.742 16.203 16.125 1 94.31 214 ALA B CA 1
ATOM 5893 C C . ALA B 1 214 ? 9.102 16.766 16.516 1 94.31 214 ALA B C 1
ATOM 5895 O O . ALA B 1 214 ? 9.219 17.938 16.859 1 94.31 214 ALA B O 1
ATOM 5896 N N . SER B 1 215 ? 10.141 15.969 16.469 1 94.94 215 SER B N 1
ATOM 5897 C CA . SER B 1 215 ? 11.469 16.438 16.859 1 94.94 215 SER B CA 1
ATOM 5898 C C . SER B 1 215 ? 11.977 17.516 15.906 1 94.94 215 SER B C 1
ATOM 5900 O O . SER B 1 215 ? 12.93 18.234 16.219 1 94.94 215 SER B O 1
ATOM 5902 N N . THR B 1 216 ? 11.352 17.641 14.797 1 91.75 216 THR B N 1
ATOM 5903 C CA . THR B 1 216 ? 11.695 18.703 13.867 1 91.75 216 THR B CA 1
ATOM 5904 C C . THR B 1 216 ? 11.438 20.078 14.508 1 91.75 216 THR B C 1
ATOM 5906 O O . THR B 1 216 ? 12.07 21.062 14.141 1 91.75 216 THR B O 1
ATOM 5909 N N . PHE B 1 217 ? 10.578 20.109 15.523 1 90.56 217 PHE B N 1
ATOM 5910 C CA . PHE B 1 217 ? 10.195 21.359 16.172 1 90.56 217 PHE B CA 1
ATOM 5911 C C . PHE B 1 217 ? 11.016 21.594 17.422 1 90.56 217 PHE B C 1
ATOM 5913 O O . PHE B 1 217 ? 10.789 22.562 18.156 1 90.56 217 PHE B O 1
ATOM 5920 N N . SER B 1 218 ? 11.938 20.719 17.641 1 92.5 218 SER B N 1
ATOM 5921 C CA . SER B 1 218 ? 12.773 20.891 18.828 1 92.5 218 SER B CA 1
ATOM 5922 C C . SER B 1 218 ? 13.695 22.094 18.688 1 92.5 218 SER B C 1
ATOM 5924 O O . SER B 1 218 ? 14.188 22.375 17.594 1 92.5 218 SER B O 1
ATOM 5926 N N . ASP B 1 219 ? 13.922 22.75 19.781 1 89.12 219 ASP B N 1
ATOM 5927 C CA . ASP B 1 219 ? 14.867 23.859 19.781 1 89.12 219 ASP B CA 1
ATOM 5928 C C . ASP B 1 219 ? 16.297 23.359 20.031 1 89.12 219 ASP B C 1
ATOM 5930 O O . ASP B 1 219 ? 17.25 24.109 19.859 1 89.12 219 ASP B O 1
ATOM 5934 N N . ASN B 1 220 ? 16.344 22.141 20.516 1 92.81 220 ASN B N 1
ATOM 5935 C CA . ASN B 1 220 ? 17.656 21.5 20.703 1 92.81 220 ASN B CA 1
ATOM 5936 C C . ASN B 1 220 ? 18.219 20.984 19.391 1 92.81 220 ASN B C 1
ATOM 5938 O O . ASN B 1 220 ? 17.688 20.031 18.812 1 92.81 220 ASN B O 1
ATOM 5942 N N . PRO B 1 221 ? 19.297 21.578 18.969 1 91.62 221 PRO B N 1
ATOM 5943 C CA . PRO B 1 221 ? 19.828 21.203 17.656 1 91.62 221 PRO B CA 1
ATOM 5944 C C . PRO B 1 221 ? 20.25 19.75 17.578 1 91.62 221 PRO B C 1
ATOM 5946 O O . PRO B 1 221 ? 20.25 19.141 16.5 1 91.62 221 PRO B O 1
ATOM 5949 N N . TYR B 1 222 ? 20.562 19.203 18.766 1 94.38 222 TYR B N 1
ATOM 5950 C CA . TYR B 1 222 ? 21 17.812 18.766 1 94.38 222 TYR B CA 1
ATOM 5951 C C . TYR B 1 222 ? 19.812 16.875 18.562 1 94.38 222 TYR B C 1
ATOM 5953 O O . TYR B 1 222 ? 19.922 15.859 17.859 1 94.38 222 TYR B O 1
ATOM 5961 N N . ILE B 1 223 ? 18.703 17.25 19.094 1 94.38 223 ILE B N 1
ATOM 5962 C CA . ILE B 1 223 ? 17.5 16.438 18.969 1 94.38 223 ILE B CA 1
ATOM 5963 C C . ILE B 1 223 ? 16.906 16.625 17.562 1 94.38 223 ILE B C 1
ATOM 5965 O O . ILE B 1 223 ? 16.406 15.664 16.969 1 94.38 223 ILE B O 1
ATOM 5969 N N . LYS B 1 224 ? 17.062 17.781 17.078 1 93 224 LYS B N 1
ATOM 5970 C CA . LYS B 1 224 ? 16.516 18.109 15.758 1 93 224 LYS B CA 1
ATOM 5971 C C . LYS B 1 224 ? 17.375 17.516 14.641 1 93 224 LYS B C 1
ATOM 5973 O O . LYS B 1 224 ? 16.922 17.422 13.5 1 93 224 LYS B O 1
ATOM 5978 N N . ALA B 1 225 ? 18.516 17.078 14.977 1 92.94 225 ALA B N 1
ATOM 5979 C CA . ALA B 1 225 ? 19.438 16.562 13.977 1 92.94 225 ALA B CA 1
ATOM 5980 C C . ALA B 1 225 ? 18.891 15.297 13.32 1 92.94 225 ALA B C 1
ATOM 5982 O O . ALA B 1 225 ? 18.203 14.5 13.969 1 92.94 225 ALA B O 1
ATOM 5983 N N . ASN B 1 226 ? 19.266 15.109 12.07 1 91.06 226 ASN B N 1
ATOM 5984 C CA . ASN B 1 226 ? 18.75 13.992 11.281 1 91.06 226 ASN B CA 1
ATOM 5985 C C . ASN B 1 226 ? 19.156 12.648 11.883 1 91.06 226 ASN B C 1
ATOM 5987 O O . ASN B 1 226 ? 18.391 11.688 11.844 1 91.06 226 ASN B O 1
ATOM 5991 N N . ASP B 1 227 ? 20.281 12.609 12.445 1 92.62 227 ASP B N 1
ATOM 5992 C CA . ASP B 1 227 ? 20.781 11.352 12.984 1 92.62 227 ASP B CA 1
ATOM 5993 C C . ASP B 1 227 ? 19.922 10.867 14.148 1 92.62 227 ASP B C 1
ATOM 5995 O O . ASP B 1 227 ? 19.625 9.68 14.258 1 92.62 227 ASP B O 1
ATOM 5999 N N . VAL B 1 228 ? 19.594 11.789 15 1 95.12 228 VAL B N 1
ATOM 6000 C CA . VAL B 1 228 ? 18.781 11.438 16.156 1 95.12 228 VAL B CA 1
ATOM 6001 C C . VAL B 1 228 ? 17.359 11.102 15.711 1 95.12 228 VAL B C 1
ATOM 6003 O O . VAL B 1 228 ? 16.781 10.117 16.172 1 95.12 228 VAL B O 1
ATOM 6006 N N . ARG B 1 229 ? 16.766 11.852 14.836 1 95.31 229 ARG B N 1
ATOM 6007 C CA . ARG B 1 229 ? 15.43 11.586 14.328 1 95.31 229 ARG B CA 1
ATOM 6008 C C . ARG B 1 229 ? 15.375 10.242 13.609 1 95.31 229 ARG B C 1
ATOM 6010 O O . ARG B 1 229 ? 14.367 9.531 13.68 1 95.31 229 ARG B O 1
ATOM 6017 N N . ALA B 1 230 ? 16.469 9.891 12.961 1 94.75 230 ALA B N 1
ATOM 6018 C CA . ALA B 1 230 ? 16.562 8.602 12.281 1 94.75 230 ALA B CA 1
ATOM 6019 C C . ALA B 1 230 ? 16.484 7.445 13.273 1 94.75 230 ALA B C 1
ATOM 6021 O O . ALA B 1 230 ? 15.961 6.375 12.961 1 94.75 230 ALA B O 1
ATOM 6022 N N . LYS B 1 231 ? 17.016 7.676 14.453 1 96.38 231 LYS B N 1
ATOM 6023 C CA . LYS B 1 231 ? 16.953 6.641 15.477 1 96.38 231 LYS B CA 1
ATOM 6024 C C . LYS B 1 231 ? 15.523 6.406 15.938 1 96.38 231 LYS B C 1
ATOM 6026 O O . LYS B 1 231 ? 15.109 5.262 16.125 1 96.38 231 LYS B O 1
ATOM 6031 N N . PHE B 1 232 ? 14.75 7.516 16.094 1 97.25 232 PHE B N 1
ATOM 6032 C CA . PHE B 1 232 ? 13.336 7.367 16.422 1 97.25 232 PHE B CA 1
ATOM 6033 C C . PHE B 1 232 ? 12.602 6.625 15.305 1 97.25 232 PHE B C 1
ATOM 6035 O O . PHE B 1 232 ? 11.789 5.746 15.578 1 97.25 232 PHE B O 1
ATOM 6042 N N . ALA B 1 233 ? 12.953 6.977 14.102 1 95.88 233 ALA B N 1
ATOM 6043 C CA . ALA B 1 233 ? 12.297 6.367 12.945 1 95.88 233 ALA B CA 1
ATOM 6044 C C . ALA B 1 233 ? 12.602 4.871 12.867 1 95.88 233 ALA B C 1
ATOM 6046 O O . ALA B 1 233 ? 11.711 4.062 12.602 1 95.88 233 ALA B O 1
ATOM 6047 N N . THR B 1 234 ? 13.859 4.543 13.102 1 93.19 234 THR B N 1
ATOM 6048 C CA . THR B 1 234 ? 14.258 3.143 13.062 1 93.19 234 THR B CA 1
ATOM 6049 C C . THR B 1 234 ? 13.516 2.338 14.125 1 93.19 234 THR B C 1
ATOM 6051 O O . THR B 1 234 ? 13.055 1.227 13.859 1 93.19 234 THR B O 1
ATOM 6054 N N . GLN B 1 235 ? 13.367 2.91 15.289 1 94.69 235 GLN B N 1
ATOM 6055 C CA . GLN B 1 235 ? 12.625 2.25 16.359 1 94.69 235 GLN B CA 1
ATOM 6056 C C . GLN B 1 235 ? 11.156 2.09 15.984 1 94.69 235 GLN B C 1
ATOM 6058 O O . GLN B 1 235 ? 10.547 1.052 16.25 1 94.69 235 GLN B O 1
ATOM 6063 N N . ALA B 1 236 ? 10.57 3.119 15.422 1 95.75 236 ALA B N 1
ATOM 6064 C CA . ALA B 1 236 ? 9.18 3.053 14.977 1 95.75 236 ALA B CA 1
ATOM 6065 C C . ALA B 1 236 ? 8.984 1.946 13.945 1 95.75 236 ALA B C 1
ATOM 6067 O O . ALA B 1 236 ? 8.047 1.152 14.039 1 95.75 236 ALA B O 1
ATOM 6068 N N . LYS B 1 237 ? 9.891 1.85 13 1 90.31 237 LYS B N 1
ATOM 6069 C CA . LYS B 1 237 ? 9.812 0.845 11.945 1 90.31 237 LYS B CA 1
ATOM 6070 C C . LYS B 1 237 ? 9.914 -0.566 12.516 1 90.31 237 LYS B C 1
ATOM 6072 O O . LYS B 1 237 ? 9.312 -1.502 11.984 1 90.31 237 LYS B O 1
ATOM 6077 N N . GLY B 1 238 ? 10.672 -0.682 13.578 1 87.94 238 GLY B N 1
ATOM 6078 C CA . GLY B 1 238 ? 10.758 -1.963 14.258 1 87.94 238 GLY B CA 1
ATOM 6079 C C . GLY B 1 238 ? 9.43 -2.432 14.812 1 87.94 238 GLY B C 1
ATOM 6080 O O . GLY B 1 238 ? 9.141 -3.631 14.828 1 87.94 238 GLY B O 1
ATOM 6081 N N . TRP B 1 239 ? 8.562 -1.484 15.18 1 90.12 239 TRP B N 1
ATOM 6082 C CA . TRP B 1 239 ? 7.25 -1.804 15.734 1 90.12 239 TRP B CA 1
ATOM 6083 C C . TRP B 1 239 ? 6.227 -2.02 14.625 1 90.12 239 TRP B C 1
ATOM 6085 O O . TRP B 1 239 ? 5.168 -2.609 14.852 1 90.12 239 TRP B O 1
ATOM 6095 N N . LEU B 1 240 ? 6.504 -1.486 13.445 1 88.25 240 LEU B N 1
ATOM 6096 C CA . LEU B 1 240 ? 5.547 -1.439 12.352 1 88.25 240 LEU B CA 1
ATOM 6097 C C . LEU B 1 240 ? 5.129 -2.846 11.93 1 88.25 240 LEU B C 1
ATOM 6099 O O . LEU B 1 240 ? 3.938 -3.125 11.781 1 88.25 240 LEU B O 1
ATOM 6103 N N . PHE B 1 241 ? 6.062 -3.783 11.789 1 80.38 241 PHE B N 1
ATOM 6104 C CA . PHE B 1 241 ? 5.766 -5.105 11.258 1 80.38 241 PHE B CA 1
ATOM 6105 C C . PHE B 1 241 ? 4.996 -5.938 12.273 1 80.38 241 PHE B C 1
ATOM 6107 O O . PHE B 1 241 ? 4.176 -6.781 11.906 1 80.38 241 PHE B O 1
ATOM 6114 N N . ASP B 1 242 ? 5.164 -5.535 13.531 1 78.5 242 ASP B N 1
ATOM 6115 C CA . ASP B 1 242 ? 4.398 -6.207 14.57 1 78.5 242 ASP B CA 1
ATOM 6116 C C . ASP B 1 242 ? 2.934 -5.773 14.547 1 78.5 242 ASP B C 1
ATOM 6118 O O . ASP B 1 242 ? 2.041 -6.559 14.867 1 78.5 242 ASP B O 1
ATOM 6122 N N . GLN B 1 243 ? 2.711 -4.617 14.102 1 82.81 243 GLN B N 1
ATOM 6123 C CA . GLN B 1 243 ? 1.361 -4.066 14.148 1 82.81 243 GLN B CA 1
ATOM 6124 C C . GLN B 1 243 ? 0.581 -4.41 12.883 1 82.81 243 GLN B C 1
ATOM 6126 O O . GLN B 1 243 ? -0.643 -4.27 12.844 1 82.81 243 GLN B O 1
ATOM 6131 N N . PHE B 1 244 ? 1.212 -4.883 11.852 1 81.81 244 PHE B N 1
ATOM 6132 C CA . PHE B 1 244 ? 0.493 -5.285 10.648 1 81.81 244 PHE B CA 1
ATOM 6133 C C . PHE B 1 244 ? -0.472 -6.426 10.953 1 81.81 244 PHE B C 1
ATOM 6135 O O . PHE B 1 244 ? -1.502 -6.566 10.289 1 81.81 244 PHE B O 1
ATOM 6142 N N . GLY B 1 245 ? -0.13 -7.129 11.992 1 76.69 245 GLY B N 1
ATOM 6143 C CA . GLY B 1 245 ? -0.932 -8.297 12.328 1 76.69 245 GLY B CA 1
ATOM 6144 C C . GLY B 1 245 ? -2.271 -7.941 12.945 1 76.69 245 GLY B C 1
ATOM 6145 O O . GLY B 1 245 ? -3.23 -8.711 12.844 1 76.69 245 GLY B O 1
ATOM 6146 N N . ASP B 1 246 ? -2.434 -6.828 13.656 1 74.38 246 ASP B N 1
ATOM 6147 C CA . ASP B 1 246 ? -3.65 -6.531 14.406 1 74.38 246 ASP B CA 1
ATOM 6148 C C . ASP B 1 246 ? -4.293 -5.234 13.922 1 74.38 246 ASP B C 1
ATOM 6150 O O . ASP B 1 246 ? -5.414 -4.906 14.305 1 74.38 246 ASP B O 1
ATOM 6154 N N . PHE B 1 247 ? -3.994 -4.676 12.969 1 80.44 247 PHE B N 1
ATOM 6155 C CA . PHE B 1 247 ? -4.441 -3.404 12.414 1 80.44 247 PHE B CA 1
ATOM 6156 C C . PHE B 1 247 ? -5.016 -2.508 13.5 1 80.44 247 PHE B C 1
ATOM 6158 O O . PHE B 1 247 ? -6.172 -2.086 13.422 1 80.44 247 PHE B O 1
ATOM 6165 N N . HIS B 1 248 ? -4.273 -2.227 14.516 1 85.44 248 HIS B N 1
ATOM 6166 C CA . HIS B 1 248 ? -4.664 -1.27 15.547 1 85.44 248 HIS B CA 1
ATOM 6167 C C . HIS B 1 248 ? -4.84 0.128 14.961 1 85.44 248 HIS B C 1
ATOM 6169 O O . HIS B 1 248 ? -4.074 0.543 14.094 1 85.44 248 HIS B O 1
ATOM 6175 N N . PRO B 1 249 ? -5.789 0.831 15.445 1 86.69 249 PRO B N 1
ATOM 6176 C CA . PRO B 1 249 ? -6.078 2.131 14.836 1 86.69 249 PRO B CA 1
ATOM 6177 C C . PRO B 1 249 ? -4.879 3.076 14.867 1 86.69 249 PRO B C 1
ATOM 6179 O O . PRO B 1 249 ? -4.754 3.943 14 1 86.69 249 PRO B O 1
ATOM 6182 N N . THR B 1 250 ? -4.004 2.918 15.812 1 91.5 250 THR B N 1
ATOM 6183 C CA . THR B 1 250 ? -2.859 3.812 15.945 1 91.5 250 THR B CA 1
ATOM 6184 C C . THR B 1 250 ? -1.884 3.619 14.789 1 91.5 250 THR B C 1
ATOM 6186 O O . THR B 1 250 ? -1.005 4.457 14.562 1 91.5 250 THR B O 1
ATOM 6189 N N . LEU B 1 251 ? -2.064 2.545 14.055 1 93 251 LEU B N 1
ATOM 6190 C CA . LEU B 1 251 ? -1.229 2.305 12.883 1 93 251 LEU B CA 1
ATOM 6191 C C . LEU B 1 251 ? -1.384 3.428 11.859 1 93 251 LEU B C 1
ATOM 6193 O O . LEU B 1 251 ? -0.403 3.857 11.25 1 93 251 LEU B O 1
ATOM 6197 N N . LEU B 1 252 ? -2.566 3.932 11.758 1 90.69 252 LEU B N 1
ATOM 6198 C CA . LEU B 1 252 ? -2.9 4.902 10.719 1 90.69 252 LEU B CA 1
ATOM 6199 C C . LEU B 1 252 ? -2.164 6.219 10.953 1 90.69 252 LEU B C 1
ATOM 6201 O O . LEU B 1 252 ? -1.369 6.645 10.109 1 90.69 252 LEU B O 1
ATOM 6205 N N . PRO B 1 253 ? -2.301 6.789 12.133 1 91.69 253 PRO B N 1
ATOM 6206 C CA . PRO B 1 253 ? -1.554 8.031 12.336 1 91.69 253 PRO B CA 1
ATOM 6207 C C . PRO B 1 253 ? -0.043 7.812 12.383 1 91.69 253 PRO B C 1
ATOM 6209 O O . PRO B 1 253 ? 0.725 8.703 12.008 1 91.69 253 PRO B O 1
ATOM 6212 N N . SER B 1 254 ? 0.384 6.68 12.805 1 95.19 254 SER B N 1
ATOM 6213 C CA . SER B 1 254 ? 1.812 6.383 12.828 1 95.19 254 SER B CA 1
ATOM 6214 C C . SER B 1 254 ? 2.406 6.426 11.422 1 95.19 254 SER B C 1
ATOM 6216 O O . SER B 1 254 ? 3.469 7.012 11.211 1 95.19 254 SER B O 1
ATOM 6218 N N . LEU B 1 255 ? 1.7 5.836 10.516 1 93.06 255 LEU B N 1
ATOM 6219 C CA . LEU B 1 255 ? 2.168 5.789 9.133 1 93.06 255 LEU B CA 1
ATOM 6220 C C . LEU B 1 255 ? 2.176 7.18 8.508 1 93.06 255 LEU B C 1
ATOM 6222 O O . LEU B 1 255 ? 3.096 7.527 7.766 1 93.06 255 LEU B O 1
ATOM 6226 N N . VAL B 1 256 ? 1.264 7.957 8.859 1 91.44 256 VAL B N 1
ATOM 6227 C CA . VAL B 1 256 ? 1.166 9.32 8.344 1 91.44 256 VAL B CA 1
ATOM 6228 C C . VAL B 1 256 ? 2.322 10.156 8.883 1 91.44 256 VAL B C 1
ATOM 6230 O O . VAL B 1 256 ? 2.924 10.945 8.141 1 91.44 256 VAL B O 1
ATOM 6233 N N . LEU B 1 257 ? 2.592 9.961 10.086 1 93.69 257 LEU B N 1
ATOM 6234 C CA . LEU B 1 257 ? 3.688 10.703 10.703 1 93.69 257 LEU B CA 1
ATOM 6235 C C . LEU B 1 257 ? 5.027 10.289 10.109 1 93.69 257 LEU B C 1
ATOM 6237 O O . LEU B 1 257 ? 5.883 11.133 9.844 1 93.69 257 LEU B O 1
ATOM 6241 N N . LEU B 1 258 ? 5.168 9.062 9.867 1 93.88 258 LEU B N 1
ATOM 6242 C CA . LEU B 1 258 ? 6.391 8.594 9.219 1 93.88 258 LEU B CA 1
ATOM 6243 C C . LEU B 1 258 ? 6.504 9.141 7.801 1 93.88 258 LEU B C 1
ATOM 6245 O O . LEU B 1 258 ? 7.59 9.531 7.367 1 93.88 258 LEU B O 1
ATOM 6249 N N . ALA B 1 259 ? 5.391 9.156 7.121 1 91.06 259 ALA B N 1
ATOM 6250 C CA . ALA B 1 259 ? 5.383 9.75 5.789 1 91.06 259 ALA B CA 1
ATOM 6251 C C . ALA B 1 259 ? 5.812 11.219 5.84 1 91.06 259 ALA B C 1
ATOM 6253 O O . ALA B 1 259 ? 6.633 11.656 5.031 1 91.06 259 ALA B O 1
ATOM 6254 N N . GLY B 1 260 ? 5.281 11.906 6.809 1 88.94 260 GLY B N 1
ATOM 6255 C CA . GLY B 1 260 ? 5.641 13.305 6.973 1 88.94 260 GLY B CA 1
ATOM 6256 C C . GLY B 1 260 ? 7.113 13.516 7.262 1 88.94 260 GLY B C 1
ATOM 6257 O O . GLY B 1 260 ? 7.73 14.445 6.738 1 88.94 260 GLY B O 1
ATOM 6258 N N . TYR B 1 261 ? 7.652 12.672 8.047 1 92.06 261 TYR B N 1
ATOM 6259 C CA . TYR B 1 261 ? 9.078 12.734 8.359 1 92.06 261 TYR B CA 1
ATOM 6260 C C . TYR B 1 261 ? 9.922 12.57 7.098 1 92.06 261 TYR B C 1
ATOM 6262 O O . TYR B 1 261 ? 10.805 13.391 6.824 1 92.06 261 TYR B O 1
ATOM 6270 N N . HIS B 1 262 ? 9.656 11.578 6.328 1 90.31 262 HIS B N 1
ATOM 6271 C CA . HIS B 1 262 ? 10.469 11.297 5.145 1 90.31 262 HIS B CA 1
ATOM 6272 C C . HIS B 1 262 ? 10.281 12.383 4.086 1 90.31 262 HIS B C 1
ATOM 6274 O O . HIS B 1 262 ? 11.242 12.781 3.432 1 90.31 262 HIS B O 1
ATOM 6280 N N . ASN B 1 263 ? 9.109 12.844 3.975 1 84.69 263 ASN B N 1
ATOM 6281 C CA . ASN B 1 263 ? 8.891 13.961 3.061 1 84.69 263 ASN B CA 1
ATOM 6282 C C . ASN B 1 263 ? 9.648 15.211 3.508 1 84.69 263 ASN B C 1
ATOM 6284 O O . ASN B 1 263 ? 10.172 15.953 2.676 1 84.69 263 ASN B O 1
ATOM 6288 N N . GLY B 1 264 ? 9.641 15.367 4.758 1 84.62 264 GLY B N 1
ATOM 6289 C CA . GLY B 1 264 ? 10.289 16.547 5.309 1 84.62 264 GLY B CA 1
ATOM 6290 C C . GLY B 1 264 ? 11.789 16.578 5.074 1 84.62 264 GLY B C 1
ATOM 6291 O O . GLY B 1 264 ? 12.391 17.641 4.973 1 84.62 264 GLY B O 1
ATOM 6292 N N . ILE B 1 265 ? 12.406 15.43 4.926 1 86.5 265 ILE B N 1
ATOM 6293 C CA . ILE B 1 265 ? 13.852 15.406 4.734 1 86.5 265 ILE B CA 1
ATOM 6294 C C . ILE B 1 265 ? 14.18 15.164 3.262 1 86.5 265 ILE B C 1
ATOM 6296 O O . ILE B 1 265 ? 15.32 14.875 2.91 1 86.5 265 ILE B O 1
ATOM 6300 N N . GLY B 1 266 ? 13.148 15.148 2.461 1 80.81 266 GLY B N 1
ATOM 6301 C CA . GLY B 1 266 ? 13.359 15.102 1.023 1 80.81 266 GLY B CA 1
ATOM 6302 C C . GLY B 1 266 ? 13.25 13.703 0.451 1 80.81 266 GLY B C 1
ATOM 6303 O O . GLY B 1 266 ? 13.516 13.484 -0.733 1 80.81 266 GLY B O 1
ATOM 6304 N N . GLU B 1 267 ? 12.953 12.727 1.28 1 86.94 267 GLU B N 1
ATOM 6305 C CA . GLU B 1 267 ? 12.758 11.367 0.795 1 86.94 267 GLU B CA 1
ATOM 6306 C C . GLU B 1 267 ? 11.32 11.148 0.328 1 86.94 267 GLU B C 1
ATOM 6308 O O . GLU B 1 267 ? 10.562 10.398 0.952 1 86.94 267 GLU B O 1
ATOM 6313 N N . ARG B 1 268 ? 11.016 11.602 -0.755 1 81.88 268 ARG B N 1
ATOM 6314 C CA . ARG B 1 268 ? 9.648 11.68 -1.25 1 81.88 268 ARG B CA 1
ATOM 6315 C C . ARG B 1 268 ? 9.102 10.289 -1.564 1 81.88 268 ARG B C 1
ATOM 6317 O O . ARG B 1 268 ? 7.93 10.008 -1.303 1 81.88 268 ARG B O 1
ATOM 6324 N N . ASN B 1 269 ? 9.945 9.477 -2.094 1 84.06 269 ASN B N 1
ATOM 6325 C CA . ASN B 1 269 ? 9.492 8.133 -2.428 1 84.06 269 ASN B CA 1
ATOM 6326 C C . ASN B 1 269 ? 9.117 7.34 -1.179 1 84.06 269 ASN B C 1
ATOM 6328 O O . ASN B 1 269 ? 8.094 6.66 -1.15 1 84.06 269 ASN B O 1
ATOM 6332 N N . THR B 1 270 ? 9.969 7.457 -0.215 1 88.75 270 THR B N 1
ATOM 6333 C CA . THR B 1 270 ? 9.711 6.758 1.037 1 88.75 270 THR B CA 1
ATOM 6334 C C . THR B 1 270 ? 8.43 7.277 1.69 1 88.75 270 THR B C 1
ATOM 6336 O O . THR B 1 270 ? 7.613 6.492 2.178 1 88.75 270 THR B O 1
ATOM 6339 N N . GLY B 1 271 ? 8.297 8.602 1.675 1 88.5 271 GLY B N 1
ATOM 6340 C CA . GLY B 1 271 ? 7.055 9.172 2.174 1 88.5 271 GLY B CA 1
ATOM 6341 C C . GLY B 1 271 ? 5.828 8.695 1.417 1 88.5 271 GLY B C 1
ATOM 6342 O O . GLY B 1 271 ? 4.805 8.375 2.023 1 88.5 271 GLY B O 1
ATOM 6343 N N . TYR B 1 272 ? 6.012 8.578 0.142 1 85.69 272 TYR B N 1
ATOM 6344 C CA . TYR B 1 272 ? 4.949 8.086 -0.728 1 85.69 272 TYR B CA 1
ATOM 6345 C C . TYR B 1 272 ? 4.531 6.672 -0.334 1 85.69 272 TYR B C 1
ATOM 6347 O O . TYR B 1 272 ? 3.34 6.363 -0.276 1 85.69 272 TYR B O 1
ATOM 6355 N N . MET B 1 273 ? 5.453 5.891 -0.028 1 88.5 273 MET B N 1
ATOM 6356 C CA . MET B 1 273 ? 5.176 4.5 0.321 1 88.5 273 MET B CA 1
ATOM 6357 C C . MET B 1 273 ? 4.473 4.406 1.67 1 88.5 273 MET B C 1
ATOM 6359 O O . MET B 1 273 ? 3.504 3.658 1.818 1 88.5 273 MET B O 1
ATOM 6363 N N . TYR B 1 274 ? 4.902 5.137 2.65 1 91.06 274 TYR B N 1
ATOM 6364 C CA . TYR B 1 274 ? 4.273 5.09 3.965 1 91.06 274 TYR B CA 1
ATOM 6365 C C . TYR B 1 274 ? 2.836 5.598 3.9 1 91.06 274 TYR B C 1
ATOM 6367 O O . TYR B 1 274 ? 1.95 5.055 4.566 1 91.06 274 TYR B O 1
ATOM 6375 N N . LEU B 1 275 ? 2.654 6.637 3.15 1 88.12 275 LEU B N 1
ATOM 6376 C CA . LEU B 1 275 ? 1.285 7.113 2.98 1 88.12 275 LEU B CA 1
ATOM 6377 C C . LEU B 1 275 ? 0.418 6.051 2.312 1 88.12 275 LEU B C 1
ATOM 6379 O O . LEU B 1 275 ? -0.747 5.875 2.676 1 88.12 275 LEU B O 1
ATOM 6383 N N . GLY B 1 276 ? 0.979 5.426 1.353 1 84.5 276 GLY B N 1
ATOM 6384 C CA . GLY B 1 276 ? 0.265 4.328 0.716 1 84.5 276 GLY B CA 1
ATOM 6385 C C . GLY B 1 276 ? -0.122 3.227 1.684 1 84.5 276 GLY B C 1
ATOM 6386 O O . GLY B 1 276 ? -1.223 2.68 1.602 1 84.5 276 GLY B O 1
ATOM 6387 N N . MET B 1 277 ? 0.802 2.861 2.574 1 88 277 MET B N 1
ATOM 6388 C CA . MET B 1 277 ? 0.497 1.886 3.615 1 88 277 MET B CA 1
ATOM 6389 C C . MET B 1 277 ? -0.681 2.348 4.465 1 88 277 MET B C 1
ATOM 6391 O O . MET B 1 277 ? -1.531 1.541 4.848 1 88 277 MET B O 1
ATOM 6395 N N . GLY B 1 278 ? -0.632 3.641 4.742 1 87.25 278 GLY B N 1
ATOM 6396 C CA . GLY B 1 278 ? -1.746 4.199 5.492 1 87.25 278 GLY B CA 1
ATOM 6397 C C . GLY B 1 278 ? -3.08 4.031 4.789 1 87.25 278 GLY B C 1
ATOM 6398 O O . GLY B 1 278 ? -4.062 3.609 5.402 1 87.25 278 GLY B O 1
ATOM 6399 N N . VAL B 1 279 ? -3.131 4.312 3.535 1 82.88 279 VAL B N 1
ATOM 6400 C CA . VAL B 1 279 ? -4.352 4.191 2.746 1 82.88 279 VAL B CA 1
ATOM 6401 C C . VAL B 1 279 ? -4.832 2.74 2.754 1 82.88 279 VAL B C 1
ATOM 6403 O O . VAL B 1 279 ? -6.023 2.475 2.932 1 82.88 279 VAL B O 1
ATOM 6406 N N . ARG B 1 280 ? -3.879 1.866 2.623 1 82.12 280 ARG B N 1
ATOM 6407 C CA . ARG B 1 280 ? -4.227 0.449 2.637 1 82.12 280 ARG B CA 1
ATOM 6408 C C . ARG B 1 280 ? -4.801 0.039 3.988 1 82.12 280 ARG B C 1
ATOM 6410 O O . ARG B 1 280 ? -5.766 -0.727 4.055 1 82.12 280 ARG B O 1
ATOM 6417 N N . ALA B 1 281 ? -4.266 0.481 5 1 84.88 281 ALA B N 1
ATOM 6418 C CA . ALA B 1 281 ? -4.68 0.132 6.355 1 84.88 281 ALA B CA 1
ATOM 6419 C C . ALA B 1 281 ? -6.086 0.656 6.648 1 84.88 281 ALA B C 1
ATOM 6421 O O . ALA B 1 281 ? -6.801 0.093 7.48 1 84.88 281 ALA B O 1
ATOM 6422 N N . THR B 1 282 ? -6.457 1.781 5.98 1 82 282 THR B N 1
ATOM 6423 C CA . THR B 1 282 ? -7.801 2.299 6.203 1 82 282 THR B CA 1
ATOM 6424 C C . THR B 1 282 ? -8.852 1.3 5.727 1 82 282 THR B C 1
ATOM 6426 O O . THR B 1 282 ? -9.969 1.271 6.242 1 82 282 THR B O 1
ATOM 6429 N N . LYS B 1 283 ? -8.453 0.497 4.781 1 73.62 283 LYS B N 1
ATOM 6430 C CA . LYS B 1 283 ? -9.406 -0.43 4.172 1 73.62 283 LYS B CA 1
ATOM 6431 C C . LYS B 1 283 ? -9.445 -1.754 4.93 1 73.62 283 LYS B C 1
ATOM 6433 O O . LYS B 1 283 ? -10.289 -2.607 4.652 1 73.62 283 LYS B O 1
ATOM 6438 N N . ALA B 1 284 ? -8.5 -1.87 5.812 1 73.69 284 ALA B N 1
ATOM 6439 C CA . ALA B 1 284 ? -8.477 -3.104 6.594 1 73.69 284 ALA B CA 1
ATOM 6440 C C . ALA B 1 284 ? -9.594 -3.117 7.633 1 73.69 284 ALA B C 1
ATOM 6442 O O . ALA B 1 284 ? -10.023 -2.062 8.102 1 73.69 284 ALA B O 1
ATOM 6443 N N . ALA B 1 285 ? -10.133 -4.27 7.848 1 59.41 285 ALA B N 1
ATOM 6444 C CA . ALA B 1 285 ? -11.203 -4.41 8.828 1 59.41 285 ALA B CA 1
ATOM 6445 C C . ALA B 1 285 ? -10.68 -4.199 10.25 1 59.41 285 ALA B C 1
ATOM 6447 O O . ALA B 1 285 ? -9.797 -4.93 10.703 1 59.41 285 ALA B O 1
ATOM 6448 N N . PRO B 1 286 ? -11.172 -3.086 10.758 1 60.41 286 PRO B N 1
ATOM 6449 C CA . PRO B 1 286 ? -10.734 -2.887 12.141 1 60.41 286 PRO B CA 1
ATOM 6450 C C . PRO B 1 286 ? -11.344 -3.908 13.102 1 60.41 286 PRO B C 1
ATOM 6452 O O . PRO B 1 286 ? -12.32 -4.574 12.766 1 60.41 286 PRO B O 1
ATOM 6455 N N . ILE B 1 287 ? -10.594 -4.039 14.125 1 57.94 287 ILE B N 1
ATOM 6456 C CA . ILE B 1 287 ? -11.211 -4.789 15.219 1 57.94 287 ILE B CA 1
ATOM 6457 C C . ILE B 1 287 ? -12.484 -4.078 15.68 1 57.94 287 ILE B C 1
ATOM 6459 O O . ILE B 1 287 ? -12.531 -2.846 15.711 1 57.94 287 ILE B O 1
ATOM 6463 N N . SER B 1 288 ? -13.461 -4.781 15.805 1 55.09 288 SER B N 1
ATOM 6464 C CA . SER B 1 288 ? -14.82 -4.312 16.078 1 55.09 288 SER B CA 1
ATOM 6465 C C . SER B 1 288 ? -14.836 -3.256 17.172 1 55.09 288 SER B C 1
ATOM 6467 O O . SER B 1 288 ? -15.625 -2.311 17.125 1 55.09 288 SER B O 1
ATOM 6469 N N . THR B 1 289 ? -13.93 -3.336 18.047 1 56.62 289 THR B N 1
ATOM 6470 C CA . THR B 1 289 ? -13.961 -2.436 19.203 1 56.62 289 THR B CA 1
ATOM 6471 C C . THR B 1 289 ? -13.375 -1.073 18.844 1 56.62 289 THR B C 1
ATOM 6473 O O . THR B 1 289 ? -13.594 -0.088 19.547 1 56.62 289 THR B O 1
ATOM 6476 N N . ASN B 1 290 ? -12.883 -0.936 17.734 1 74.81 290 ASN B N 1
ATOM 6477 C CA . ASN B 1 290 ? -12.125 0.281 17.453 1 74.81 290 ASN B CA 1
ATOM 6478 C C . ASN B 1 290 ? -12.539 0.914 16.141 1 74.81 290 ASN B C 1
ATOM 6480 O O . ASN B 1 290 ? -11.75 1.611 15.5 1 74.81 290 ASN B O 1
ATOM 6484 N N . ILE B 1 291 ? -13.844 0.72 15.891 1 74.31 291 ILE B N 1
ATOM 6485 C CA . ILE B 1 291 ? -14.258 1.145 14.555 1 74.31 291 ILE B CA 1
ATOM 6486 C C . ILE B 1 291 ? -14.273 2.67 14.484 1 74.31 291 ILE B C 1
ATOM 6488 O O . ILE B 1 291 ? -13.844 3.254 13.492 1 74.31 291 ILE B O 1
ATOM 6492 N N . SER B 1 292 ? -14.742 3.293 15.602 1 77.44 292 SER B N 1
ATOM 6493 C CA . SER B 1 292 ? -14.828 4.75 15.594 1 77.44 292 SER B CA 1
ATOM 6494 C C . SER B 1 292 ? -13.453 5.391 15.539 1 77.44 292 SER B C 1
ATOM 6496 O O . SER B 1 292 ? -13.234 6.344 14.789 1 77.44 292 SER B O 1
ATOM 6498 N N . THR B 1 293 ? -12.562 4.883 16.297 1 84.56 293 THR B N 1
ATOM 6499 C CA . THR B 1 293 ? -11.203 5.41 16.297 1 84.56 293 THR B CA 1
ATOM 6500 C C . THR B 1 293 ? -10.523 5.164 14.953 1 84.56 293 THR B C 1
ATOM 6502 O O . THR B 1 293 ? -9.805 6.031 14.445 1 84.56 293 THR B O 1
ATOM 6505 N N . HIS B 1 294 ? -10.82 4.023 14.391 1 84.88 294 HIS B N 1
ATOM 6506 C CA . HIS B 1 294 ? -10.273 3.693 13.078 1 84.88 294 HIS B CA 1
ATOM 6507 C C . HIS B 1 294 ? -10.773 4.656 12.008 1 84.88 294 HIS B C 1
ATOM 6509 O O . HIS B 1 294 ? -10 5.113 11.164 1 84.88 294 HIS B O 1
ATOM 6515 N N . THR B 1 295 ? -12.016 4.961 12.102 1 80.94 295 THR B N 1
ATOM 6516 C CA . THR B 1 295 ? -12.594 5.887 11.141 1 80.94 295 THR B CA 1
ATOM 6517 C C . THR B 1 295 ? -12.008 7.285 11.312 1 80.94 295 THR B C 1
ATOM 6519 O O . THR B 1 295 ? -11.703 7.961 10.328 1 80.94 295 THR B O 1
ATOM 6522 N N . TRP B 1 296 ? -11.82 7.637 12.516 1 84.75 296 TRP B N 1
ATOM 6523 C CA . TRP B 1 296 ? -11.234 8.938 12.812 1 84.75 296 TRP B CA 1
ATOM 6524 C C . TRP B 1 296 ? -9.844 9.07 12.188 1 84.75 296 TRP B C 1
ATOM 6526 O O . TRP B 1 296 ? -9.57 10.023 11.461 1 84.75 296 TRP B O 1
ATOM 6536 N N . TYR B 1 297 ? -9.094 8.086 12.398 1 88.06 297 TYR B N 1
ATOM 6537 C CA . TYR B 1 297 ? -7.719 8.156 11.914 1 88.06 297 TYR B CA 1
ATOM 6538 C C . TYR B 1 297 ? -7.652 7.906 10.414 1 88.06 297 TYR B C 1
ATOM 6540 O O . TYR B 1 297 ? -6.68 8.281 9.758 1 88.06 297 TYR B O 1
ATOM 6548 N N . SER B 1 298 ? -8.68 7.246 9.852 1 84.75 298 SER B N 1
ATOM 6549 C CA . SER B 1 298 ? -8.75 7.125 8.398 1 84.75 298 SER B CA 1
ATOM 6550 C C . SER B 1 298 ? -8.852 8.5 7.738 1 84.75 298 SER B C 1
ATOM 6552 O O . SER B 1 298 ? -8.297 8.711 6.66 1 84.75 298 SER B O 1
ATOM 6554 N N . TRP B 1 299 ? -9.453 9.406 8.414 1 83.81 299 TRP B N 1
ATOM 6555 C CA . TRP B 1 299 ? -9.562 10.766 7.895 1 83.81 299 TRP B CA 1
ATOM 6556 C C . TRP B 1 299 ? -8.219 11.484 7.961 1 83.81 299 TRP B C 1
ATOM 6558 O O . TRP B 1 299 ? -7.914 12.328 7.109 1 83.81 299 TRP B O 1
ATOM 6568 N N . SER B 1 300 ? -7.465 11.133 8.977 1 85.56 300 SER B N 1
ATOM 6569 C CA . SER B 1 300 ? -6.117 11.695 9.039 1 85.56 300 SER B CA 1
ATOM 6570 C C . SER B 1 300 ? -5.293 11.289 7.82 1 85.56 300 SER B C 1
ATOM 6572 O O . SER B 1 300 ? -4.586 12.109 7.246 1 85.56 300 SER B O 1
ATOM 6574 N N . VAL B 1 301 ? -5.469 10.055 7.445 1 86.5 301 VAL B N 1
ATOM 6575 C CA . VAL B 1 301 ? -4.758 9.547 6.277 1 86.5 301 VAL B CA 1
ATOM 6576 C C . VAL B 1 301 ? -5.246 10.273 5.023 1 86.5 301 VAL B C 1
ATOM 6578 O O . VAL B 1 301 ? -4.445 10.695 4.188 1 86.5 301 VAL B O 1
ATOM 6581 N N . TYR B 1 302 ? -6.516 10.484 4.953 1 81.12 302 TYR B N 1
ATOM 6582 C CA . TYR B 1 302 ? -7.098 11.156 3.795 1 81.12 302 TYR B CA 1
ATOM 6583 C C . TYR B 1 302 ? -6.629 12.602 3.711 1 81.12 302 TYR B C 1
ATOM 6585 O O . TYR B 1 302 ? -6.199 13.062 2.65 1 81.12 302 TYR B O 1
ATOM 6593 N N . ALA B 1 303 ? -6.711 13.188 4.789 1 82.06 303 ALA B N 1
ATOM 6594 C CA . ALA B 1 303 ? -6.359 14.609 4.812 1 82.06 303 ALA B CA 1
ATOM 6595 C C . ALA B 1 303 ? -4.887 14.812 4.488 1 82.06 303 ALA B C 1
ATOM 6597 O O . ALA B 1 303 ? -4.531 15.719 3.723 1 82.06 303 ALA B O 1
ATOM 6598 N N . GLN B 1 304 ? -4.117 13.977 4.977 1 82.5 304 GLN B N 1
ATOM 6599 C CA . GLN B 1 304 ? -2.686 14.109 4.715 1 82.5 304 GLN B CA 1
ATOM 6600 C C . GLN B 1 304 ? -2.348 13.695 3.287 1 82.5 304 GLN B C 1
ATOM 6602 O O . GLN B 1 304 ? -1.455 14.273 2.662 1 82.5 304 GLN B O 1
ATOM 6607 N N . GLY B 1 305 ? -3.006 12.656 2.869 1 74.94 305 GLY B N 1
ATOM 6608 C CA . GLY B 1 305 ? -2.812 12.258 1.485 1 74.94 305 GLY B CA 1
ATOM 6609 C C . GLY B 1 305 ? -3.127 13.359 0.494 1 74.94 305 GLY B C 1
ATOM 6610 O O . GLY B 1 305 ? -2.395 13.555 -0.478 1 74.94 305 GLY B O 1
ATOM 6611 N N . HIS B 1 306 ? -4.094 14.039 0.783 1 68.75 306 HIS B N 1
ATOM 6612 C CA . HIS B 1 306 ? -4.461 15.156 -0.077 1 68.75 306 HIS B CA 1
ATOM 6613 C C . HIS B 1 306 ? -3.424 16.266 -0.009 1 68.75 306 HIS B C 1
ATOM 6615 O O . HIS B 1 306 ? -3.062 16.844 -1.035 1 68.75 306 HIS B O 1
ATOM 6621 N N . ALA B 1 307 ? -3.088 16.438 1.212 1 65.69 307 ALA B N 1
ATOM 6622 C CA . ALA B 1 307 ? -2.086 17.484 1.375 1 65.69 307 ALA B CA 1
ATOM 6623 C C . ALA B 1 307 ? -0.794 17.125 0.646 1 65.69 307 ALA B C 1
ATOM 6625 O O . ALA B 1 307 ? -0.158 18 0.041 1 65.69 307 ALA B O 1
ATOM 6626 N N . HIS B 1 308 ? -0.583 15.82 0.643 1 64.94 308 HIS B N 1
ATOM 6627 C CA . HIS B 1 308 ? 0.61 15.352 -0.055 1 64.94 308 HIS B CA 1
ATOM 6628 C C . HIS B 1 308 ? 0.392 15.328 -1.564 1 64.94 308 HIS B C 1
ATOM 6630 O O . HIS B 1 308 ? 1.297 15.664 -2.332 1 64.94 308 HIS B O 1
ATOM 6636 N N . ASN B 1 309 ? -0.813 14.781 -1.88 1 57.25 309 ASN B N 1
ATOM 6637 C CA . ASN B 1 309 ? -1.124 14.773 -3.305 1 57.25 309 ASN B CA 1
ATOM 6638 C C . ASN B 1 309 ? -1.116 16.188 -3.885 1 57.25 309 ASN B C 1
ATOM 6640 O O . ASN B 1 309 ? -0.664 16.391 -5.012 1 57.25 309 ASN B O 1
ATOM 6644 N N . LEU B 1 310 ? -1.69 16.984 -3.049 1 47.59 310 LEU B N 1
ATOM 6645 C CA . LEU B 1 310 ? -1.611 18.375 -3.479 1 47.59 310 LEU B CA 1
ATOM 6646 C C . LEU B 1 310 ? -0.162 18.797 -3.701 1 47.59 310 LEU B C 1
ATOM 6648 O O . LEU B 1 310 ? 0.143 19.516 -4.66 1 47.59 310 LEU B O 1
ATOM 6652 N N . ILE B 1 311 ? 0.562 18.141 -2.752 1 43.41 311 ILE B N 1
ATOM 6653 C CA . ILE B 1 311 ? 1.985 18.406 -2.934 1 43.41 311 ILE B CA 1
ATOM 6654 C C . ILE B 1 311 ? 2.492 17.656 -4.172 1 43.41 311 ILE B C 1
ATOM 6656 O O . ILE B 1 311 ? 3.225 18.234 -4.984 1 43.41 311 ILE B O 1
ATOM 6660 N N . GLU B 1 312 ? 2.01 16.297 -4.215 1 45.91 312 GLU B N 1
ATOM 6661 C CA . GLU B 1 312 ? 2.418 15.469 -5.348 1 45.91 312 GLU B CA 1
ATOM 6662 C C . GLU B 1 312 ? 1.67 15.867 -6.617 1 45.91 312 GLU B C 1
ATOM 6664 O O . GLU B 1 312 ? 2.229 15.812 -7.715 1 45.91 312 GLU B O 1
ATOM 6669 N N . ALA B 1 313 ? 0.321 15.961 -6.383 1 39.19 313 ALA B N 1
ATOM 6670 C CA . ALA B 1 313 ? -0.373 16.516 -7.547 1 39.19 313 ALA B CA 1
ATOM 6671 C C . ALA B 1 313 ? 0.4 17.688 -8.141 1 39.19 313 ALA B C 1
ATOM 6673 O O . ALA B 1 313 ? 0.486 17.828 -9.367 1 39.19 313 ALA B O 1
ATOM 6674 N N . PHE B 1 314 ? 0.788 18.547 -7.227 1 37.19 314 PHE B N 1
ATOM 6675 C CA . PHE B 1 314 ? 1.648 19.594 -7.762 1 37.19 314 PHE B CA 1
ATOM 6676 C C . PHE B 1 314 ? 2.92 19 -8.359 1 37.19 314 PHE B C 1
ATOM 6678 O O . PHE B 1 314 ? 3.363 19.422 -9.43 1 37.19 314 PHE B O 1
ATOM 6685 N N . SER B 1 315 ? 3.297 17.953 -7.488 1 36.59 315 SER B N 1
ATOM 6686 C CA . SER B 1 315 ? 4.461 17.297 -8.086 1 36.59 315 SER B CA 1
ATOM 6687 C C . SER B 1 315 ? 4.047 16.344 -9.195 1 36.59 315 SER B C 1
ATOM 6689 O O . SER B 1 315 ? 4.754 16.203 -10.195 1 36.59 315 SER B O 1
ATOM 6691 N N . ALA B 1 316 ? 3.027 15.516 -8.945 1 34.78 316 ALA B N 1
ATOM 6692 C CA . ALA B 1 316 ? 2.404 14.656 -9.953 1 34.78 316 ALA B CA 1
ATOM 6693 C C . ALA B 1 316 ? 1.786 15.492 -11.07 1 34.78 316 ALA B C 1
ATOM 6695 O O . ALA B 1 316 ? 1.521 14.984 -12.156 1 34.78 316 ALA B O 1
ATOM 6696 N N . LEU B 1 317 ? 0.96 16.531 -10.797 1 32.78 317 LEU B N 1
ATOM 6697 C CA . LEU B 1 317 ? 0.75 17.406 -11.938 1 32.78 317 LEU B CA 1
ATOM 6698 C C . LEU B 1 317 ? 1.956 17.391 -12.875 1 32.78 317 LEU B C 1
ATOM 6700 O O . LEU B 1 317 ? 1.81 17.562 -14.086 1 32.78 317 LEU B O 1
ATOM 6704 N N . GLU B 1 318 ? 3.043 17.266 -12.406 1 32 318 GLU B N 1
ATOM 6705 C CA . GLU B 1 318 ? 4.129 17 -13.336 1 32 318 GLU B CA 1
ATOM 6706 C C . GLU B 1 318 ? 4.105 15.547 -13.812 1 32 318 GLU B C 1
ATOM 6708 O O . GLU B 1 318 ? 4.371 15.266 -14.984 1 32 318 GLU B O 1
ATOM 6713 N N . SER B 1 319 ? 3.922 14.352 -12.875 1 34.34 319 SER B N 1
ATOM 6714 C CA . SER B 1 319 ? 4.215 13.008 -13.359 1 34.34 319 SER B CA 1
ATOM 6715 C C . SER B 1 319 ? 2.936 12.211 -13.609 1 34.34 319 SER B C 1
ATOM 6717 O O . SER B 1 319 ? 2.977 11.109 -14.164 1 34.34 319 SER B O 1
ATOM 6719 N N . GLY B 1 320 ? 1.662 12.602 -13.945 1 34.22 320 GLY B N 1
ATOM 6720 C CA . GLY B 1 320 ? 0.463 11.953 -14.461 1 34.22 320 GLY B CA 1
ATOM 6721 C C . GLY B 1 320 ? -0.134 10.953 -13.484 1 34.22 320 GLY B C 1
ATOM 6722 O O . GLY B 1 320 ? -0.925 10.094 -13.883 1 34.22 320 GLY B O 1
ATOM 6723 N N . ARG B 1 321 ? 0.209 10.75 -12.305 1 39.03 321 ARG B N 1
ATOM 6724 C CA . ARG B 1 321 ? -0.186 9.617 -11.477 1 39.03 321 ARG B CA 1
ATOM 6725 C C . ARG B 1 321 ? -1.518 9.883 -10.781 1 39.03 321 ARG B C 1
ATOM 6727 O O . ARG B 1 321 ? -1.667 10.883 -10.078 1 39.03 321 ARG B O 1
ATOM 6734 N N . SER B 1 322 ? -2.828 9.516 -11.219 1 38.56 322 SER B N 1
ATOM 6735 C CA . SER B 1 322 ? -4.164 9.617 -10.641 1 38.56 322 SER B CA 1
ATOM 6736 C C . SER B 1 322 ? -4.25 8.898 -9.297 1 38.56 322 SER B C 1
ATOM 6738 O O . SER B 1 322 ? -4.16 7.672 -9.242 1 38.56 322 SER B O 1
ATOM 6740 N N . ASN B 1 323 ? -3.736 9.328 -8.18 1 42.72 323 ASN B N 1
ATOM 6741 C CA . ASN B 1 323 ? -3.721 8.742 -6.848 1 42.72 323 ASN B CA 1
ATOM 6742 C C . ASN B 1 323 ? -5.102 8.781 -6.199 1 42.72 323 ASN B C 1
ATOM 6744 O O . ASN B 1 323 ? -5.539 9.836 -5.727 1 42.72 323 ASN B O 1
ATOM 6748 N N . GLN B 1 324 ? -6.227 8.172 -6.688 1 45.31 324 GLN B N 1
ATOM 6749 C CA . GLN B 1 324 ? -7.539 8.32 -6.07 1 45.31 324 GLN B CA 1
ATOM 6750 C C . GLN B 1 324 ? -7.609 7.582 -4.738 1 45.31 324 GLN B C 1
ATOM 6752 O O . GLN B 1 324 ? -7.426 6.363 -4.688 1 45.31 324 GLN B O 1
ATOM 6757 N N . MET B 1 325 ? -7.312 8.305 -3.602 1 46.69 325 MET B N 1
ATOM 6758 C CA . MET B 1 325 ? -7.633 7.766 -2.283 1 46.69 325 MET B CA 1
ATOM 6759 C C . MET B 1 325 ? -9.141 7.652 -2.096 1 46.69 325 MET B C 1
ATOM 6761 O O . MET B 1 325 ? -9.883 8.594 -2.373 1 46.69 325 MET B O 1
ATOM 6765 N N . PRO B 1 326 ? -9.586 6.379 -1.867 1 45.81 326 PRO B N 1
ATOM 6766 C CA . PRO B 1 326 ? -11.008 6.297 -1.553 1 45.81 326 PRO B CA 1
ATOM 6767 C C . PRO B 1 326 ? -11.398 7.16 -0.356 1 45.81 326 PRO B C 1
ATOM 6769 O O . PRO B 1 326 ? -10.602 7.348 0.563 1 45.81 326 PRO B O 1
ATOM 6772 N N . LEU B 1 327 ? -12.539 7.941 -0.562 1 48.25 327 LEU B N 1
ATOM 6773 C CA . LEU B 1 327 ? -13.07 8.703 0.564 1 48.25 327 LEU B CA 1
ATOM 6774 C C . LEU B 1 327 ? -13.453 7.777 1.713 1 48.25 327 LEU B C 1
ATOM 6776 O O . LEU B 1 327 ? -13.992 6.691 1.487 1 48.25 327 LEU B O 1
ATOM 6780 N N . PRO B 1 328 ? -12.797 7.992 2.873 1 50.38 328 PRO B N 1
ATOM 6781 C CA . PRO B 1 328 ? -13.375 7.25 3.994 1 50.38 328 PRO B CA 1
ATOM 6782 C C . PRO B 1 328 ? -14.898 7.301 4.008 1 50.38 328 PRO B C 1
ATOM 6784 O O . PRO B 1 328 ? -15.508 8.078 3.268 1 50.38 328 PRO B O 1
ATOM 6787 N N . ARG B 1 329 ? -15.625 6.312 4.539 1 44.12 329 ARG B N 1
ATOM 6788 C CA . ARG B 1 329 ? -17.078 6.305 4.641 1 44.12 329 ARG B CA 1
ATOM 6789 C C . ARG B 1 329 ? -17.609 7.688 5 1 44.12 329 ARG B C 1
ATOM 6791 O O . ARG B 1 329 ? -17.109 8.336 5.918 1 44.12 329 ARG B O 1
ATOM 6798 N N . ILE B 1 330 ? -18.375 8.227 3.906 1 42.69 330 ILE B N 1
ATOM 6799 C CA . ILE B 1 330 ? -19.172 9.445 4.059 1 42.69 330 ILE B CA 1
ATOM 6800 C C . ILE B 1 330 ? -20.5 9.117 4.727 1 42.69 330 ILE B C 1
ATOM 6802 O O . ILE B 1 330 ? -21.047 8.023 4.539 1 42.69 330 ILE B O 1
ATOM 6806 N N . PRO B 1 331 ? -21.234 10.109 5.59 1 44.28 331 PRO B N 1
ATOM 6807 C CA . PRO B 1 331 ? -20.859 11.469 5.98 1 44.28 331 PRO B CA 1
ATOM 6808 C C . PRO B 1 331 ? -19.609 11.508 6.855 1 44.28 331 PRO B C 1
ATOM 6810 O O . PRO B 1 331 ? -19.328 10.547 7.574 1 44.28 331 PRO B O 1
ATOM 6813 N N . ILE B 1 332 ? -18.828 12.289 6.598 1 50.03 332 ILE B N 1
ATOM 6814 C CA . ILE B 1 332 ? -17.781 12.633 7.555 1 50.03 332 ILE B CA 1
ATOM 6815 C C . ILE B 1 332 ? -18.391 12.789 8.945 1 50.03 332 ILE B C 1
ATOM 6817 O O . ILE B 1 332 ? -18.891 13.867 9.289 1 50.03 332 ILE B O 1
ATOM 6821 N N . ASP B 1 333 ? -19.297 11.898 9.297 1 47.75 333 ASP B N 1
ATOM 6822 C CA . ASP B 1 333 ? -19.797 12.195 10.641 1 47.75 333 ASP B CA 1
ATOM 6823 C C . ASP B 1 333 ? -18.703 12 11.688 1 47.75 333 ASP B C 1
ATOM 6825 O O . ASP B 1 333 ? -17.969 11.008 11.641 1 47.75 333 ASP B O 1
ATOM 6829 N N . PHE B 1 334 ? -18.297 13.062 12.156 1 50.78 334 PHE B N 1
ATOM 6830 C CA . PHE B 1 334 ? -17.406 13.164 13.305 1 50.78 334 PHE B CA 1
ATOM 6831 C C . PHE B 1 334 ? -17.734 12.102 14.352 1 50.78 334 PHE B C 1
ATOM 6833 O O . PHE B 1 334 ? -18.859 12.055 14.867 1 50.78 334 PHE B O 1
ATOM 6840 N N . PRO B 1 335 ? -16.953 11.008 14.195 1 54.44 335 PRO B N 1
ATOM 6841 C CA . PRO B 1 335 ? -17.375 10.039 15.211 1 54.44 335 PRO B CA 1
ATOM 6842 C C . PRO B 1 335 ? -17.375 10.625 16.625 1 54.44 335 PRO B C 1
ATOM 6844 O O . PRO B 1 335 ? -16.359 10.578 17.312 1 54.44 335 PRO B O 1
ATOM 6847 N N . THR B 1 336 ? -18.375 11.32 16.953 1 54.78 336 THR B N 1
ATOM 6848 C CA . THR B 1 336 ? -18.609 11.867 18.297 1 54.78 336 THR B CA 1
ATOM 6849 C C . THR B 1 336 ? -18.312 10.82 19.359 1 54.78 336 THR B C 1
ATOM 6851 O O . THR B 1 336 ? -17.906 11.172 20.484 1 54.78 336 THR B O 1
ATOM 6854 N N . GLU B 1 337 ? -18.344 9.664 18.828 1 56.94 337 GLU B N 1
ATOM 6855 C CA . GLU B 1 337 ? -18.156 8.625 19.828 1 56.94 337 GLU B CA 1
ATOM 6856 C C . GLU B 1 337 ? -16.688 8.516 20.234 1 56.94 337 GLU B C 1
ATOM 6858 O O . GLU B 1 337 ? -16.375 8.172 21.375 1 56.94 337 GLU B O 1
ATOM 6863 N N . HIS B 1 338 ? -15.805 8.859 19.359 1 57 338 HIS B N 1
ATOM 6864 C CA . HIS B 1 338 ? -14.383 8.789 19.672 1 57 338 HIS B CA 1
ATOM 6865 C C . HIS B 1 338 ? -13.969 9.922 20.609 1 57 338 HIS B C 1
ATOM 6867 O O . HIS B 1 338 ? -13.188 9.711 21.531 1 57 338 HIS B O 1
ATOM 6873 N N . LEU B 1 339 ? -14.555 11.016 20.312 1 61.12 339 LEU B N 1
ATOM 6874 C CA . LEU B 1 339 ? -14.109 12.203 21.031 1 61.12 339 LEU B CA 1
ATOM 6875 C C . LEU B 1 339 ? -14.812 12.305 22.391 1 61.12 339 LEU B C 1
ATOM 6877 O O . LEU B 1 339 ? -14.328 12.992 23.281 1 61.12 339 LEU B O 1
ATOM 6881 N N . GLY B 1 340 ? -15.812 11.258 22.516 1 54.97 340 GLY B N 1
ATOM 6882 C CA . GLY B 1 340 ? -16.594 11.406 23.734 1 54.97 340 GLY B CA 1
ATOM 6883 C C . GLY B 1 340 ? -16.938 12.852 24.047 1 54.97 340 GLY B C 1
ATOM 6884 O O . GLY B 1 340 ? -17.453 13.57 23.172 1 54.97 340 GLY B O 1
ATOM 6885 N N . ASP B 1 341 ? -16.734 13.211 25.234 1 52.16 341 ASP B N 1
ATOM 6886 C CA . ASP B 1 341 ? -17 14.539 25.766 1 52.16 341 ASP B CA 1
ATOM 6887 C C . ASP B 1 341 ? -15.883 15.516 25.422 1 52.16 341 ASP B C 1
ATOM 6889 O O . ASP B 1 341 ? -15.938 16.688 25.797 1 52.16 341 ASP B O 1
ATOM 6893 N N . HIS B 1 342 ? -14.883 15.039 24.703 1 53.38 342 HIS B N 1
ATOM 6894 C CA . HIS B 1 342 ? -13.727 15.898 24.469 1 53.38 342 HIS B CA 1
ATOM 6895 C C . HIS B 1 342 ? -13.914 16.734 23.203 1 53.38 342 HIS B C 1
ATOM 6897 O O . HIS B 1 342 ? -13.469 16.344 22.125 1 53.38 342 HIS B O 1
ATOM 6903 N N . SER B 1 343 ? -14.93 17.484 23.219 1 58.06 343 SER B N 1
ATOM 6904 C CA . SER B 1 343 ? -15.07 18.438 22.125 1 58.06 343 SER B CA 1
ATOM 6905 C C . SER B 1 343 ? -13.984 19.5 22.172 1 58.06 343 SER B C 1
ATOM 6907 O O . SER B 1 343 ? -14.094 20.469 22.938 1 58.06 343 SER B O 1
ATOM 6909 N N . SER B 1 344 ? -12.75 19.125 21.75 1 73.25 344 SER B N 1
ATOM 6910 C CA . SER B 1 344 ? -11.664 20.094 21.75 1 73.25 344 SER B CA 1
ATOM 6911 C C . SER B 1 344 ? -11.617 20.875 20.438 1 73.25 344 SER B C 1
ATOM 6913 O O . SER B 1 344 ? -12.188 20.438 19.438 1 73.25 344 SER B O 1
ATOM 6915 N N . LEU B 1 345 ? -11.375 22.125 20.594 1 77.62 345 LEU B N 1
ATOM 6916 C CA . LEU B 1 345 ? -11.164 23 19.453 1 77.62 345 LEU B CA 1
ATOM 6917 C C . LEU B 1 345 ? -10.305 22.312 18.391 1 77.62 345 LEU B C 1
ATOM 6919 O O . LEU B 1 345 ? -10.539 22.484 17.188 1 77.62 345 LEU B O 1
ATOM 6923 N N . GLU B 1 346 ? -9.516 21.438 18.875 1 80.62 346 GLU B N 1
ATOM 6924 C CA . GLU B 1 346 ? -8.617 20.734 17.969 1 80.62 346 GLU B CA 1
ATOM 6925 C C . GLU B 1 346 ? -9.367 19.688 17.141 1 80.62 346 GLU B C 1
ATOM 6927 O O . GLU B 1 346 ? -9.125 19.562 15.938 1 80.62 346 GLU B O 1
ATOM 6932 N N . ALA B 1 347 ? -10.227 18.984 17.766 1 80.44 347 ALA B N 1
ATOM 6933 C CA . ALA B 1 347 ? -11.016 17.969 17.062 1 80.44 347 ALA B CA 1
ATOM 6934 C C . ALA B 1 347 ? -11.938 18.609 16.031 1 80.44 347 ALA B C 1
ATOM 6936 O O . ALA B 1 347 ? -12.094 18.094 14.922 1 80.44 347 ALA B O 1
ATOM 6937 N N . GLU B 1 348 ? -12.453 19.703 16.391 1 81.75 348 GLU B N 1
ATOM 6938 C CA . GLU B 1 348 ? -13.344 20.406 15.469 1 81.75 348 GLU B CA 1
ATOM 6939 C C . GLU B 1 348 ? -12.578 20.938 14.266 1 81.75 348 GLU B C 1
ATOM 6941 O O . GLU B 1 348 ? -13.07 20.891 13.133 1 81.75 348 GLU B O 1
ATOM 6946 N N . THR B 1 349 ? -11.484 21.531 14.586 1 85.81 349 THR B N 1
ATOM 6947 C CA . THR B 1 349 ? -10.641 22.016 13.5 1 85.81 349 THR B CA 1
ATOM 6948 C C . THR B 1 349 ? -10.305 20.891 12.531 1 85.81 349 THR B C 1
ATOM 6950 O O . THR B 1 349 ? -10.344 21.078 11.312 1 85.81 349 THR B O 1
ATOM 6953 N N . PHE B 1 350 ? -10.031 19.766 13.094 1 85.5 350 PHE B N 1
ATOM 6954 C CA . PHE B 1 350 ? -9.68 18.625 12.258 1 85.5 350 PHE B CA 1
ATOM 6955 C C . PHE B 1 350 ? -10.852 18.219 11.367 1 85.5 350 PHE B C 1
ATOM 6957 O O . PHE B 1 350 ? -10.68 17.969 10.172 1 85.5 350 PHE B O 1
ATOM 6964 N N . VAL B 1 351 ? -11.969 18.172 11.906 1 83.5 351 VAL B N 1
ATOM 6965 C CA . VAL B 1 351 ? -13.164 17.781 11.156 1 83.5 351 VAL B CA 1
ATOM 6966 C C . VAL B 1 351 ? -13.391 18.766 10.008 1 83.5 351 VAL B C 1
ATOM 6968 O O . VAL B 1 351 ? -13.656 18.359 8.875 1 83.5 351 VAL B O 1
ATOM 6971 N N . ARG B 1 352 ? -13.266 20 10.328 1 86.12 352 ARG B N 1
ATOM 6972 C CA . ARG B 1 352 ? -13.477 21.031 9.312 1 86.12 352 ARG B CA 1
ATOM 6973 C C . ARG B 1 352 ? -12.391 20.969 8.234 1 86.12 352 ARG B C 1
ATOM 6975 O O . ARG B 1 352 ? -12.664 21.234 7.062 1 86.12 352 ARG B O 1
ATOM 6982 N N . SER B 1 353 ? -11.227 20.656 8.68 1 87.69 353 SER B N 1
ATOM 6983 C CA . SER B 1 353 ? -10.141 20.484 7.723 1 87.69 353 SER B CA 1
ATOM 6984 C C . SER B 1 353 ? -10.398 19.312 6.781 1 87.69 353 SER B C 1
ATOM 6986 O O . SER B 1 353 ? -10.094 19.391 5.59 1 87.69 353 SER B O 1
ATOM 6988 N N . CYS B 1 354 ? -10.922 18.266 7.344 1 84.69 354 CYS B N 1
ATOM 6989 C CA . CYS B 1 354 ? -11.25 17.109 6.523 1 84.69 354 CYS B CA 1
ATOM 6990 C C . CYS B 1 354 ? -12.32 17.453 5.492 1 84.69 354 CYS B C 1
ATOM 6992 O O . CYS B 1 354 ? -12.219 17.047 4.332 1 84.69 354 CYS B O 1
ATOM 6994 N N . LYS B 1 355 ? -13.273 18.156 5.906 1 84.31 355 LYS B N 1
ATOM 6995 C CA . LYS B 1 355 ? -14.32 18.562 4.98 1 84.31 355 LYS B CA 1
ATOM 6996 C C . LYS B 1 355 ? -13.758 19.438 3.865 1 84.31 355 LYS B C 1
ATOM 6998 O O . LYS B 1 355 ? -14.164 19.328 2.709 1 84.31 355 LYS B O 1
ATOM 7003 N N . LEU B 1 356 ? -12.906 20.297 4.258 1 88.06 356 LEU B N 1
ATOM 7004 C CA . LEU B 1 356 ? -12.258 21.156 3.264 1 88.06 356 LEU B CA 1
ATOM 7005 C C . LEU B 1 356 ? -11.422 20.312 2.297 1 88.06 356 LEU B C 1
ATOM 7007 O O . LEU B 1 356 ? -11.367 20.609 1.103 1 88.06 356 LEU B O 1
ATOM 7011 N N . ALA B 1 357 ? -10.797 19.328 2.82 1 84.88 357 ALA B N 1
ATOM 7012 C CA . ALA B 1 357 ? -9.977 18.453 1.992 1 84.88 357 ALA B CA 1
ATOM 7013 C C . ALA B 1 357 ? -10.812 17.75 0.928 1 84.88 357 ALA B C 1
ATOM 7015 O O . ALA B 1 357 ? -10.344 17.5 -0.185 1 84.88 357 ALA B O 1
ATOM 7016 N N . VAL B 1 358 ? -12 17.422 1.271 1 82.12 358 VAL B N 1
ATOM 7017 C CA . VAL B 1 358 ? -12.898 16.797 0.303 1 82.12 358 VAL B CA 1
ATOM 7018 C C . VAL B 1 358 ? -13.164 17.766 -0.852 1 82.12 358 VAL B C 1
ATOM 7020 O O . VAL B 1 358 ? -13.117 17.375 -2.02 1 82.12 358 VAL B O 1
ATOM 7023 N N . ILE B 1 359 ? -13.375 18.969 -0.527 1 84.19 359 ILE B N 1
ATOM 7024 C CA . ILE B 1 359 ? -13.594 19.984 -1.553 1 84.19 359 ILE B CA 1
ATOM 7025 C C . ILE B 1 359 ? -12.32 20.172 -2.379 1 84.19 359 ILE B C 1
ATOM 7027 O O . ILE B 1 359 ? -12.383 20.297 -3.604 1 84.19 359 ILE B O 1
ATOM 7031 N N . ALA B 1 360 ? -11.258 20.172 -1.712 1 85.75 360 ALA B N 1
ATOM 7032 C CA . ALA B 1 360 ? -9.969 20.344 -2.393 1 85.75 360 ALA B CA 1
ATOM 7033 C C . ALA B 1 360 ? -9.75 19.219 -3.408 1 85.75 360 ALA B C 1
ATOM 7035 O O . ALA B 1 360 ? -9.156 19.453 -4.465 1 85.75 360 ALA B O 1
ATOM 7036 N N . THR B 1 361 ? -10.18 18.078 -3.059 1 79.12 361 THR B N 1
ATOM 7037 C CA . THR B 1 361 ? -10.055 16.953 -3.984 1 79.12 361 THR B CA 1
ATOM 7038 C C . THR B 1 361 ? -10.844 17.219 -5.266 1 79.12 361 THR B C 1
ATOM 7040 O O . THR B 1 361 ? -10.367 16.922 -6.363 1 79.12 361 THR B O 1
ATOM 7043 N N . GLU B 1 362 ? -11.945 17.797 -5.098 1 77.19 362 GLU B N 1
ATOM 7044 C CA . GLU B 1 362 ? -12.758 18.125 -6.262 1 77.19 362 GLU B CA 1
ATOM 7045 C C . GLU B 1 362 ? -12.109 19.234 -7.086 1 77.19 362 GLU B C 1
ATOM 7047 O O . GLU B 1 362 ? -12.188 19.234 -8.32 1 77.19 362 GLU B O 1
ATOM 7052 N N . VAL B 1 363 ? -11.5 20.078 -6.418 1 83.75 363 VAL B N 1
ATOM 7053 C CA . VAL B 1 363 ? -10.812 21.156 -7.098 1 83.75 363 VAL B CA 1
ATOM 7054 C C . VAL B 1 363 ? -9.656 20.609 -7.93 1 83.75 363 VAL B C 1
ATOM 7056 O O . VAL B 1 363 ? -9.445 21.031 -9.07 1 83.75 363 VAL B O 1
ATOM 7059 N N . ASN B 1 364 ? -9.016 19.719 -7.438 1 77.44 364 ASN B N 1
ATOM 7060 C CA . ASN B 1 364 ? -7.867 19.125 -8.125 1 77.44 364 ASN B CA 1
ATOM 7061 C C . ASN B 1 364 ? -8.305 18.281 -9.312 1 77.44 364 ASN B C 1
ATOM 7063 O O . ASN B 1 364 ? -7.57 18.141 -10.297 1 77.44 364 ASN B O 1
ATOM 7067 N N . ARG B 1 365 ? -9.406 17.75 -9.148 1 69.19 365 ARG B N 1
ATOM 7068 C CA . ARG B 1 365 ? -9.914 16.891 -10.219 1 69.19 365 ARG B CA 1
ATOM 7069 C C . ARG B 1 365 ? -10.547 17.719 -11.328 1 69.19 365 ARG B C 1
ATOM 7071 O O . ARG B 1 365 ? -10.734 17.234 -12.445 1 69.19 365 ARG B O 1
ATOM 7078 N N . ASN B 1 366 ? -10.805 18.875 -10.992 1 66.69 366 ASN B N 1
ATOM 7079 C CA . ASN B 1 366 ? -11.508 19.75 -11.922 1 66.69 366 ASN B CA 1
ATOM 7080 C C . ASN B 1 366 ? -10.633 20.109 -13.117 1 66.69 366 ASN B C 1
ATOM 7082 O O . ASN B 1 366 ? -9.422 20.297 -12.977 1 66.69 366 ASN B O 1
ATOM 7086 N N . THR B 1 367 ? -11.242 20.016 -14.281 1 57.88 367 THR B N 1
ATOM 7087 C CA . THR B 1 367 ? -10.57 20.453 -15.5 1 57.88 367 THR B CA 1
ATOM 7088 C C . THR B 1 367 ? -10.312 21.953 -15.477 1 57.88 367 THR B C 1
ATOM 7090 O O . THR B 1 367 ? -11.234 22.75 -15.273 1 57.88 367 THR B O 1
ATOM 7093 N N . PRO B 1 368 ? -9.039 22.234 -15.68 1 63.16 368 PRO B N 1
ATOM 7094 C CA . PRO B 1 368 ? -8.719 23.672 -15.656 1 63.16 368 PRO B CA 1
ATOM 7095 C C . PRO B 1 368 ? -9.469 24.453 -16.719 1 63.16 368 PRO B C 1
ATOM 7097 O O . PRO B 1 368 ? -9.57 24.016 -17.875 1 63.16 368 PRO B O 1
ATOM 7100 N N . GLY B 1 369 ? -10.164 25.5 -16.391 1 61.91 369 GLY B N 1
ATOM 7101 C CA . GLY B 1 369 ? -10.688 26.453 -17.359 1 61.91 369 GLY B CA 1
ATOM 7102 C C . GLY B 1 369 ? -12.195 26.375 -17.5 1 61.91 369 GLY B C 1
ATOM 7103 O O . GLY B 1 369 ? -12.789 27.156 -18.25 1 61.91 369 GLY B O 1
ATOM 7104 N N . ASP B 1 370 ? -12.797 25.5 -16.938 1 72.25 370 ASP B N 1
ATOM 7105 C CA . ASP B 1 370 ? -14.258 25.438 -16.984 1 72.25 370 ASP B CA 1
ATOM 7106 C C . ASP B 1 370 ? -14.883 26.391 -15.977 1 72.25 370 ASP B C 1
ATOM 7108 O O . ASP B 1 370 ? -14.945 26.078 -14.781 1 72.25 370 ASP B O 1
ATOM 7112 N N . SER B 1 371 ? -15.438 27.531 -16.438 1 75.12 371 SER B N 1
ATOM 7113 C CA . SER B 1 371 ? -15.938 28.594 -15.57 1 75.12 371 SER B CA 1
ATOM 7114 C C . SER B 1 371 ? -17.141 28.125 -14.758 1 75.12 371 SER B C 1
ATOM 7116 O O . SER B 1 371 ? -17.328 28.562 -13.617 1 75.12 371 SER B O 1
ATOM 7118 N N . SER B 1 372 ? -17.859 27.281 -15.305 1 75.81 372 SER B N 1
ATOM 7119 C CA . SER B 1 372 ? -19.047 26.797 -14.594 1 75.81 372 SER B CA 1
ATOM 7120 C C . SER B 1 372 ? -18.641 25.922 -13.414 1 75.81 372 SER B C 1
ATOM 7122 O O . SER B 1 372 ? -19.188 26.062 -12.312 1 75.81 372 SER B O 1
ATOM 7124 N N . SER B 1 373 ? -17.688 25.062 -13.664 1 82.81 373 SER B N 1
ATOM 7125 C CA . SER B 1 373 ? -17.203 24.203 -12.602 1 82.81 373 SER B CA 1
ATOM 7126 C C . SER B 1 373 ? -16.516 25 -11.5 1 82.81 373 SER B C 1
ATOM 7128 O O . SER B 1 373 ? -16.656 24.672 -10.312 1 82.81 373 SER B O 1
ATOM 7130 N N . VAL B 1 374 ? -15.883 26.047 -11.891 1 86.69 374 VAL B N 1
ATOM 7131 C CA . VAL B 1 374 ? -15.188 26.906 -10.93 1 86.69 374 VAL B CA 1
ATOM 7132 C C . VAL B 1 374 ? -16.203 27.609 -10.039 1 86.69 374 VAL B C 1
ATOM 7134 O O . VAL B 1 374 ? -16.016 27.703 -8.82 1 86.69 374 VAL B O 1
ATOM 7137 N N . ALA B 1 375 ? -17.234 28.062 -10.68 1 83.81 375 ALA B N 1
ATOM 7138 C CA . ALA B 1 375 ? -18.266 28.766 -9.914 1 83.81 375 ALA B CA 1
ATOM 7139 C C . ALA B 1 375 ? -18.922 27.828 -8.914 1 83.81 375 ALA B C 1
ATOM 7141 O O . ALA B 1 375 ? -19.188 28.219 -7.773 1 83.81 375 ALA B O 1
ATOM 7142 N N . GLU B 1 376 ? -19.156 26.656 -9.32 1 84.88 376 GLU B N 1
ATOM 7143 C CA . GLU B 1 376 ? -19.797 25.672 -8.438 1 84.88 376 GLU B CA 1
ATOM 7144 C C . GLU B 1 376 ? -18.891 25.312 -7.266 1 84.88 376 GLU B C 1
ATOM 7146 O O . GLU B 1 376 ? -19.344 25.234 -6.121 1 84.88 376 GLU B O 1
ATOM 7151 N N . LEU B 1 377 ? -17.688 25.141 -7.559 1 89.19 377 LEU B N 1
ATOM 7152 C CA . LEU B 1 377 ? -16.734 24.781 -6.523 1 89.19 377 LEU B CA 1
ATOM 7153 C C . LEU B 1 377 ? -16.5 25.938 -5.562 1 89.19 377 LEU B C 1
ATOM 7155 O O . LEU B 1 377 ? -16.328 25.734 -4.359 1 89.19 377 LEU B O 1
ATOM 7159 N N . GLN B 1 378 ? -16.578 27.125 -6.098 1 89.31 378 GLN B N 1
ATOM 7160 C CA . GLN B 1 378 ? -16.453 28.297 -5.223 1 89.31 378 GLN B CA 1
ATOM 7161 C C . GLN B 1 378 ? -17.625 28.375 -4.25 1 89.31 378 GLN B C 1
ATOM 7163 O O . GLN B 1 378 ? -17.438 28.766 -3.092 1 89.31 378 GLN B O 1
ATOM 7168 N N . LEU B 1 379 ? -18.703 28.016 -4.793 1 86.38 379 LEU B N 1
ATOM 7169 C CA . LEU B 1 379 ? -19.875 28.016 -3.922 1 86.38 379 LEU B CA 1
ATOM 7170 C C . LEU B 1 379 ? -19.688 27.031 -2.773 1 86.38 379 LEU B C 1
ATOM 7172 O O . LEU B 1 379 ? -20.094 27.312 -1.641 1 86.38 379 LEU B O 1
ATOM 7176 N N . GLN B 1 380 ? -19.109 25.953 -3.035 1 89.44 380 GLN B N 1
ATOM 7177 C CA . GLN B 1 380 ? -18.859 24.953 -2 1 89.44 380 GLN B CA 1
ATOM 7178 C C . GLN B 1 380 ? -17.844 25.469 -0.983 1 89.44 380 GLN B C 1
ATOM 7180 O O . GLN B 1 380 ? -18 25.25 0.221 1 89.44 380 GLN B O 1
ATOM 7185 N N . ILE B 1 381 ? -16.828 26.094 -1.447 1 92.62 381 ILE B N 1
ATOM 7186 C CA . ILE B 1 381 ? -15.789 26.656 -0.576 1 92.62 381 ILE B CA 1
ATOM 7187 C C . ILE B 1 381 ? -16.406 27.719 0.329 1 92.62 381 ILE B C 1
ATOM 7189 O O . ILE B 1 381 ? -16.141 27.75 1.533 1 92.62 381 ILE B O 1
ATOM 7193 N N . ASP B 1 382 ? -17.281 28.5 -0.302 1 89.5 382 ASP B N 1
ATOM 7194 C CA . ASP B 1 382 ? -17.922 29.562 0.474 1 89.5 382 ASP B CA 1
ATOM 7195 C C . ASP B 1 382 ? -18.875 28.969 1.503 1 89.5 382 ASP B C 1
ATOM 7197 O O . ASP B 1 382 ? -18.969 29.469 2.631 1 89.5 382 ASP B O 1
ATOM 7201 N N . ALA B 1 383 ? -19.547 28 1.069 1 86 383 ALA B N 1
ATOM 7202 C CA . ALA B 1 383 ? -20.453 27.328 1.997 1 86 383 ALA B CA 1
ATOM 7203 C C . ALA B 1 383 ? -19.703 26.734 3.18 1 86 383 ALA B C 1
ATOM 7205 O O . ALA B 1 383 ? -20.156 26.812 4.32 1 86 383 ALA B O 1
ATOM 7206 N N . TRP B 1 384 ? -18.656 26.125 2.951 1 91.56 384 TRP B N 1
ATOM 7207 C CA . TRP B 1 384 ? -17.797 25.578 4 1 91.56 384 TRP B CA 1
ATOM 7208 C C . TRP B 1 384 ? -17.344 26.672 4.965 1 91.56 384 TRP B C 1
ATOM 7210 O O . TRP B 1 384 ? -17.469 26.531 6.184 1 91.56 384 TRP B O 1
ATOM 7220 N N . TYR B 1 385 ? -16.875 27.797 4.43 1 93.06 385 TYR B N 1
ATOM 7221 C CA . TYR B 1 385 ? -16.406 28.891 5.262 1 93.06 385 TYR B CA 1
ATOM 7222 C C . TYR B 1 385 ? -17.531 29.453 6.129 1 93.06 385 TYR B C 1
ATOM 7224 O O . TYR B 1 385 ? -17.328 29.719 7.316 1 93.06 385 TYR B O 1
ATOM 7232 N N . ASN B 1 386 ? -18.656 29.547 5.508 1 87.62 386 ASN B N 1
ATOM 7233 C CA . ASN B 1 386 ? -19.797 30.109 6.211 1 87.62 386 ASN B CA 1
ATOM 7234 C C . ASN B 1 386 ? -20.312 29.172 7.297 1 87.62 386 ASN B C 1
ATOM 7236 O O . ASN B 1 386 ? -20.969 29.609 8.242 1 87.62 386 ASN B O 1
ATOM 7240 N N . SER B 1 387 ? -20.016 27.938 7.176 1 86.75 387 SER B N 1
ATOM 7241 C CA . SER B 1 387 ? -20.484 26.953 8.156 1 86.75 387 SER B CA 1
ATOM 7242 C C . SER B 1 387 ? -19.547 26.875 9.352 1 86.75 387 SER B C 1
ATOM 7244 O O . SER B 1 387 ? -19.844 26.219 10.344 1 86.75 387 SER B O 1
ATOM 7246 N N . LEU B 1 388 ? -18.406 27.609 9.328 1 89.06 388 LEU B N 1
ATOM 7247 C CA . LEU B 1 388 ? -17.453 27.547 10.422 1 89.06 388 LEU B CA 1
ATOM 7248 C C . LEU B 1 388 ? -18.031 28.188 11.68 1 89.06 388 LEU B C 1
ATOM 7250 O O . LEU B 1 388 ? -18.625 29.266 11.617 1 89.06 388 LEU B O 1
ATOM 7254 N N . PRO B 1 389 ? -17.922 27.5 12.75 1 85.38 389 PRO B N 1
ATOM 7255 C CA . PRO B 1 389 ? -18.328 28.141 14 1 85.38 389 PRO B CA 1
ATOM 7256 C C . PRO B 1 389 ? -17.484 29.359 14.344 1 85.38 389 PRO B C 1
ATOM 7258 O O . PRO B 1 389 ? -16.344 29.484 13.883 1 85.38 389 PRO B O 1
ATOM 7261 N N . HIS B 1 390 ? -17.969 30.188 15.211 1 83.94 390 HIS B N 1
ATOM 7262 C CA . HIS B 1 390 ? -17.328 31.453 15.555 1 83.94 390 HIS B CA 1
ATOM 7263 C C . HIS B 1 390 ? -15.961 31.234 16.172 1 83.94 390 HIS B C 1
ATOM 7265 O O . HIS B 1 390 ? -15.039 32.031 15.977 1 83.94 390 HIS B O 1
ATOM 7271 N N . ARG B 1 391 ? -15.812 30.141 16.875 1 83.44 391 ARG B N 1
ATOM 7272 C CA . ARG B 1 391 ? -14.562 29.859 17.562 1 83.44 391 ARG B CA 1
ATOM 7273 C C . ARG B 1 391 ? -13.453 29.531 16.578 1 83.44 391 ARG B C 1
ATOM 7275 O O . ARG B 1 391 ? -12.273 29.578 16.922 1 83.44 391 ARG B O 1
ATOM 7282 N N . LEU B 1 392 ? -13.836 29.234 15.312 1 88.88 392 LEU B N 1
ATOM 7283 C CA . LEU B 1 392 ? -12.844 28.875 14.305 1 88.88 392 LEU B CA 1
ATOM 7284 C C . LEU B 1 392 ? -12.656 30.016 13.305 1 88.88 392 LEU B C 1
ATOM 7286 O O . LEU B 1 392 ? -11.984 29.844 12.281 1 88.88 392 LEU B O 1
ATOM 7290 N N . LEU B 1 393 ? -13.258 31.141 13.617 1 89.38 393 LEU B N 1
ATOM 7291 C CA . LEU B 1 393 ? -13.055 32.312 12.773 1 89.38 393 LEU B CA 1
ATOM 7292 C C . LEU B 1 393 ? -11.969 33.219 13.352 1 89.38 393 LEU B C 1
ATOM 7294 O O . LEU B 1 393 ? -11.766 33.25 14.562 1 89.38 393 LEU B O 1
ATOM 7298 N N . ILE B 1 394 ? -11.219 33.781 12.484 1 87.06 394 ILE B N 1
ATOM 7299 C CA . ILE B 1 394 ? -10.203 34.75 12.93 1 87.06 394 ILE B CA 1
ATOM 7300 C C . ILE B 1 394 ? -10.836 36.125 13.109 1 87.06 394 ILE B C 1
ATOM 7302 O O . ILE B 1 394 ? -11.398 36.688 12.164 1 87.06 394 ILE B O 1
ATOM 7306 N N . SER B 1 395 ? -11.047 36.406 14.336 1 74.44 395 SER B N 1
ATOM 7307 C CA . SER B 1 395 ? -11.602 37.719 14.617 1 74.44 395 SER B CA 1
ATOM 7308 C C . SER B 1 395 ? -10.516 38.719 15.023 1 74.44 395 SER B C 1
ATOM 7310 O O . SER B 1 395 ? -9.539 38.312 15.68 1 74.44 395 SER B O 1
ATOM 7312 N N . GLN B 1 396 ? -10.641 39.875 14.406 1 60.84 396 GLN B N 1
ATOM 7313 C CA . GLN B 1 396 ? -9.719 40.938 14.781 1 60.84 396 GLN B CA 1
ATOM 7314 C C . GLN B 1 396 ? -9.844 41.25 16.266 1 60.84 396 GLN B C 1
ATOM 7316 O O . GLN B 1 396 ? -8.891 41.75 16.891 1 60.84 396 GLN B O 1
ATOM 7321 N N . ARG B 1 397 ? -10.953 40.938 16.891 1 59.25 397 ARG B N 1
ATOM 7322 C CA . ARG B 1 397 ? -11.227 41.281 18.281 1 59.25 397 ARG B CA 1
ATOM 7323 C C . ARG B 1 397 ? -10.703 40.219 19.219 1 59.25 397 ARG B C 1
ATOM 7325 O O . ARG B 1 397 ? -10.57 40.438 20.422 1 59.25 397 ARG B O 1
ATOM 7332 N N . ALA B 1 398 ? -10.477 39.125 18.484 1 62.31 398 ALA B N 1
ATOM 7333 C CA . ALA B 1 398 ? -10.062 38.031 19.375 1 62.31 398 ALA B CA 1
ATOM 7334 C C . ALA B 1 398 ? -8.609 38.188 19.797 1 62.31 398 ALA B C 1
ATOM 7336 O O . ALA B 1 398 ? -7.746 38.5 18.969 1 62.31 398 ALA B O 1
ATOM 7337 N N . THR B 1 399 ? -8.414 38.25 21.016 1 61.81 399 THR B N 1
ATOM 7338 C CA . THR B 1 399 ? -7.109 38.438 21.641 1 61.81 399 THR B CA 1
ATOM 7339 C C . THR B 1 399 ? -6.168 37.312 21.266 1 61.81 399 THR B C 1
ATOM 7341 O O . THR B 1 399 ? -4.953 37.5 21.172 1 61.81 399 THR B O 1
ATOM 7344 N N . PHE B 1 400 ? -6.766 36.094 21.016 1 78.62 400 PHE B N 1
ATOM 7345 C CA . PHE B 1 400 ? -5.863 34.969 20.781 1 78.62 400 PHE B CA 1
ATOM 7346 C C . PHE B 1 400 ? -6.438 34.031 19.734 1 78.62 400 PHE B C 1
ATOM 7348 O O . PHE B 1 400 ? -7.625 33.688 19.781 1 78.62 400 PHE B O 1
ATOM 7355 N N . THR B 1 401 ? -5.719 33.875 18.688 1 80.62 401 THR B N 1
ATOM 7356 C CA . THR B 1 401 ? -6.066 32.875 17.688 1 80.62 401 THR B CA 1
ATOM 7357 C C . THR B 1 401 ? -5.055 31.719 17.688 1 80.62 401 THR B C 1
ATOM 7359 O O . THR B 1 401 ? -3.848 31.953 17.594 1 80.62 401 THR B O 1
ATOM 7362 N N . HIS B 1 402 ? -5.578 30.531 17.844 1 85.31 402 HIS B N 1
ATOM 7363 C CA . HIS B 1 402 ? -4.715 29.359 17.859 1 85.31 402 HIS B CA 1
ATOM 7364 C C . HIS B 1 402 ? -4.07 29.109 16.5 1 85.31 402 HIS B C 1
ATOM 7366 O O . HIS B 1 402 ? -4.633 29.5 15.469 1 85.31 402 HIS B O 1
ATOM 7372 N N . SER B 1 403 ? -2.979 28.531 16.531 1 88.38 403 SER B N 1
ATOM 7373 C CA . SER B 1 403 ? -2.215 28.281 15.32 1 88.38 403 SER B CA 1
ATOM 7374 C C . SER B 1 403 ? -3.006 27.422 14.336 1 88.38 403 SER B C 1
ATOM 7376 O O . SER B 1 403 ? -2.949 27.641 13.125 1 88.38 403 SER B O 1
ATOM 7378 N N . HIS B 1 404 ? -3.738 26.406 14.859 1 86.94 404 HIS B N 1
ATOM 7379 C CA . HIS B 1 404 ? -4.465 25.516 13.969 1 86.94 404 HIS B CA 1
ATOM 7380 C C . HIS B 1 404 ? -5.602 26.234 13.258 1 86.94 404 HIS B C 1
ATOM 7382 O O . HIS B 1 404 ? -5.984 25.859 12.148 1 86.94 404 HIS B O 1
ATOM 7388 N N . VAL B 1 405 ? -6.086 27.266 13.859 1 88.62 405 VAL B N 1
ATOM 7389 C CA . VAL B 1 405 ? -7.113 28.078 13.219 1 88.62 405 VAL B CA 1
ATOM 7390 C C . VAL B 1 405 ? -6.5 28.875 12.062 1 88.62 405 VAL B C 1
ATOM 7392 O O . VAL B 1 405 ? -7.109 29 10.992 1 88.62 405 VAL B O 1
ATOM 7395 N N . PHE B 1 406 ? -5.301 29.391 12.297 1 91.12 406 PHE B N 1
ATOM 7396 C CA . PHE B 1 406 ? -4.59 30.047 11.203 1 91.12 406 PHE B CA 1
ATOM 7397 C C . PHE B 1 406 ? -4.41 29.094 10.023 1 91.12 406 PHE B C 1
ATOM 7399 O O . PHE B 1 406 ? -4.66 29.469 8.875 1 91.12 406 PHE B O 1
ATOM 7406 N N . CYS B 1 407 ? -4.008 27.891 10.359 1 91.25 407 CYS B N 1
ATOM 7407 C CA . CYS B 1 407 ? -3.758 26.906 9.312 1 91.25 407 CYS B CA 1
ATOM 7408 C C . CYS B 1 407 ? -5.027 26.609 8.523 1 91.25 407 CYS B C 1
ATOM 7410 O O . CYS B 1 407 ? -4.984 26.469 7.301 1 91.25 407 CYS B O 1
ATOM 7412 N N . LEU B 1 408 ? -6.086 26.547 9.211 1 90.69 408 LEU B N 1
ATOM 7413 C CA . LEU B 1 408 ? -7.379 26.312 8.57 1 90.69 408 LEU B CA 1
ATOM 7414 C C . LEU B 1 408 ? -7.695 27.422 7.57 1 90.69 408 LEU B C 1
ATOM 7416 O O . LEU B 1 408 ? -8.125 27.141 6.449 1 90.69 408 LEU B O 1
ATOM 7420 N N . HIS B 1 409 ? -7.48 28.609 7.918 1 93.62 409 HIS B N 1
ATOM 7421 C CA . HIS B 1 409 ? -7.773 29.75 7.059 1 93.62 409 HIS B CA 1
ATOM 7422 C C . HIS B 1 409 ? -6.77 29.844 5.914 1 93.62 409 HIS B C 1
ATOM 7424 O O . HIS B 1 409 ? -7.133 30.219 4.797 1 93.62 409 HIS B O 1
ATOM 7430 N N . ILE B 1 410 ? -5.555 29.531 6.223 1 94.06 410 ILE B N 1
ATOM 7431 C CA . ILE B 1 410 ? -4.559 29.5 5.156 1 94.06 410 ILE B CA 1
ATOM 7432 C C . ILE B 1 410 ? -4.961 28.453 4.113 1 94.06 410 ILE B C 1
ATOM 7434 O O . ILE B 1 410 ? -4.902 28.719 2.91 1 94.06 410 ILE B O 1
ATOM 7438 N N . ALA B 1 411 ? -5.395 27.312 4.57 1 92.06 411 ALA B N 1
ATOM 7439 C CA . ALA B 1 411 ? -5.828 26.266 3.656 1 92.06 411 ALA B CA 1
ATOM 7440 C C . ALA B 1 411 ? -7.02 26.719 2.816 1 92.06 411 ALA B C 1
ATOM 7442 O O . ALA B 1 411 ? -7.09 26.438 1.619 1 92.06 411 ALA B O 1
ATOM 7443 N N . TYR B 1 412 ? -7.93 27.422 3.463 1 93.38 412 TYR B N 1
ATOM 7444 C CA . TYR B 1 412 ? -9.102 27.953 2.77 1 93.38 412 TYR B CA 1
ATOM 7445 C C . TYR B 1 412 ? -8.688 28.828 1.593 1 93.38 412 TYR B C 1
ATOM 7447 O O . TYR B 1 412 ? -9.141 28.625 0.465 1 93.38 412 TYR B O 1
ATOM 7455 N N . TRP B 1 413 ? -7.867 29.719 1.821 1 95.75 413 TRP B N 1
ATOM 7456 C CA . TRP B 1 413 ? -7.457 30.656 0.779 1 95.75 413 TRP B CA 1
ATOM 7457 C C . TRP B 1 413 ? -6.543 29.969 -0.232 1 95.75 413 TRP B C 1
ATOM 7459 O O . TRP B 1 413 ? -6.551 30.312 -1.417 1 95.75 413 TRP B O 1
ATOM 7469 N N . TRP B 1 414 ? -5.773 29.047 0.251 1 93.69 414 TRP B N 1
ATOM 7470 C CA . TRP B 1 414 ? -4.926 28.266 -0.642 1 93.69 414 TRP B CA 1
ATOM 7471 C C . TRP B 1 414 ? -5.766 27.531 -1.673 1 93.69 414 TRP B C 1
ATOM 7473 O O . TRP B 1 414 ? -5.484 27.578 -2.871 1 93.69 414 TRP B O 1
ATOM 7483 N N . ILE B 1 415 ? -6.773 26.859 -1.242 1 91.12 415 ILE B N 1
ATOM 7484 C CA . ILE B 1 415 ? -7.645 26.078 -2.121 1 91.12 415 ILE B CA 1
ATOM 7485 C C . ILE B 1 415 ? -8.383 27.016 -3.074 1 91.12 415 ILE B C 1
ATOM 7487 O O . ILE B 1 415 ? -8.578 26.688 -4.246 1 91.12 415 ILE B O 1
ATOM 7491 N N . THR B 1 416 ? -8.75 28.172 -2.582 1 93.94 416 THR B N 1
ATOM 7492 C CA . THR B 1 416 ? -9.383 29.188 -3.43 1 93.94 416 THR B CA 1
ATOM 7493 C C . THR B 1 416 ? -8.438 29.625 -4.547 1 93.94 416 THR B C 1
ATOM 7495 O O . THR B 1 416 ? -8.844 29.734 -5.703 1 93.94 416 THR B O 1
ATOM 7498 N N . LEU B 1 417 ? -7.285 29.812 -4.156 1 93.88 417 LEU B N 1
ATOM 7499 C CA . LEU B 1 417 ? -6.277 30.219 -5.129 1 93.88 417 LEU B CA 1
ATOM 7500 C C . LEU B 1 417 ? -6.066 29.125 -6.176 1 93.88 417 LEU B C 1
ATOM 7502 O O . LEU B 1 417 ? -5.977 29.422 -7.371 1 93.88 417 LEU B O 1
ATOM 7506 N N . GLN B 1 418 ? -6.02 27.969 -5.773 1 89.31 418 GLN B N 1
ATOM 7507 C CA . GLN B 1 418 ? -5.836 26.828 -6.668 1 89.31 418 GLN B CA 1
ATOM 7508 C C . GLN B 1 418 ? -6.996 26.719 -7.652 1 89.31 418 GLN B C 1
ATOM 7510 O O . GLN B 1 418 ? -6.801 26.312 -8.805 1 89.31 418 GLN B O 1
ATOM 7515 N N . LEU B 1 419 ? -8.07 26.969 -7.156 1 89.25 419 LEU B N 1
ATOM 7516 C CA . LEU B 1 419 ? -9.273 26.859 -7.973 1 89.25 419 LEU B CA 1
ATOM 7517 C C . LEU B 1 419 ? -9.281 27.906 -9.078 1 89.25 419 LEU B C 1
ATOM 7519 O O . LEU B 1 419 ? -9.609 27.594 -10.227 1 89.25 419 LEU B O 1
ATOM 7523 N N . HIS B 1 420 ? -8.844 29.125 -8.859 1 90.5 420 HIS B N 1
ATOM 7524 C CA . HIS B 1 420 ? -9.062 30.25 -9.758 1 90.5 420 HIS B CA 1
ATOM 7525 C C . HIS B 1 420 ? -7.812 30.547 -10.578 1 90.5 420 HIS B C 1
ATOM 7527 O O . HIS B 1 420 ? -7.891 31.203 -11.625 1 90.5 420 HIS B O 1
ATOM 7533 N N . LEU B 1 421 ? -6.734 30.094 -10.219 1 89.12 421 LEU B N 1
ATOM 7534 C CA . LEU B 1 421 ? -5.465 30.469 -10.836 1 89.12 421 LEU B CA 1
ATOM 7535 C C . LEU B 1 421 ? -5.41 30 -12.289 1 89.12 421 LEU B C 1
ATOM 7537 O O . LEU B 1 421 ? -4.93 30.734 -13.156 1 89.12 421 LEU B O 1
ATOM 7541 N N . PRO B 1 422 ? -5.875 28.828 -12.547 1 84.75 422 PRO B N 1
ATOM 7542 C CA . PRO B 1 422 ? -5.812 28.391 -13.945 1 84.75 422 PRO B CA 1
ATOM 7543 C C . PRO B 1 422 ? -6.574 29.328 -14.891 1 84.75 422 PRO B C 1
ATOM 7545 O O . PRO B 1 422 ? -6.121 29.578 -16.016 1 84.75 422 PRO B O 1
ATOM 7548 N N . LEU B 1 423 ? -7.676 29.828 -14.523 1 83.5 423 LEU B N 1
ATOM 7549 C CA . LEU B 1 423 ? -8.438 30.766 -15.344 1 83.5 423 LEU B CA 1
ATOM 7550 C C . LEU B 1 423 ? -7.734 32.125 -15.438 1 83.5 423 LEU B C 1
ATOM 7552 O O . LEU B 1 423 ? -7.816 32.781 -16.469 1 83.5 423 LEU B O 1
ATOM 7556 N N . TYR B 1 424 ? -7.105 32.438 -14.43 1 83.31 424 TYR B N 1
ATOM 7557 C CA . TYR B 1 424 ? -6.328 33.656 -14.406 1 83.31 424 TYR B CA 1
ATOM 7558 C C . TYR B 1 424 ? -5.176 33.594 -15.406 1 83.31 424 TYR B C 1
ATOM 7560 O O . TYR B 1 424 ? -4.871 34.594 -16.078 1 83.31 424 TYR B O 1
ATOM 7568 N N . ARG B 1 425 ? -4.617 32.469 -15.57 1 80.62 425 ARG B N 1
ATOM 7569 C CA .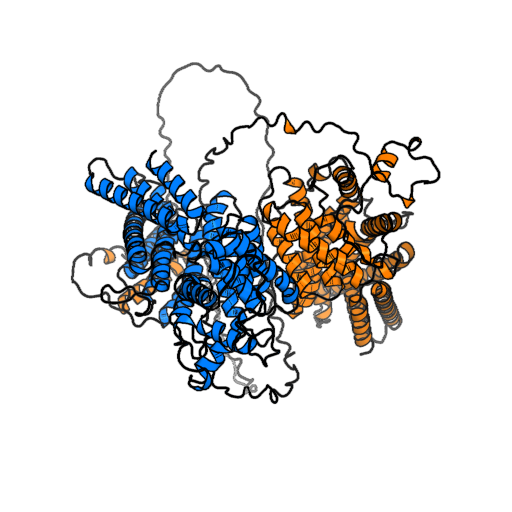 ARG B 1 425 ? -3.455 32.281 -16.438 1 80.62 425 ARG B CA 1
ATOM 7570 C C . ARG B 1 425 ? -3.859 32.281 -17.906 1 80.62 425 ARG B C 1
ATOM 7572 O O . ARG B 1 425 ? -3.045 32.594 -18.781 1 80.62 425 ARG B O 1
ATOM 7579 N N . GLN B 1 426 ? -5.043 31.75 -18.234 1 72.81 426 GLN B N 1
ATOM 7580 C CA . GLN B 1 426 ? -5.488 31.719 -19.625 1 72.81 426 GLN B CA 1
ATOM 7581 C C . GLN B 1 426 ? -5.531 33.125 -20.219 1 72.81 426 GLN B C 1
ATOM 7583 O O . GLN B 1 426 ? -5.465 33.281 -21.438 1 72.81 426 GLN B O 1
ATOM 7588 N N . GLY B 1 427 ? -5.039 34.062 -19.656 1 60.75 427 GLY B N 1
ATOM 7589 C CA . GLY B 1 427 ? -4.879 35.406 -20.172 1 60.75 427 GLY B CA 1
ATOM 7590 C C . GLY B 1 427 ? -6.191 36.062 -20.578 1 60.75 427 GLY B C 1
ATOM 7591 O O . GLY B 1 427 ? -7.219 35.375 -20.672 1 60.75 427 GLY B O 1
ATOM 7592 N N . GLN B 1 428 ? -6.266 37.375 -20.562 1 52.16 428 GLN B N 1
ATOM 7593 C CA . GLN B 1 428 ? -7.371 38.219 -20.984 1 52.16 428 GLN B CA 1
ATOM 7594 C C . GLN B 1 428 ? -7.691 38.031 -22.469 1 52.16 428 GLN B C 1
ATOM 7596 O O . GLN B 1 428 ? -6.973 38.5 -23.328 1 52.16 428 GLN B O 1
ATOM 7601 N N . THR B 1 429 ? -8.008 36.812 -22.906 1 49.84 429 THR B N 1
ATOM 7602 C CA . THR B 1 429 ? -8.469 36.938 -24.281 1 49.84 429 THR B CA 1
ATOM 7603 C C . THR B 1 429 ? -9.586 37.969 -24.391 1 49.84 429 THR B C 1
ATOM 7605 O O . THR B 1 429 ? -10.273 38.25 -23.406 1 49.84 429 THR B O 1
ATOM 7608 N N . LYS B 1 430 ? -9.594 38.781 -25.5 1 50.28 430 LYS B N 1
ATOM 7609 C CA . LYS B 1 430 ? -10.516 39.844 -25.859 1 50.28 430 LYS B CA 1
ATOM 7610 C C . LYS B 1 430 ? -11.922 39.562 -25.328 1 50.28 430 LYS B C 1
ATOM 7612 O O . LYS B 1 430 ? -12.711 40.469 -25.125 1 50.28 430 LYS B O 1
ATOM 7617 N N . ASP B 1 431 ? -12.32 38.406 -25.25 1 46.56 431 ASP B N 1
ATOM 7618 C CA . ASP B 1 431 ? -13.648 38.094 -24.734 1 46.56 431 ASP B CA 1
ATOM 7619 C C . ASP B 1 431 ? -13.57 37.594 -23.297 1 46.56 431 ASP B C 1
ATOM 7621 O O . ASP B 1 431 ? -13.688 36.406 -23.047 1 46.56 431 ASP B O 1
ATOM 7625 N N . SER B 1 432 ? -12.828 38.281 -22.578 1 55.47 432 SER B N 1
ATOM 7626 C CA . SER B 1 432 ? -12.656 37.969 -21.156 1 55.47 432 SER B CA 1
ATOM 7627 C C . SER B 1 432 ? -14 37.719 -20.469 1 55.47 432 SER B C 1
ATOM 7629 O O . SER B 1 432 ? -14.852 38.594 -20.438 1 55.47 432 SER B O 1
ATOM 7631 N N . SER B 1 433 ? -14.438 36.469 -20.328 1 62.78 433 SER B N 1
ATOM 7632 C CA . SER B 1 433 ? -15.719 36 -19.797 1 62.78 433 SER B CA 1
ATOM 7633 C C . SER B 1 433 ? -15.875 36.406 -18.328 1 62.78 433 SER B C 1
ATOM 7635 O O . SER B 1 433 ? -14.891 36.719 -17.656 1 62.78 433 SER B O 1
ATOM 7637 N N . ILE B 1 434 ? -16.969 36.969 -17.969 1 64.62 434 ILE B N 1
ATOM 7638 C CA . ILE B 1 434 ? -17.422 37.281 -16.625 1 64.62 434 ILE B CA 1
ATOM 7639 C C . ILE B 1 434 ? -16.766 36.312 -15.617 1 64.62 434 ILE B C 1
ATOM 7641 O O . ILE B 1 434 ? -16.375 36.75 -14.523 1 64.62 434 ILE B O 1
ATOM 7645 N N . GLY B 1 435 ? -16.391 35.25 -16.172 1 72.75 435 GLY B N 1
ATOM 7646 C CA . GLY B 1 435 ? -15.789 34.25 -15.312 1 72.75 435 GLY B CA 1
ATOM 7647 C C . GLY B 1 435 ? -14.312 34.5 -15.047 1 72.75 435 GLY B C 1
ATOM 7648 O O . GLY B 1 435 ? -13.836 34.312 -13.93 1 72.75 435 GLY B O 1
ATOM 7649 N N . GLN B 1 436 ? -13.711 35.062 -15.961 1 79.12 436 GLN B N 1
ATOM 7650 C CA . GLN B 1 436 ? -12.289 35.344 -15.812 1 79.12 436 GLN B CA 1
ATOM 7651 C C . GLN B 1 436 ? -12.039 36.531 -14.891 1 79.12 436 GLN B C 1
ATOM 7653 O O . GLN B 1 436 ? -11.141 36.5 -14.047 1 79.12 436 GLN B O 1
ATOM 7658 N N . ASP B 1 437 ? -12.836 37.5 -15.023 1 81.75 437 ASP B N 1
ATOM 7659 C CA . ASP B 1 437 ? -12.703 38.688 -14.156 1 81.75 437 ASP B CA 1
ATOM 7660 C C . ASP B 1 437 ? -12.945 38.312 -12.695 1 81.75 437 ASP B C 1
ATOM 7662 O O . ASP B 1 437 ? -12.25 38.781 -11.805 1 81.75 437 ASP B O 1
ATOM 7666 N N . ARG B 1 438 ? -13.867 37.5 -12.516 1 83.69 438 ARG B N 1
ATOM 7667 C CA . ARG B 1 438 ? -14.156 37.031 -11.164 1 83.69 438 ARG B CA 1
ATOM 7668 C C . ARG B 1 438 ? -12.977 36.25 -10.586 1 83.69 438 ARG B C 1
ATOM 7670 O O . ARG B 1 438 ? -12.641 36.406 -9.414 1 83.69 438 ARG B O 1
ATOM 7677 N N . SER B 1 439 ? -12.383 35.531 -11.422 1 89.06 439 SER B N 1
ATOM 7678 C CA . SER B 1 439 ? -11.25 34.719 -10.969 1 89.06 439 SER B CA 1
ATOM 7679 C C . SER B 1 439 ? -10.047 35.594 -10.641 1 89.06 439 SER B C 1
ATOM 7681 O O . SER B 1 439 ? -9.32 35.312 -9.688 1 89.06 439 SER B O 1
ATOM 7683 N N . ILE B 1 440 ? -9.891 36.594 -11.406 1 88.62 440 ILE B N 1
ATOM 7684 C CA . ILE B 1 440 ? -8.789 37.5 -11.133 1 88.62 440 ILE B CA 1
ATOM 7685 C C . ILE B 1 440 ? -9.008 38.188 -9.781 1 88.62 440 ILE B C 1
ATOM 7687 O O . ILE B 1 440 ? -8.094 38.25 -8.961 1 88.62 440 ILE B O 1
ATOM 7691 N N . LYS B 1 441 ? -10.195 38.594 -9.539 1 89.06 441 LYS B N 1
ATOM 7692 C CA . LYS B 1 441 ? -10.523 39.25 -8.281 1 89.06 441 LYS B CA 1
ATOM 7693 C C . LYS B 1 441 ? -10.344 38.312 -7.098 1 89.06 441 LYS B C 1
ATOM 7695 O O . LYS B 1 441 ? -9.828 38.719 -6.051 1 89.06 441 LYS B O 1
ATOM 7700 N N . MET B 1 442 ? -10.766 37.125 -7.309 1 92.25 442 MET B N 1
ATOM 7701 C CA . MET B 1 442 ? -10.664 36.156 -6.238 1 92.25 442 MET B CA 1
ATOM 7702 C C . MET B 1 442 ? -9.203 35.812 -5.953 1 92.25 442 MET B C 1
ATOM 7704 O O . MET B 1 442 ? -8.82 35.625 -4.797 1 92.25 442 MET B O 1
ATOM 7708 N N . CYS B 1 443 ? -8.43 35.719 -6.973 1 94.38 443 CYS B N 1
ATOM 7709 C CA . CYS B 1 443 ? -7.012 35.438 -6.785 1 94.38 443 CYS B CA 1
ATOM 7710 C C . CYS B 1 443 ? -6.348 36.594 -6.016 1 94.38 443 CYS B C 1
ATOM 7712 O O . CYS B 1 443 ? -5.551 36.344 -5.105 1 94.38 443 CYS B O 1
ATOM 7714 N N . ASN B 1 444 ? -6.707 37.781 -6.379 1 92.88 444 ASN B N 1
ATOM 7715 C CA . ASN B 1 444 ? -6.141 38.938 -5.684 1 92.88 444 ASN B CA 1
ATOM 7716 C C . ASN B 1 444 ? -6.543 38.969 -4.211 1 92.88 444 ASN B C 1
ATOM 7718 O O . ASN B 1 444 ? -5.711 39.219 -3.34 1 92.88 444 ASN B O 1
ATOM 7722 N N . ARG B 1 445 ? -7.766 38.656 -3.947 1 93.94 445 ARG B N 1
ATOM 7723 C CA . ARG B 1 445 ? -8.242 38.594 -2.568 1 93.94 445 ARG B CA 1
ATOM 7724 C C . ARG B 1 445 ? -7.527 37.5 -1.795 1 93.94 445 ARG B C 1
ATOM 7726 O O . ARG B 1 445 ? -7.145 37.688 -0.64 1 93.94 445 ARG B O 1
ATOM 7733 N N . ALA B 1 446 ? -7.359 36.406 -2.424 1 97.19 446 ALA B N 1
ATOM 7734 C CA . ALA B 1 446 ? -6.719 35.281 -1.785 1 97.19 446 ALA B CA 1
ATOM 7735 C C . ALA B 1 446 ? -5.262 35.562 -1.446 1 97.19 446 ALA B C 1
ATOM 7737 O O . ALA B 1 446 ? -4.801 35.281 -0.341 1 97.19 446 ALA B O 1
ATOM 7738 N N . THR B 1 447 ? -4.566 36.156 -2.383 1 97.62 447 THR B N 1
ATOM 7739 C CA . THR B 1 447 ? -3.156 36.469 -2.152 1 97.62 447 THR B CA 1
ATOM 7740 C C . THR B 1 447 ? -2.992 37.5 -1.04 1 97.62 447 THR B C 1
ATOM 7742 O O . THR B 1 447 ? -2.092 37.375 -0.208 1 97.62 447 THR B O 1
ATOM 7745 N N . GLU B 1 448 ? -3.854 38.469 -1.024 1 96.19 448 GLU B N 1
ATOM 7746 C CA . GLU B 1 448 ? -3.795 39.469 0.031 1 96.19 448 GLU B CA 1
ATOM 7747 C C . GLU B 1 448 ? -4.02 38.844 1.404 1 96.19 448 GLU B C 1
ATOM 7749 O O . GLU B 1 448 ? -3.287 39.125 2.352 1 96.19 448 GLU B O 1
ATOM 7754 N N . ASN B 1 449 ? -5.004 38.031 1.506 1 96.69 449 ASN B N 1
ATOM 7755 C CA . ASN B 1 449 ? -5.305 37.375 2.773 1 96.69 449 ASN B CA 1
ATOM 7756 C C . ASN B 1 449 ? -4.188 36.438 3.184 1 96.69 449 ASN B C 1
ATOM 7758 O O . ASN B 1 449 ? -3.832 36.344 4.359 1 96.69 449 ASN B O 1
ATOM 7762 N N . LEU B 1 450 ? -3.654 35.688 2.266 1 97.81 450 LEU B N 1
ATOM 7763 C CA . LEU B 1 450 ? -2.588 34.719 2.562 1 97.81 450 LEU B CA 1
ATOM 7764 C C . LEU B 1 450 ? -1.355 35.438 3.104 1 97.81 450 LEU B C 1
ATOM 7766 O O . LEU B 1 450 ? -0.792 35.031 4.121 1 97.81 450 LEU B O 1
ATOM 7770 N N . VAL B 1 451 ? -0.981 36.531 2.424 1 97.69 451 VAL B N 1
ATOM 7771 C CA . VAL B 1 451 ? 0.182 37.281 2.875 1 97.69 451 VAL B CA 1
ATOM 7772 C C . VAL B 1 451 ? -0.057 37.812 4.293 1 97.69 451 VAL B C 1
ATOM 7774 O O . VAL B 1 451 ? 0.829 37.719 5.148 1 97.69 451 VAL B O 1
ATOM 7777 N N . GLN B 1 452 ? -1.247 38.312 4.516 1 95.56 452 GLN B N 1
ATOM 7778 C CA . GLN B 1 452 ? -1.59 38.781 5.848 1 95.56 452 GLN B CA 1
ATOM 7779 C C . GLN B 1 452 ? -1.535 37.656 6.875 1 95.56 452 GLN B C 1
ATOM 7781 O O . GLN B 1 452 ? -1.02 37.844 7.98 1 95.56 452 GLN B O 1
ATOM 7786 N N . LEU B 1 453 ? -2.033 36.531 6.52 1 95.62 453 LEU B N 1
ATOM 7787 C CA . LEU B 1 453 ? -2.064 35.406 7.43 1 95.62 453 LEU B CA 1
ATOM 7788 C C . LEU B 1 453 ? -0.655 34.906 7.719 1 95.62 453 LEU B C 1
ATOM 7790 O O . LEU B 1 453 ? -0.342 34.531 8.852 1 95.62 453 LEU B O 1
ATOM 7794 N N . PHE B 1 454 ? 0.188 34.906 6.719 1 96.44 454 PHE B N 1
ATOM 7795 C CA . PHE B 1 454 ? 1.575 34.5 6.934 1 96.44 454 PHE B CA 1
ATOM 7796 C C . PHE B 1 454 ? 2.264 35.438 7.91 1 96.44 454 PHE B C 1
ATOM 7798 O O . PHE B 1 454 ? 2.969 35 8.82 1 96.44 454 PHE B O 1
ATOM 7805 N N . THR B 1 455 ? 2.018 36.688 7.676 1 94.88 455 THR B N 1
ATOM 7806 C CA . THR B 1 455 ? 2.639 37.688 8.516 1 94.88 455 THR B CA 1
ATOM 7807 C C . THR B 1 455 ? 2.148 37.594 9.953 1 94.88 455 THR B C 1
ATOM 7809 O O . THR B 1 455 ? 2.943 37.656 10.898 1 94.88 455 THR B O 1
ATOM 7812 N N . GLU B 1 456 ? 0.883 37.375 10.125 1 92.69 456 GLU B N 1
ATOM 7813 C CA . GLU B 1 456 ? 0.319 37.25 11.469 1 92.69 456 GLU B CA 1
ATOM 7814 C C . GLU B 1 456 ? 0.806 35.969 12.141 1 92.69 456 GLU B C 1
ATOM 7816 O O . GLU B 1 456 ? 1.056 35.969 13.352 1 92.69 456 GLU B O 1
ATOM 7821 N N . PHE B 1 457 ? 0.89 34.906 11.406 1 93.38 457 PHE B N 1
ATOM 7822 C CA . PHE B 1 457 ? 1.416 33.656 11.945 1 93.38 457 PHE B CA 1
ATOM 7823 C C . PHE B 1 457 ? 2.848 33.844 12.438 1 93.38 457 PHE B C 1
ATOM 7825 O O . PHE B 1 457 ? 3.201 33.375 13.523 1 93.38 457 PHE B O 1
ATOM 7832 N N . ASP B 1 458 ? 3.627 34.5 11.695 1 93.88 458 ASP B N 1
ATOM 7833 C CA . ASP B 1 458 ? 5.02 34.75 12.055 1 93.88 458 ASP B CA 1
ATOM 7834 C C . ASP B 1 458 ? 5.125 35.562 13.336 1 93.88 458 ASP B C 1
ATOM 7836 O O . ASP B 1 458 ? 5.941 35.281 14.211 1 93.88 458 ASP B O 1
ATOM 7840 N N . LYS B 1 459 ? 4.309 36.531 13.445 1 91.69 459 LYS B N 1
ATOM 7841 C CA . LYS B 1 459 ? 4.32 37.406 14.609 1 91.69 459 LYS B CA 1
ATOM 7842 C C . LYS B 1 459 ? 3.904 36.656 15.875 1 91.69 459 LYS B C 1
ATOM 7844 O O . LYS B 1 459 ? 4.48 36.875 16.938 1 91.69 459 LYS B O 1
ATOM 7849 N N . ARG B 1 460 ? 2.994 35.75 15.719 1 88.56 460 ARG B N 1
ATOM 7850 C CA . ARG B 1 460 ? 2.396 35.125 16.891 1 88.56 460 ARG B CA 1
ATOM 7851 C C . ARG B 1 460 ? 3.082 33.812 17.219 1 88.56 460 ARG B C 1
ATOM 7853 O O . ARG B 1 460 ? 3.23 33.469 18.391 1 88.56 460 ARG B O 1
ATOM 7860 N N . TYR B 1 461 ? 3.473 33 16.297 1 89.44 461 TYR B N 1
ATOM 7861 C CA . TYR B 1 461 ? 3.947 31.656 16.547 1 89.44 461 TYR B CA 1
ATOM 7862 C C . TYR B 1 461 ? 5.305 31.422 15.891 1 89.44 461 TYR B C 1
ATOM 7864 O O . TYR B 1 461 ? 5.957 30.406 16.141 1 89.44 461 TYR B O 1
ATOM 7872 N N . THR B 1 462 ? 5.773 32.344 15.062 1 91.31 462 THR B N 1
ATOM 7873 C CA . THR B 1 462 ? 7 32.219 14.281 1 91.31 462 THR B CA 1
ATOM 7874 C C . THR B 1 462 ? 6.832 31.188 13.164 1 91.31 462 THR B C 1
ATOM 7876 O O . THR B 1 462 ? 6.195 30.156 13.359 1 91.31 462 THR B O 1
ATOM 7879 N N . LEU B 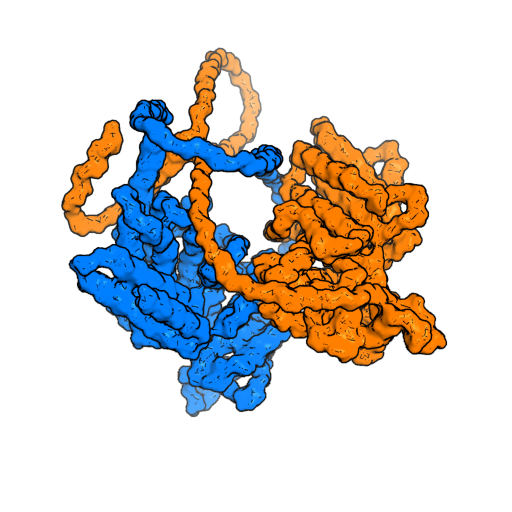1 463 ? 7.367 31.391 12.102 1 92.88 463 LEU B N 1
ATOM 7880 C CA . LEU B 1 463 ? 7.23 30.531 10.93 1 92.88 463 LEU B CA 1
ATOM 7881 C C . LEU B 1 463 ? 8.148 29.312 11.031 1 92.88 463 LEU B C 1
ATOM 7883 O O . LEU B 1 463 ? 8.031 28.375 10.242 1 92.88 463 LEU B O 1
ATOM 7887 N N . ARG B 1 464 ? 8.945 29.297 12.094 1 89.69 464 ARG B N 1
ATOM 7888 C CA . ARG B 1 464 ? 9.742 28.094 12.375 1 89.69 464 ARG B CA 1
ATOM 7889 C C . ARG B 1 464 ? 8.844 26.906 12.664 1 89.69 464 ARG B C 1
ATOM 7891 O O . ARG B 1 464 ? 9.203 25.766 12.359 1 89.69 464 ARG B O 1
ATOM 7898 N N . TYR B 1 465 ? 7.656 27.156 13.195 1 89.06 465 TYR B N 1
ATOM 7899 C CA . TYR B 1 465 ? 6.738 26.094 13.578 1 89.06 465 TYR B CA 1
ATOM 7900 C C . TYR B 1 465 ? 5.617 25.938 12.555 1 89.06 465 TYR B C 1
ATOM 7902 O O . TYR B 1 465 ? 4.609 25.281 12.828 1 89.06 465 TYR B O 1
ATOM 7910 N N . PHE B 1 466 ? 5.871 26.578 11.375 1 91.25 466 PHE B N 1
ATOM 7911 C CA . PHE B 1 466 ? 4.879 26.484 10.312 1 91.25 466 PHE B CA 1
ATOM 7912 C C . PHE B 1 466 ? 4.785 25.062 9.781 1 91.25 466 PHE B C 1
ATOM 7914 O O . PHE B 1 466 ? 5.809 24.391 9.586 1 91.25 466 PHE B O 1
ATOM 7921 N N . PRO B 1 467 ? 3.555 24.5 9.625 1 87.75 467 PRO B N 1
ATOM 7922 C CA . PRO B 1 467 ? 3.416 23.125 9.148 1 87.75 467 PRO B CA 1
ATOM 7923 C C . PRO B 1 467 ? 3.986 22.922 7.75 1 87.75 467 PRO B C 1
ATOM 7925 O O . PRO B 1 467 ? 3.725 23.734 6.852 1 87.75 467 PRO B O 1
ATOM 7928 N N . GLY B 1 468 ? 4.637 21.875 7.523 1 84.5 468 GLY B N 1
ATOM 7929 C CA . GLY B 1 468 ? 5.309 21.578 6.266 1 84.5 468 GLY B CA 1
ATOM 7930 C C . GLY B 1 468 ? 4.348 21.375 5.109 1 84.5 468 GLY B C 1
ATOM 7931 O O . GLY B 1 468 ? 4.672 21.688 3.963 1 84.5 468 GLY B O 1
ATOM 7932 N N . ASN B 1 469 ? 3.191 20.891 5.426 1 82.62 469 ASN B N 1
ATOM 7933 C CA . ASN B 1 469 ? 2.217 20.562 4.387 1 82.62 469 ASN B CA 1
ATOM 7934 C C . ASN B 1 469 ? 1.561 21.828 3.826 1 82.62 469 ASN B C 1
ATOM 7936 O O . ASN B 1 469 ? 0.863 21.766 2.812 1 82.62 469 ASN B O 1
ATOM 7940 N N . LEU B 1 470 ? 1.831 23 4.395 1 87.81 470 LEU B N 1
ATOM 7941 C CA . LEU B 1 470 ? 1.217 24.234 3.936 1 87.81 470 LEU B CA 1
ATOM 7942 C C . LEU B 1 470 ? 2.24 25.125 3.236 1 87.81 470 LEU B C 1
ATOM 7944 O O . LEU B 1 470 ? 1.922 26.25 2.826 1 87.81 470 LEU B O 1
ATOM 7948 N N . LEU B 1 471 ? 3.398 24.641 3.08 1 89.06 471 LEU B N 1
ATOM 7949 C CA . LEU B 1 471 ? 4.449 25.422 2.439 1 89.06 471 LEU B CA 1
ATOM 7950 C C . LEU B 1 471 ? 4.074 25.766 1.001 1 89.06 471 LEU B C 1
ATOM 7952 O O . LEU B 1 471 ? 4.43 26.828 0.5 1 89.06 471 LEU B O 1
ATOM 7956 N N . GLN B 1 472 ? 3.34 24.891 0.475 1 87.94 472 GLN B N 1
ATOM 7957 C CA . GLN B 1 472 ? 2.945 25.109 -0.913 1 87.94 472 GLN B CA 1
ATOM 7958 C C . GLN B 1 472 ? 2.018 26.312 -1.039 1 87.94 472 GLN B C 1
ATOM 7960 O O . GLN B 1 472 ? 1.972 26.969 -2.086 1 87.94 472 GLN B O 1
ATOM 7965 N N . ALA B 1 473 ? 1.33 26.562 -0.043 1 91.94 473 ALA B N 1
ATOM 7966 C CA . ALA B 1 473 ? 0.474 27.75 -0.051 1 91.94 473 ALA B CA 1
ATOM 7967 C C . ALA B 1 473 ? 1.302 29.016 -0.195 1 91.94 473 ALA B C 1
ATOM 7969 O O . ALA B 1 473 ? 0.913 29.938 -0.915 1 91.94 473 ALA B O 1
ATOM 7970 N N . MET B 1 474 ? 2.459 29.031 0.384 1 95.25 474 MET B N 1
ATOM 7971 C CA . MET B 1 474 ? 3.355 30.188 0.278 1 95.25 474 MET B CA 1
ATOM 7972 C C . MET B 1 474 ? 3.916 30.312 -1.135 1 95.25 474 MET B C 1
ATOM 7974 O O . MET B 1 474 ? 3.941 31.406 -1.703 1 95.25 474 MET B O 1
ATOM 7978 N N . ALA B 1 475 ? 4.277 29.203 -1.629 1 93.31 475 ALA B N 1
ATOM 7979 C CA . ALA B 1 475 ? 4.859 29.188 -2.971 1 93.31 475 ALA B CA 1
ATOM 7980 C C . ALA B 1 475 ? 3.828 29.609 -4.016 1 93.31 475 ALA B C 1
ATOM 7982 O O . ALA B 1 475 ? 4.113 30.438 -4.883 1 93.31 475 ALA B O 1
ATOM 7983 N N . LEU B 1 476 ? 2.719 29.031 -3.896 1 92.44 476 LEU B N 1
ATOM 7984 C CA . LEU B 1 476 ? 1.674 29.328 -4.867 1 92.44 476 LEU B CA 1
ATOM 7985 C C . LEU B 1 476 ? 1.248 30.797 -4.762 1 92.44 476 LEU B C 1
ATOM 7987 O O . LEU B 1 476 ? 0.938 31.422 -5.773 1 92.44 476 LEU B O 1
ATOM 7991 N N . CYS B 1 477 ? 1.103 31.25 -3.586 1 97 477 CYS B N 1
ATOM 7992 C CA . CYS B 1 477 ? 0.797 32.656 -3.371 1 97 477 CYS B CA 1
ATOM 7993 C C . CYS B 1 477 ? 1.821 33.562 -4.066 1 97 477 CYS B C 1
ATOM 7995 O O . CYS B 1 477 ? 1.455 34.5 -4.777 1 97 477 CYS B O 1
ATOM 7997 N N . GLY B 1 478 ? 3.068 33.219 -3.928 1 96.56 478 GLY B N 1
ATOM 7998 C CA . GLY B 1 478 ? 4.117 33.969 -4.617 1 96.56 478 GLY B CA 1
ATOM 7999 C C . GLY B 1 478 ? 3.975 33.938 -6.129 1 96.56 478 GLY B C 1
ATOM 8000 O O . GLY B 1 478 ? 4.121 34.938 -6.797 1 96.56 478 GLY B O 1
ATOM 8001 N N . ASP B 1 479 ? 3.658 32.844 -6.613 1 93.38 479 ASP B N 1
ATOM 8002 C CA . ASP B 1 479 ? 3.475 32.656 -8.055 1 93.38 479 ASP B CA 1
ATOM 8003 C C . ASP B 1 479 ? 2.303 33.5 -8.555 1 93.38 479 ASP B C 1
ATOM 8005 O O . ASP B 1 479 ? 2.371 34.094 -9.633 1 93.38 479 ASP B O 1
ATOM 8009 N N . ALA B 1 480 ? 1.262 33.438 -7.824 1 94.75 480 ALA B N 1
ATOM 8010 C CA . ALA B 1 480 ? 0.092 34.219 -8.211 1 94.75 480 ALA B CA 1
ATOM 8011 C C . ALA B 1 480 ? 0.41 35.719 -8.203 1 94.75 480 ALA B C 1
ATOM 8013 O O . ALA B 1 480 ? -0.04 36.438 -9.086 1 94.75 480 ALA B O 1
ATOM 8014 N N . LEU B 1 481 ? 1.152 36.125 -7.254 1 96.44 481 LEU B N 1
ATOM 8015 C CA . LEU B 1 481 ? 1.551 37.531 -7.172 1 96.44 481 LEU B CA 1
ATOM 8016 C C . LEU B 1 481 ? 2.492 37.906 -8.312 1 96.44 481 LEU B C 1
ATOM 8018 O O . LEU B 1 481 ? 2.455 39.031 -8.82 1 96.44 481 LEU B O 1
ATOM 8022 N N . LEU B 1 482 ? 3.309 36.969 -8.695 1 94.38 482 LEU B N 1
ATOM 8023 C CA . LEU B 1 482 ? 4.156 37.188 -9.859 1 94.38 482 LEU B CA 1
ATOM 8024 C C . LEU B 1 482 ? 3.318 37.375 -11.117 1 94.38 482 LEU B C 1
ATOM 8026 O O . LEU B 1 482 ? 3.615 38.25 -11.938 1 94.38 482 LEU B O 1
ATOM 8030 N N . LEU B 1 483 ? 2.371 36.562 -11.227 1 91.12 483 LEU B N 1
ATOM 8031 C CA . LEU B 1 483 ? 1.461 36.688 -12.359 1 91.12 483 LEU B CA 1
ATOM 8032 C C . LEU B 1 483 ? 0.757 38.031 -12.336 1 91.12 483 LEU B C 1
ATOM 8034 O O . LEU B 1 483 ? 0.592 38.656 -13.383 1 91.12 483 LEU B O 1
ATOM 8038 N N . GLU B 1 484 ? 0.3 38.469 -11.234 1 91.56 484 GLU B N 1
ATOM 8039 C CA . GLU B 1 484 ? -0.336 39.781 -11.078 1 91.56 484 GLU B CA 1
ATOM 8040 C C . GLU B 1 484 ? 0.612 40.906 -11.477 1 91.56 484 GLU B C 1
ATOM 8042 O O . GLU B 1 484 ? 0.206 41.844 -12.141 1 91.56 484 GLU B O 1
ATOM 8047 N N . ARG B 1 485 ? 1.823 40.781 -11.125 1 91.62 485 ARG B N 1
ATOM 8048 C CA . ARG B 1 485 ? 2.818 41.781 -11.453 1 91.62 485 ARG B CA 1
ATOM 8049 C C . ARG B 1 485 ? 3.023 41.875 -12.961 1 91.62 485 ARG B C 1
ATOM 8051 O O . ARG B 1 485 ? 3.125 42.969 -13.508 1 91.62 485 ARG B O 1
ATOM 8058 N N . VAL B 1 486 ? 3.078 40.781 -13.594 1 88.06 486 VAL B N 1
ATOM 8059 C CA . VAL B 1 486 ? 3.334 40.719 -15.023 1 88.06 486 VAL B CA 1
ATOM 8060 C C . VAL B 1 486 ? 2.113 41.219 -15.789 1 88.06 486 VAL B C 1
ATOM 8062 O O . VAL B 1 486 ? 2.25 41.906 -16.812 1 88.06 486 VAL B O 1
ATOM 8065 N N . GLN B 1 487 ? 0.951 40.938 -15.32 1 84.12 487 GLN B N 1
ATOM 8066 C CA . GLN B 1 487 ? -0.268 41.281 -16.047 1 84.12 487 GLN B CA 1
ATOM 8067 C C . GLN B 1 487 ? -0.702 42.719 -15.734 1 84.12 487 GLN B C 1
ATOM 8069 O O . GLN B 1 487 ? -1.556 43.281 -16.438 1 84.12 487 GLN B O 1
ATOM 8074 N N . THR B 1 488 ? -0.255 43.281 -14.695 1 84.19 488 THR B N 1
ATOM 8075 C CA . THR B 1 488 ? -0.577 44.656 -14.367 1 84.19 488 THR B CA 1
ATOM 8076 C C . THR B 1 488 ? 0.042 45.625 -15.375 1 84.19 488 THR B C 1
ATOM 8078 O O . THR B 1 488 ? 1.247 45.562 -15.633 1 84.19 488 THR B O 1
ATOM 8081 N N . PRO B 1 489 ? -0.875 46.344 -16 1 78.56 489 PRO B N 1
ATOM 8082 C CA . PRO B 1 489 ? -0.395 47.281 -17.016 1 78.56 489 PRO B CA 1
ATOM 8083 C C . PRO B 1 489 ? 0.62 48.281 -16.469 1 78.56 489 PRO B C 1
ATOM 8085 O O . PRO B 1 489 ? 0.635 48.562 -15.273 1 78.56 489 PRO B O 1
ATOM 8088 N N . GLY B 1 490 ? 1.499 48.875 -17.328 1 76.31 490 GLY B N 1
ATOM 8089 C CA . GLY B 1 490 ? 2.564 49.812 -17 1 76.31 490 GLY B CA 1
ATOM 8090 C C . GLY B 1 490 ? 2.066 51.062 -16.297 1 76.31 490 GLY B C 1
ATOM 8091 O O . GLY B 1 490 ? 2.791 51.656 -15.492 1 76.31 490 GLY B O 1
ATOM 8092 N N . GLY B 1 491 ? 0.853 51.406 -16.484 1 74.56 491 GLY B N 1
ATOM 8093 C CA . GLY B 1 491 ? 0.312 52.656 -15.914 1 74.56 491 GLY B CA 1
ATOM 8094 C C . GLY B 1 491 ? -0.119 52.5 -14.469 1 74.56 491 GLY B C 1
ATOM 8095 O O . GLY B 1 491 ? -0.62 53.438 -13.867 1 74.56 491 GLY B O 1
ATOM 8096 N N . ALA B 1 492 ? 0.024 51.344 -13.852 1 86.31 492 ALA B N 1
ATOM 8097 C CA . ALA B 1 492 ? -0.398 51.125 -12.469 1 86.31 492 ALA B CA 1
ATOM 8098 C C . ALA B 1 492 ? 0.781 50.719 -11.594 1 86.31 492 ALA B C 1
ATOM 8100 O O . ALA B 1 492 ? 0.808 49.625 -11.062 1 86.31 492 ALA B O 1
ATOM 8101 N N . PRO B 1 493 ? 1.681 51.688 -11.375 1 86.38 493 PRO B N 1
ATOM 8102 C CA . PRO B 1 493 ? 2.91 51.375 -10.656 1 86.38 493 PRO B CA 1
ATOM 8103 C C . PRO B 1 493 ? 2.654 50.969 -9.203 1 86.38 493 PRO B C 1
ATOM 8105 O O . PRO B 1 493 ? 3.363 50.125 -8.648 1 86.38 493 PRO B O 1
ATOM 8108 N N . LYS B 1 494 ? 1.625 51.562 -8.609 1 89.56 494 LYS B N 1
ATOM 8109 C CA . LYS B 1 494 ? 1.321 51.25 -7.219 1 89.56 494 LYS B CA 1
ATOM 8110 C C . LYS B 1 494 ? 0.909 49.781 -7.07 1 89.56 494 LYS B C 1
ATOM 8112 O O . LYS B 1 494 ? 1.316 49.125 -6.125 1 89.56 494 LYS B O 1
ATOM 8117 N N . LYS B 1 495 ? 0.14 49.375 -7.973 1 88.56 495 LYS B N 1
ATOM 8118 C CA . LYS B 1 495 ? -0.298 47.969 -7.949 1 88.56 495 LYS B CA 1
ATOM 8119 C C . LYS B 1 495 ? 0.877 47.031 -8.164 1 88.56 495 LYS B C 1
ATOM 8121 O O . LYS B 1 495 ? 0.953 45.969 -7.531 1 88.56 495 LYS B O 1
ATOM 8126 N N . ARG B 1 496 ? 1.75 47.344 -8.945 1 91.06 496 ARG B N 1
ATOM 8127 C CA . ARG B 1 496 ? 2.938 46.531 -9.203 1 91.06 496 ARG B CA 1
ATOM 8128 C C . ARG B 1 496 ? 3.84 46.469 -7.973 1 91.06 496 ARG B C 1
ATOM 8130 O O . ARG B 1 496 ? 4.402 45.438 -7.656 1 91.06 496 ARG B O 1
ATOM 8137 N N . ALA B 1 497 ? 3.945 47.625 -7.367 1 92 497 ALA B N 1
ATOM 8138 C CA . ALA B 1 497 ? 4.766 47.688 -6.16 1 92 497 ALA B CA 1
ATOM 8139 C C . ALA B 1 497 ? 4.176 46.812 -5.051 1 92 497 ALA B C 1
ATOM 8141 O O . ALA B 1 497 ? 4.91 46.156 -4.309 1 92 497 ALA B O 1
ATOM 8142 N N . LYS B 1 498 ? 2.891 46.875 -4.926 1 92.62 498 LYS B N 1
ATOM 8143 C CA . LYS B 1 498 ? 2.213 46.062 -3.924 1 92.62 498 LYS B CA 1
ATOM 8144 C C . LYS B 1 498 ? 2.414 44.562 -4.199 1 92.62 498 LYS B C 1
ATOM 8146 O O . LYS B 1 498 ? 2.621 43.781 -3.271 1 92.62 498 LYS B O 1
ATOM 8151 N N . ALA B 1 499 ? 2.326 44.188 -5.414 1 94.31 499 ALA B N 1
ATOM 8152 C CA . ALA B 1 499 ? 2.57 42.812 -5.801 1 94.31 499 ALA B CA 1
ATOM 8153 C C . ALA B 1 499 ? 3.996 42.375 -5.457 1 94.31 499 ALA B C 1
ATOM 8155 O O . ALA B 1 499 ? 4.219 41.281 -4.973 1 94.31 499 ALA B O 1
ATOM 8156 N N . GLN B 1 500 ? 4.922 43.281 -5.688 1 94.31 500 GLN B N 1
ATOM 8157 C CA . GLN B 1 500 ? 6.316 42.969 -5.387 1 94.31 500 GLN B CA 1
ATOM 8158 C C . GLN B 1 500 ? 6.527 42.781 -3.885 1 94.31 500 GLN B C 1
ATOM 8160 O O . GLN B 1 500 ? 7.262 41.875 -3.461 1 94.31 500 GLN B O 1
ATOM 8165 N N . GLU B 1 501 ? 5.883 43.656 -3.127 1 95.69 501 GLU B N 1
ATOM 8166 C CA . GLU B 1 501 ? 5.961 43.5 -1.676 1 95.69 501 GLU B CA 1
ATOM 8167 C C . GLU B 1 501 ? 5.41 42.156 -1.218 1 95.69 501 GLU B C 1
ATOM 8169 O O . GLU B 1 501 ? 5.945 41.531 -0.294 1 95.69 501 GLU B O 1
ATOM 8174 N N . GLY B 1 502 ? 4.359 41.781 -1.796 1 96.88 502 GLY B N 1
ATOM 8175 C CA . GLY B 1 502 ? 3.783 40.5 -1.498 1 96.88 502 GLY B CA 1
ATOM 8176 C C . GLY B 1 502 ? 4.711 39.344 -1.838 1 96.88 502 GLY B C 1
ATOM 8177 O O . GLY B 1 502 ? 4.84 38.406 -1.062 1 96.88 502 GLY B O 1
ATOM 8178 N N . ILE B 1 503 ? 5.309 39.406 -2.961 1 97 503 ILE B N 1
ATOM 8179 C CA . ILE B 1 503 ? 6.262 38.375 -3.393 1 97 503 ILE B CA 1
ATOM 8180 C C . ILE B 1 503 ? 7.402 38.281 -2.383 1 97 503 ILE B C 1
ATOM 8182 O O . ILE B 1 503 ? 7.77 37.188 -1.956 1 97 503 ILE B O 1
ATOM 8186 N N . ASP B 1 504 ? 7.887 39.438 -1.995 1 96.44 504 ASP B N 1
ATOM 8187 C CA . ASP B 1 504 ? 8.984 39.469 -1.037 1 96.44 504 ASP B CA 1
ATOM 8188 C C . ASP B 1 504 ? 8.57 38.875 0.301 1 96.44 504 ASP B C 1
ATOM 8190 O O . ASP B 1 504 ? 9.367 38.188 0.955 1 96.44 504 ASP B O 1
ATOM 8194 N N . SER B 1 505 ? 7.375 39.156 0.64 1 97 505 SER B N 1
ATOM 8195 C CA . SER B 1 505 ? 6.852 38.562 1.876 1 97 505 SER B CA 1
ATOM 8196 C C . SER B 1 505 ? 6.797 37.062 1.802 1 97 505 SER B C 1
ATOM 8198 O O . SER B 1 505 ? 7.109 36.375 2.777 1 97 505 SER B O 1
ATOM 8200 N N . CYS B 1 506 ? 6.391 36.531 0.71 1 97.75 506 CYS B N 1
ATOM 8201 C CA . CYS B 1 506 ? 6.324 35.062 0.525 1 97.75 506 CYS B CA 1
ATOM 8202 C C . CYS B 1 506 ? 7.719 34.469 0.562 1 97.75 506 CYS B C 1
ATOM 8204 O O . CYS B 1 506 ? 7.922 33.406 1.179 1 97.75 506 CYS B O 1
ATOM 8206 N N . ILE B 1 507 ? 8.641 35.094 -0.044 1 97.06 507 ILE B N 1
ATOM 8207 C CA . ILE B 1 507 ? 10.023 34.625 -0.058 1 97.06 507 ILE B CA 1
ATOM 8208 C C . ILE B 1 507 ? 10.578 34.594 1.365 1 97.06 507 ILE B C 1
ATOM 8210 O O . ILE B 1 507 ? 11.164 33.594 1.795 1 97.06 507 ILE B O 1
ATOM 8214 N N . ARG B 1 508 ? 10.352 35.656 2.098 1 96.5 508 ARG B N 1
ATOM 8215 C CA . ARG B 1 508 ? 10.812 35.719 3.48 1 96.5 508 ARG B CA 1
ATOM 8216 C C . ARG B 1 508 ? 10.156 34.656 4.336 1 96.5 508 ARG B C 1
ATOM 8218 O O . ARG B 1 508 ? 10.812 34.031 5.188 1 96.5 508 ARG B O 1
ATOM 8225 N N . ALA B 1 509 ? 8.906 34.5 4.102 1 97.5 509 ALA B N 1
ATOM 8226 C CA . ALA B 1 509 ? 8.18 33.5 4.848 1 97.5 509 ALA B CA 1
ATOM 8227 C C . ALA B 1 509 ? 8.75 32.094 4.578 1 97.5 509 ALA B C 1
ATOM 8229 O O . ALA B 1 509 ? 8.953 31.312 5.504 1 97.5 509 ALA B O 1
ATOM 8230 N N . LEU B 1 510 ? 9.023 31.766 3.35 1 96.88 510 LEU B N 1
ATOM 8231 C CA . LEU B 1 510 ? 9.602 30.484 2.98 1 96.88 510 LEU B CA 1
ATOM 8232 C C . LEU B 1 510 ? 11 30.328 3.58 1 96.88 510 LEU B C 1
ATOM 8234 O O . LEU B 1 510 ? 11.352 29.234 4.047 1 96.88 510 LEU B O 1
ATOM 8238 N N . GLN B 1 511 ? 11.727 31.375 3.604 1 96.31 511 GLN B N 1
ATOM 8239 C CA . GLN B 1 511 ? 13.062 31.328 4.191 1 96.31 511 GLN B CA 1
ATOM 8240 C C . GLN B 1 511 ? 12.992 31.062 5.691 1 96.31 511 GLN B C 1
ATOM 8242 O O . GLN B 1 511 ? 13.773 30.266 6.227 1 96.31 511 GLN B O 1
ATOM 8247 N N . ALA B 1 512 ? 12.07 31.688 6.332 1 95.81 512 ALA B N 1
ATOM 8248 C CA . ALA B 1 512 ? 11.891 31.469 7.766 1 95.81 512 ALA B CA 1
ATOM 8249 C C . ALA B 1 512 ? 11.461 30.031 8.055 1 95.81 512 ALA B C 1
ATOM 8251 O O . ALA B 1 512 ? 11.977 29.406 8.977 1 95.81 512 ALA B O 1
ATOM 8252 N N . ALA B 1 513 ? 10.578 29.547 7.258 1 93.56 513 ALA B N 1
ATOM 8253 C CA . ALA B 1 513 ? 10.125 28.156 7.414 1 93.56 513 ALA B CA 1
ATOM 8254 C C . ALA B 1 513 ? 11.242 27.188 7.059 1 93.56 513 ALA B C 1
ATOM 8256 O O . ALA B 1 513 ? 11.211 26.016 7.469 1 93.56 513 ALA B O 1
ATOM 8257 N N . GLY B 1 514 ? 12.219 27.609 6.273 1 92.25 514 GLY B N 1
ATOM 8258 C CA . GLY B 1 514 ? 13.336 26.797 5.832 1 92.25 514 GLY B CA 1
ATOM 8259 C C . GLY B 1 514 ? 14.273 26.406 6.961 1 92.25 514 GLY B C 1
ATOM 8260 O O . GLY B 1 514 ? 15.094 25.5 6.812 1 92.25 514 GLY B O 1
ATOM 8261 N N . GLU B 1 515 ? 14.125 27.078 8.102 1 89.81 515 GLU B N 1
ATOM 8262 C CA . GLU B 1 515 ? 14.891 26.672 9.273 1 89.81 515 GLU B CA 1
ATOM 8263 C C . GLU B 1 515 ? 14.453 25.297 9.766 1 89.81 515 GLU B C 1
ATOM 8265 O O . GLU B 1 515 ? 15.25 24.562 10.359 1 89.81 515 GLU B O 1
ATOM 8270 N N . THR B 1 516 ? 13.227 24.969 9.5 1 88.81 516 THR B N 1
ATOM 8271 C CA . THR B 1 516 ? 12.672 23.703 9.93 1 88.81 516 THR B CA 1
ATOM 8272 C C . THR B 1 516 ? 12.609 22.719 8.766 1 88.81 516 THR B C 1
ATOM 8274 O O . THR B 1 516 ? 12.969 21.547 8.914 1 88.81 516 THR B O 1
ATOM 8277 N N . TRP B 1 517 ? 12.172 23.266 7.629 1 88.81 517 TRP B N 1
ATOM 8278 C CA . TRP B 1 517 ? 11.953 22.391 6.477 1 88.81 517 TRP B CA 1
ATOM 8279 C C . TRP B 1 517 ? 12.93 22.734 5.352 1 88.81 517 TRP B C 1
ATOM 8281 O O . TRP B 1 517 ? 12.883 23.828 4.789 1 88.81 517 TRP B O 1
ATOM 8291 N N . SER B 1 518 ? 13.742 21.828 4.922 1 83.94 518 SER B N 1
ATOM 8292 C CA . SER B 1 518 ? 14.734 22.078 3.881 1 83.94 518 SER B CA 1
ATOM 8293 C C . SER B 1 518 ? 14.07 22.375 2.541 1 83.94 518 SER B C 1
ATOM 8295 O O . SER B 1 518 ? 14.562 23.188 1.766 1 83.94 518 SER B O 1
ATOM 8297 N N . HIS B 1 519 ? 13.031 21.734 2.305 1 85 519 HIS B N 1
ATOM 8298 C CA . HIS B 1 519 ? 12.367 21.938 1.02 1 85 519 HIS B CA 1
ATOM 8299 C C . HIS B 1 519 ? 11.773 23.344 0.916 1 85 519 HIS B C 1
ATOM 8301 O O . HIS B 1 519 ? 11.547 23.844 -0.187 1 85 519 HIS B O 1
ATOM 8307 N N . ALA B 1 520 ? 11.492 23.984 2 1 90.62 520 ALA B N 1
ATOM 8308 C CA . ALA B 1 520 ? 11.031 25.375 1.973 1 90.62 520 ALA B CA 1
ATOM 8309 C C . ALA B 1 520 ? 12.109 26.297 1.399 1 90.62 520 ALA B C 1
ATOM 8311 O O . ALA B 1 520 ? 11.797 27.25 0.691 1 90.62 520 ALA B O 1
ATOM 8312 N N . ARG B 1 521 ? 13.305 25.953 1.65 1 91 521 ARG B N 1
ATOM 8313 C CA . ARG B 1 521 ? 14.406 26.719 1.091 1 91 521 ARG B CA 1
ATOM 8314 C C . ARG B 1 521 ? 14.461 26.594 -0.427 1 91 521 ARG B C 1
ATOM 8316 O O . ARG B 1 521 ? 14.672 27.578 -1.137 1 91 521 ARG B O 1
ATOM 8323 N N . ASN B 1 522 ? 14.273 25.469 -0.84 1 88.94 522 ASN B N 1
ATOM 8324 C CA . ASN B 1 522 ? 14.242 25.234 -2.281 1 88.94 522 ASN B CA 1
ATOM 8325 C C . ASN B 1 522 ? 13.117 26.016 -2.951 1 88.94 522 ASN B C 1
ATOM 8327 O O . ASN B 1 522 ? 13.312 26.594 -4.023 1 88.94 522 ASN B O 1
ATOM 8331 N N . LEU B 1 523 ? 11.992 25.984 -2.322 1 90.19 523 LEU B N 1
ATOM 8332 C CA . LEU B 1 523 ? 10.852 26.719 -2.861 1 90.19 523 LEU B CA 1
ATOM 8333 C C . LEU B 1 523 ? 11.148 28.219 -2.908 1 90.19 523 LEU B C 1
ATOM 8335 O O . LEU B 1 523 ? 10.781 28.906 -3.869 1 90.19 523 LEU B O 1
ATOM 8339 N N . SER B 1 524 ? 11.812 28.672 -1.898 1 95 524 SER B N 1
ATOM 8340 C CA . SER B 1 524 ? 12.18 30.078 -1.846 1 95 524 SER B CA 1
ATOM 8341 C C . SER B 1 524 ? 13.125 30.438 -2.986 1 95 524 SER B C 1
ATOM 8343 O O . SER B 1 524 ? 12.945 31.469 -3.639 1 95 524 SER B O 1
ATOM 8345 N N . GLU B 1 525 ? 14.047 29.594 -3.221 1 93.88 525 GLU B N 1
ATOM 8346 C CA . GLU B 1 525 ? 15.008 29.828 -4.289 1 93.88 525 GLU B CA 1
ATOM 8347 C C . GLU B 1 525 ? 14.336 29.812 -5.66 1 93.88 525 GLU B C 1
ATOM 8349 O O . GLU B 1 525 ? 14.641 30.625 -6.523 1 93.88 525 GLU B O 1
ATOM 8354 N N . GLN B 1 526 ? 13.492 28.938 -5.789 1 92.62 526 GLN B N 1
ATOM 8355 C CA . GLN B 1 526 ? 12.766 28.859 -7.055 1 92.62 526 GLN B CA 1
ATOM 8356 C C . GLN B 1 526 ? 11.914 30.109 -7.281 1 92.62 526 GLN B C 1
ATOM 8358 O O . GLN B 1 526 ? 11.875 30.641 -8.391 1 92.62 526 GLN B O 1
ATOM 8363 N N . LEU B 1 527 ? 11.25 30.516 -6.281 1 93.38 527 LEU B N 1
ATOM 8364 C CA . LEU B 1 527 ? 10.414 31.703 -6.387 1 93.38 527 LEU B CA 1
ATOM 8365 C C . LEU B 1 527 ? 11.258 32.938 -6.656 1 93.38 527 LEU B C 1
ATOM 8367 O O . LEU B 1 527 ? 10.883 33.781 -7.469 1 93.38 527 LEU B O 1
ATOM 8371 N N . GLN B 1 528 ? 12.359 32.969 -6.051 1 94.69 528 GLN B N 1
ATOM 8372 C CA . GLN B 1 528 ? 13.273 34.094 -6.27 1 94.69 528 GLN B CA 1
ATOM 8373 C C . GLN B 1 528 ? 13.789 34.094 -7.707 1 94.69 528 GLN B C 1
ATOM 8375 O O . GLN B 1 528 ? 13.898 35.156 -8.32 1 94.69 528 GLN B O 1
ATOM 8380 N N . ALA B 1 529 ? 14.062 32.938 -8.141 1 92.94 529 ALA B N 1
ATOM 8381 C CA . ALA B 1 529 ? 14.539 32.844 -9.516 1 92.94 529 ALA B CA 1
ATOM 8382 C C . ALA B 1 529 ? 13.469 33.281 -10.5 1 92.94 529 ALA B C 1
ATOM 8384 O O . ALA B 1 529 ? 13.766 33.969 -11.477 1 92.94 529 ALA B O 1
ATOM 8385 N N . ARG B 1 530 ? 12.32 32.938 -10.25 1 91.25 530 ARG B N 1
ATOM 8386 C CA . ARG B 1 530 ? 11.227 33.312 -11.133 1 91.25 530 ARG B CA 1
ATOM 8387 C C . ARG B 1 530 ? 10.938 34.812 -11.031 1 91.25 530 ARG B C 1
ATOM 8389 O O . ARG B 1 530 ? 10.57 35.438 -12.023 1 91.25 530 ARG B O 1
ATOM 8396 N N . ALA B 1 531 ? 11.062 35.375 -9.898 1 90.94 531 ALA B N 1
ATOM 8397 C CA . ALA B 1 531 ? 10.812 36.781 -9.688 1 90.94 531 ALA B CA 1
ATOM 8398 C C . ALA B 1 531 ? 11.883 37.656 -10.375 1 90.94 531 ALA B C 1
ATOM 8400 O O . ALA B 1 531 ? 11.609 38.781 -10.781 1 90.94 531 ALA B O 1
ATOM 8401 N N . ALA B 1 532 ? 12.992 37.062 -10.531 1 87.75 532 ALA B N 1
ATOM 8402 C CA . ALA B 1 532 ? 14.086 37.781 -11.164 1 87.75 532 ALA B CA 1
ATOM 8403 C C . ALA B 1 532 ? 13.945 37.781 -12.688 1 87.75 532 ALA B C 1
ATOM 8405 O O . ALA B 1 532 ? 14.422 38.688 -13.367 1 87.75 532 ALA B O 1
ATOM 8406 N N . GLU B 1 533 ? 13.305 36.781 -13.305 1 80.06 533 GLU B N 1
ATOM 8407 C CA . GLU B 1 533 ? 13.062 36.719 -14.742 1 80.06 533 GLU B CA 1
ATOM 8408 C C . GLU B 1 533 ? 12.008 37.75 -15.164 1 80.06 533 GLU B C 1
ATOM 8410 O O . GLU B 1 533 ? 12.109 38.375 -16.219 1 80.06 533 GLU B O 1
#

InterPro domains:
  IPR007219 Xylanolytic transcriptional activator, regulatory domain [PF04082] (163-290)
  IPR051615 Transcriptional Regulatory Elements [PTHR31313] (14-526)

pLDDT: mean 72.69, std 25.38, range [17.42, 97.81]